Protein AF-0000000081400547 (afdb_homodimer)

pLDDT: mean 91.14, std 10.67, range [42.97, 98.94]

Secondary structure (DSSP, 8-state):
-HHHHT-EEEEEEEE--SS--SSPPPGGGSPEEEEEEEEETTEEEEEEEE---HHHHHHHHHTS--S--GGG-BHHHHHHHHHHHHHHHHTTSS--TT------SEEEEETTEEEEE-TTS--EEEEE-TTS-EEEEEE--TTTT--S---TT-EE-TTT--EEEEEE-SSTTEEEEEEE-TTS-B---EEEE-SS-B-----EE-SSEEEEEE-SEEE-GGGGGGT-BSEEE-TTSPEEEEEEETT-SSGGG-EEEEESS-EEEEEEEEEEETTEEEEEEEEES--HHHHHHHHH-------EEEEEEEEETTT--EEEEE-S-S-EEEEE--GGGTTS--SEEEEEEESSSEEEEEEEETTS---TT-SS--SBTTEEEEEE--TTEEE---EEEESSSSSSS-TT-EEEEEEEEETTTTEEEEEEEETTT--SS-SEEEE-SSPPPP---EEEEEHHHHHHHHHH-/-HHHHT-EEEEEEEE--SS--SSPPPGGGSPEEEEEEEEETTEEEEEEEE---HHHHHHHHHTS--S--GGG-BHHHHHHHHHHHHHHHHTTSS--TT------SEEEEETTEEEEE-TTS--EEEEE-TTS-EEEEEE--TTTT--S---TT-EE-TTT--EEEEEE-SSTTEEEEEEE-TTS-B---EEEE-SS-B-----EE-SSEEEEEE-SEEE-GGGGGGT-BSEEE-TTSPEEEEEEETT-SSGGG-EEEEESS-EEEEEEEEEEETTEEEEEEEEES--HHHHHHHHH-------EEEEEEEEETTT--EEEEE-S-S-EEEEE--GGGTTS--SEEEEEEESSSEEEEEEEETTSPPPTT-SS--SBTTEEEEEE--TTEEE---EEEESSSSSSS-TT-EEEEEEEEETTTTEEEEEEEETTT--SS-SEEEE-SS-------EEEEEHHHHHHHHHH-

Nearest PDB structures (foldseek):
  7vud-assembly1_A  TM=9.873E-01  e=3.699E-73  Osmanthus fragrans
  3npe-assembly1_A  TM=9.140E-01  e=3.357E-45  Zea mays
  5v2d-assembly4_D  TM=8.573E-01  e=1.368E-33  Pseudomonas brassicacearum
  5u97-assembly2_C  TM=8.282E-01  e=5.175E-34  Neurospora crassa OR74A
  8fu2-assembly2_C  TM=8.453E-01  e=1.698E-33  Neurospora crassa

InterPro domains:
  IPR004294 Carotenoid oxygenase [PF03055] (5-457)
  IPR004294 Carotenoid oxygenase [PTHR10543] (5-457)

Sequence (938 aa):
MWKKCLNGMFMRVGPNPKFVPVAKYMWIDGDGMIHGLRIKDGEATYVSRYVKTSRLKQEEYFGGAKFMKIGDVKGAFGLLMILMLFLRMILRVLDVSYGIGTGNTALVYHHGKLLALSEEDKPYVIKVLENGDLQTIGMLDYENKLSHTFTAHAKVDPLTDEMFTFGYSLFPPYVTYRVISKDGMIQDPVAITIPAPVIMHDFAITENYAIFMDLPMYVQPQEMLKGKYAASFDPTKRARFGILPRYAKYEHSIRWFELPNCFVSHNANAWEEDDEVVLVTCRLENADDVLDGVIEGKINNFKCELYEMRFNMKNGTASQEQLSVSTVDFPQINKNYTGRKQRYVYGSVGNTKIKGIIKFDLHKVSDAGKEKLEVGGNIQGIFELGPGRYGSEAIFVPCQPGITCEEDDGYLVLFVHDENTRKSEVNVIDAKTMSSEPVAVVELPSRVPYGFHALFLNEEQLQRQQADVMWKKCLNGMFMRVGPNPKFVPVAKYMWIDGDGMIHGLRIKDGEATYVSRYVKTSRLKQEEYFGGAKFMKIGDVKGAFGLLMILMLFLRMILRVLDVSYGIGTGNTALVYHHGKLLALSEEDKPYVIKVLENGDLQTIGMLDYENKLSHTFTAHAKVDPLTDEMFTFGYSLFPPYVTYRVISKDGMIQDPVAITIPAPVIMHDFAITENYAIFMDLPMYVQPQEMLKGKYAASFDPTKRARFGILPRYAKYEHSIRWFELPNCFVSHNANAWEEDDEVVLVTCRLENADDVLDGVIEGKINNFKCELYEMRFNMKNGTASQEQLSVSTVDFPQINKNYTGRKQRYVYGSVGNTKIKGIIKFDLHKVSDAGKEKLEVGGNIQGIFELGPGRYGSEAIFVPCQPGITCEEDDGYLVLFVHDENTRKSEVNVIDAKTMSSEPVAVVELPSRVPYGFHALFLNEEQLQRQQADV

Organism: Iris pallida (NCBI:txid29817)

Radius of gyration: 31.99 Å; Cα contacts (8 Å, |Δi|>4): 2500; chains: 2; bounding box: 55×98×68 Å

Solvent-accessible surface area (backbone atoms only — not comparable to full-atom values): 47924 Å² total; per-residue (Å²): 115,68,48,69,41,53,31,22,34,42,35,34,21,10,35,46,58,88,51,72,62,89,58,61,70,27,68,82,57,16,35,6,29,37,42,33,39,35,28,52,87,74,41,76,46,77,42,72,40,65,44,72,32,55,38,54,53,50,22,60,72,70,72,38,72,76,73,86,44,73,51,40,38,38,15,62,64,11,50,51,48,52,52,48,46,49,50,34,44,61,46,58,74,44,77,62,78,68,36,72,33,38,36,18,42,15,53,49,75,58,66,40,37,36,31,29,16,18,54,76,12,53,35,29,36,42,41,59,44,94,88,58,44,74,43,61,76,41,75,52,36,70,91,62,68,52,87,59,32,26,42,41,47,56,45,58,34,62,85,73,46,28,37,41,40,35,19,59,40,88,50,77,46,27,31,38,36,36,45,26,42,47,86,56,50,73,49,74,70,21,43,38,78,62,97,64,30,45,66,62,63,42,53,46,37,30,83,58,30,30,41,42,51,57,32,34,35,32,57,38,47,48,43,10,77,76,57,30,44,33,54,46,52,46,84,85,40,56,17,31,39,33,43,25,52,61,81,54,76,53,49,84,64,48,47,76,36,61,46,76,50,36,38,64,64,37,52,51,43,20,18,73,57,93,61,24,41,39,37,34,30,21,38,23,70,62,52,55,45,59,67,43,28,64,53,68,67,47,83,55,89,58,50,22,18,37,30,42,33,40,36,31,74,79,82,61,50,55,52,73,44,78,56,45,57,51,36,33,35,58,42,26,40,55,58,66,33,46,21,38,82,74,51,58,38,34,28,25,27,42,72,98,53,26,39,27,40,36,34,35,36,70,85,39,61,52,61,89,78,56,86,55,83,57,72,51,63,17,30,73,27,63,31,69,59,50,91,62,24,34,40,51,53,52,44,59,42,51,55,57,84,65,79,82,59,64,80,50,50,33,31,29,40,27,46,34,33,29,66,84,79,59,41,18,31,37,41,31,30,41,52,65,69,33,49,83,61,56,78,43,75,47,80,48,97,52,69,62,76,76,58,49,32,58,44,73,39,43,53,68,54,48,54,40,22,50,69,69,96,116,70,49,70,41,51,33,24,34,43,35,33,22,10,35,46,58,86,51,72,62,90,59,62,70,26,69,82,58,16,35,6,29,37,42,33,40,36,28,52,88,76,41,76,45,79,41,75,40,64,44,70,30,52,38,53,52,51,23,58,73,71,71,37,69,75,74,84,44,74,49,40,38,38,16,62,64,11,49,52,48,52,52,48,46,48,49,33,44,59,46,58,74,43,77,62,77,67,34,73,33,37,36,18,40,16,54,49,77,55,67,37,37,36,30,28,15,17,54,75,12,54,34,31,35,43,40,58,43,94,88,58,46,72,42,63,75,42,74,52,34,70,93,61,68,52,87,58,32,26,43,41,47,56,44,56,34,61,86,73,46,27,37,40,43,35,20,58,39,92,51,77,46,28,30,39,36,36,45,26,43,47,86,58,49,71,50,74,70,21,43,39,77,62,97,63,30,45,66,60,62,43,52,45,36,30,82,59,30,31,39,43,52,59,31,36,35,33,57,38,48,49,40,10,76,74,56,31,45,32,56,46,53,45,86,88,38,57,17,31,38,33,43,24,52,61,81,55,75,53,49,85,63,47,47,73,39,63,46,76,49,36,37,64,65,38,53,52,44,18,19,72,55,93,61,26,42,37,37,35,30,22,38,24,70,60,52,55,46,59,66,42,27,64,53,68,66,46,80,56,89,57,50,22,18,37,30,42,33,39,36,32,76,79,81,61,50,54,52,73,44,79,56,45,54,50,36,32,36,58,44,25,41,55,57,66,33,47,20,39,84,74,52,57,38,33,28,26,29,42,72,98,52,26,40,29,41,36,35,35,35,69,86,41,61,52,56,88,76,60,87,56,83,58,70,50,60,16,29,74,26,63,33,69,60,51,89,63,24,35,40,52,53,52,45,60,43,51,55,57,84,67,77,84,58,62,80,49,50,33,32,28,40,28,46,34,32,30,66,82,79,59,41,19,31,38,40,30,30,42,51,66,71,34,48,82,62,57,77,42,76,48,80,46,95,52,70,61,74,76,59,49,32,59,42,74,40,43,53,68,54,49,53,42,22,50,69,69,98

Foldseek 3Di:
DQLQLAQFKWKFKFFDAPADDPDFDQRRFHAIKMWMWHRDNRDIDIEMDTQDALQNVLQVVVVHHDADGLLQCAAPRNVVNVVSNVVCVVVVVDDCVQHNGRLGFAWDFAQLFIWRFDQRHATWTWAQDPVRYIDTPGGDCQVVLNDAGWAREWAAQLVQRKIKIWHADQDPLRIWIWIAGNNGHIDHIEGDRDDGHADFRYWAAAPFKTKGKPAQFGQQSVCSNVGGGSTAGDQVDWIKMWIAGRPDPYNPRIAIATDHHWDFNFWQAWYDDDQKIKTWTWIWNGCRCVSVCSRPVPLPPTWTFIKIKIAGNVPGHIDMDTQDTDDWDDKEFLSLQHNHDDFKIKTFHDGPFGFWIWIFGNVWGHDVPDPDDDDDTRTPEIAGPDPQKTKAIWYWRASDPHPPDPRQRTWTKIKMARRVVRWIWIFIQRRVRRDNDTPDIGTDPHHDDDGHYMDIDHPVSSVSSNVPD/DQLQLAQFKWKFKFFDAPADDPDFDQRRFHAIKMWMWHRDPRDIDIEMDTQDALQNVLQVVVVHHDADGLLQLWAPRNVVNVVVNVVCVVVVVDDCVQHNGRLGFAWDFAQLFIWRFDQRHATWTWAQDPVRYIDTPGGDCQVVLNDAGWAREWAAQLPQRKIKIWHADQDPLRIWIWIAGRNGHIDHIEGARDDGHADFRYWAAAPFKTKGKPAQFGQQSVCSNVGGGRTAGDQVDWIKMWIAGRPDPYNPRIAIATDHHWDFNFWQAWYDDDQKIKTWTWIWNGCRCVSVCSRPVPLPPTWTFIKIKIAGNPPGHIDMDTQDTDDWDDKEFLSLQHNHDDFKIKTFHGGPFGFWIWIFGNVWGHDDPDPDDDDDTRTPEIAGPDPQKTKAIWYWRASDDHPPDPRQRTWTKIKMARRVVRWIWIFIQRRVRRDNDTPDIGTDPHHDDDGHYMDIDHPVSSVSSNVPD

Structure (mmCIF, N/CA/C/O backbone):
data_AF-0000000081400547-model_v1
#
loop_
_entity.id
_entity.type
_entity.pdbx_description
1 polymer 'carotenoid 9,10-dioxygenase'
#
loop_
_atom_site.group_PDB
_atom_site.id
_atom_site.type_symbol
_atom_site.label_atom_id
_atom_site.label_alt_id
_atom_site.label_comp_id
_atom_site.label_asym_id
_atom_site.label_entity_id
_atom_site.label_seq_id
_atom_site.pdbx_PDB_ins_code
_atom_site.Cartn_x
_atom_site.Cartn_y
_atom_site.Cartn_z
_atom_site.occupancy
_atom_site.B_iso_or_equiv
_atom_site.auth_seq_id
_atom_site.auth_comp_id
_atom_site.auth_asym_id
_atom_site.auth_atom_id
_atom_site.pdbx_PDB_model_num
ATOM 1 N N . MET A 1 1 ? 18.219 37.281 29.672 1 51.34 1 MET A N 1
ATOM 2 C CA . MET A 1 1 ? 17.578 36.062 30.094 1 51.34 1 MET A CA 1
ATOM 3 C C . MET A 1 1 ? 16.875 35.375 28.938 1 51.34 1 MET A C 1
ATOM 5 O O . MET A 1 1 ? 17.031 34.156 28.719 1 51.34 1 MET A O 1
ATOM 9 N N . TRP A 1 2 ? 16.25 36.188 28.109 1 70.75 2 TRP A N 1
ATOM 10 C CA . TRP A 1 2 ? 15.492 35.594 27.016 1 70.75 2 TRP A CA 1
ATOM 11 C C . TRP A 1 2 ? 16.422 34.969 25.984 1 70.75 2 TRP A C 1
ATOM 13 O O . TRP A 1 2 ? 16.062 33.969 25.328 1 70.75 2 TRP A O 1
ATOM 23 N N . LYS A 1 3 ? 17.625 35.438 26 1 72.94 3 LYS A N 1
ATOM 24 C CA . LYS A 1 3 ? 18.594 35.031 24.984 1 72.94 3 LYS A CA 1
ATOM 25 C C . LYS A 1 3 ? 18.953 33.562 25.156 1 72.94 3 LYS A C 1
ATOM 27 O O . LYS A 1 3 ? 19.078 32.812 24.172 1 72.94 3 LYS A O 1
ATOM 32 N N . LYS A 1 4 ? 19.016 33.156 26.359 1 83.44 4 LYS A N 1
ATOM 33 C CA . LYS A 1 4 ? 19.406 31.75 26.594 1 83.44 4 LYS A CA 1
ATOM 34 C C . LYS A 1 4 ? 18.281 30.797 26.203 1 83.44 4 LYS A C 1
ATOM 36 O O . LYS A 1 4 ? 18.531 29.703 25.703 1 83.44 4 LYS A O 1
ATOM 41 N N . CYS A 1 5 ? 17.078 31.266 26.359 1 87.19 5 CYS A N 1
ATOM 42 C CA . CYS A 1 5 ? 15.898 30.453 26.062 1 87.19 5 CYS A CA 1
ATOM 43 C C . CYS A 1 5 ? 15.773 30.188 24.578 1 87.19 5 CYS A C 1
ATOM 45 O O . CYS A 1 5 ? 15.172 29.188 24.172 1 87.19 5 CYS A O 1
ATOM 47 N N . LEU A 1 6 ? 16.453 31 23.797 1 93.5 6 LEU A N 1
ATOM 48 C CA . LEU A 1 6 ? 16.219 30.953 22.359 1 93.5 6 LEU A CA 1
ATOM 49 C C . LEU A 1 6 ? 17.406 30.359 21.625 1 93.5 6 LEU A C 1
ATOM 51 O O . LEU A 1 6 ? 17.453 30.375 20.391 1 93.5 6 LEU A O 1
ATOM 55 N N . ASN A 1 7 ? 18.422 29.875 22.453 1 94.06 7 ASN A N 1
ATOM 56 C CA . ASN A 1 7 ? 19.469 29.125 21.766 1 94.06 7 ASN A CA 1
ATOM 57 C C . ASN A 1 7 ? 18.891 27.938 21 1 94.06 7 ASN A C 1
ATOM 59 O O . ASN A 1 7 ? 18.219 27.078 21.594 1 94.06 7 ASN A O 1
ATOM 63 N N . GLY A 1 8 ? 19.031 27.875 19.719 1 95.44 8 GLY A N 1
ATOM 64 C CA . GLY A 1 8 ? 18.469 26.859 18.859 1 95.44 8 GLY A CA 1
ATOM 65 C C . GLY A 1 8 ? 18.266 27.344 17.422 1 95.44 8 GLY A C 1
ATOM 66 O O . GLY A 1 8 ? 19.078 28.109 16.906 1 95.44 8 GLY A O 1
ATOM 67 N N . MET A 1 9 ? 17.344 26.766 16.797 1 96.94 9 MET A N 1
ATOM 68 C CA . MET A 1 9 ? 17.094 27.172 15.422 1 96.94 9 MET A CA 1
ATOM 69 C C . MET A 1 9 ? 15.594 27.25 15.148 1 96.94 9 MET A C 1
ATOM 71 O O . MET A 1 9 ? 14.859 26.297 15.422 1 96.94 9 MET A O 1
ATOM 75 N N . PHE A 1 10 ? 15.18 28.406 14.68 1 97.25 10 PHE A N 1
ATOM 76 C CA . PHE A 1 10 ? 13.812 28.625 14.211 1 97.25 10 PHE A CA 1
ATOM 77 C C . PHE A 1 10 ? 13.719 28.422 12.703 1 97.25 10 PHE A C 1
ATOM 79 O O . PHE A 1 10 ? 14.469 29.031 11.938 1 97.25 10 PHE A O 1
ATOM 86 N N . MET A 1 11 ? 12.797 27.5 12.281 1 97.94 11 MET A N 1
ATOM 87 C CA . MET A 1 11 ? 12.695 27.172 10.859 1 97.94 11 MET A CA 1
ATOM 88 C C . MET A 1 11 ? 11.242 27.172 10.406 1 97.94 11 MET A C 1
ATOM 90 O O . MET A 1 11 ? 10.359 26.719 11.133 1 97.94 11 MET A O 1
ATOM 94 N N . ARG A 1 12 ? 11.023 27.641 9.242 1 97.25 12 ARG A N 1
ATOM 95 C CA . ARG A 1 12 ? 9.734 27.578 8.578 1 97.25 12 ARG A CA 1
ATOM 96 C C . ARG A 1 12 ? 9.875 27.031 7.16 1 97.25 12 ARG A C 1
ATOM 98 O O . ARG A 1 12 ? 10.836 27.359 6.457 1 97.25 12 ARG A O 1
ATOM 105 N N . VAL A 1 13 ? 8.922 26.203 6.801 1 96.38 13 VAL A N 1
ATOM 106 C CA . VAL A 1 13 ? 8.914 25.688 5.434 1 96.38 13 VAL A CA 1
ATOM 107 C C . VAL A 1 13 ? 7.672 26.203 4.703 1 96.38 13 VAL A C 1
ATOM 109 O O . VAL A 1 13 ? 6.641 26.469 5.324 1 96.38 13 VAL A O 1
ATOM 112 N N . GLY A 1 14 ? 7.859 26.453 3.426 1 92.94 14 GLY A N 1
ATOM 113 C CA . GLY A 1 14 ? 6.758 26.906 2.59 1 92.94 14 GLY A CA 1
ATOM 114 C C . GLY A 1 14 ? 7.004 26.688 1.109 1 92.94 14 GLY A C 1
ATOM 115 O O . GLY A 1 14 ? 8.086 26.25 0.711 1 92.94 14 GLY A O 1
ATOM 116 N N . PRO A 1 15 ? 5.992 26.922 0.342 1 88.69 15 PRO A N 1
ATOM 117 C CA . PRO A 1 15 ? 6.086 26.734 -1.108 1 88.69 15 PRO A CA 1
ATOM 118 C C . PRO A 1 15 ? 6.859 27.844 -1.8 1 88.69 15 PRO A C 1
ATOM 120 O O . PRO A 1 15 ? 6.582 29.031 -1.571 1 88.69 15 PRO A O 1
ATOM 123 N N . ASN A 1 16 ? 7.805 27.547 -2.537 1 85.88 16 ASN A N 1
ATOM 124 C CA . ASN A 1 16 ? 8.586 28.422 -3.393 1 85.88 16 ASN A CA 1
ATOM 125 C C . ASN A 1 16 ? 8.883 27.781 -4.742 1 85.88 16 ASN A C 1
ATOM 127 O O . ASN A 1 16 ? 9.875 27.062 -4.891 1 85.88 16 ASN A O 1
ATOM 131 N N . PRO A 1 17 ? 8.086 28.156 -5.688 1 77.75 17 PRO A N 1
ATOM 132 C CA . PRO A 1 17 ? 8.305 27.5 -6.977 1 77.75 17 PRO A CA 1
ATOM 133 C C . PRO A 1 17 ? 9.648 27.859 -7.605 1 77.75 17 PRO A C 1
ATOM 135 O O . PRO A 1 17 ? 9.93 29.031 -7.848 1 77.75 17 PRO A O 1
ATOM 138 N N . LYS A 1 18 ? 10.391 26.891 -7.805 1 80.31 18 LYS A N 1
ATOM 139 C CA . LYS A 1 18 ? 11.672 27.094 -8.477 1 80.31 18 LYS A CA 1
ATOM 140 C C . LYS A 1 18 ? 11.477 27.375 -9.961 1 80.31 18 LYS A C 1
ATOM 142 O O . LYS A 1 18 ? 12.203 28.172 -10.555 1 80.31 18 LYS A O 1
ATOM 147 N N . PHE A 1 19 ? 10.453 26.625 -10.484 1 76.75 19 PHE A N 1
ATOM 148 C CA . PHE A 1 19 ? 10.117 26.812 -11.891 1 76.75 19 PHE A CA 1
ATOM 149 C C . PHE A 1 19 ? 8.703 27.344 -12.047 1 76.75 19 PHE A C 1
ATOM 151 O O . PHE A 1 19 ? 7.832 27.062 -11.219 1 76.75 19 PHE A O 1
ATOM 158 N N . VAL A 1 20 ? 8.5 28.109 -13.07 1 68.88 20 VAL A N 1
ATOM 159 C CA . VAL A 1 20 ? 7.18 28.656 -13.352 1 68.88 20 VAL A CA 1
ATOM 160 C C . VAL A 1 20 ? 6.195 27.531 -13.656 1 68.88 20 VAL A C 1
ATOM 162 O O . VAL A 1 20 ? 6.508 26.641 -14.445 1 68.88 20 VAL A O 1
ATOM 165 N N . PRO A 1 21 ? 5.121 27.609 -13.016 1 61.72 21 PRO A N 1
ATOM 166 C CA . PRO A 1 21 ? 4.117 26.578 -13.281 1 61.72 21 PRO A CA 1
ATOM 167 C C . PRO A 1 21 ? 3.613 26.594 -14.719 1 61.72 21 PRO A C 1
ATOM 169 O O . PRO A 1 21 ? 3.578 27.656 -15.352 1 61.72 21 PRO A O 1
ATOM 172 N N . VAL A 1 22 ? 3.289 25.469 -15.336 1 56.09 22 VAL A N 1
ATOM 173 C CA . VAL A 1 22 ? 2.807 25.344 -16.703 1 56.09 22 VAL A CA 1
ATOM 174 C C . VAL A 1 22 ? 1.354 25.812 -16.781 1 56.09 22 VAL A C 1
ATOM 176 O O . VAL A 1 22 ? 0.932 26.375 -17.797 1 56.09 22 VAL A O 1
ATOM 179 N N . ALA A 1 23 ? 0.645 25.516 -15.703 1 55 23 ALA A N 1
ATOM 180 C CA . ALA A 1 23 ? -0.736 25.984 -15.68 1 55 23 ALA A CA 1
ATOM 181 C C . ALA A 1 23 ? -0.975 26.938 -14.508 1 55 23 ALA A C 1
ATOM 183 O O . ALA A 1 23 ? -0.07 27.656 -14.094 1 55 23 ALA A O 1
ATOM 184 N N . LYS A 1 24 ? -2.311 27 -14.031 1 52.88 24 LYS A N 1
ATOM 185 C CA . LYS A 1 24 ? -2.666 27.922 -12.961 1 52.88 24 LYS A CA 1
ATOM 186 C C . LYS A 1 24 ? -1.908 27.594 -11.68 1 52.88 24 LYS A C 1
ATOM 188 O O . LYS A 1 24 ? -1.708 26.422 -11.352 1 52.88 24 LYS A O 1
ATOM 193 N N . TYR A 1 25 ? -1.122 28.547 -11.312 1 48.47 25 TYR A N 1
ATOM 194 C CA . TYR A 1 25 ? -0.314 28.375 -10.109 1 48.47 25 TYR A CA 1
ATOM 195 C C . TYR A 1 25 ? -1.146 28.625 -8.852 1 48.47 25 TYR A C 1
ATOM 197 O O . TYR A 1 25 ? -1.907 29.594 -8.781 1 48.47 25 TYR A O 1
ATOM 205 N N . MET A 1 26 ? -1.233 27.469 -8.07 1 57.66 26 MET A N 1
ATOM 206 C CA . MET A 1 26 ? -1.694 27.656 -6.699 1 57.66 26 MET A CA 1
ATOM 207 C C . MET A 1 26 ? -0.516 27.719 -5.734 1 57.66 26 MET A C 1
ATOM 209 O O . MET A 1 26 ? 0.425 26.922 -5.844 1 57.66 26 MET A O 1
ATOM 213 N N . TRP A 1 27 ? -0.527 28.719 -4.926 1 52.53 27 TRP A N 1
ATOM 214 C CA . TRP A 1 27 ? 0.564 29 -4 1 52.53 27 TRP A CA 1
ATOM 215 C C . TRP A 1 27 ? 0.945 27.766 -3.201 1 52.53 27 TRP A C 1
ATOM 217 O O . TRP A 1 27 ? 2.109 27.578 -2.832 1 52.53 27 TRP A O 1
ATOM 227 N N . ILE A 1 28 ? 0.119 26.781 -3.162 1 64.12 28 ILE A N 1
ATOM 228 C CA . ILE A 1 28 ? 0.394 25.641 -2.293 1 64.12 28 ILE A CA 1
ATOM 229 C C . ILE A 1 28 ? 1.252 24.609 -3.035 1 64.12 28 ILE A C 1
ATOM 231 O O . ILE A 1 28 ? 1.86 23.734 -2.418 1 64.12 28 ILE A O 1
ATOM 235 N N . ASP A 1 29 ? 1.506 24.859 -4.293 1 74.25 29 ASP A N 1
ATOM 236 C CA . ASP A 1 29 ? 2.146 23.828 -5.109 1 74.25 29 ASP A CA 1
ATOM 237 C C . ASP A 1 29 ? 3.65 24.078 -5.215 1 74.25 29 ASP A C 1
ATOM 239 O O . ASP A 1 29 ? 4.367 23.281 -5.828 1 74.25 29 ASP A O 1
ATOM 243 N N . GLY A 1 30 ? 4.145 25.047 -4.598 1 85.12 30 GLY A N 1
ATOM 244 C CA . GLY A 1 30 ? 5.559 25.359 -4.746 1 85.12 30 GLY A CA 1
ATOM 245 C C . GLY A 1 30 ? 6.457 24.359 -4.047 1 85.12 30 GLY A C 1
ATOM 246 O O . GLY A 1 30 ? 6.023 23.656 -3.129 1 85.12 30 GLY A O 1
ATOM 247 N N . ASP A 1 31 ? 7.664 24.281 -4.535 1 92.81 31 ASP A N 1
ATOM 248 C CA . ASP A 1 31 ? 8.672 23.422 -3.908 1 92.81 31 ASP A CA 1
ATOM 249 C C . ASP A 1 31 ? 8.953 23.875 -2.475 1 92.81 31 ASP A C 1
ATOM 251 O O . ASP A 1 31 ? 8.891 25.062 -2.166 1 92.81 31 ASP A O 1
ATOM 255 N N . GLY A 1 32 ? 9.227 22.922 -1.687 1 95.25 32 GLY A N 1
ATOM 256 C CA . GLY A 1 32 ? 9.539 23.266 -0.307 1 95.25 32 GLY A CA 1
ATOM 257 C C . GLY A 1 32 ? 10.852 24 -0.153 1 95.25 32 GLY A C 1
ATOM 258 O O . GLY A 1 32 ? 11.883 23.547 -0.648 1 95.25 32 GLY A O 1
ATOM 259 N N . MET A 1 33 ? 10.758 25.094 0.494 1 96.12 33 MET A N 1
ATOM 260 C CA . MET A 1 33 ? 11.945 25.844 0.891 1 96.12 33 MET A CA 1
ATOM 261 C C . MET A 1 33 ? 11.93 26.141 2.387 1 96.12 33 MET A C 1
ATOM 263 O O . MET A 1 33 ? 10.93 26.609 2.92 1 96.12 33 MET A O 1
ATOM 267 N N . ILE A 1 34 ? 13.016 25.891 3 1 97.38 34 ILE A N 1
ATOM 268 C CA . ILE A 1 34 ? 13.133 26.141 4.434 1 97.38 34 ILE A CA 1
ATOM 269 C C . ILE A 1 34 ? 13.867 27.453 4.668 1 97.38 34 ILE A C 1
ATOM 271 O O . ILE A 1 34 ? 14.922 27.688 4.07 1 97.38 34 ILE A O 1
ATOM 275 N N . HIS A 1 35 ? 13.297 28.266 5.445 1 96.44 35 HIS A N 1
ATOM 276 C CA . HIS A 1 35 ? 13.938 29.453 5.992 1 96.44 35 HIS A CA 1
ATOM 277 C C . HIS A 1 35 ? 14.281 29.266 7.465 1 96.44 35 HIS A C 1
ATOM 279 O O . HIS A 1 35 ? 13.391 29.047 8.289 1 96.44 35 HIS A O 1
ATOM 285 N N . GLY A 1 36 ? 15.562 29.391 7.719 1 96.31 36 GLY A N 1
ATOM 286 C CA . GLY A 1 36 ? 16.016 29.125 9.07 1 96.31 36 GLY A CA 1
ATOM 287 C C . GLY A 1 36 ? 16.766 30.281 9.695 1 96.31 36 GLY A C 1
ATOM 288 O O . GLY A 1 36 ? 17.484 31 9 1 96.31 36 GLY A O 1
ATOM 289 N N . LEU A 1 37 ? 16.547 30.469 10.961 1 95.88 37 LEU A N 1
ATOM 290 C CA . LEU A 1 37 ? 17.297 31.406 11.789 1 95.88 37 LEU A CA 1
ATOM 291 C C . LEU A 1 37 ? 18 30.688 12.938 1 95.88 37 LEU A C 1
ATOM 293 O O . LEU A 1 37 ? 17.344 30.266 13.898 1 95.88 37 LEU A O 1
ATOM 297 N N . ARG A 1 38 ? 19.281 30.547 12.844 1 95.56 38 ARG A N 1
ATOM 298 C CA . ARG A 1 38 ? 20.094 29.984 13.914 1 95.56 38 ARG A CA 1
ATOM 299 C C . ARG A 1 38 ? 20.438 31.047 14.953 1 95.56 38 ARG A C 1
ATOM 301 O O . ARG A 1 38 ? 21.016 32.094 14.625 1 95.56 38 ARG A O 1
ATOM 308 N N . ILE A 1 39 ? 20.016 30.781 16.203 1 94 39 ILE A N 1
ATOM 309 C CA . ILE A 1 39 ? 20.281 31.703 17.297 1 94 39 ILE A CA 1
ATOM 310 C C . ILE A 1 39 ? 21.25 31.062 18.281 1 94 39 ILE A C 1
ATOM 312 O O . ILE A 1 39 ? 20.969 30 18.828 1 94 39 ILE A O 1
ATOM 316 N N . LYS A 1 40 ? 22.328 31.672 18.469 1 91.56 40 LYS A N 1
ATOM 317 C CA . LYS A 1 40 ? 23.328 31.203 19.422 1 91.56 40 LYS A CA 1
ATOM 318 C C . LYS A 1 40 ? 23.938 32.375 20.203 1 91.56 40 LYS A C 1
ATOM 320 O O . LYS A 1 40 ? 24.578 33.25 19.609 1 91.56 40 LYS A O 1
ATOM 325 N N . ASP A 1 41 ? 23.766 32.375 21.453 1 89.19 41 ASP A N 1
ATOM 326 C CA . ASP A 1 41 ? 24.344 33.344 22.359 1 89.19 41 ASP A CA 1
ATOM 327 C C . ASP A 1 41 ? 24.047 34.781 21.891 1 89.19 41 ASP A C 1
ATOM 329 O O . ASP A 1 41 ? 24.938 35.625 21.844 1 89.19 41 ASP A O 1
ATOM 333 N N . GLY A 1 42 ? 22.891 34.938 21.422 1 86.69 42 GLY A N 1
ATOM 334 C CA . GLY A 1 42 ? 22.406 36.25 21.094 1 86.69 42 GLY A CA 1
ATOM 335 C C . GLY A 1 42 ? 22.703 36.656 19.656 1 86.69 42 GLY A C 1
ATOM 336 O O . GLY A 1 42 ? 22.281 37.719 19.203 1 86.69 42 GLY A O 1
ATOM 337 N N . GLU A 1 43 ? 23.438 35.844 18.984 1 90.31 43 GLU A N 1
ATOM 338 C CA . GLU A 1 43 ? 23.703 36.094 17.562 1 90.31 43 GLU A CA 1
ATOM 339 C C . GLU A 1 43 ? 22.812 35.219 16.688 1 90.31 43 GLU A C 1
ATOM 341 O O . GLU A 1 43 ? 22.531 34.062 17 1 90.31 43 GLU A O 1
ATOM 346 N N . ALA A 1 44 ? 22.344 35.875 15.602 1 93.06 44 ALA A N 1
ATOM 347 C CA . ALA A 1 44 ? 21.422 35.188 14.711 1 93.06 44 ALA A CA 1
ATOM 348 C C . ALA A 1 44 ? 22 35.094 13.305 1 93.06 44 ALA A C 1
ATOM 350 O O . ALA A 1 44 ? 22.609 36.031 12.797 1 93.06 44 ALA A O 1
ATOM 351 N N . THR A 1 45 ? 21.906 33.906 12.711 1 94.19 45 THR A N 1
ATOM 352 C CA . THR A 1 45 ? 22.312 33.656 11.328 1 94.19 45 THR A CA 1
ATOM 353 C C . THR A 1 45 ? 21.141 33.125 10.516 1 94.19 45 THR A C 1
ATOM 355 O O . THR A 1 45 ? 20.469 32.188 10.953 1 94.19 45 THR A O 1
ATOM 358 N N . TYR A 1 46 ? 20.984 33.719 9.352 1 95.62 46 TYR A N 1
ATOM 359 C CA . TYR A 1 46 ? 19.875 33.344 8.484 1 95.62 46 TYR A CA 1
ATOM 360 C C . TYR A 1 46 ? 20.328 32.406 7.379 1 95.62 46 TYR A C 1
ATOM 362 O O . TYR A 1 46 ? 21.438 32.531 6.859 1 95.62 46 TYR A O 1
ATOM 370 N N . VAL A 1 47 ? 19.516 31.406 7.051 1 96.19 47 VAL A N 1
ATOM 371 C CA . VAL A 1 47 ? 19.797 30.484 5.953 1 96.19 47 VAL A CA 1
ATOM 372 C C . VAL A 1 47 ? 18.5 30.109 5.246 1 96.19 47 VAL A C 1
ATOM 374 O O . VAL A 1 47 ? 17.422 30.109 5.855 1 96.19 47 VAL A O 1
ATOM 377 N N . SER A 1 48 ? 18.516 29.844 3.984 1 95.75 48 SER A N 1
ATOM 378 C CA . SER A 1 48 ? 17.391 29.328 3.23 1 95.75 48 SER A CA 1
ATOM 379 C C . SER A 1 48 ? 17.844 28.266 2.221 1 95.75 48 SER A C 1
ATOM 381 O O . SER A 1 48 ? 18.844 28.469 1.521 1 95.75 48 SER A O 1
ATOM 383 N N . ARG A 1 49 ? 17.203 27.156 2.217 1 97.06 49 ARG A N 1
ATOM 384 C CA . ARG A 1 49 ? 17.5 26.078 1.276 1 97.06 49 ARG A CA 1
ATOM 385 C C . ARG A 1 49 ? 16.219 25.422 0.79 1 97.06 49 ARG A C 1
ATOM 387 O O . ARG A 1 49 ? 15.273 25.234 1.566 1 97.06 49 ARG A O 1
ATOM 394 N N . TYR A 1 50 ? 16.219 25.031 -0.501 1 96.75 50 TYR A N 1
ATOM 395 C CA . TYR A 1 50 ? 15.148 24.172 -0.997 1 96.75 50 TYR A CA 1
ATOM 396 C C . TYR A 1 50 ? 15.227 22.781 -0.363 1 96.75 50 TYR A C 1
ATOM 398 O O . TYR A 1 50 ? 16.312 22.281 -0.087 1 96.75 50 TYR A O 1
ATOM 406 N N . VAL A 1 51 ? 14.055 22.234 -0.087 1 97.56 51 VAL A N 1
ATOM 407 C CA . VAL A 1 51 ? 14.008 20.797 0.153 1 97.56 51 VAL A CA 1
ATOM 408 C C . VAL A 1 51 ? 14.234 20.047 -1.157 1 97.56 51 VAL A C 1
ATOM 410 O O . VAL A 1 51 ? 13.398 20.109 -2.066 1 97.56 51 VAL A O 1
ATOM 413 N N . LYS A 1 52 ? 15.305 19.375 -1.227 1 97.31 52 LYS A N 1
ATOM 414 C CA . LYS A 1 52 ? 15.664 18.719 -2.477 1 97.31 52 LYS A CA 1
ATOM 415 C C . LYS A 1 52 ? 14.938 17.375 -2.623 1 97.31 52 LYS A C 1
ATOM 417 O O . LYS A 1 52 ? 15.57 16.328 -2.588 1 97.31 52 LYS A O 1
ATOM 422 N N . THR A 1 53 ? 13.695 17.484 -2.98 1 96.56 53 THR A N 1
ATOM 423 C CA . THR A 1 53 ? 12.875 16.297 -3.203 1 96.56 53 THR A CA 1
ATOM 424 C C . THR A 1 53 ? 13.211 15.648 -4.539 1 96.56 53 THR A C 1
ATOM 426 O O . THR A 1 53 ? 13.891 16.25 -5.375 1 96.56 53 THR A O 1
ATOM 429 N N . SER A 1 54 ? 12.758 14.391 -4.715 1 95.31 54 SER A N 1
ATOM 430 C CA . SER A 1 54 ? 12.914 13.719 -6 1 95.31 54 SER A CA 1
ATOM 431 C C . SER A 1 54 ? 12.219 14.492 -7.117 1 95.31 54 SER A C 1
ATOM 433 O O . SER A 1 54 ? 12.742 14.578 -8.234 1 95.31 54 SER A O 1
ATOM 435 N N . ARG A 1 55 ? 11.094 15.047 -6.84 1 93.62 55 ARG A N 1
ATOM 436 C CA . ARG A 1 55 ? 10.375 15.883 -7.797 1 93.62 55 ARG A CA 1
ATOM 437 C C . ARG A 1 55 ? 11.234 17.062 -8.258 1 93.62 55 ARG A C 1
ATOM 439 O O . ARG A 1 55 ? 11.398 17.281 -9.453 1 93.62 55 ARG A O 1
ATOM 446 N N . LEU A 1 56 ? 11.75 17.766 -7.332 1 94.81 56 LEU A N 1
ATOM 447 C CA . LEU A 1 56 ? 12.555 18.938 -7.656 1 94.81 56 LEU A CA 1
ATOM 448 C C . LEU A 1 56 ? 13.781 18.547 -8.477 1 94.81 56 LEU A C 1
ATOM 450 O O . LEU A 1 56 ? 14.109 19.203 -9.469 1 94.81 56 LEU A O 1
ATOM 454 N N . LYS A 1 57 ? 14.406 17.5 -8.062 1 95.56 57 LYS A N 1
ATOM 455 C CA . LYS A 1 57 ? 15.594 17.031 -8.773 1 95.56 57 LYS A CA 1
ATOM 456 C C . LYS A 1 57 ? 15.258 16.688 -10.219 1 95.56 57 LYS A C 1
ATOM 458 O O . LYS A 1 57 ? 16 17.031 -11.141 1 95.56 57 LYS A O 1
ATOM 463 N N . GLN A 1 58 ? 14.18 16 -10.398 1 94.38 58 GLN A N 1
ATOM 464 C CA . GLN A 1 58 ? 13.773 15.609 -11.742 1 94.38 58 GLN A CA 1
ATOM 465 C C . GLN A 1 58 ? 13.391 16.828 -12.578 1 94.38 58 GLN A C 1
ATOM 467 O O . GLN A 1 58 ? 13.75 16.922 -13.75 1 94.38 58 GLN A O 1
ATOM 472 N N . GLU A 1 59 ? 12.695 17.719 -12 1 92.44 59 GLU A N 1
ATOM 473 C CA . GLU A 1 59 ? 12.297 18.906 -12.734 1 92.44 59 GLU A CA 1
ATOM 474 C C . GLU A 1 59 ? 13.5 19.781 -13.078 1 92.44 59 GLU A C 1
ATOM 476 O O . GLU A 1 59 ? 13.531 20.422 -14.133 1 92.44 59 GLU A O 1
ATOM 481 N N . GLU A 1 60 ? 14.477 19.812 -12.211 1 93.88 60 GLU A N 1
ATOM 482 C CA . GLU A 1 60 ? 15.734 20.484 -12.523 1 93.88 60 GLU A CA 1
ATOM 483 C C . GLU A 1 60 ? 16.422 19.828 -13.719 1 93.88 60 GLU A C 1
ATOM 485 O O . GLU A 1 60 ? 16.953 20.516 -14.594 1 93.88 60 GLU A O 1
ATOM 490 N N . TYR A 1 61 ? 16.391 18.562 -13.703 1 92.94 61 TYR A N 1
ATOM 491 C CA . TYR A 1 61 ? 16.984 17.797 -14.797 1 92.94 61 TYR A CA 1
ATOM 492 C C . TYR A 1 61 ? 16.297 18.109 -16.109 1 92.94 61 TYR A C 1
ATOM 494 O O . TYR A 1 61 ? 16.953 18.297 -17.141 1 92.94 61 TYR A O 1
ATOM 502 N N . PHE A 1 62 ? 14.992 18.219 -16.094 1 91.94 62 PHE A N 1
ATOM 503 C CA . PHE A 1 62 ? 14.219 18.453 -17.297 1 91.94 62 PHE A CA 1
ATOM 504 C C . PHE A 1 62 ? 14.211 19.938 -17.656 1 91.94 62 PHE A C 1
ATOM 506 O O . PHE A 1 62 ? 13.844 20.328 -18.766 1 91.94 62 PHE A O 1
ATOM 513 N N . GLY A 1 63 ? 14.555 20.766 -16.719 1 90.5 63 GLY A N 1
ATOM 514 C CA . GLY A 1 63 ? 14.578 22.203 -16.938 1 90.5 63 GLY A CA 1
ATOM 515 C C . GLY A 1 63 ? 13.203 22.828 -16.906 1 90.5 63 GLY A C 1
ATOM 516 O O . GLY A 1 63 ? 12.969 23.875 -17.516 1 90.5 63 GLY A O 1
ATOM 517 N N . GLY A 1 64 ? 12.281 22.125 -16.188 1 88.75 64 GLY A N 1
ATOM 518 C CA . GLY A 1 64 ? 10.922 22.641 -16.094 1 88.75 64 GLY A CA 1
ATOM 519 C C . GLY A 1 64 ? 10 21.766 -15.266 1 88.75 64 GLY A C 1
ATOM 520 O O . GLY A 1 64 ? 10.367 20.641 -14.898 1 88.75 64 GLY A O 1
ATOM 521 N N . ALA A 1 65 ? 8.82 22.359 -14.984 1 84.75 65 ALA A N 1
ATOM 522 C CA . ALA A 1 65 ? 7.82 21.641 -14.203 1 84.75 65 ALA A CA 1
ATOM 523 C C . ALA A 1 65 ? 7.277 20.438 -14.984 1 84.75 65 ALA A C 1
ATOM 525 O O . ALA A 1 65 ? 6.91 20.562 -16.156 1 84.75 65 ALA A O 1
ATOM 526 N N . LYS A 1 66 ? 7.254 19.25 -14.336 1 85.31 66 LYS A N 1
ATOM 527 C CA . LYS A 1 66 ? 6.789 18.031 -15.008 1 85.31 66 LYS A CA 1
ATOM 528 C C . LYS A 1 66 ? 5.684 17.359 -14.203 1 85.31 66 LYS A C 1
ATOM 530 O O . LYS A 1 66 ? 4.883 16.594 -14.758 1 85.31 66 LYS A O 1
ATOM 535 N N . PHE A 1 67 ? 5.676 17.562 -12.914 1 85.56 67 PHE A N 1
ATOM 536 C CA . PHE A 1 67 ? 4.66 16.969 -12.062 1 85.56 67 PHE A CA 1
ATOM 537 C C . PHE A 1 67 ? 3.438 17.875 -11.961 1 85.56 67 PHE A C 1
ATOM 539 O O . PHE A 1 67 ? 3.543 19.078 -12.125 1 85.56 67 PHE A O 1
ATOM 546 N N . MET A 1 68 ? 2.318 17.234 -11.68 1 77.94 68 MET A N 1
ATOM 547 C CA . MET A 1 68 ? 1.06 17.969 -11.57 1 77.94 68 MET A CA 1
ATOM 548 C C . MET A 1 68 ? 1.03 18.812 -10.297 1 77.94 68 MET A C 1
ATOM 550 O O . MET A 1 68 ? 1.601 18.422 -9.273 1 77.94 68 MET A O 1
ATOM 554 N N . LYS A 1 69 ? 0.359 19.906 -10.5 1 72.31 69 LYS A N 1
ATOM 555 C CA . LYS A 1 69 ? 0.117 20.797 -9.367 1 72.31 69 LYS A CA 1
ATOM 556 C C . LYS A 1 69 ? -1.364 20.828 -9 1 72.31 69 LYS A C 1
ATOM 558 O O . LYS A 1 69 ? -2.225 20.641 -9.867 1 72.31 69 LYS A O 1
ATOM 563 N N . ILE A 1 70 ? -1.698 20.938 -7.758 1 67.25 70 ILE A N 1
ATOM 564 C CA . ILE A 1 70 ? -3.07 20.922 -7.262 1 67.25 70 ILE A CA 1
ATOM 565 C C . ILE A 1 70 ? -3.891 21.984 -7.992 1 67.25 70 ILE A C 1
ATOM 567 O O . ILE A 1 70 ? -5.062 21.766 -8.305 1 67.25 70 ILE A O 1
ATOM 571 N N . GLY A 1 71 ? -3.309 23.109 -8.289 1 65.19 71 GLY A N 1
ATOM 572 C CA . GLY A 1 71 ? -4 24.172 -9 1 65.19 71 GLY A CA 1
ATOM 573 C C . GLY A 1 71 ? -4.453 23.766 -10.383 1 65.19 71 GLY A C 1
ATOM 574 O O . GLY A 1 71 ? -5.359 24.391 -10.953 1 65.19 71 GLY A O 1
ATOM 575 N N . ASP A 1 72 ? -3.879 22.688 -10.906 1 65.69 72 ASP A N 1
ATOM 576 C CA . ASP A 1 72 ? -4.195 22.234 -12.258 1 65.69 72 ASP A CA 1
ATOM 577 C C . ASP A 1 72 ? -5.402 21.297 -12.25 1 65.69 72 ASP A C 1
ATOM 579 O O . ASP A 1 72 ? -5.965 20.984 -13.305 1 65.69 72 ASP A O 1
ATOM 583 N N . VAL A 1 73 ? -5.844 21.062 -11.117 1 75.12 73 VAL A N 1
ATOM 584 C CA . VAL A 1 73 ? -6.793 19.953 -11.055 1 75.12 73 VAL A CA 1
ATOM 585 C C . VAL A 1 73 ? -8.219 20.5 -11 1 75.12 73 VAL A C 1
ATOM 587 O O . VAL A 1 73 ? -8.953 20.234 -10.039 1 75.12 73 VAL A O 1
ATOM 590 N N . LYS A 1 74 ? -8.547 21.328 -12 1 79.19 74 LYS A N 1
ATOM 591 C CA . LYS A 1 74 ? -9.898 21.844 -12.141 1 79.19 74 LYS A CA 1
ATOM 592 C C . LYS A 1 74 ? -10.453 21.547 -13.539 1 79.19 74 LYS A C 1
ATOM 594 O O . LYS A 1 74 ? -9.75 21.688 -14.531 1 79.19 74 LYS A O 1
ATOM 599 N N . GLY A 1 75 ? -11.68 21.156 -13.539 1 82.75 75 GLY A N 1
ATOM 600 C CA . GLY A 1 75 ? -12.383 20.984 -14.797 1 82.75 75 GLY A CA 1
ATOM 601 C C . GLY A 1 75 ? -11.797 19.906 -15.672 1 82.75 75 GLY A C 1
ATOM 602 O O . GLY A 1 75 ? -11.055 19.047 -15.195 1 82.75 75 GLY A O 1
ATOM 603 N N . ALA A 1 76 ? -12.219 19.938 -16.906 1 83.94 76 ALA A N 1
ATOM 604 C CA . ALA A 1 76 ? -11.781 18.938 -17.891 1 83.94 76 ALA A CA 1
ATOM 605 C C . ALA A 1 76 ? -10.273 19 -18.109 1 83.94 76 ALA A C 1
ATOM 607 O O . ALA A 1 76 ? -9.625 17.984 -18.328 1 83.94 76 ALA A O 1
ATOM 608 N N . PHE A 1 77 ? -9.82 20.172 -18.062 1 83.75 77 PHE A N 1
ATOM 609 C CA . PHE A 1 77 ? -8.375 20.344 -18.234 1 83.75 77 PHE A CA 1
ATOM 610 C C . PHE A 1 77 ? -7.621 19.688 -17.078 1 83.75 77 PHE A C 1
ATOM 612 O O . PHE A 1 77 ? -6.57 19.078 -17.297 1 83.75 77 PHE A O 1
ATOM 619 N N . GLY A 1 78 ? -8.156 19.875 -15.953 1 84.06 78 GLY A N 1
ATOM 620 C CA . GLY A 1 78 ? -7.547 19.203 -14.812 1 84.06 78 GLY A CA 1
ATOM 621 C C . GLY A 1 78 ? -7.531 17.688 -14.945 1 84.06 78 GLY A C 1
ATOM 622 O O . GLY A 1 78 ? -6.539 17.047 -14.602 1 84.06 78 GLY A O 1
ATOM 623 N N . LEU A 1 79 ? -8.562 17.219 -15.477 1 85.5 79 LEU A N 1
ATOM 624 C CA . LEU A 1 79 ? -8.648 15.781 -15.688 1 85.5 79 LEU A CA 1
ATOM 625 C C . LEU A 1 79 ? -7.617 15.312 -16.703 1 85.5 79 LEU A C 1
ATOM 627 O O . LEU A 1 79 ? -6.992 14.266 -16.531 1 85.5 79 LEU A O 1
ATOM 631 N N . LEU A 1 80 ? -7.5 16.031 -17.734 1 86.31 80 LEU A N 1
ATOM 632 C CA . LEU A 1 80 ? -6.504 15.727 -18.766 1 86.31 80 LEU A CA 1
ATOM 633 C C . LEU A 1 80 ? -5.098 15.727 -18.156 1 86.31 80 LEU A C 1
ATOM 635 O O . LEU A 1 80 ? -4.262 14.898 -18.531 1 86.31 80 LEU A O 1
ATOM 639 N N . MET A 1 81 ? -4.855 16.641 -17.281 1 85.56 81 MET A N 1
ATOM 640 C CA . MET A 1 81 ? -3.543 16.719 -16.641 1 85.56 81 MET A CA 1
ATOM 641 C C . MET A 1 81 ? -3.285 15.516 -15.758 1 85.56 81 MET A C 1
ATOM 643 O O . MET A 1 81 ? -2.16 15.016 -15.68 1 85.56 81 MET A O 1
ATOM 647 N N . ILE A 1 82 ? -4.32 15.133 -15.117 1 86.5 82 ILE A N 1
ATOM 648 C CA . ILE A 1 82 ? -4.211 13.93 -14.289 1 86.5 82 ILE A CA 1
ATOM 649 C C . ILE A 1 82 ? -3.869 12.727 -15.172 1 86.5 82 ILE A C 1
ATOM 651 O O . ILE A 1 82 ? -2.982 11.938 -14.836 1 86.5 82 ILE A O 1
ATOM 655 N N . LEU A 1 83 ? -4.531 12.633 -16.312 1 87.38 83 LEU A N 1
ATOM 656 C CA . LEU A 1 83 ? -4.281 11.539 -17.25 1 87.38 83 LEU A CA 1
ATOM 657 C C . LEU A 1 83 ? -2.861 11.602 -17.797 1 87.38 83 LEU A C 1
ATOM 659 O O . LEU A 1 83 ? -2.197 10.57 -17.938 1 87.38 83 LEU A O 1
ATOM 663 N N . MET A 1 84 ? -2.416 12.758 -18.062 1 87.19 84 MET A N 1
ATOM 664 C CA . MET A 1 84 ? -1.067 12.945 -18.594 1 87.19 84 MET A CA 1
ATOM 665 C C . MET A 1 84 ? -0.019 12.562 -17.562 1 87.19 84 MET A C 1
ATOM 667 O O . MET A 1 84 ? 1.004 11.961 -17.891 1 87.19 84 MET A O 1
ATOM 671 N N . LEU A 1 85 ? -0.229 12.992 -16.344 1 87.31 85 LEU A N 1
ATOM 672 C CA . LEU A 1 85 ? 0.689 12.594 -15.281 1 87.31 85 LEU A CA 1
ATOM 673 C C . LEU A 1 85 ? 0.754 11.078 -15.156 1 87.31 85 LEU A C 1
ATOM 675 O O . LEU A 1 85 ? 1.841 10.508 -15.039 1 87.31 85 LEU A O 1
ATOM 679 N N . PHE A 1 86 ? -0.384 10.5 -15.211 1 87.25 86 PHE A N 1
ATOM 680 C CA . PHE A 1 86 ? -0.441 9.047 -15.133 1 87.25 86 PHE A CA 1
ATOM 681 C C . PHE A 1 86 ? 0.342 8.406 -16.281 1 87.25 86 PHE A C 1
ATOM 683 O O . PHE A 1 86 ? 1.1 7.457 -16.062 1 87.25 86 PHE A O 1
ATOM 690 N N . LEU A 1 87 ? 0.141 8.891 -17.406 1 88.31 87 LEU A N 1
ATOM 691 C CA . LEU A 1 87 ? 0.841 8.383 -18.594 1 88.31 87 LEU A CA 1
ATOM 692 C C . LEU A 1 87 ? 2.352 8.523 -18.422 1 88.31 87 LEU A C 1
ATOM 694 O O . LEU A 1 87 ? 3.104 7.598 -18.734 1 88.31 87 LEU A O 1
ATOM 698 N N . ARG A 1 88 ? 2.799 9.648 -17.891 1 89.12 88 ARG A N 1
ATOM 699 C CA . ARG A 1 88 ? 4.223 9.875 -17.656 1 89.12 88 ARG A CA 1
ATOM 700 C C . ARG A 1 88 ? 4.785 8.883 -16.641 1 89.12 88 ARG A C 1
ATOM 702 O O . ARG A 1 88 ? 5.938 8.469 -16.75 1 89.12 88 ARG A O 1
ATOM 709 N N . MET A 1 89 ? 3.961 8.539 -15.758 1 87.75 89 MET A N 1
ATOM 710 C CA . MET A 1 89 ? 4.387 7.609 -14.719 1 87.75 89 MET A CA 1
ATOM 711 C C . MET A 1 89 ? 4.5 6.191 -15.266 1 87.75 89 MET A C 1
ATOM 713 O O . MET A 1 89 ? 5.52 5.527 -15.078 1 87.75 89 MET A O 1
ATOM 717 N N . ILE A 1 90 ? 3.451 5.73 -15.984 1 85.12 90 ILE A N 1
ATOM 718 C CA . ILE A 1 90 ? 3.428 4.34 -16.438 1 85.12 90 ILE A CA 1
ATOM 719 C C . ILE A 1 90 ? 4.461 4.133 -17.531 1 85.12 90 ILE A C 1
ATOM 721 O O . ILE A 1 90 ? 5.004 3.039 -17.688 1 85.12 90 ILE A O 1
ATOM 725 N N . LEU A 1 91 ? 4.805 5.246 -18.297 1 87.81 91 LEU A N 1
ATOM 726 C CA . LEU A 1 91 ? 5.805 5.156 -19.359 1 87.81 91 LEU A CA 1
ATOM 727 C C . LEU A 1 91 ? 7.207 5.383 -18.797 1 87.81 91 LEU A C 1
ATOM 729 O O . LEU A 1 91 ? 8.18 5.387 -19.547 1 87.81 91 LEU A O 1
ATOM 733 N N . ARG A 1 92 ? 7.371 5.719 -17.484 1 86.88 92 ARG A N 1
ATOM 734 C CA . ARG A 1 92 ? 8.617 5.871 -16.734 1 86.88 92 ARG A CA 1
ATOM 735 C C . ARG A 1 92 ? 9.391 7.094 -17.203 1 86.88 92 ARG A C 1
ATOM 737 O O . ARG A 1 92 ? 10.625 7.082 -17.234 1 86.88 92 ARG A O 1
ATOM 744 N N . VAL A 1 93 ? 8.594 7.941 -17.734 1 88.38 93 VAL A N 1
ATOM 745 C CA . VAL A 1 93 ? 9.195 9.25 -17.984 1 88.38 93 VAL A CA 1
ATOM 746 C C . VAL A 1 93 ? 9.539 9.922 -16.656 1 88.38 93 VAL A C 1
ATOM 748 O O . VAL A 1 93 ? 10.586 10.555 -16.531 1 88.38 93 VAL A O 1
ATOM 751 N N . LEU A 1 94 ? 8.633 9.75 -15.711 1 91.19 94 LEU A N 1
ATOM 752 C CA . LEU A 1 94 ? 8.844 10.219 -14.344 1 91.19 94 LEU A CA 1
ATOM 753 C C . LEU A 1 94 ? 9.109 9.047 -13.406 1 91.19 94 LEU A C 1
ATOM 755 O O . LEU A 1 94 ? 8.469 8 -13.516 1 91.19 94 LEU A O 1
ATOM 759 N N . ASP A 1 95 ? 10.148 9.227 -12.625 1 89.31 95 ASP A N 1
ATOM 760 C CA . ASP A 1 95 ? 10.453 8.25 -11.586 1 89.31 95 ASP A CA 1
ATOM 761 C C . ASP A 1 95 ? 9.711 8.57 -10.289 1 89.31 95 ASP A C 1
ATOM 763 O O . ASP A 1 95 ? 9.977 9.594 -9.656 1 89.31 95 ASP A O 1
ATOM 767 N N . VAL A 1 96 ? 8.844 7.703 -9.898 1 87.19 96 VAL A N 1
ATOM 768 C CA . VAL A 1 96 ? 8.031 7.988 -8.719 1 87.19 96 VAL A CA 1
ATOM 769 C C . VAL A 1 96 ? 8.5 7.129 -7.547 1 87.19 96 VAL A C 1
ATOM 771 O O . VAL A 1 96 ? 7.863 7.113 -6.488 1 87.19 96 VAL A O 1
ATOM 774 N N . SER A 1 97 ? 9.625 6.477 -7.68 1 84.75 97 SER A N 1
ATOM 775 C CA . SER A 1 97 ? 10.133 5.547 -6.676 1 84.75 97 SER A CA 1
ATOM 776 C C . SER A 1 97 ? 10.477 6.266 -5.379 1 84.75 97 SER A C 1
ATOM 778 O O . SER A 1 97 ? 10.438 5.672 -4.301 1 84.75 97 SER A O 1
ATOM 780 N N . TYR A 1 98 ? 10.773 7.523 -5.508 1 89 98 TYR A N 1
ATOM 781 C CA . TYR A 1 98 ? 11.172 8.273 -4.32 1 89 98 TYR A CA 1
ATOM 782 C C . TYR A 1 98 ? 10.18 9.398 -4.031 1 89 98 TYR A C 1
ATOM 784 O O . TYR A 1 98 ? 10.562 10.453 -3.525 1 89 98 TYR A O 1
ATOM 792 N N . GLY A 1 99 ? 8.953 9.203 -4.48 1 88.75 99 GLY A N 1
ATOM 793 C CA . GLY A 1 99 ? 7.887 10.125 -4.148 1 88.75 99 GLY A CA 1
ATOM 794 C C . GLY A 1 99 ? 7.707 11.234 -5.172 1 88.75 99 GLY A C 1
ATOM 795 O O . GLY A 1 99 ? 8.539 11.398 -6.066 1 88.75 99 GLY A O 1
ATOM 796 N N . ILE A 1 100 ? 6.617 12.023 -5.012 1 89.81 100 ILE A N 1
ATOM 797 C CA . ILE A 1 100 ? 6.289 13.07 -5.969 1 89.81 100 ILE A CA 1
ATOM 798 C C . ILE A 1 100 ? 5.93 14.359 -5.227 1 89.81 100 ILE A C 1
ATOM 800 O O . ILE A 1 100 ? 5.367 15.281 -5.812 1 89.81 100 ILE A O 1
ATOM 804 N N . GLY A 1 101 ? 6.203 14.352 -3.965 1 91.81 101 GLY A N 1
ATOM 805 C CA . GLY A 1 101 ? 5.785 15.477 -3.135 1 91.81 101 GLY A CA 1
ATOM 806 C C . GLY A 1 101 ? 6.789 16.609 -3.119 1 91.81 101 GLY A C 1
ATOM 807 O O . GLY A 1 101 ? 7.84 16.531 -3.762 1 91.81 101 GLY A O 1
ATOM 808 N N . THR A 1 102 ? 6.402 17.672 -2.412 1 93.19 102 THR A N 1
ATOM 809 C CA . THR A 1 102 ? 7.195 18.906 -2.434 1 93.19 102 THR A CA 1
ATOM 810 C C . THR A 1 102 ? 7.898 19.109 -1.095 1 93.19 102 THR A C 1
ATOM 812 O O . THR A 1 102 ? 8.812 19.938 -0.991 1 93.19 102 THR A O 1
ATOM 815 N N . GLY A 1 103 ? 7.426 18.422 -0.035 1 95.75 103 GLY A N 1
ATOM 816 C CA . GLY A 1 103 ? 7.984 18.656 1.286 1 95.75 103 GLY A CA 1
ATOM 817 C C . GLY A 1 103 ? 7.832 20.094 1.75 1 95.75 103 GLY A C 1
ATOM 818 O O . GLY A 1 103 ? 8.727 20.641 2.395 1 95.75 103 GLY A O 1
ATOM 819 N N . ASN A 1 104 ? 6.742 20.75 1.447 1 95 104 ASN A N 1
ATOM 820 C CA . ASN A 1 104 ? 6.648 22.188 1.615 1 95 104 ASN A CA 1
ATOM 821 C C . ASN A 1 104 ? 5.691 22.562 2.746 1 95 104 ASN A C 1
ATOM 823 O O . ASN A 1 104 ? 5.438 23.75 2.988 1 95 104 ASN A O 1
ATOM 827 N N . THR A 1 105 ? 5.176 21.625 3.484 1 95.44 105 THR A N 1
ATOM 828 C CA . THR A 1 105 ? 4.016 21.953 4.305 1 95.44 105 THR A CA 1
ATOM 829 C C . THR A 1 105 ? 4.426 22.188 5.754 1 95.44 105 THR A C 1
ATOM 831 O O . THR A 1 105 ? 4.066 23.203 6.352 1 95.44 105 THR A O 1
ATOM 834 N N . ALA A 1 106 ? 5.152 21.25 6.309 1 97.62 106 ALA A N 1
ATOM 835 C CA . ALA A 1 106 ? 5.5 21.359 7.723 1 97.62 106 ALA A CA 1
ATOM 836 C C . ALA A 1 106 ? 6.82 20.656 8.023 1 97.62 106 ALA A C 1
ATOM 838 O O . ALA A 1 106 ? 7.402 20.016 7.148 1 97.62 106 ALA A O 1
ATOM 839 N N . LEU A 1 107 ? 7.305 20.906 9.211 1 98.38 107 LEU A N 1
ATOM 840 C CA . LEU A 1 107 ? 8.477 20.234 9.766 1 98.38 107 LEU A CA 1
ATOM 841 C C . LEU A 1 107 ? 8.133 19.531 11.062 1 98.38 107 LEU A C 1
ATOM 843 O O . LEU A 1 107 ? 7.262 19.984 11.812 1 98.38 107 LEU A O 1
ATOM 847 N N . VAL A 1 108 ? 8.82 18.438 11.289 1 98.5 108 VAL A N 1
ATOM 848 C CA . VAL A 1 108 ? 8.68 17.734 12.562 1 98.5 108 VAL A CA 1
ATOM 849 C C . VAL A 1 108 ? 10.023 17.125 12.961 1 98.5 108 VAL A C 1
ATOM 851 O O . VAL A 1 108 ? 10.859 16.828 12.109 1 98.5 108 VAL A O 1
ATOM 854 N N . TYR A 1 109 ? 10.273 17.141 14.219 1 98.31 109 TYR A N 1
ATOM 855 C CA . TYR A 1 109 ? 11.469 16.516 14.773 1 98.31 109 TYR A CA 1
ATOM 856 C C . TYR A 1 109 ? 11.117 15.242 15.531 1 98.31 109 TYR A C 1
ATOM 858 O O . TYR A 1 109 ? 10.258 15.25 16.422 1 98.31 109 TYR A O 1
ATOM 866 N N . HIS A 1 110 ? 11.766 14.125 15.164 1 98.25 110 HIS A N 1
ATOM 867 C CA . HIS A 1 110 ? 11.562 12.859 15.867 1 98.25 110 HIS A CA 1
ATOM 868 C C . HIS A 1 110 ? 12.773 11.945 15.727 1 98.25 110 HIS A C 1
ATOM 870 O O . HIS A 1 110 ? 13.344 11.828 14.641 1 98.25 110 HIS A O 1
ATOM 876 N N . HIS A 1 111 ? 13.195 11.344 16.844 1 96.69 111 HIS A N 1
ATOM 877 C CA . HIS A 1 111 ? 14.266 10.352 16.891 1 96.69 111 HIS A CA 1
ATOM 878 C C . HIS A 1 111 ? 15.539 10.898 16.25 1 96.69 111 HIS A C 1
ATOM 880 O O . HIS A 1 111 ? 16.125 10.25 15.391 1 96.69 111 HIS A O 1
ATOM 886 N N . GLY A 1 112 ? 15.805 12.117 16.578 1 96.62 112 GLY A N 1
ATOM 887 C CA . GLY A 1 112 ? 17.062 12.695 16.125 1 96.62 112 GLY A CA 1
ATOM 888 C C . GLY A 1 112 ? 17.031 13.094 14.664 1 96.62 112 GLY A C 1
ATOM 889 O O . GLY A 1 112 ? 18.094 13.336 14.062 1 96.62 112 GLY A O 1
ATOM 890 N N . LYS A 1 113 ? 15.898 13.18 14.094 1 97.62 113 LYS A N 1
ATOM 891 C CA . LYS A 1 113 ? 15.781 13.562 12.688 1 97.62 113 LYS A CA 1
ATOM 892 C C . LYS A 1 113 ? 14.82 14.734 12.508 1 97.62 113 LYS A C 1
ATOM 894 O O . LYS A 1 113 ? 13.766 14.773 13.141 1 97.62 113 LYS A O 1
ATOM 899 N N . LEU A 1 114 ? 15.219 15.727 11.781 1 98.25 114 LEU A N 1
ATOM 900 C CA . LEU A 1 114 ? 14.336 16.766 11.281 1 98.25 114 LEU A CA 1
ATOM 901 C C . LEU A 1 114 ? 13.711 16.359 9.953 1 98.25 114 LEU A C 1
ATOM 903 O O . LEU A 1 114 ? 14.414 15.984 9.016 1 98.25 114 LEU A O 1
ATOM 907 N N . LEU A 1 115 ? 12.398 16.406 9.883 1 98.62 115 LEU A N 1
ATOM 908 C CA . LEU A 1 115 ? 11.695 15.922 8.711 1 98.62 115 LEU A CA 1
ATOM 909 C C . LEU A 1 115 ? 10.883 17.047 8.055 1 98.62 115 LEU A C 1
ATOM 911 O O . LEU A 1 115 ? 10.195 17.797 8.742 1 98.62 115 LEU A O 1
ATOM 915 N N . ALA A 1 116 ? 11 17.172 6.766 1 98.44 116 ALA A N 1
ATOM 916 C CA . ALA A 1 116 ? 10.094 18 5.977 1 98.44 116 ALA A CA 1
ATOM 917 C C . ALA A 1 116 ? 8.914 17.188 5.457 1 98.44 116 ALA A C 1
ATOM 919 O O . ALA A 1 116 ? 9.109 16.094 4.918 1 98.44 116 ALA A O 1
ATOM 920 N N . LEU A 1 117 ? 7.719 17.766 5.582 1 98 117 LEU A N 1
ATOM 921 C CA . LEU A 1 117 ? 6.527 16.953 5.344 1 98 117 LEU A CA 1
ATOM 922 C C . LEU A 1 117 ? 5.621 17.625 4.312 1 98 117 LEU A C 1
ATOM 924 O O . LEU A 1 117 ? 5.582 18.844 4.211 1 98 117 LEU A O 1
ATOM 928 N N . SER A 1 118 ? 4.965 16.859 3.555 1 95.12 118 SER A N 1
ATOM 929 C CA . SER A 1 118 ? 3.818 17.172 2.711 1 95.12 118 SER A CA 1
ATOM 930 C C . SER A 1 118 ? 2.844 16.016 2.643 1 95.12 118 SER A C 1
ATOM 932 O O . SER A 1 118 ? 3.262 14.852 2.594 1 95.12 118 SER A O 1
ATOM 934 N N . GLU A 1 119 ? 1.595 16.234 2.619 1 92.94 119 GLU A N 1
ATOM 935 C CA . GLU A 1 119 ? 0.576 15.211 2.781 1 92.94 119 GLU A CA 1
ATOM 936 C C . GLU A 1 119 ? 0.585 14.234 1.607 1 92.94 119 GLU A C 1
ATOM 938 O O . GLU A 1 119 ? 0.015 13.148 1.693 1 92.94 119 GLU A O 1
ATOM 943 N N . GLU A 1 120 ? 1.166 14.586 0.547 1 90.38 120 GLU A N 1
ATOM 944 C CA . GLU A 1 120 ? 1.099 13.766 -0.659 1 90.38 120 GLU A CA 1
ATOM 945 C C . GLU A 1 120 ? 2.293 12.82 -0.75 1 90.38 120 GLU A C 1
ATOM 947 O O . GLU A 1 120 ? 2.404 12.039 -1.699 1 90.38 120 GLU A O 1
ATOM 952 N N . ASP A 1 121 ? 3.188 12.852 0.238 1 94.06 121 ASP A N 1
ATOM 953 C CA . ASP A 1 121 ? 4.422 12.086 0.096 1 94.06 121 ASP A CA 1
ATOM 954 C C . ASP A 1 121 ? 4.922 11.586 1.451 1 94.06 121 ASP A C 1
ATOM 956 O O . ASP A 1 121 ? 4.289 11.836 2.48 1 94.06 121 ASP A O 1
ATOM 960 N N . LYS A 1 122 ? 6.016 10.844 1.429 1 97.12 122 LYS A N 1
ATOM 961 C CA . LYS A 1 122 ? 6.781 10.453 2.609 1 97.12 122 LYS A CA 1
ATOM 962 C C . LYS A 1 122 ? 7.668 11.594 3.092 1 97.12 122 LYS A C 1
ATOM 964 O O . LYS A 1 122 ? 7.891 12.562 2.363 1 97.12 122 LYS A O 1
ATOM 969 N N . PRO A 1 123 ? 8.195 11.508 4.293 1 98.25 123 PRO A N 1
ATOM 970 C CA . PRO A 1 123 ? 9.047 12.578 4.836 1 98.25 123 PRO A CA 1
ATOM 971 C C . PRO A 1 123 ? 10.414 12.633 4.172 1 98.25 123 PRO A C 1
ATOM 973 O O . PRO A 1 123 ? 10.914 11.617 3.682 1 98.25 123 PRO A O 1
ATOM 976 N N . TYR A 1 124 ? 11 13.82 4.152 1 98.25 124 TYR A N 1
ATOM 977 C CA . TYR A 1 124 ? 12.398 14.008 3.775 1 98.25 124 TYR A CA 1
ATOM 978 C C . TYR A 1 124 ? 13.234 14.422 4.98 1 98.25 124 TYR A C 1
ATOM 980 O O . TYR A 1 124 ? 12.867 15.344 5.715 1 98.25 124 TYR A O 1
ATOM 988 N N . VAL A 1 125 ? 14.336 13.82 5.18 1 98.25 125 VAL A N 1
ATOM 989 C CA . VAL A 1 125 ? 15.242 14.125 6.285 1 98.25 125 VAL A CA 1
ATOM 990 C C . VAL A 1 125 ? 16.078 15.359 5.945 1 98.25 125 VAL A C 1
ATOM 992 O O . VAL A 1 125 ? 16.672 15.43 4.871 1 98.25 125 VAL A O 1
ATOM 995 N N . ILE A 1 126 ? 16.047 16.266 6.855 1 98.31 126 ILE A N 1
ATOM 996 C CA . ILE A 1 126 ? 16.859 17.484 6.75 1 98.31 126 ILE A CA 1
ATOM 997 C C . ILE A 1 126 ? 17.938 17.484 7.832 1 98.31 126 ILE A C 1
ATOM 999 O O . ILE A 1 126 ? 17.656 17.203 9 1 98.31 126 ILE A O 1
ATOM 1003 N N . LYS A 1 127 ? 19.109 17.828 7.465 1 97.5 127 LYS A N 1
ATOM 1004 C CA . LYS A 1 127 ? 20.203 17.953 8.414 1 97.5 127 LYS A CA 1
ATOM 1005 C C . LYS A 1 127 ? 20.609 19.422 8.586 1 97.5 127 LYS A C 1
ATOM 1007 O O . LYS A 1 127 ? 20.797 20.125 7.594 1 97.5 127 LYS A O 1
ATOM 1012 N N . VAL A 1 128 ? 20.625 19.844 9.805 1 96.19 128 VAL A N 1
ATOM 1013 C CA . VAL A 1 128 ? 21.234 21.125 10.141 1 96.19 128 VAL A CA 1
ATOM 1014 C C . VAL A 1 128 ? 22.734 20.922 10.391 1 96.19 128 VAL A C 1
ATOM 1016 O O . VAL A 1 128 ? 23.125 20.25 11.344 1 96.19 128 VAL A O 1
ATOM 1019 N N . LEU A 1 129 ? 23.469 21.531 9.57 1 94.88 129 LEU A N 1
ATOM 1020 C CA . LEU A 1 129 ? 24.906 21.391 9.688 1 94.88 129 LEU A CA 1
ATOM 1021 C C . LEU A 1 129 ? 25.453 22.219 10.852 1 94.88 129 LEU A C 1
ATOM 1023 O O . LEU A 1 129 ? 24.75 23.094 11.375 1 94.88 129 LEU A O 1
ATOM 1027 N N . GLU A 1 130 ? 26.672 22 11.227 1 89.5 130 GLU A N 1
ATOM 1028 C CA . GLU A 1 130 ? 27.297 22.688 12.352 1 89.5 130 GLU A CA 1
ATOM 1029 C C . GLU A 1 130 ? 27.344 24.188 12.109 1 89.5 130 GLU A C 1
ATOM 1031 O O . GLU A 1 130 ? 27.219 24.984 13.055 1 89.5 130 GLU A O 1
ATOM 1036 N N . ASN A 1 131 ? 27.547 24.547 10.891 1 90.12 131 ASN A N 1
ATOM 1037 C CA . ASN A 1 131 ? 27.641 25.969 10.562 1 90.12 131 ASN A CA 1
ATOM 1038 C C . ASN A 1 131 ? 26.25 26.594 10.391 1 90.12 131 ASN A C 1
ATOM 1040 O O . ASN A 1 131 ? 26.141 27.766 10.008 1 90.12 131 ASN A O 1
ATOM 1044 N N . GLY A 1 132 ? 25.188 25.797 10.562 1 90.62 132 GLY A N 1
ATOM 1045 C CA . GLY A 1 132 ? 23.828 26.312 10.5 1 90.62 132 GLY A CA 1
ATOM 1046 C C . GLY A 1 132 ? 23.188 26.125 9.133 1 90.62 132 GLY A C 1
ATOM 1047 O O . GLY A 1 132 ? 22 26.422 8.961 1 90.62 132 GLY A O 1
ATOM 1048 N N . ASP A 1 133 ? 23.906 25.625 8.188 1 95.62 133 ASP A N 1
ATOM 1049 C CA . ASP A 1 133 ? 23.344 25.375 6.863 1 95.62 133 ASP A CA 1
ATOM 1050 C C . ASP A 1 133 ? 22.422 24.156 6.879 1 95.62 133 ASP A C 1
ATOM 1052 O O . ASP A 1 133 ? 22.375 23.406 7.855 1 95.62 133 ASP A O 1
ATOM 1056 N N . LEU A 1 134 ? 21.625 24.094 5.836 1 97.44 134 LEU A N 1
ATOM 1057 C CA . LEU A 1 134 ? 20.641 23.016 5.742 1 97.44 134 LEU A CA 1
ATOM 1058 C C . LEU A 1 134 ? 20.953 22.109 4.555 1 97.44 134 LEU A C 1
ATOM 1060 O O . LEU A 1 134 ? 21.359 22.578 3.492 1 97.44 134 LEU A O 1
ATOM 1064 N N . GLN A 1 135 ? 20.812 20.828 4.793 1 97.69 135 GLN A N 1
ATOM 1065 C CA . GLN A 1 135 ? 21.016 19.828 3.738 1 97.69 135 GLN A CA 1
ATOM 1066 C C . GLN A 1 135 ? 19.906 18.781 3.738 1 97.69 135 GLN A C 1
ATOM 1068 O O . GLN A 1 135 ? 19.578 18.234 4.785 1 97.69 135 GLN A O 1
ATOM 1073 N N . THR A 1 136 ? 19.312 18.625 2.539 1 98 136 THR A N 1
ATOM 1074 C CA . THR A 1 136 ? 18.391 17.516 2.404 1 98 136 THR A CA 1
ATOM 1075 C C . THR A 1 136 ? 19.141 16.188 2.26 1 98 136 THR A C 1
ATOM 1077 O O . THR A 1 136 ? 19.938 16.031 1.342 1 98 136 THR A O 1
ATOM 1080 N N . ILE A 1 137 ? 18.891 15.258 3.137 1 97.38 137 ILE A N 1
ATOM 1081 C CA . ILE A 1 137 ? 19.578 13.969 3.119 1 97.38 137 ILE A CA 1
ATOM 1082 C C . ILE A 1 137 ? 18.859 13.008 2.182 1 97.38 137 ILE A C 1
ATOM 1084 O O . ILE A 1 137 ? 19.484 12.281 1.409 1 97.38 137 ILE A O 1
ATOM 1088 N N . GLY A 1 138 ? 17.547 12.977 2.273 1 95.94 138 GLY A N 1
ATOM 1089 C CA . GLY A 1 138 ? 16.766 12.102 1.418 1 95.94 138 GLY A CA 1
ATOM 1090 C C . GLY A 1 138 ? 15.43 11.719 2.021 1 95.94 138 GLY A C 1
ATOM 1091 O O . GLY A 1 138 ? 15.102 12.141 3.131 1 95.94 138 GLY A O 1
ATOM 1092 N N . MET A 1 139 ? 14.727 10.922 1.242 1 96.56 139 MET A N 1
ATOM 1093 C CA . MET A 1 139 ? 13.414 10.445 1.674 1 96.56 139 MET A CA 1
ATOM 1094 C C . MET A 1 139 ? 13.547 9.383 2.758 1 96.56 139 MET A C 1
ATOM 1096 O O . MET A 1 139 ? 14.453 8.547 2.705 1 96.56 139 MET A O 1
ATOM 1100 N N . LEU A 1 140 ? 12.688 9.453 3.746 1 96.5 140 LEU A N 1
ATOM 1101 C CA . LEU A 1 140 ? 12.641 8.461 4.816 1 96.5 140 LEU A CA 1
ATOM 1102 C C . LEU A 1 140 ? 11.438 7.543 4.656 1 96.5 140 LEU A C 1
ATOM 1104 O O . LEU A 1 140 ? 10.289 8 4.695 1 96.5 140 LEU A O 1
ATOM 1108 N N . ASP A 1 141 ? 11.68 6.246 4.477 1 93.75 141 ASP A N 1
ATOM 1109 C CA . ASP A 1 141 ? 10.578 5.301 4.328 1 93.75 141 ASP A CA 1
ATOM 1110 C C . ASP A 1 141 ? 10.625 4.23 5.418 1 93.75 141 ASP A C 1
ATOM 1112 O O . ASP A 1 141 ? 9.961 3.199 5.309 1 93.75 141 ASP A O 1
ATOM 1116 N N . TYR A 1 142 ? 11.523 4.426 6.465 1 93.75 142 TYR A N 1
ATOM 1117 C CA . TYR A 1 142 ? 11.641 3.543 7.621 1 93.75 142 TYR A CA 1
ATOM 1118 C C . TYR A 1 142 ? 11.93 2.111 7.184 1 93.75 142 TYR A C 1
ATOM 1120 O O . TYR A 1 142 ? 11.227 1.18 7.574 1 93.75 142 TYR A O 1
ATOM 1128 N N . GLU A 1 143 ? 13.031 1.972 6.41 1 88.56 143 GLU A N 1
ATOM 1129 C CA . GLU A 1 143 ? 13.5 0.688 5.898 1 88.56 143 GLU A CA 1
ATOM 1130 C C . GLU A 1 143 ? 12.438 0.002 5.055 1 88.56 143 GLU A C 1
ATOM 1132 O O . GLU A 1 143 ? 12.148 -1.18 5.25 1 88.56 143 GLU A O 1
ATOM 1137 N N . ASN A 1 144 ? 11.688 0.773 4.246 1 88.06 144 ASN A N 1
ATOM 1138 C CA . ASN A 1 144 ? 10.695 0.338 3.268 1 88.06 144 ASN A CA 1
ATOM 1139 C C . ASN A 1 144 ? 9.406 -0.124 3.941 1 88.06 144 ASN A C 1
ATOM 1141 O O . ASN A 1 144 ? 8.617 -0.854 3.342 1 88.06 144 ASN A O 1
ATOM 1145 N N . LYS A 1 145 ? 9.203 0.266 5.18 1 90.62 145 LYS A N 1
ATOM 1146 C CA . LYS A 1 145 ? 7.992 -0.134 5.883 1 90.62 145 LYS A CA 1
ATOM 1147 C C . LYS A 1 145 ? 6.895 0.917 5.73 1 90.62 145 LYS A C 1
ATOM 1149 O O . LYS A 1 145 ? 5.73 0.656 6.035 1 90.62 145 LYS A O 1
ATOM 1154 N N . LEU A 1 146 ? 7.285 2.062 5.254 1 93.56 146 LEU A N 1
ATOM 1155 C CA . LEU A 1 146 ? 6.297 3.1 4.973 1 93.56 146 LEU A CA 1
ATOM 1156 C C . LEU A 1 146 ? 5.922 3.105 3.498 1 93.56 146 LEU A C 1
ATOM 1158 O O . LEU A 1 146 ? 6.715 3.52 2.65 1 93.56 146 LEU A O 1
ATOM 1162 N N . SER A 1 147 ? 4.652 2.721 3.275 1 88.75 147 SER A N 1
ATOM 1163 C CA . SER A 1 147 ? 4.258 2.553 1.882 1 88.75 147 SER A CA 1
ATOM 1164 C C . SER A 1 147 ? 3.102 3.479 1.52 1 88.75 147 SER A C 1
ATOM 1166 O O . SER A 1 147 ? 2.457 3.301 0.484 1 88.75 147 SER A O 1
ATOM 1168 N N . HIS A 1 148 ? 2.764 4.328 2.404 1 92.25 148 HIS A N 1
ATOM 1169 C CA . HIS A 1 148 ? 1.666 5.262 2.172 1 92.25 148 HIS A CA 1
ATOM 1170 C C . HIS A 1 148 ? 2.09 6.695 2.475 1 92.25 148 HIS A C 1
ATOM 1172 O O . HIS A 1 148 ? 3.217 6.938 2.914 1 92.25 148 HIS A O 1
ATOM 1178 N N . THR A 1 149 ? 1.19 7.605 2.166 1 95.12 149 THR A N 1
ATOM 1179 C CA . THR A 1 149 ? 1.462 9.023 2.406 1 95.12 149 THR A CA 1
ATOM 1180 C C . THR A 1 149 ? 1.576 9.305 3.902 1 95.12 149 THR A C 1
ATOM 1182 O O . THR A 1 149 ? 1.283 8.43 4.727 1 95.12 149 THR A O 1
ATOM 1185 N N . PHE A 1 150 ? 2.043 10.492 4.191 1 97.69 150 PHE A N 1
ATOM 1186 C CA . PHE A 1 150 ? 2.377 10.922 5.543 1 97.69 150 PHE A CA 1
ATOM 1187 C C . PHE A 1 150 ? 1.791 12.297 5.836 1 97.69 150 PHE A C 1
ATOM 1189 O O . PHE A 1 150 ? 1.985 13.234 5.062 1 97.69 150 PHE A O 1
ATOM 1196 N N . THR A 1 151 ? 1.039 12.367 6.906 1 97.81 151 THR A N 1
ATOM 1197 C CA . THR A 1 151 ? 0.422 13.641 7.258 1 97.81 151 THR A CA 1
ATOM 1198 C C . THR A 1 151 ? 1.484 14.719 7.477 1 97.81 151 THR A C 1
ATOM 1200 O O . THR A 1 151 ? 2.592 14.422 7.926 1 97.81 151 THR A O 1
ATOM 1203 N N . ALA A 1 152 ? 1.076 15.945 7.211 1 96.94 152 ALA A N 1
ATOM 1204 C CA . ALA A 1 152 ? 1.96 17.078 7.512 1 96.94 152 ALA A CA 1
ATOM 1205 C C . ALA A 1 152 ? 1.893 17.438 8.992 1 96.94 152 ALA A C 1
ATOM 1207 O O . ALA A 1 152 ? 2.664 18.281 9.461 1 96.94 152 ALA A O 1
ATOM 1208 N N . HIS A 1 153 ? 0.979 16.812 9.719 1 98.06 153 HIS A N 1
ATOM 1209 C CA . HIS A 1 153 ? 0.761 17.188 11.109 1 98.06 153 HIS A CA 1
ATOM 1210 C C . HIS A 1 153 ? 0.896 15.984 12.031 1 98.06 153 HIS A C 1
ATOM 1212 O O . HIS A 1 153 ? 0.027 15.734 12.867 1 98.06 153 HIS A O 1
ATOM 1218 N N . ALA A 1 154 ? 1.973 15.312 11.875 1 98.56 154 ALA A N 1
ATOM 1219 C CA . ALA A 1 154 ? 2.277 14.25 12.828 1 98.56 154 ALA A CA 1
ATOM 1220 C C . ALA A 1 154 ? 2.4 14.812 14.242 1 98.56 154 ALA A C 1
ATOM 1222 O O . ALA A 1 154 ? 2.74 15.977 14.43 1 98.56 154 ALA A O 1
ATOM 1223 N N . LYS A 1 155 ? 2.016 13.977 15.227 1 98.81 155 LYS A N 1
ATOM 1224 C CA . LYS A 1 155 ? 2.074 14.398 16.625 1 98.81 155 LYS A CA 1
ATOM 1225 C C . LYS A 1 155 ? 3.139 13.609 17.391 1 98.81 155 LYS A C 1
ATOM 1227 O O . LYS A 1 155 ? 3.184 12.383 17.312 1 98.81 155 LYS A O 1
ATOM 1232 N N . VAL A 1 156 ? 3.969 14.328 18.031 1 98.62 156 VAL A N 1
ATOM 1233 C CA . VAL A 1 156 ? 4.953 13.703 18.906 1 98.62 156 VAL A CA 1
ATOM 1234 C C . VAL A 1 156 ? 4.539 13.883 20.359 1 98.62 156 VAL A C 1
ATOM 1236 O O . VAL A 1 156 ? 4.289 15 20.812 1 98.62 156 VAL A O 1
ATOM 1239 N N . ASP A 1 157 ? 4.398 12.758 21.031 1 98.69 157 ASP A N 1
ATOM 1240 C CA . ASP A 1 157 ? 4.117 12.812 22.469 1 98.69 157 ASP A CA 1
ATOM 1241 C C . ASP A 1 157 ? 5.367 13.203 23.25 1 98.69 157 ASP A C 1
ATOM 1243 O O . ASP A 1 157 ? 6.367 12.477 23.234 1 98.69 157 ASP A O 1
ATOM 1247 N N . PRO A 1 158 ? 5.316 14.289 24 1 96.94 158 PRO A N 1
ATOM 1248 C CA . PRO A 1 158 ? 6.531 14.773 24.656 1 96.94 158 PRO A CA 1
ATOM 1249 C C . PRO A 1 158 ? 6.984 13.875 25.797 1 96.94 158 PRO A C 1
ATOM 1251 O O . PRO A 1 158 ? 8.133 13.953 26.234 1 96.94 158 PRO A O 1
ATOM 1254 N N . LEU A 1 159 ? 6.125 13.055 26.297 1 96.5 159 LEU A N 1
ATOM 1255 C CA . LEU A 1 159 ? 6.48 12.203 27.422 1 96.5 159 LEU A CA 1
ATOM 1256 C C . LEU A 1 159 ? 7.051 10.867 26.938 1 96.5 159 LEU A C 1
ATOM 1258 O O . LEU A 1 159 ? 8.07 10.398 27.438 1 96.5 159 LEU A O 1
ATOM 1262 N N . THR A 1 160 ? 6.387 10.242 25.938 1 97.56 160 THR A N 1
ATOM 1263 C CA . THR A 1 160 ? 6.828 8.938 25.469 1 97.56 160 THR A CA 1
ATOM 1264 C C . THR A 1 160 ? 7.84 9.078 24.328 1 97.56 160 THR A C 1
ATOM 1266 O O . THR A 1 160 ? 8.547 8.125 24 1 97.56 160 THR A O 1
ATOM 1269 N N . ASP A 1 161 ? 7.82 10.242 23.656 1 97.69 161 ASP A N 1
ATOM 1270 C CA . ASP A 1 161 ? 8.664 10.57 22.516 1 97.69 161 ASP A CA 1
ATOM 1271 C C . ASP A 1 161 ? 8.328 9.695 21.312 1 97.69 161 ASP A C 1
ATOM 1273 O O . ASP A 1 161 ? 9.188 9.422 20.469 1 97.69 161 ASP A O 1
ATOM 1277 N N . GLU A 1 162 ? 7.156 9.109 21.312 1 98.75 162 GLU A N 1
ATOM 1278 C CA . GLU A 1 162 ? 6.617 8.438 20.141 1 98.75 162 GLU A CA 1
ATOM 1279 C C . GLU A 1 162 ? 5.973 9.43 19.188 1 98.75 162 GLU A C 1
ATOM 1281 O O . GLU A 1 162 ? 5.508 10.492 19.609 1 98.75 162 GLU A O 1
ATOM 1286 N N . MET A 1 163 ? 6.035 9.086 17.953 1 98.81 163 MET A N 1
ATOM 1287 C CA . MET A 1 163 ? 5.348 9.906 16.953 1 98.81 163 MET A CA 1
ATOM 1288 C C . MET A 1 163 ? 4.141 9.172 16.391 1 98.81 163 MET A C 1
ATOM 1290 O O . MET A 1 163 ? 4.219 7.98 16.078 1 98.81 163 MET A O 1
ATOM 1294 N N . PHE A 1 164 ? 3.051 9.859 16.359 1 98.88 164 PHE A N 1
ATOM 1295 C CA . PHE A 1 164 ? 1.799 9.367 15.797 1 98.88 164 PHE A CA 1
ATOM 1296 C C . PHE A 1 164 ? 1.492 10.047 14.469 1 98.88 164 PHE A C 1
ATOM 1298 O O . PHE A 1 164 ? 1.587 11.273 14.359 1 98.88 164 PHE A O 1
ATOM 1305 N N . THR A 1 165 ? 1.229 9.227 13.453 1 98.75 165 THR A N 1
ATOM 1306 C CA . THR A 1 165 ? 1.017 9.781 12.117 1 98.75 165 THR A CA 1
ATOM 1307 C C . THR A 1 165 ? -0.028 8.969 11.359 1 98.75 165 THR A C 1
ATOM 1309 O O . THR A 1 165 ? -0.54 7.973 11.867 1 98.75 165 THR A O 1
ATOM 1312 N N . PHE A 1 166 ? -0.428 9.461 10.219 1 98.44 166 PHE A N 1
ATOM 1313 C CA . PHE A 1 166 ? -1.337 8.758 9.32 1 98.44 166 PHE A CA 1
ATOM 1314 C C . PHE A 1 166 ? -1.141 9.227 7.883 1 98.44 166 PHE A C 1
ATOM 1316 O O . PHE A 1 166 ? -0.439 10.211 7.633 1 98.44 166 PHE A O 1
ATOM 1323 N N . GLY A 1 167 ? -1.583 8.5 7.016 1 97.75 167 GLY A N 1
ATOM 1324 C CA . GLY A 1 167 ? -1.748 8.875 5.621 1 97.75 167 GLY A CA 1
ATOM 1325 C C . GLY A 1 167 ? -3.154 8.641 5.102 1 97.75 167 GLY A C 1
ATOM 1326 O O . GLY A 1 167 ? -3.891 7.812 5.641 1 97.75 167 GLY A O 1
ATOM 1327 N N . TYR A 1 168 ? -3.611 9.414 4.18 1 95.94 168 TYR A N 1
ATOM 1328 C CA . TYR A 1 168 ? -4.902 9.172 3.541 1 95.94 168 TYR A CA 1
ATOM 1329 C C . TYR A 1 168 ? -4.746 9.031 2.031 1 95.94 168 TYR A C 1
ATOM 1331 O O . TYR A 1 168 ? -3.734 9.453 1.463 1 95.94 168 TYR A O 1
ATOM 1339 N N . SER A 1 169 ? -5.707 8.391 1.449 1 91.56 169 SER A N 1
ATOM 1340 C CA . SER A 1 169 ? -5.605 8.023 0.041 1 91.56 169 SER A CA 1
ATOM 1341 C C . SER A 1 169 ? -6.965 8.102 -0.65 1 91.56 169 SER A C 1
ATOM 1343 O O . SER A 1 169 ? -7.992 8.273 0.009 1 91.56 169 SER A O 1
ATOM 1345 N N . LEU A 1 170 ? -6.891 8.039 -2 1 88.19 170 LEU A N 1
ATOM 1346 C CA . LEU A 1 170 ? -8.094 8.062 -2.824 1 88.19 170 LEU A CA 1
ATOM 1347 C C . LEU A 1 170 ? -8.789 6.703 -2.816 1 88.19 170 LEU A C 1
ATOM 1349 O O . LEU A 1 170 ? -9.945 6.59 -3.221 1 88.19 170 LEU A O 1
ATOM 1353 N N . PHE A 1 171 ? -8.086 5.691 -2.373 1 85.88 171 PHE A N 1
ATOM 1354 C CA . PHE A 1 171 ? -8.625 4.332 -2.402 1 85.88 171 PHE A CA 1
ATOM 1355 C C . PHE A 1 171 ? -8.711 3.756 -0.995 1 85.88 171 PHE A C 1
ATOM 1357 O O . PHE A 1 171 ? -7.945 4.145 -0.11 1 85.88 171 PHE A O 1
ATOM 1364 N N . PRO A 1 172 ? -9.617 2.773 -0.815 1 87.38 172 PRO A N 1
ATOM 1365 C CA . PRO A 1 172 ? -9.758 2.189 0.521 1 87.38 172 PRO A CA 1
ATOM 1366 C C . PRO A 1 172 ? -8.461 1.572 1.035 1 87.38 172 PRO A C 1
ATOM 1368 O O . PRO A 1 172 ? -7.652 1.074 0.245 1 87.38 172 PRO A O 1
ATOM 1371 N N . PRO A 1 173 ? -8.398 1.547 2.498 1 89.19 173 PRO A N 1
ATOM 1372 C CA . PRO A 1 173 ? -9.336 1.976 3.537 1 89.19 173 PRO A CA 1
ATOM 1373 C C . PRO A 1 173 ? -9.359 3.49 3.725 1 89.19 173 PRO A C 1
ATOM 1375 O O . PRO A 1 173 ? -9.961 3.99 4.676 1 89.19 173 PRO A O 1
ATOM 1378 N N . TYR A 1 174 ? -8.734 4.258 2.912 1 93.5 174 TYR A N 1
ATOM 1379 C CA . TYR A 1 174 ? -8.742 5.711 2.781 1 93.5 174 TYR A CA 1
ATOM 1380 C C . TYR A 1 174 ? -7.824 6.355 3.814 1 93.5 174 TYR A C 1
ATOM 1382 O O . TYR A 1 174 ? -7.23 7.406 3.557 1 93.5 174 TYR A O 1
ATOM 1390 N N . VAL A 1 175 ? -7.727 5.754 4.996 1 97.25 175 VAL A N 1
ATOM 1391 C CA . VAL A 1 175 ? -6.832 6.293 6.016 1 97.25 175 VAL A CA 1
ATOM 1392 C C . VAL A 1 175 ? -6 5.168 6.621 1 97.25 175 VAL A C 1
ATOM 1394 O O . VAL A 1 175 ? -6.52 4.086 6.902 1 97.25 175 VAL A O 1
ATOM 1397 N N . THR A 1 176 ? -4.684 5.383 6.789 1 97.06 176 THR A N 1
ATOM 1398 C CA . THR A 1 176 ? -3.777 4.438 7.434 1 97.06 176 THR A CA 1
ATOM 1399 C C . THR A 1 176 ? -3.053 5.094 8.602 1 97.06 176 THR A C 1
ATOM 1401 O O . THR A 1 176 ? -2.359 6.102 8.422 1 97.06 176 THR A O 1
ATOM 1404 N N . TYR A 1 177 ? -3.205 4.512 9.781 1 98 177 TYR A N 1
ATOM 1405 C CA . TYR A 1 177 ? -2.631 5.023 11.023 1 98 177 TYR A CA 1
ATOM 1406 C C . TYR A 1 177 ? -1.337 4.293 11.367 1 98 177 TYR A C 1
ATOM 1408 O O . TYR A 1 177 ? -1.226 3.082 11.156 1 98 177 TYR A O 1
ATOM 1416 N N . ARG A 1 178 ? -0.332 5.098 11.891 1 98 178 ARG A N 1
ATOM 1417 C CA . ARG A 1 178 ? 0.951 4.523 12.281 1 98 178 ARG A CA 1
ATOM 1418 C C . ARG A 1 178 ? 1.431 5.105 13.609 1 98 178 ARG A C 1
ATOM 1420 O O . ARG A 1 178 ? 1.181 6.277 13.906 1 98 178 ARG A O 1
ATOM 1427 N N . VAL A 1 179 ? 2.107 4.273 14.359 1 98.62 179 VAL A N 1
ATOM 1428 C CA . VAL A 1 179 ? 2.871 4.707 15.523 1 98.62 179 VAL A CA 1
ATOM 1429 C C . VAL A 1 179 ? 4.355 4.434 15.297 1 98.62 179 VAL A C 1
ATOM 1431 O O . VAL A 1 179 ? 4.734 3.34 14.875 1 98.62 179 VAL A O 1
ATOM 1434 N N . ILE A 1 180 ? 5.164 5.41 15.492 1 98.56 180 ILE A N 1
ATOM 1435 C CA . ILE A 1 180 ? 6.613 5.281 15.422 1 98.56 180 ILE A CA 1
ATOM 1436 C C . ILE A 1 180 ? 7.211 5.426 16.828 1 98.56 180 ILE A C 1
ATOM 1438 O O . ILE A 1 180 ? 6.98 6.422 17.5 1 98.56 180 ILE A O 1
ATOM 1442 N N . SER A 1 181 ? 7.98 4.477 17.234 1 98.31 181 SER A N 1
ATOM 1443 C CA . SER A 1 181 ? 8.539 4.449 18.578 1 98.31 181 SER A CA 1
ATOM 1444 C C . SER A 1 181 ? 9.578 5.547 18.781 1 98.31 181 SER A C 1
ATOM 1446 O O . SER A 1 181 ? 10.023 6.168 17.812 1 98.31 181 SER A O 1
ATOM 1448 N N . LYS A 1 182 ? 9.969 5.73 20.031 1 97.75 182 LYS A N 1
ATOM 1449 C CA . LYS A 1 182 ? 10.977 6.723 20.375 1 97.75 182 LYS A CA 1
ATOM 1450 C C . LYS A 1 182 ? 12.312 6.41 19.688 1 97.75 182 LYS A C 1
ATOM 1452 O O . LYS A 1 182 ? 13.117 7.312 19.453 1 97.75 182 LYS A O 1
ATOM 1457 N N . ASP A 1 183 ? 12.508 5.145 19.297 1 96.25 183 ASP A N 1
ATOM 1458 C CA . ASP A 1 183 ? 13.758 4.719 18.688 1 96.25 183 ASP A CA 1
ATOM 1459 C C . ASP A 1 183 ? 13.648 4.715 17.156 1 96.25 183 ASP A C 1
ATOM 1461 O O . ASP A 1 183 ? 14.516 4.184 16.469 1 96.25 183 ASP A O 1
ATOM 1465 N N . GLY A 1 184 ? 12.555 5.191 16.656 1 96.19 184 GLY A N 1
ATOM 1466 C CA . GLY A 1 184 ? 12.414 5.367 15.227 1 96.19 184 GLY A CA 1
ATOM 1467 C C . GLY A 1 184 ? 11.883 4.133 14.523 1 96.19 184 GLY A C 1
ATOM 1468 O O . GLY A 1 184 ? 11.961 4.031 13.297 1 96.19 184 GLY A O 1
ATOM 1469 N N . MET A 1 185 ? 11.344 3.215 15.273 1 94.94 185 MET A N 1
ATOM 1470 C CA . MET A 1 185 ? 10.758 2.021 14.672 1 94.94 185 MET A CA 1
ATOM 1471 C C . MET A 1 185 ? 9.281 2.24 14.352 1 94.94 185 MET A C 1
ATOM 1473 O O . MET A 1 185 ? 8.492 2.572 15.234 1 94.94 185 MET A O 1
ATOM 1477 N N . ILE A 1 186 ? 8.914 2.078 13.094 1 95.5 186 ILE A N 1
ATOM 1478 C CA . ILE A 1 186 ? 7.527 2.256 12.672 1 95.5 186 ILE A CA 1
ATOM 1479 C C . ILE A 1 186 ? 6.75 0.964 12.906 1 95.5 186 ILE A C 1
ATOM 1481 O O . ILE A 1 186 ? 7.191 -0.115 12.508 1 95.5 186 ILE A O 1
ATOM 1485 N N . GLN A 1 187 ? 5.641 1.073 13.586 1 94.62 187 GLN A N 1
ATOM 1486 C CA . GLN A 1 187 ? 4.805 -0.081 13.891 1 94.62 187 GLN A CA 1
ATOM 1487 C C . GLN A 1 187 ? 3.893 -0.427 12.719 1 94.62 187 GLN A C 1
ATOM 1489 O O . GLN A 1 187 ? 3.848 0.301 11.719 1 94.62 187 GLN A O 1
ATOM 1494 N N . ASP A 1 188 ? 3.148 -1.551 12.844 1 91.06 188 ASP A N 1
ATOM 1495 C CA . ASP A 1 188 ? 2.279 -2.023 11.773 1 91.06 188 ASP A CA 1
ATOM 1496 C C . ASP A 1 188 ? 1.16 -1.023 11.484 1 91.06 188 ASP A C 1
ATOM 1498 O O . ASP A 1 188 ? 0.667 -0.361 12.406 1 91.06 188 ASP A O 1
ATOM 1502 N N . PRO A 1 189 ? 0.81 -0.971 10.234 1 93.75 189 PRO A N 1
ATOM 1503 C CA . PRO A 1 189 ? -0.268 -0.042 9.891 1 93.75 189 PRO A CA 1
ATOM 1504 C C . PRO A 1 189 ? -1.621 -0.472 10.445 1 93.75 189 PRO A C 1
ATOM 1506 O O . PRO A 1 189 ? -1.892 -1.67 10.57 1 93.75 189 PRO A O 1
ATOM 1509 N N . VAL A 1 190 ? -2.412 0.462 10.781 1 95.12 190 VAL A N 1
ATOM 1510 C CA . VAL A 1 190 ? -3.805 0.252 11.164 1 95.12 190 VAL A CA 1
ATOM 1511 C C . VAL A 1 190 ? -4.727 0.935 10.156 1 95.12 190 VAL A C 1
ATOM 1513 O O . VAL A 1 190 ? -4.691 2.158 10 1 95.12 190 VAL A O 1
ATOM 1516 N N . ALA A 1 191 ? -5.539 0.155 9.516 1 94.12 191 ALA A N 1
ATOM 1517 C CA . ALA A 1 191 ? -6.5 0.702 8.562 1 94.12 191 ALA A CA 1
ATOM 1518 C C . ALA A 1 191 ? -7.664 1.379 9.281 1 94.12 191 ALA A C 1
ATOM 1520 O O . ALA A 1 191 ? -8.148 0.877 10.297 1 94.12 191 ALA A O 1
ATOM 1521 N N . ILE A 1 192 ? -8.016 2.494 8.773 1 96.62 192 ILE A N 1
ATOM 1522 C CA . ILE A 1 192 ? -9.227 3.178 9.211 1 96.62 192 ILE A CA 1
ATOM 1523 C C . ILE A 1 192 ? -10.188 3.328 8.031 1 96.62 192 ILE A C 1
ATOM 1525 O O . ILE A 1 192 ? -9.945 4.129 7.129 1 96.62 192 ILE A O 1
ATOM 1529 N N . THR A 1 193 ? -11.281 2.594 8.117 1 93.94 193 THR A N 1
ATOM 1530 C CA . THR A 1 193 ? -12.258 2.605 7.031 1 93.94 193 THR A CA 1
ATOM 1531 C C . THR A 1 193 ? -13.258 3.742 7.215 1 93.94 193 THR A C 1
ATOM 1533 O O . THR A 1 193 ? -13.875 3.871 8.273 1 93.94 193 THR A O 1
ATOM 1536 N N . ILE A 1 194 ? -13.336 4.562 6.23 1 95.69 194 ILE A N 1
ATOM 1537 C CA . ILE A 1 194 ? -14.367 5.594 6.172 1 95.69 194 ILE A CA 1
ATOM 1538 C C . ILE A 1 194 ? -15.133 5.484 4.855 1 95.69 194 ILE A C 1
ATOM 1540 O O . ILE A 1 194 ? -14.711 4.77 3.943 1 95.69 194 ILE A O 1
ATOM 1544 N N . PRO A 1 195 ? -16.266 6.125 4.746 1 93.12 195 PRO A N 1
ATOM 1545 C CA . PRO A 1 195 ? -17.188 5.852 3.635 1 93.12 195 PRO A CA 1
ATOM 1546 C C . PRO A 1 195 ? -16.656 6.379 2.301 1 93.12 195 PRO A C 1
ATOM 1548 O O . PRO A 1 195 ? -17.031 5.867 1.241 1 93.12 195 PRO A O 1
ATOM 1551 N N . ALA A 1 196 ? -15.867 7.449 2.295 1 93.25 196 ALA A N 1
ATOM 1552 C CA . ALA A 1 196 ? -15.367 8.094 1.087 1 93.25 196 ALA A CA 1
ATOM 1553 C C . ALA A 1 196 ? -14.023 8.766 1.345 1 93.25 196 ALA A C 1
ATOM 1555 O O . ALA A 1 196 ? -13.672 9.047 2.492 1 93.25 196 ALA A O 1
ATOM 1556 N N . PRO A 1 197 ? -13.289 8.914 0.268 1 94 197 PRO A N 1
ATOM 1557 C CA . PRO A 1 197 ? -12.031 9.633 0.467 1 94 197 PRO A CA 1
ATOM 1558 C C . PRO A 1 197 ? -12.234 11.102 0.822 1 94 197 PRO A C 1
ATOM 1560 O O . PRO A 1 197 ? -13.023 11.789 0.17 1 94 197 PRO A O 1
ATOM 1563 N N . VAL A 1 198 ? -11.547 11.594 1.778 1 95.44 198 VAL A N 1
ATOM 1564 C CA . VAL A 1 198 ? -11.641 12.977 2.23 1 95.44 198 VAL A CA 1
ATOM 1565 C C . VAL A 1 198 ? -10.234 13.562 2.363 1 95.44 198 VAL A C 1
ATOM 1567 O O . VAL A 1 198 ? -9.25 12.828 2.455 1 95.44 198 VAL A O 1
ATOM 1570 N N . ILE A 1 199 ? -10.188 14.867 2.295 1 92.62 199 ILE A N 1
ATOM 1571 C CA . ILE A 1 199 ? -8.969 15.547 2.717 1 92.62 199 ILE A CA 1
ATOM 1572 C C . ILE A 1 199 ? -8.93 15.633 4.242 1 92.62 199 ILE A C 1
ATOM 1574 O O . ILE A 1 199 ? -9.789 16.266 4.855 1 92.62 199 ILE A O 1
ATOM 1578 N N . MET A 1 200 ? -8.055 14.945 4.824 1 95.62 200 MET A N 1
ATOM 1579 C CA . MET A 1 200 ? -7.844 14.992 6.27 1 95.62 200 MET A CA 1
ATOM 1580 C C . MET A 1 200 ? -6.516 15.664 6.602 1 95.62 200 MET A C 1
ATOM 1582 O O . MET A 1 200 ? -5.469 15.008 6.621 1 95.62 200 MET A O 1
ATOM 1586 N N . HIS A 1 201 ? -6.566 16.875 6.883 1 93.12 201 HIS A N 1
ATOM 1587 C CA . HIS A 1 201 ? -5.371 17.703 6.961 1 93.12 201 HIS A CA 1
ATOM 1588 C C . HIS A 1 201 ? -4.637 17.484 8.281 1 93.12 201 HIS A C 1
ATOM 1590 O O . HIS A 1 201 ? -3.406 17.547 8.328 1 93.12 201 HIS A O 1
ATOM 1596 N N . ASP A 1 202 ? -5.375 17.328 9.32 1 97 202 ASP A N 1
ATOM 1597 C CA . ASP A 1 202 ? -4.816 17.25 10.664 1 97 202 ASP A CA 1
ATOM 1598 C C . ASP A 1 202 ? -5.52 16.172 11.484 1 97 202 ASP A C 1
ATOM 1600 O O . ASP A 1 202 ? -6.48 15.555 11.023 1 97 202 ASP A O 1
ATOM 1604 N N . PHE A 1 203 ? -4.949 15.812 12.586 1 98.44 203 PHE A N 1
ATOM 1605 C CA . PHE A 1 203 ? -5.535 14.945 13.602 1 98.44 203 PHE A CA 1
ATOM 1606 C C . PHE A 1 203 ? -4.984 15.281 14.984 1 98.44 203 PHE A C 1
ATOM 1608 O O . PHE A 1 203 ? -4.305 16.297 15.156 1 98.44 203 PHE A O 1
ATOM 1615 N N . ALA A 1 204 ? -5.383 14.539 16 1 98.81 204 ALA A N 1
ATOM 1616 C CA . ALA A 1 204 ? -4.922 14.844 17.344 1 98.81 204 ALA A CA 1
ATOM 1617 C C . ALA A 1 204 ? -4.695 13.57 18.156 1 98.81 204 ALA A C 1
ATOM 1619 O O . ALA A 1 204 ? -5.133 12.492 17.766 1 98.81 204 ALA A O 1
ATOM 1620 N N . ILE A 1 205 ? -3.936 13.711 19.203 1 98.94 205 ILE A N 1
ATOM 1621 C CA . ILE A 1 205 ? -3.746 12.602 20.125 1 98.94 205 ILE A CA 1
ATOM 1622 C C . ILE A 1 205 ? -4.02 13.062 21.562 1 98.94 205 ILE A C 1
ATOM 1624 O O . ILE A 1 205 ? -3.936 14.258 21.859 1 98.94 205 ILE A O 1
ATOM 1628 N N . THR A 1 206 ? -4.426 12.195 22.391 1 98.88 206 THR A N 1
ATOM 1629 C CA . THR A 1 206 ? -4.402 12.312 23.844 1 98.88 206 THR A CA 1
ATOM 1630 C C . THR A 1 206 ? -3.428 11.312 24.453 1 98.88 206 THR A C 1
ATOM 1632 O O . THR A 1 206 ? -2.627 10.703 23.734 1 98.88 206 THR A O 1
ATOM 1635 N N . GLU A 1 207 ? -3.475 11.289 25.75 1 98.5 207 GLU A N 1
ATOM 1636 C CA . GLU A 1 207 ? -2.627 10.312 26.422 1 98.5 207 GLU A CA 1
ATOM 1637 C C . GLU A 1 207 ? -2.934 8.891 25.938 1 98.5 207 GLU A C 1
ATOM 1639 O O . GLU A 1 207 ? -2.033 8.062 25.828 1 98.5 207 GLU A O 1
ATOM 1644 N N . ASN A 1 208 ? -4.238 8.672 25.562 1 98.5 208 ASN A N 1
ATOM 1645 C CA . ASN A 1 208 ? -4.598 7.277 25.312 1 98.5 208 ASN A CA 1
ATOM 1646 C C . ASN A 1 208 ? -5.285 7.109 23.969 1 98.5 208 ASN A C 1
ATOM 1648 O O . ASN A 1 208 ? -5.57 5.988 23.547 1 98.5 208 ASN A O 1
ATOM 1652 N N . TYR A 1 209 ? -5.52 8.219 23.25 1 98.81 209 TYR A N 1
ATOM 1653 C CA . TYR A 1 209 ? -6.324 8.086 22.047 1 98.81 209 TYR A CA 1
ATOM 1654 C C . TYR A 1 209 ? -5.703 8.867 20.891 1 98.81 209 TYR A C 1
ATOM 1656 O O . TYR A 1 209 ? -4.91 9.781 21.109 1 98.81 209 TYR A O 1
ATOM 1664 N N . ALA A 1 210 ? -5.98 8.453 19.719 1 98.81 210 ALA A N 1
ATOM 1665 C CA . ALA A 1 210 ? -5.828 9.219 18.484 1 98.81 210 ALA A CA 1
ATOM 1666 C C . ALA A 1 210 ? -7.188 9.633 17.938 1 98.81 210 ALA A C 1
ATOM 1668 O O . ALA A 1 210 ? -8.141 8.852 17.953 1 98.81 210 ALA A O 1
ATOM 1669 N N . ILE A 1 211 ? -7.344 10.844 17.469 1 98.88 211 ILE A N 1
ATOM 1670 C CA . ILE A 1 211 ? -8.617 11.375 16.984 1 98.88 211 ILE A CA 1
ATOM 1671 C C . ILE A 1 211 ? -8.531 11.617 15.477 1 98.88 211 ILE A C 1
ATOM 1673 O O . ILE A 1 211 ? -7.738 12.438 15.016 1 98.88 211 ILE A O 1
ATOM 1677 N N . PHE A 1 212 ? -9.344 10.938 14.75 1 98.69 212 PHE A N 1
ATOM 1678 C CA . PHE A 1 212 ? -9.43 11.102 13.305 1 98.69 212 PHE A CA 1
ATOM 1679 C C . PHE A 1 212 ? -10.648 11.93 12.922 1 98.69 212 PHE A C 1
ATOM 1681 O O . PHE A 1 212 ? -11.711 11.797 13.523 1 98.69 212 PHE A O 1
ATOM 1688 N N . MET A 1 213 ? -10.484 12.734 11.852 1 98.5 213 MET A N 1
ATOM 1689 C CA . MET A 1 213 ? -11.547 13.656 11.477 1 98.5 213 MET A CA 1
ATOM 1690 C C . MET A 1 213 ? -12.055 13.367 10.07 1 98.5 213 MET A C 1
ATOM 1692 O O . MET A 1 213 ? -11.469 13.82 9.086 1 98.5 213 MET A O 1
ATOM 1696 N N . ASP A 1 214 ? -13.07 12.633 10.023 1 98.19 214 ASP A N 1
ATOM 1697 C CA . ASP A 1 214 ? -13.789 12.383 8.781 1 98.19 214 ASP A CA 1
ATOM 1698 C C . ASP A 1 214 ? -14.766 13.516 8.477 1 98.19 214 ASP A C 1
ATOM 1700 O O . ASP A 1 214 ? -15.961 13.406 8.758 1 98.19 214 ASP A O 1
ATOM 1704 N N . LEU A 1 215 ? -14.242 14.531 7.848 1 97.62 215 LEU A N 1
ATOM 1705 C CA . LEU A 1 215 ? -15 15.758 7.59 1 97.62 215 LEU A CA 1
ATOM 1706 C C . LEU A 1 215 ? -15.414 15.836 6.129 1 97.62 215 LEU A C 1
ATOM 1708 O O . LEU A 1 215 ? -14.797 15.219 5.262 1 97.62 215 LEU A O 1
ATOM 1712 N N . PRO A 1 216 ? -16.453 16.609 5.859 1 95.69 216 PRO A N 1
ATOM 1713 C CA . PRO A 1 216 ? -17.094 16.5 4.539 1 95.69 216 PRO A CA 1
ATOM 1714 C C . PRO A 1 216 ? -16.359 17.312 3.469 1 95.69 216 PRO A C 1
ATOM 1716 O O . PRO A 1 216 ? -16.984 18.031 2.688 1 95.69 216 PRO A O 1
ATOM 1719 N N . MET A 1 217 ? -15.117 17.281 3.447 1 93.44 217 MET A N 1
ATOM 1720 C CA . MET A 1 217 ? -14.289 17.719 2.322 1 93.44 217 MET A CA 1
ATOM 1721 C C . MET A 1 217 ? -13.898 16.531 1.448 1 93.44 217 MET A C 1
ATOM 1723 O O . MET A 1 217 ? -12.781 16.016 1.549 1 93.44 217 MET A O 1
ATOM 1727 N N . TYR A 1 218 ? -14.742 16.188 0.523 1 93.31 218 TYR A N 1
ATOM 1728 C CA . TYR A 1 218 ? -14.648 14.953 -0.239 1 93.31 218 TYR A CA 1
ATOM 1729 C C . TYR A 1 218 ? -13.766 15.141 -1.47 1 93.31 218 TYR A C 1
ATOM 1731 O O . TYR A 1 218 ? -13.805 16.188 -2.117 1 93.31 218 TYR A O 1
ATOM 1739 N N . VAL A 1 219 ? -12.953 14.148 -1.743 1 90.69 219 VAL A N 1
ATOM 1740 C CA . VAL A 1 219 ? -12.234 14.102 -3.008 1 90.69 219 VAL A CA 1
ATOM 1741 C C . VAL A 1 219 ? -13.07 13.375 -4.059 1 90.69 219 VAL A C 1
ATOM 1743 O O . VAL A 1 219 ? -13.219 12.156 -4.008 1 90.69 219 VAL A O 1
ATOM 1746 N N . GLN A 1 220 ? -13.602 14.141 -4.949 1 88.31 220 GLN A N 1
ATOM 1747 C CA . GLN A 1 220 ? -14.539 13.648 -5.953 1 88.31 220 GLN A CA 1
ATOM 1748 C C . GLN A 1 220 ? -14.125 14.094 -7.355 1 88.31 220 GLN A C 1
ATOM 1750 O O . GLN A 1 220 ? -14.711 15.016 -7.922 1 88.31 220 GLN A O 1
ATOM 1755 N N . PRO A 1 221 ? -13.234 13.367 -7.926 1 87.31 221 PRO A N 1
ATOM 1756 C CA . PRO A 1 221 ? -12.75 13.766 -9.25 1 87.31 221 PRO A CA 1
ATOM 1757 C C . PRO A 1 221 ? -13.859 13.812 -10.297 1 87.31 221 PRO A C 1
ATOM 1759 O O . PRO A 1 221 ? -13.75 14.547 -11.289 1 87.31 221 PRO A O 1
ATOM 1762 N N . GLN A 1 222 ? -14.93 13.086 -10.086 1 86.31 222 GLN A N 1
ATOM 1763 C CA . GLN A 1 222 ? -16.031 13.109 -11.039 1 86.31 222 GLN A CA 1
ATOM 1764 C C . GLN A 1 222 ? -16.656 14.5 -11.125 1 86.31 222 GLN A C 1
ATOM 1766 O O . GLN A 1 222 ? -17.234 14.867 -12.148 1 86.31 222 GLN A O 1
ATOM 1771 N N . GLU A 1 223 ? -16.5 15.281 -10.102 1 86.31 223 GLU A N 1
ATOM 1772 C CA . GLU A 1 223 ? -17.047 16.641 -10.086 1 86.31 223 GLU A CA 1
ATOM 1773 C C . GLU A 1 223 ? -16.281 17.547 -11.031 1 86.31 223 GLU A C 1
ATOM 1775 O O . GLU A 1 223 ? -16.781 18.594 -11.438 1 86.31 223 GLU A O 1
ATOM 1780 N N . MET A 1 224 ? -15.094 17.141 -11.383 1 85.88 224 MET A N 1
ATOM 1781 C CA . MET A 1 224 ? -14.305 17.922 -12.328 1 85.88 224 MET A CA 1
ATOM 1782 C C . MET A 1 224 ? -15 18 -13.688 1 85.88 224 MET A C 1
ATOM 1784 O O . MET A 1 224 ? -14.852 18.969 -14.414 1 85.88 224 MET A O 1
ATOM 1788 N N . LEU A 1 225 ? -15.742 16.969 -13.992 1 86.5 225 LEU A N 1
ATOM 1789 C CA . LEU A 1 225 ? -16.484 16.953 -15.242 1 86.5 225 LEU A CA 1
ATOM 1790 C C . LEU A 1 225 ? -17.531 18.078 -15.273 1 86.5 225 LEU A C 1
ATOM 1792 O O . LEU A 1 225 ? -17.969 18.484 -16.344 1 86.5 225 LEU A O 1
ATOM 1796 N N . LYS A 1 226 ? -17.875 18.609 -14.102 1 86.31 226 LYS A N 1
ATOM 1797 C CA . LYS A 1 226 ? -18.828 19.703 -13.992 1 86.31 226 LYS A CA 1
ATOM 1798 C C . LYS A 1 226 ? -18.109 21.047 -13.844 1 86.31 226 LYS A C 1
ATOM 1800 O O . LYS A 1 226 ? -18.719 22.047 -13.477 1 86.31 226 LYS A O 1
ATOM 1805 N N . GLY A 1 227 ? -16.844 20.984 -13.969 1 82.56 227 GLY A N 1
ATOM 1806 C CA . GLY A 1 227 ? -16.078 22.219 -13.922 1 82.56 227 GLY A CA 1
ATOM 1807 C C . GLY A 1 227 ? -15.57 22.547 -12.531 1 82.56 227 GLY A C 1
ATOM 1808 O O . GLY A 1 227 ? -15.023 23.625 -12.305 1 82.56 227 GLY A O 1
ATOM 1809 N N . LYS A 1 228 ? -15.711 21.641 -11.648 1 83 228 LYS A N 1
ATOM 1810 C CA . LYS A 1 228 ? -15.328 21.891 -10.266 1 83 228 LYS A CA 1
ATOM 1811 C C . LYS A 1 228 ? -13.938 21.344 -9.969 1 83 228 LYS A C 1
ATOM 1813 O O . LYS A 1 228 ? -13.289 20.781 -10.852 1 83 228 LYS A O 1
ATOM 1818 N N . TYR A 1 229 ? -13.453 21.719 -8.75 1 82.88 229 TYR A N 1
ATOM 1819 C CA . TYR A 1 229 ? -12.203 21.125 -8.281 1 82.88 229 TYR A CA 1
ATOM 1820 C C . TYR A 1 229 ? -12.406 19.656 -7.91 1 82.88 229 TYR A C 1
ATOM 1822 O O . TYR A 1 229 ? -13.539 19.203 -7.727 1 82.88 229 TYR A O 1
ATOM 1830 N N . ALA A 1 230 ? -11.281 18.953 -7.871 1 84.56 230 ALA A N 1
ATOM 1831 C CA . ALA A 1 230 ? -11.32 17.531 -7.539 1 84.56 230 ALA A CA 1
ATOM 1832 C C . ALA A 1 230 ? -11.844 17.312 -6.121 1 84.56 230 ALA A C 1
ATOM 1834 O O . ALA A 1 230 ? -12.398 16.266 -5.812 1 84.56 230 ALA A O 1
ATOM 1835 N N . ALA A 1 231 ? -11.672 18.312 -5.254 1 86.31 231 ALA A N 1
ATOM 1836 C CA . ALA A 1 231 ? -12.164 18.25 -3.881 1 86.31 231 ALA A CA 1
ATOM 1837 C C . ALA A 1 231 ? -13.227 19.312 -3.635 1 86.31 231 ALA A C 1
ATOM 1839 O O . ALA A 1 231 ? -13.117 20.438 -4.133 1 86.31 231 ALA A O 1
ATOM 1840 N N . SER A 1 232 ? -14.266 18.906 -2.896 1 86.81 232 SER A N 1
ATOM 1841 C CA . SER A 1 232 ? -15.328 19.859 -2.594 1 86.81 232 SER A CA 1
ATOM 1842 C C . SER A 1 232 ? -15.922 19.594 -1.211 1 86.81 232 SER A C 1
ATOM 1844 O O . SER A 1 232 ? -15.953 18.453 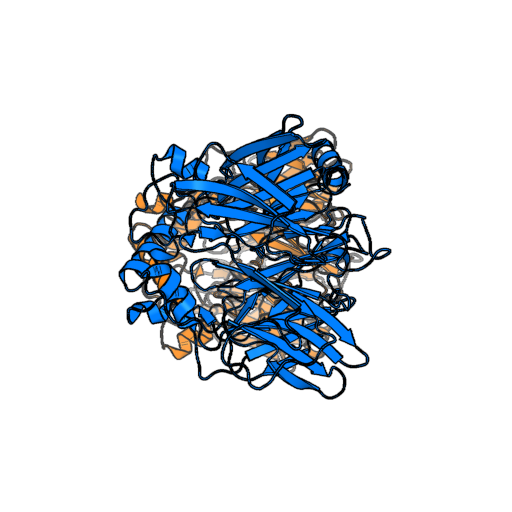-0.744 1 86.81 232 SER A O 1
ATOM 1846 N N . PHE A 1 233 ? -16.344 20.688 -0.642 1 90.75 233 PHE A N 1
ATOM 1847 C CA . PHE A 1 233 ? -17.016 20.625 0.656 1 90.75 233 PHE A CA 1
ATOM 1848 C C . PHE A 1 233 ? -18.5 20.359 0.493 1 90.75 233 PHE A C 1
ATOM 1850 O O . PHE A 1 233 ? -19.172 20.984 -0.324 1 90.75 233 PHE A O 1
ATOM 1857 N N . ASP A 1 234 ? -19.047 19.312 1.224 1 92.56 234 ASP A N 1
ATOM 1858 C CA . ASP A 1 234 ? -20.469 19 1.209 1 92.56 234 ASP A CA 1
ATOM 1859 C C . ASP A 1 234 ? -21.156 19.531 2.463 1 92.56 234 ASP A C 1
ATOM 1861 O O . ASP A 1 234 ? -21.078 18.922 3.531 1 92.56 234 ASP A O 1
ATOM 1865 N N . PRO A 1 235 ? -21.891 20.625 2.369 1 92.31 235 PRO A N 1
ATOM 1866 C CA . PRO A 1 235 ? -22.484 21.266 3.541 1 92.31 235 PRO A CA 1
ATOM 1867 C C . PRO A 1 235 ? -23.656 20.469 4.117 1 92.31 235 PRO A C 1
ATOM 1869 O O . PRO A 1 235 ? -24.156 20.797 5.199 1 92.31 235 PRO A O 1
ATOM 1872 N N . THR A 1 236 ? -24.062 19.391 3.482 1 94.94 236 THR A N 1
ATOM 1873 C CA . THR A 1 236 ? -25.234 18.641 3.926 1 94.94 236 THR A CA 1
ATOM 1874 C C . THR A 1 236 ? -24.812 17.484 4.828 1 94.94 236 THR A C 1
ATOM 1876 O O . THR A 1 236 ? -25.672 16.844 5.449 1 94.94 236 THR A O 1
ATOM 1879 N N . LYS A 1 237 ? -23.562 17.25 4.914 1 96.38 237 LYS A N 1
ATOM 1880 C CA . LYS A 1 237 ? -23.078 16.078 5.664 1 96.38 237 LYS A CA 1
ATOM 1881 C C . LYS A 1 237 ? -22.547 16.5 7.031 1 96.38 237 LYS A C 1
ATOM 1883 O O . LYS A 1 237 ? -21.906 17.547 7.164 1 96.38 237 LYS A O 1
ATOM 1888 N N . ARG A 1 238 ? -22.781 15.688 8.016 1 97.19 238 ARG A N 1
ATOM 1889 C CA . ARG A 1 238 ? -22.281 15.922 9.367 1 97.19 238 ARG A CA 1
ATOM 1890 C C . ARG A 1 238 ? -20.781 15.648 9.445 1 97.19 238 ARG A C 1
ATOM 1892 O O . ARG A 1 238 ? -20.234 14.906 8.625 1 97.19 238 ARG A O 1
ATOM 1899 N N . ALA A 1 239 ? -20.172 16.344 10.359 1 97.88 239 ALA A N 1
ATOM 1900 C CA . ALA A 1 239 ? -18.766 16.062 10.664 1 97.88 239 ALA A CA 1
ATOM 1901 C C . ALA A 1 239 ? -18.641 14.836 11.57 1 97.88 239 ALA A C 1
ATOM 1903 O O . ALA A 1 239 ? -19.391 14.695 12.539 1 97.88 239 ALA A O 1
ATOM 1904 N N . ARG A 1 240 ? -17.734 13.977 11.234 1 98.5 240 ARG A N 1
ATOM 1905 C CA . ARG A 1 240 ? -17.531 12.789 12.047 1 98.5 240 ARG A CA 1
ATOM 1906 C C . ARG A 1 240 ? -16.125 12.766 12.633 1 98.5 240 ARG A C 1
ATOM 1908 O O . ARG A 1 240 ? -15.156 13.148 11.969 1 98.5 240 ARG A O 1
ATOM 1915 N N . PHE A 1 241 ? -16.078 12.344 13.898 1 98.81 241 PHE A N 1
ATOM 1916 C CA . PHE A 1 241 ? -14.82 12.227 14.633 1 98.81 241 PHE A CA 1
ATOM 1917 C C . PHE A 1 241 ? -14.633 10.812 15.172 1 98.81 241 PHE A C 1
ATOM 1919 O O . PHE A 1 241 ? -15.5 10.305 15.891 1 98.81 241 PHE A O 1
ATOM 1926 N N . GLY A 1 242 ? -13.555 10.211 14.758 1 98.75 242 GLY A N 1
ATOM 1927 C CA . GLY A 1 242 ? -13.25 8.875 15.234 1 98.75 242 GLY A CA 1
ATOM 1928 C C . GLY A 1 242 ? -12.195 8.867 16.328 1 98.75 242 GLY A C 1
ATOM 1929 O O . GLY A 1 242 ? -11.094 9.398 16.141 1 98.75 242 GLY A O 1
ATOM 1930 N N . ILE A 1 243 ? -12.484 8.289 17.438 1 98.81 243 ILE A N 1
ATOM 1931 C CA . ILE A 1 243 ? -11.562 8.18 18.562 1 98.81 243 ILE A CA 1
ATOM 1932 C C . ILE A 1 243 ? -11.094 6.73 18.703 1 98.81 243 ILE A C 1
ATOM 1934 O O . ILE A 1 243 ? -11.898 5.828 18.953 1 98.81 243 ILE A O 1
ATOM 1938 N N . LEU A 1 244 ? -9.797 6.551 18.516 1 98.69 244 LEU A N 1
ATOM 1939 C CA . LEU A 1 244 ? -9.172 5.238 18.516 1 98.69 244 LEU A CA 1
ATOM 1940 C C . LEU A 1 244 ? -8.148 5.125 19.656 1 98.69 244 LEU A C 1
ATOM 1942 O O . LEU A 1 244 ? -7.324 6.027 19.844 1 98.69 244 LEU A O 1
ATOM 1946 N N . PRO A 1 245 ? -8.227 4.016 20.516 1 98.62 245 PRO A N 1
ATOM 1947 C CA . PRO A 1 245 ? -7.062 3.824 21.375 1 98.62 245 PRO A CA 1
ATOM 1948 C C . PRO A 1 245 ? -5.742 3.93 20.625 1 98.62 245 PRO A C 1
ATOM 1950 O O . PRO A 1 245 ? -5.582 3.311 19.562 1 98.62 245 PRO A O 1
ATOM 1953 N N . ARG A 1 246 ? -4.82 4.695 21.062 1 98.06 246 ARG A N 1
ATOM 1954 C CA . ARG A 1 246 ? -3.73 5.156 20.219 1 98.06 246 ARG A CA 1
ATOM 1955 C C . ARG A 1 246 ? -2.764 4.023 19.891 1 98.06 246 ARG A C 1
ATOM 1957 O O . ARG A 1 246 ? -1.926 4.148 19 1 98.06 246 ARG A O 1
ATOM 1964 N N . TYR A 1 247 ? -2.871 2.799 20.609 1 97.69 247 TYR A N 1
ATOM 1965 C CA . TYR A 1 247 ? -2.035 1.648 20.281 1 97.69 247 TYR A CA 1
ATOM 1966 C C . TYR A 1 247 ? -2.875 0.509 19.719 1 97.69 247 TYR A C 1
ATOM 1968 O O . TYR A 1 247 ? -2.467 -0.654 19.766 1 97.69 247 TYR A O 1
ATOM 1976 N N . ALA A 1 248 ? -4.066 0.857 19.266 1 96.12 248 ALA A N 1
ATOM 1977 C CA . ALA A 1 248 ? -4.918 -0.161 18.656 1 96.12 248 ALA A CA 1
ATOM 1978 C C . ALA A 1 248 ? -4.219 -0.832 17.484 1 96.12 248 ALA A C 1
ATOM 1980 O O . ALA A 1 248 ? -3.492 -0.178 16.734 1 96.12 248 ALA A O 1
ATOM 1981 N N . LYS A 1 249 ? -4.492 -2.109 17.328 1 90.69 249 LYS A N 1
ATOM 1982 C CA . LYS A 1 249 ? -3.92 -2.865 16.219 1 90.69 249 LYS A CA 1
ATOM 1983 C C . LYS A 1 249 ? -4.914 -2.99 15.078 1 90.69 249 LYS A C 1
ATOM 1985 O O . LYS A 1 249 ? -4.531 -3.32 13.953 1 90.69 249 LYS A O 1
ATOM 1990 N N . TYR A 1 250 ? -6.207 -2.777 15.445 1 89.88 250 TYR A N 1
ATOM 1991 C CA . TYR A 1 250 ? -7.293 -2.904 14.477 1 89.88 250 TYR A CA 1
ATOM 1992 C C . TYR A 1 250 ? -8.273 -1.745 14.602 1 89.88 250 TYR A C 1
ATOM 1994 O O . TYR A 1 250 ? -8.367 -1.115 15.664 1 89.88 250 TYR A O 1
ATOM 2002 N N . GLU A 1 251 ? -9.047 -1.526 13.539 1 90.38 251 GLU A N 1
ATOM 2003 C CA . GLU A 1 251 ? -9.93 -0.367 13.492 1 90.38 251 GLU A CA 1
ATOM 2004 C C . GLU A 1 251 ? -11.188 -0.605 14.32 1 90.38 251 GLU A C 1
ATOM 2006 O O . GLU A 1 251 ? -11.914 0.34 14.648 1 90.38 251 GLU A O 1
ATOM 2011 N N . HIS A 1 252 ? -11.484 -1.821 14.688 1 90.69 252 HIS A N 1
ATOM 2012 C CA . HIS A 1 252 ? -12.781 -2.119 15.289 1 90.69 252 HIS A CA 1
ATOM 2013 C C . HIS A 1 252 ? -12.938 -1.413 16.625 1 90.69 252 HIS A C 1
ATOM 2015 O O . HIS A 1 252 ? -14.047 -1.287 17.141 1 90.69 252 HIS A O 1
ATOM 2021 N N . SER A 1 253 ? -11.898 -0.927 17.156 1 92.75 253 SER A N 1
ATOM 2022 C CA . SER A 1 253 ? -11.953 -0.265 18.453 1 92.75 253 SER A CA 1
ATOM 2023 C C . SER A 1 253 ? -12.234 1.228 18.297 1 92.75 253 SER A C 1
ATOM 2025 O O . SER A 1 253 ? -12.273 1.96 19.297 1 92.75 253 SER A O 1
ATOM 2027 N N . ILE A 1 254 ? -12.453 1.71 17.125 1 97.19 254 ILE A N 1
ATOM 2028 C CA . ILE A 1 254 ? -12.688 3.133 16.906 1 97.19 254 ILE A CA 1
ATOM 2029 C C . ILE A 1 254 ? -14.133 3.477 17.281 1 97.19 254 ILE A C 1
ATOM 2031 O O . ILE A 1 254 ? -15.055 2.711 16.984 1 97.19 254 ILE A O 1
ATOM 2035 N N . ARG A 1 255 ? -14.406 4.492 18.016 1 98.06 255 ARG A N 1
ATOM 2036 C CA . ARG A 1 255 ? -15.727 5.039 18.312 1 98.06 255 ARG A CA 1
ATOM 2037 C C . ARG A 1 255 ? -15.969 6.328 17.531 1 98.06 255 ARG A C 1
ATOM 2039 O O . ARG A 1 255 ? -15.188 7.277 17.625 1 98.06 255 ARG A O 1
ATOM 2046 N N . TRP A 1 256 ? -17 6.379 16.781 1 98.44 256 TRP A N 1
ATOM 2047 C CA . TRP A 1 256 ? -17.297 7.535 15.945 1 98.44 256 TRP A CA 1
ATOM 2048 C C . TRP A 1 256 ? -18.344 8.438 16.609 1 98.44 256 TRP A C 1
ATOM 2050 O O . TRP A 1 256 ? -19.297 7.945 17.203 1 98.44 256 TRP A O 1
ATOM 2060 N N . PHE A 1 257 ? -18.188 9.664 16.484 1 98.81 257 PHE A N 1
ATOM 2061 C CA . PHE A 1 257 ? -19.078 10.711 16.969 1 98.81 257 PHE A CA 1
ATOM 2062 C C . PHE A 1 257 ? -19.469 11.664 15.852 1 98.81 257 PHE A C 1
ATOM 2064 O O . PHE A 1 257 ? -18.719 11.82 14.883 1 98.81 257 PHE A O 1
ATOM 2071 N N . GLU A 1 258 ? -20.578 12.305 16 1 98.31 258 GLU A N 1
ATOM 2072 C CA . GLU A 1 258 ? -21.016 13.25 14.984 1 98.31 258 GLU A CA 1
ATOM 2073 C C . GLU A 1 258 ? -21.234 14.641 15.578 1 98.31 258 GLU A C 1
ATOM 2075 O O . GLU A 1 258 ? -21.703 14.766 16.703 1 98.31 258 GLU A O 1
ATOM 2080 N N . LEU A 1 259 ? -20.875 15.594 14.875 1 98.44 259 LEU A N 1
ATOM 2081 C CA . LEU A 1 259 ? -21.125 17 15.164 1 98.44 259 LEU A CA 1
ATOM 2082 C C . LEU A 1 259 ? -21.688 17.719 13.938 1 98.44 259 LEU A C 1
ATOM 2084 O O . LEU A 1 259 ? -21.688 17.156 12.836 1 98.44 259 LEU A O 1
ATOM 2088 N N . PRO A 1 260 ? -22.281 18.953 14.148 1 97.06 260 PRO A N 1
ATOM 2089 C CA . PRO A 1 260 ? -22.75 19.719 12.984 1 97.06 260 PRO A CA 1
ATOM 2090 C C . PRO A 1 260 ? -21.672 19.875 11.914 1 97.06 260 PRO A C 1
ATOM 2092 O O . PRO A 1 260 ? -20.484 19.844 12.227 1 97.06 260 PRO A O 1
ATOM 2095 N N . ASN A 1 261 ? -22.094 20.062 10.75 1 96.06 261 ASN A N 1
ATOM 2096 C CA . ASN A 1 261 ? -21.234 20.219 9.578 1 96.06 261 ASN A CA 1
ATOM 2097 C C . ASN A 1 261 ? -20.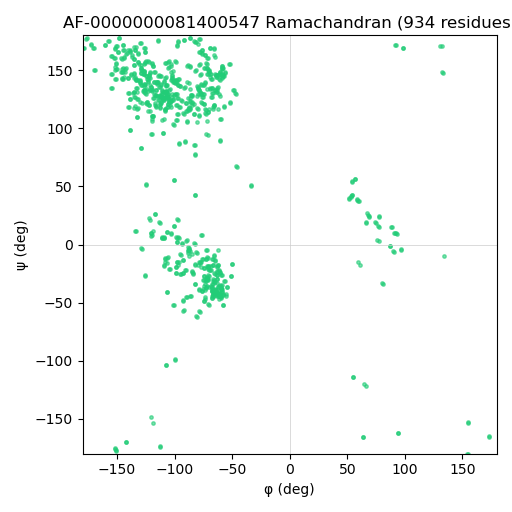125 21.234 9.836 1 96.06 261 ASN A C 1
ATOM 2099 O O . ASN A 1 261 ? -20.375 22.328 10.352 1 96.06 261 ASN A O 1
ATOM 2103 N N . CYS A 1 262 ? -18.938 20.859 9.469 1 94.81 262 CYS A N 1
ATOM 2104 C CA . CYS A 1 262 ? -17.797 21.766 9.562 1 94.81 262 CYS A CA 1
ATOM 2105 C C . CYS A 1 262 ? -16.562 21.156 8.906 1 94.81 262 CYS A C 1
ATOM 2107 O O . CYS A 1 262 ? -16.578 20.016 8.469 1 94.81 262 CYS A O 1
ATOM 2109 N N . PHE A 1 263 ? -15.562 21.969 8.812 1 94.25 263 PHE A N 1
ATOM 2110 C CA . PHE A 1 263 ? -14.195 21.547 8.508 1 94.25 263 PHE A CA 1
ATOM 2111 C C . PHE A 1 263 ? -13.234 22.031 9.586 1 94.25 263 PHE A C 1
ATOM 2113 O O . PHE A 1 263 ? -13.477 23.062 10.227 1 94.25 263 PHE A O 1
ATOM 2120 N N . VAL A 1 264 ? -12.25 21.219 9.844 1 94 264 VAL A N 1
ATOM 2121 C CA . VAL A 1 264 ? -11.203 21.594 10.789 1 94 264 VAL A CA 1
ATOM 2122 C C . VAL A 1 264 ? -9.883 21.797 10.055 1 94 264 VAL A C 1
ATOM 2124 O O . VAL A 1 264 ? -9.391 20.875 9.391 1 94 264 VAL A O 1
ATOM 2127 N N . SER A 1 265 ? -9.352 22.938 10.18 1 88.69 265 SER A N 1
ATOM 2128 C CA . SER A 1 265 ? -8.062 23.203 9.562 1 88.69 265 SER A CA 1
ATOM 2129 C C . SER A 1 265 ? -6.914 22.672 10.41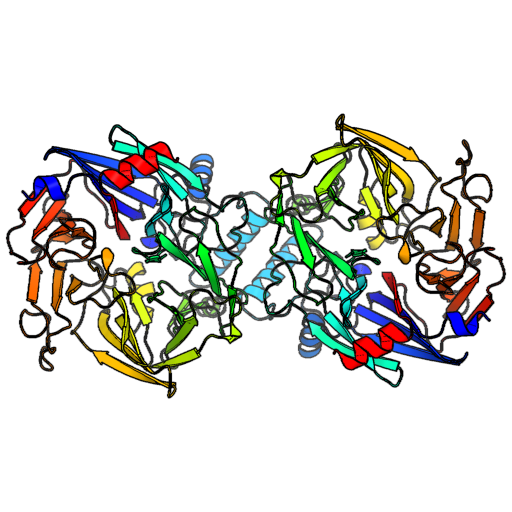4 1 88.69 265 SER A C 1
ATOM 2131 O O . SER A 1 265 ? -6.141 21.828 9.953 1 88.69 265 SER A O 1
ATOM 2133 N N . HIS A 1 266 ? -6.816 23.219 11.641 1 95.94 266 HIS A N 1
ATOM 2134 C CA . HIS A 1 266 ? -5.754 22.812 12.555 1 95.94 266 HIS A CA 1
ATOM 2135 C C . HIS A 1 266 ? -6.297 22.578 13.961 1 95.94 266 HIS A C 1
ATOM 2137 O O . HIS A 1 266 ? -7.234 23.25 14.391 1 95.94 266 HIS A O 1
ATOM 2143 N N . ASN A 1 267 ? -5.672 21.641 14.578 1 98.38 267 ASN A N 1
ATOM 2144 C CA . ASN A 1 267 ? -5.988 21.359 15.977 1 98.38 267 ASN A CA 1
ATOM 2145 C C . ASN A 1 267 ? -4.984 22.016 16.922 1 98.38 267 ASN A C 1
ATOM 2147 O O . ASN A 1 267 ? -3.783 22.031 16.641 1 98.38 267 ASN A O 1
ATOM 2151 N N . ALA A 1 268 ? -5.512 22.562 18 1 98.62 268 ALA A N 1
ATOM 2152 C CA . ALA A 1 268 ? -4.621 23.062 19.047 1 98.62 268 ALA A CA 1
ATOM 2153 C C . ALA A 1 268 ? -4.09 21.906 19.906 1 98.62 268 ALA A C 1
ATOM 2155 O O . ALA A 1 268 ? -2.877 21.734 20.031 1 98.62 268 ALA A O 1
ATOM 2156 N N . ASN A 1 269 ? -4.996 21.172 20.469 1 98.81 269 ASN A N 1
ATOM 2157 C CA . ASN A 1 269 ? -4.633 20.062 21.344 1 98.81 269 ASN A CA 1
ATOM 2158 C C . ASN A 1 269 ? -5.852 19.219 21.703 1 98.81 269 ASN A C 1
ATOM 2160 O O . ASN A 1 269 ? -6.984 19.578 21.391 1 98.81 269 ASN A O 1
ATOM 2164 N N . ALA A 1 270 ? -5.59 18.094 22.297 1 98.94 270 ALA A N 1
ATOM 2165 C CA . ALA A 1 270 ? -6.637 17.219 22.828 1 98.94 270 ALA A CA 1
ATOM 2166 C C . ALA A 1 270 ? -6.18 16.531 24.109 1 98.94 270 ALA A C 1
ATOM 2168 O O . ALA A 1 270 ? -4.988 16.281 24.297 1 98.94 270 ALA A O 1
ATOM 2169 N N . TRP A 1 271 ? -7.129 16.188 25 1 98.88 271 TRP A N 1
ATOM 2170 C CA . TRP A 1 271 ? -6.84 15.484 26.25 1 98.88 271 TRP A CA 1
ATOM 2171 C C . TRP A 1 271 ? -8.086 14.766 26.766 1 98.88 271 TRP A C 1
ATOM 2173 O O . TRP A 1 271 ? -9.141 14.805 26.125 1 98.88 271 TRP A O 1
ATOM 2183 N N . GLU A 1 272 ? -7.84 14.055 27.812 1 98.75 272 GLU A N 1
ATOM 2184 C CA . GLU A 1 272 ? -8.938 13.336 28.438 1 98.75 272 GLU A CA 1
ATOM 2185 C C . GLU A 1 272 ? -9.344 13.992 29.766 1 98.75 272 GLU A C 1
ATOM 2187 O O . GLU A 1 272 ? -8.484 14.453 30.516 1 98.75 272 GLU A O 1
ATOM 2192 N N . GLU A 1 273 ? -10.57 14.125 30.016 1 97.62 273 GLU A N 1
ATOM 2193 C CA . GLU A 1 273 ? -11.164 14.555 31.281 1 97.62 273 GLU A CA 1
ATOM 2194 C C . GLU A 1 273 ? -12.312 13.633 31.688 1 97.62 273 GLU A C 1
ATOM 2196 O O . GLU A 1 273 ? -13.391 13.664 31.078 1 97.62 273 GLU A O 1
ATOM 2201 N N . ASP A 1 274 ? -12.078 12.852 32.75 1 96.12 274 ASP A N 1
ATOM 2202 C CA . ASP A 1 274 ? -13.062 11.867 33.188 1 96.12 274 ASP A CA 1
ATOM 2203 C C . ASP A 1 274 ? -13.438 10.922 32.062 1 96.12 274 ASP A C 1
ATOM 2205 O O . ASP A 1 274 ? -12.57 10.258 31.484 1 96.12 274 ASP A O 1
ATOM 2209 N N . ASP A 1 275 ? -14.734 11.023 31.625 1 96.94 275 ASP A N 1
ATOM 2210 C CA . ASP A 1 275 ? -15.18 10.094 30.578 1 96.94 275 ASP A CA 1
ATOM 2211 C C . ASP A 1 275 ? -15.188 10.766 29.203 1 96.94 275 ASP A C 1
ATOM 2213 O O . ASP A 1 275 ? -15.727 10.219 28.25 1 96.94 275 ASP A O 1
ATOM 2217 N N . GLU A 1 276 ? -14.508 11.891 29.141 1 98.56 276 GLU A N 1
ATOM 2218 C CA . GLU A 1 276 ? -14.609 12.633 27.891 1 98.56 276 GLU A CA 1
ATOM 2219 C C . GLU A 1 276 ? -13.234 12.859 27.266 1 98.56 276 GLU A C 1
ATOM 2221 O O . GLU A 1 276 ? -12.234 12.953 27.984 1 98.56 276 GLU A O 1
ATOM 2226 N N . VAL A 1 277 ? -13.258 12.844 26 1 98.88 277 VAL A N 1
ATOM 2227 C CA . VAL A 1 277 ? -12.148 13.359 25.219 1 98.88 277 VAL A CA 1
ATOM 2228 C C . VAL A 1 277 ? -12.453 14.789 24.766 1 98.88 277 VAL A C 1
ATOM 2230 O O . VAL A 1 277 ? -13.539 15.062 24.25 1 98.88 277 VAL A O 1
ATOM 2233 N N . VAL A 1 278 ? -11.562 15.68 25.062 1 98.88 278 VAL A N 1
ATOM 2234 C CA . VAL A 1 278 ? -11.719 17.094 24.719 1 98.88 278 VAL A CA 1
ATOM 2235 C C . VAL A 1 278 ? -10.781 17.453 23.578 1 98.88 278 VAL A C 1
ATOM 2237 O O . VAL A 1 278 ? -9.594 17.109 23.594 1 98.88 278 VAL A O 1
ATOM 2240 N N . LEU A 1 279 ? -11.273 18.094 22.562 1 98.88 279 LEU A N 1
ATOM 2241 C CA . LEU A 1 279 ? -10.508 18.594 21.438 1 98.88 279 LEU A CA 1
ATOM 2242 C C . LEU A 1 279 ? -10.68 20.094 21.281 1 98.88 279 LEU A C 1
ATOM 2244 O O . LEU A 1 279 ? -11.805 20.594 21.172 1 98.88 279 LEU A O 1
ATOM 2248 N N . VAL A 1 280 ? -9.617 20.859 21.359 1 98.81 280 VAL A N 1
ATOM 2249 C CA . VAL A 1 280 ? -9.609 22.281 21.047 1 98.81 280 VAL A CA 1
ATOM 2250 C C . VAL A 1 280 ? -9.078 22.484 19.625 1 98.81 280 VAL A C 1
ATOM 2252 O O . VAL A 1 280 ? -7.961 22.078 19.312 1 98.81 280 VAL A O 1
ATOM 2255 N N . THR A 1 281 ? -9.922 23.078 18.781 1 98.31 281 THR A N 1
ATOM 2256 C CA . THR A 1 281 ? -9.602 23.078 17.359 1 98.31 281 THR A CA 1
ATOM 2257 C C . THR A 1 281 ? -10.07 24.375 16.703 1 98.31 281 THR A C 1
ATOM 2259 O O . THR A 1 281 ? -10.836 25.141 17.297 1 98.31 281 THR A O 1
ATOM 2262 N N . CYS A 1 282 ? -9.5 24.719 15.531 1 96.19 282 CYS A N 1
ATOM 2263 C CA . CYS A 1 282 ? -9.977 25.797 14.672 1 96.19 282 CYS A CA 1
ATOM 2264 C C . CYS A 1 282 ? -10.961 25.266 13.633 1 96.19 282 CYS A C 1
ATOM 2266 O O . CYS A 1 282 ? -10.578 24.531 12.727 1 96.19 282 CYS A O 1
ATOM 2268 N N . ARG A 1 283 ? -12.156 25.656 13.742 1 95.31 283 ARG A N 1
ATOM 2269 C CA . ARG A 1 283 ? -13.281 25.141 12.969 1 95.31 283 ARG A CA 1
ATOM 2270 C C . ARG A 1 283 ? -13.703 26.125 11.883 1 95.31 283 ARG A C 1
ATOM 2272 O O . ARG A 1 283 ? -13.828 27.328 12.141 1 95.31 283 ARG A O 1
ATOM 2279 N N . LEU A 1 284 ? -13.891 25.578 10.688 1 91.25 284 LEU A N 1
ATOM 2280 C CA . LEU A 1 284 ? -14.375 26.344 9.539 1 91.25 284 LEU A CA 1
ATOM 2281 C C . LEU A 1 284 ? -15.812 25.969 9.211 1 91.25 284 LEU A C 1
ATOM 2283 O O . LEU A 1 284 ? -16.141 24.781 9.125 1 91.25 284 LEU A O 1
ATOM 2287 N N . GLU A 1 285 ? -16.625 26.906 9.047 1 84.5 285 GLU A N 1
ATOM 2288 C CA . GLU A 1 285 ? -18.031 26.656 8.703 1 84.5 285 GLU A CA 1
ATOM 2289 C C . GLU A 1 285 ? -18.172 26.266 7.23 1 84.5 285 GLU A C 1
ATOM 2291 O O . GLU A 1 285 ? -18.984 25.406 6.891 1 84.5 285 GLU A O 1
ATOM 2296 N N . ASN A 1 286 ? -17.453 26.875 6.344 1 80.38 286 ASN A N 1
ATOM 2297 C CA . ASN A 1 286 ? -17.5 26.578 4.914 1 80.38 286 ASN A CA 1
ATOM 2298 C C . ASN A 1 286 ? -16.094 26.5 4.32 1 80.38 286 ASN A C 1
ATOM 2300 O O . ASN A 1 286 ? -15.375 27.5 4.273 1 80.38 286 ASN A O 1
ATOM 2304 N N . ALA A 1 287 ? -15.789 25.266 3.807 1 75 287 ALA A N 1
ATOM 2305 C CA . ALA A 1 287 ? -14.414 25.031 3.383 1 75 287 ALA A CA 1
ATOM 2306 C C . ALA A 1 287 ? -14.258 25.266 1.883 1 75 287 ALA A C 1
ATOM 2308 O O . ALA A 1 287 ? -13.133 25.281 1.366 1 75 287 ALA A O 1
ATOM 2309 N N . ASP A 1 288 ? -15.305 25.328 1.15 1 68.12 288 ASP A N 1
ATOM 2310 C CA . ASP A 1 288 ? -15.156 25.547 -0.286 1 68.12 288 ASP A CA 1
ATOM 2311 C C . ASP A 1 288 ? -14.266 26.75 -0.573 1 68.12 288 ASP A C 1
ATOM 2313 O O . ASP A 1 288 ? -13.516 26.75 -1.55 1 68.12 288 ASP A O 1
ATOM 2317 N N . ASP A 1 289 ? -14.289 27.625 0.376 1 58.78 289 ASP A N 1
ATOM 2318 C CA . ASP A 1 289 ? -13.539 28.859 0.205 1 58.78 289 ASP A CA 1
ATOM 2319 C C . ASP A 1 289 ? -12.039 28.625 0.374 1 58.78 289 ASP A C 1
ATOM 2321 O O . ASP A 1 289 ? -11.227 29.375 -0.162 1 58.78 289 ASP A O 1
ATOM 2325 N N . VAL A 1 290 ? -11.711 27.656 1.115 1 59.34 290 VAL A N 1
ATOM 2326 C CA . VAL A 1 290 ? -10.312 27.359 1.41 1 59.34 290 VAL A CA 1
ATOM 2327 C C . VAL A 1 290 ? -9.586 26.969 0.127 1 59.34 290 VAL A C 1
ATOM 2329 O O . VAL A 1 290 ? -8.469 27.422 -0.132 1 59.34 290 VAL A O 1
ATOM 2332 N N . LEU A 1 291 ? -10.273 26.188 -0.614 1 57.53 291 LEU A N 1
ATOM 2333 C CA . LEU A 1 291 ? -9.664 25.719 -1.857 1 57.53 291 LEU A CA 1
ATOM 2334 C C . LEU A 1 291 ? -9.633 26.844 -2.896 1 57.53 291 LEU A C 1
ATOM 2336 O O . LEU A 1 291 ? -8.648 27 -3.623 1 57.53 291 LEU A O 1
ATOM 2340 N N . ASP A 1 292 ? -10.812 27.641 -2.867 1 53.06 292 ASP A N 1
ATOM 2341 C CA . ASP A 1 292 ? -10.945 28.719 -3.832 1 53.06 292 ASP A CA 1
ATOM 2342 C C . ASP A 1 292 ? -9.984 29.875 -3.504 1 53.06 292 ASP A C 1
ATOM 2344 O O . ASP A 1 292 ? -9.438 30.5 -4.406 1 53.06 292 ASP A O 1
ATOM 2348 N N . GLY A 1 293 ? -10.094 30.25 -2.23 1 49 293 GLY A N 1
ATOM 2349 C CA . GLY A 1 293 ? -9.375 31.422 -1.76 1 49 293 GLY A CA 1
ATOM 2350 C C . GLY A 1 293 ? -7.883 31.344 -2.016 1 49 293 GLY A C 1
ATOM 2351 O O . GLY A 1 293 ? -7.254 32.344 -2.359 1 49 293 GLY A O 1
ATOM 2352 N N . VAL A 1 294 ? -7.465 30.172 -1.729 1 47.31 294 VAL A N 1
ATOM 2353 C CA . VAL A 1 294 ? -6.039 29.984 -1.985 1 47.31 294 VAL A CA 1
ATOM 2354 C C . VAL A 1 294 ? -5.746 30.234 -3.463 1 47.31 294 VAL A C 1
ATOM 2356 O O . VAL A 1 294 ? -4.684 30.75 -3.814 1 47.31 294 VAL A O 1
ATOM 2359 N N . ILE A 1 295 ? -6.801 30.016 -4.297 1 43.69 295 ILE A N 1
ATOM 2360 C CA . ILE A 1 295 ? -6.621 30.031 -5.742 1 43.69 295 ILE A CA 1
ATOM 2361 C C . ILE A 1 295 ? -6.895 31.438 -6.273 1 43.69 295 ILE A C 1
ATOM 2363 O O . ILE A 1 295 ? -6.152 31.953 -7.117 1 43.69 295 ILE A O 1
ATOM 2367 N N . GLU A 1 296 ? -8.094 32.062 -6.047 1 45.75 296 GLU A N 1
ATOM 2368 C CA . GLU A 1 296 ? -8.477 33.219 -6.832 1 45.75 296 GLU A CA 1
ATOM 2369 C C . GLU A 1 296 ? -8.172 34.531 -6.074 1 45.75 296 GLU A C 1
ATOM 2371 O O . GLU A 1 296 ? -8.453 35.625 -6.566 1 45.75 296 GLU A O 1
ATOM 2376 N N . GLY A 1 297 ? -7.34 34.562 -5.18 1 43.16 297 GLY A N 1
ATOM 2377 C CA . GLY A 1 297 ? -7.137 35.781 -4.438 1 43.16 297 GLY A CA 1
ATOM 2378 C C . GLY A 1 297 ? -8.391 36.281 -3.73 1 43.16 297 GLY A C 1
ATOM 2379 O O . GLY A 1 297 ? -8.453 37.438 -3.285 1 43.16 297 GLY A O 1
ATOM 2380 N N . LYS A 1 298 ? -9.508 35.688 -4.188 1 50.09 298 LYS A N 1
ATOM 2381 C CA . LYS A 1 298 ? -10.68 36.25 -3.516 1 50.09 298 LYS A CA 1
ATOM 2382 C C . LYS A 1 298 ? -10.609 36.031 -2.008 1 50.09 298 LYS A C 1
ATOM 2384 O O . LYS A 1 298 ? -10.43 34.906 -1.555 1 50.09 298 LYS A O 1
ATOM 2389 N N . ILE A 1 299 ? -9.977 37 -1.311 1 43.53 299 ILE A N 1
ATOM 2390 C CA . ILE A 1 299 ? -9.992 37.094 0.145 1 43.53 299 ILE A CA 1
ATOM 2391 C C . ILE A 1 299 ? -11.328 36.594 0.679 1 43.53 299 ILE A C 1
ATOM 2393 O O . ILE A 1 299 ? -12.328 37.312 0.673 1 43.53 299 ILE A O 1
ATOM 2397 N N . ASN A 1 300 ? -11.789 35.469 0.305 1 51.16 300 ASN A N 1
ATOM 2398 C CA . ASN A 1 300 ? -13.109 35.031 0.764 1 51.16 300 ASN A CA 1
ATOM 2399 C C . ASN A 1 300 ? -13.141 34.875 2.279 1 51.16 300 ASN A C 1
ATOM 2401 O O . ASN A 1 300 ? -12.102 34.688 2.914 1 51.16 300 ASN A O 1
ATOM 2405 N N . ASN A 1 301 ? -14.281 35.406 2.926 1 57.38 301 ASN A N 1
ATOM 2406 C CA . ASN A 1 301 ? -14.742 35.406 4.309 1 57.38 301 ASN A CA 1
ATOM 2407 C C . ASN A 1 301 ? -14.625 34 4.938 1 57.38 301 ASN A C 1
ATOM 2409 O O . ASN A 1 301 ? -15.609 33.281 5.02 1 57.38 301 ASN A O 1
ATOM 2413 N N . PHE A 1 302 ? -13.398 33.594 5.102 1 70.12 302 PHE A N 1
ATOM 2414 C CA . PHE A 1 302 ? -13.227 32.344 5.855 1 70.12 302 PHE A CA 1
ATOM 2415 C C . PHE A 1 302 ? -13.484 32.594 7.34 1 70.12 302 PHE A C 1
ATOM 2417 O O . PHE A 1 302 ? -12.945 33.5 7.934 1 70.12 302 PHE A O 1
ATOM 2424 N N . LYS A 1 303 ? -14.5 32.031 7.824 1 82 303 LYS A N 1
ATOM 2425 C CA . LYS A 1 303 ? -14.812 32.062 9.25 1 82 303 LYS A CA 1
ATOM 2426 C C . LYS A 1 303 ? -14.203 30.891 9.984 1 82 303 LYS A C 1
ATOM 2428 O O . LYS A 1 303 ? -14.789 29.797 10.023 1 82 303 LYS A O 1
ATOM 2433 N N . CYS A 1 304 ? -12.977 31.109 10.414 1 90.81 304 CYS A N 1
ATOM 2434 C CA . CYS A 1 304 ? -12.328 30.109 11.25 1 90.81 304 CYS A CA 1
ATOM 2435 C C . CYS A 1 304 ? -12.328 30.531 12.719 1 90.81 304 CYS A C 1
ATOM 2437 O O . CYS A 1 304 ? -11.898 31.641 13.039 1 90.81 304 CYS A O 1
ATOM 2439 N N . GLU A 1 305 ? -12.859 29.719 13.508 1 94.5 305 GLU A N 1
ATOM 2440 C CA . GLU A 1 305 ? -13.062 30.047 14.914 1 94.5 305 GLU A CA 1
ATOM 2441 C C . GLU A 1 305 ? -12.516 28.969 15.828 1 94.5 305 GLU A C 1
ATOM 2443 O O . GLU A 1 305 ? -12.43 27.797 15.438 1 94.5 305 GLU A O 1
ATOM 2448 N N . LEU A 1 306 ? -12.086 29.391 17.016 1 96.56 306 LEU A N 1
ATOM 2449 C CA . LEU A 1 306 ? -11.633 28.422 18 1 96.56 306 LEU A CA 1
ATOM 2450 C C . LEU A 1 306 ? -12.82 27.75 18.672 1 96.56 306 LEU A C 1
ATOM 2452 O O . LEU A 1 306 ? -13.766 28.422 19.094 1 96.56 306 LEU A O 1
ATOM 2456 N N . TYR A 1 307 ? -12.789 26.422 18.734 1 97.44 307 TYR A N 1
ATOM 2457 C CA . TYR A 1 307 ? -13.852 25.625 19.344 1 97.44 307 TYR A CA 1
ATOM 2458 C C . TYR A 1 307 ? -13.273 24.641 20.344 1 97.44 307 TYR A C 1
ATOM 2460 O O . TYR A 1 307 ? -12.133 24.188 20.203 1 97.44 307 TYR A O 1
ATOM 2468 N N . GLU A 1 308 ? -14.055 24.391 21.344 1 98.25 308 GLU A N 1
ATOM 2469 C CA . GLU A 1 308 ? -13.875 23.203 22.172 1 98.25 308 GLU A CA 1
ATOM 2470 C C . GLU A 1 308 ? -14.914 22.141 21.859 1 98.25 308 GLU A C 1
ATOM 2472 O O . GLU A 1 308 ? -16.125 22.422 21.859 1 98.25 308 GLU A O 1
ATOM 2477 N N . MET A 1 309 ? -14.484 20.953 21.5 1 98.75 309 MET A N 1
ATOM 2478 C CA . MET A 1 309 ? -15.359 19.812 21.234 1 98.75 309 MET A CA 1
ATOM 2479 C C . MET A 1 309 ? -15.188 18.734 22.297 1 98.75 309 MET A C 1
ATOM 2481 O O . MET A 1 309 ? -14.062 18.453 22.719 1 98.75 309 MET A O 1
ATOM 2485 N N . ARG A 1 310 ? -16.266 18.141 22.75 1 98.81 310 ARG A N 1
ATOM 2486 C CA . ARG A 1 310 ? -16.234 17.109 23.781 1 98.81 310 ARG A CA 1
ATOM 2487 C C . ARG A 1 310 ? -16.938 15.844 23.312 1 98.81 310 ARG A C 1
ATOM 2489 O O . ARG A 1 310 ? -18.016 15.914 22.734 1 98.81 310 ARG A O 1
ATOM 2496 N N . PHE A 1 311 ? -16.297 14.75 23.516 1 98.88 311 PHE A N 1
ATOM 2497 C CA . PHE A 1 311 ? -16.812 13.438 23.156 1 98.88 311 PHE A CA 1
ATOM 2498 C C . PHE A 1 311 ? -16.906 12.523 24.375 1 98.88 311 PHE A C 1
ATOM 2500 O O . PHE A 1 311 ? -15.883 12.141 24.938 1 98.88 311 PHE A O 1
ATOM 2507 N N . ASN A 1 312 ? -18.062 12.141 24.75 1 98.81 312 ASN A N 1
ATOM 2508 C CA . ASN A 1 312 ? -18.25 11.258 25.906 1 98.81 312 ASN A CA 1
ATOM 2509 C C . ASN A 1 312 ? -18.062 9.797 25.531 1 98.81 312 ASN A C 1
ATOM 2511 O O . ASN A 1 312 ? -18.906 9.219 24.828 1 98.81 312 ASN A O 1
ATOM 2515 N N . MET A 1 313 ? -17.078 9.203 26 1 98.06 313 MET A N 1
ATOM 2516 C CA . MET A 1 313 ? -16.688 7.848 25.625 1 98.06 313 MET A CA 1
ATOM 2517 C C . MET A 1 313 ? -17.609 6.82 26.297 1 98.06 313 MET A C 1
ATOM 2519 O O . MET A 1 313 ? -17.609 5.648 25.906 1 98.06 313 MET A O 1
ATOM 2523 N N . LYS A 1 314 ? -18.375 7.207 27.234 1 97.25 314 LYS A N 1
ATOM 2524 C CA . LYS A 1 314 ? -19.266 6.297 27.953 1 97.25 314 LYS A CA 1
ATOM 2525 C C . LYS A 1 314 ? -20.656 6.273 27.312 1 97.25 314 LYS A C 1
ATOM 2527 O O . LYS A 1 314 ? -21.188 5.203 27.016 1 97.25 314 LYS A O 1
ATOM 2532 N N . ASN A 1 315 ? -21.234 7.418 27.031 1 97 315 ASN A N 1
ATOM 2533 C CA . ASN A 1 315 ? -22.609 7.434 26.578 1 97 315 ASN A CA 1
ATOM 2534 C C . ASN A 1 315 ? -22.703 7.785 25.094 1 97 315 ASN A C 1
ATOM 2536 O O . ASN A 1 315 ? -23.797 7.77 24.516 1 97 315 ASN A O 1
ATOM 2540 N N . GLY A 1 316 ? -21.656 8.234 24.484 1 97.12 316 GLY A N 1
ATOM 2541 C CA . GLY A 1 316 ? -21.609 8.391 23.047 1 97.12 316 GLY A CA 1
ATOM 2542 C C . GLY A 1 316 ? -22.062 9.766 22.578 1 97.12 316 GLY A C 1
ATOM 2543 O O . GLY A 1 316 ? -22.141 10.023 21.375 1 97.12 316 GLY A O 1
ATOM 2544 N N . THR A 1 317 ? -22.25 10.711 23.453 1 98 317 THR A N 1
ATOM 2545 C CA . THR A 1 317 ? -22.688 12.047 23.062 1 98 317 THR A CA 1
ATOM 2546 C C . THR A 1 317 ? -21.484 12.914 22.688 1 98 317 THR A C 1
ATOM 2548 O O . THR A 1 317 ? -20.375 12.68 23.141 1 98 317 THR A O 1
ATOM 2551 N N . ALA A 1 318 ? -21.734 13.867 21.844 1 98.69 318 ALA A N 1
ATOM 2552 C CA . ALA A 1 318 ? -20.75 14.859 21.438 1 98.69 318 ALA A CA 1
ATOM 2553 C C . ALA A 1 318 ? -21.328 16.266 21.484 1 98.69 318 ALA A C 1
ATOM 2555 O O . ALA A 1 318 ? -22.5 16.484 21.188 1 98.69 318 ALA A O 1
ATOM 2556 N N . SER A 1 319 ? -20.516 17.203 21.906 1 98.44 319 SER A N 1
ATOM 2557 C CA . SER A 1 319 ? -20.922 18.594 21.953 1 98.44 319 SER A CA 1
ATOM 2558 C C . SER A 1 319 ? -19.766 19.516 21.547 1 98.44 319 SER A C 1
ATOM 2560 O O . SER A 1 319 ? -18.625 19.094 21.469 1 98.44 319 SER A O 1
ATOM 2562 N N . GLN A 1 320 ? -20.062 20.734 21.25 1 97.69 320 GLN A N 1
ATOM 2563 C CA . GLN A 1 320 ? -19.047 21.734 20.906 1 97.69 320 GLN A CA 1
ATOM 2564 C C . GLN A 1 320 ? -19.422 23.109 21.469 1 97.69 320 GLN A C 1
ATOM 2566 O O . GLN A 1 320 ? -20.609 23.406 21.656 1 97.69 320 GLN A O 1
ATOM 2571 N N . GLU A 1 321 ? -18.469 23.859 21.734 1 96.31 321 GLU A N 1
ATOM 2572 C CA . GLU A 1 321 ? -18.625 25.234 22.219 1 96.31 321 GLU A CA 1
ATOM 2573 C C . GLU A 1 321 ? -17.656 26.188 21.484 1 96.31 321 GLU A C 1
ATOM 2575 O O . GLU A 1 321 ? -16.469 25.891 21.359 1 96.31 321 GLU A O 1
ATOM 2580 N N . GLN A 1 322 ? -18.219 27.281 21.016 1 95.62 322 GLN A N 1
ATOM 2581 C CA . GLN A 1 322 ? -17.391 28.297 20.37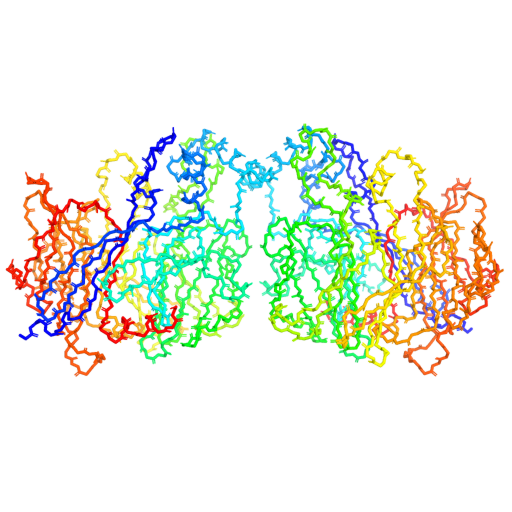5 1 95.62 322 GLN A CA 1
ATOM 2582 C C . GLN A 1 322 ? -16.594 29.094 21.406 1 95.62 322 GLN A C 1
ATOM 2584 O O . GLN A 1 322 ? -17.172 29.609 22.375 1 95.62 322 GLN A O 1
ATOM 2589 N N . LEU A 1 323 ? -15.273 29.219 21.203 1 96.12 323 LEU A N 1
ATOM 2590 C CA . LEU A 1 323 ? -14.422 29.906 22.172 1 96.12 323 LEU A CA 1
ATOM 2591 C C . LEU A 1 323 ? -14.039 31.297 21.672 1 96.12 323 LEU A C 1
ATOM 2593 O O . LEU A 1 323 ? -13.602 32.156 22.453 1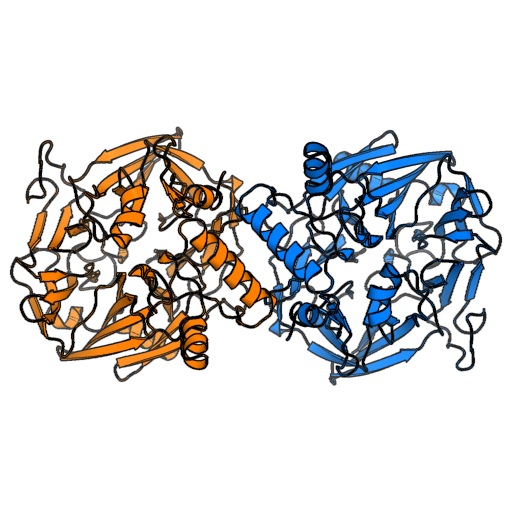 96.12 323 LEU A O 1
ATOM 2597 N N . SER A 1 324 ? -14.125 31.5 20.422 1 94 324 SER A N 1
ATOM 2598 C CA . SER A 1 324 ? -13.82 32.812 19.875 1 94 324 SER A CA 1
ATOM 2599 C C . SER A 1 324 ? -14.578 33.062 18.578 1 94 324 SER A C 1
ATOM 2601 O O . SER A 1 324 ? -15.031 32.125 17.922 1 94 324 SER A O 1
ATOM 2603 N N . VAL A 1 325 ? -14.672 34.375 18.234 1 91.81 325 VAL A N 1
ATOM 2604 C CA . VAL A 1 325 ? -15.188 34.75 16.922 1 91.81 325 VAL A CA 1
ATOM 2605 C C . VAL A 1 325 ? -14.078 34.625 15.883 1 91.81 325 VAL A C 1
ATOM 2607 O O . VAL A 1 325 ? -12.938 34.281 16.219 1 91.81 325 VAL A O 1
ATOM 2610 N N . SER A 1 326 ? -14.414 34.812 14.641 1 89.44 326 SER A N 1
ATOM 2611 C CA . SER A 1 326 ? -13.5 34.656 13.516 1 89.44 326 SER A CA 1
ATOM 2612 C C . SER A 1 326 ? -12.594 35.875 13.375 1 89.44 326 SER A C 1
ATOM 2614 O O . SER A 1 326 ? -12.961 36.969 13.812 1 89.44 326 SER A O 1
ATOM 2616 N N . THR A 1 327 ? -11.398 35.75 12.789 1 91.62 327 THR A N 1
ATOM 2617 C CA . THR A 1 327 ? -10.828 34.5 12.266 1 91.62 327 THR A CA 1
ATOM 2618 C C . THR A 1 327 ? -9.531 34.156 13 1 91.62 327 THR A C 1
ATOM 2620 O O . THR A 1 327 ? -8.68 35.031 13.211 1 91.62 327 THR A O 1
ATOM 2623 N N . VAL A 1 328 ? -9.438 33 13.523 1 93.38 328 VAL A N 1
ATOM 2624 C CA . VAL A 1 328 ? -8.242 32.531 14.195 1 93.38 328 VAL A CA 1
ATOM 2625 C C . VAL A 1 328 ? -7.855 31.156 13.625 1 93.38 328 VAL A C 1
ATOM 2627 O O . VAL A 1 328 ? -8.719 30.312 13.367 1 93.38 328 VAL A O 1
ATOM 2630 N N . ASP A 1 329 ? -6.555 30.969 13.391 1 93.56 329 ASP A N 1
ATOM 2631 C CA . ASP A 1 329 ? -6.059 29.688 12.93 1 93.56 329 ASP A CA 1
ATOM 2632 C C . ASP A 1 329 ? -4.617 29.453 13.375 1 93.56 329 ASP A C 1
ATOM 2634 O O . ASP A 1 329 ? -4.113 30.172 14.25 1 93.56 329 ASP A O 1
ATOM 2638 N N . PHE A 1 330 ? -4.059 28.344 12.906 1 94.75 330 PHE A N 1
ATOM 2639 C CA . PHE A 1 330 ? -2.689 27.969 13.234 1 94.75 330 PHE A CA 1
ATOM 2640 C C . PHE A 1 330 ? -2.477 27.938 14.742 1 94.75 330 PHE A C 1
ATOM 2642 O O . PHE A 1 330 ? -1.545 28.562 15.25 1 94.75 330 PHE A O 1
ATOM 2649 N N . PRO A 1 331 ? -3.266 27.234 15.367 1 97.25 331 PRO A N 1
ATOM 2650 C CA . PRO A 1 331 ? -3.127 27.188 16.828 1 97.25 331 PRO A CA 1
ATOM 2651 C C . PRO A 1 331 ? -1.796 26.594 17.266 1 97.25 331 PRO A C 1
ATOM 2653 O O . PRO A 1 331 ? -1.283 25.672 16.641 1 97.25 331 PRO A O 1
ATOM 2656 N N . GLN A 1 332 ? -1.302 27.141 18.328 1 97.19 332 GLN A N 1
ATOM 2657 C CA . GLN A 1 332 ? -0.033 26.75 18.922 1 97.19 332 GLN A CA 1
ATOM 2658 C C . GLN A 1 332 ? -0.154 26.625 20.438 1 97.19 332 GLN A C 1
ATOM 2660 O O . GLN A 1 332 ? -0.873 27.406 21.078 1 97.19 332 GLN A O 1
ATOM 2665 N N . ILE A 1 333 ? 0.534 25.672 20.984 1 98.44 333 ILE A N 1
ATOM 2666 C CA . ILE A 1 333 ? 0.594 25.484 22.422 1 98.44 333 ILE A CA 1
ATOM 2667 C C . ILE A 1 333 ? 2.039 25.25 22.859 1 98.44 333 ILE A C 1
ATOM 2669 O O . ILE A 1 333 ? 2.939 25.172 22.016 1 98.44 333 ILE A O 1
ATOM 2673 N N . ASN A 1 334 ? 2.244 25.328 24.172 1 98 334 ASN A N 1
ATOM 2674 C CA . ASN A 1 334 ? 3.436 24.688 24.703 1 98 334 ASN A CA 1
ATOM 2675 C C . ASN A 1 334 ? 3.441 23.188 24.422 1 98 334 ASN A C 1
ATOM 2677 O O . ASN A 1 334 ? 2.707 22.422 25.047 1 98 334 ASN A O 1
ATOM 2681 N N . LYS A 1 335 ? 4.285 22.797 23.531 1 97 335 LYS A N 1
ATOM 2682 C CA . LYS A 1 335 ? 4.223 21.453 22.969 1 97 335 LYS A CA 1
ATOM 2683 C C . LYS A 1 335 ? 4.555 20.406 24.016 1 97 335 LYS A C 1
ATOM 2685 O O . LYS A 1 335 ? 4.32 19.203 23.812 1 97 335 LYS A O 1
ATOM 2690 N N . ASN A 1 336 ? 5.082 20.812 25.172 1 97 336 ASN A N 1
ATOM 2691 C CA . ASN A 1 336 ? 5.289 19.875 26.266 1 97 336 ASN A CA 1
ATOM 2692 C C . ASN A 1 336 ? 3.963 19.344 26.812 1 97 336 ASN A C 1
ATOM 2694 O O . ASN A 1 336 ? 3.943 18.375 27.562 1 97 336 ASN A O 1
ATOM 2698 N N . TYR A 1 337 ? 2.898 19.953 26.344 1 97.88 337 TYR A N 1
ATOM 2699 C CA . TYR A 1 337 ? 1.585 19.562 26.828 1 97.88 337 TYR A CA 1
ATOM 2700 C C . TYR A 1 337 ? 0.802 18.828 25.75 1 97.88 337 TYR A C 1
ATOM 2702 O O . TYR A 1 337 ? -0.39 18.547 25.922 1 97.88 337 TYR A O 1
ATOM 2710 N N . THR A 1 338 ? 1.385 18.531 24.625 1 98.31 338 THR A N 1
ATOM 2711 C CA . THR A 1 338 ? 0.69 17.812 23.562 1 98.31 338 THR A CA 1
ATOM 2712 C C . THR A 1 338 ? 0.048 16.531 24.094 1 98.31 338 THR A C 1
ATOM 2714 O O . THR A 1 338 ? 0.722 15.703 24.703 1 98.31 338 THR A O 1
ATOM 2717 N N . GLY A 1 339 ? -1.222 16.422 23.938 1 98.56 339 GLY A N 1
ATOM 2718 C CA . GLY A 1 339 ? -1.956 15.234 24.344 1 98.56 339 GLY A CA 1
ATOM 2719 C C . GLY A 1 339 ? -2.404 15.289 25.797 1 98.56 339 GLY A C 1
ATOM 2720 O O . GLY A 1 339 ? -3.025 14.344 26.297 1 98.56 339 GLY A O 1
ATOM 2721 N N . ARG A 1 340 ? -2.033 16.391 26.484 1 98.12 340 ARG A N 1
ATOM 2722 C CA . ARG A 1 340 ? -2.404 16.609 27.875 1 98.12 340 ARG A CA 1
ATOM 2723 C C . ARG A 1 340 ? -3.117 17.938 28.062 1 98.12 340 ARG A C 1
ATOM 2725 O O . ARG A 1 340 ? -2.936 18.859 27.25 1 98.12 340 ARG A O 1
ATOM 2732 N N . LYS A 1 341 ? -3.85 17.953 29.141 1 97.56 341 LYS A N 1
ATOM 2733 C CA . LYS A 1 341 ? -4.621 19.156 29.406 1 97.56 341 LYS A CA 1
ATOM 2734 C C . LYS A 1 341 ? -3.703 20.375 29.578 1 97.56 341 LYS A C 1
ATOM 2736 O O . LYS A 1 341 ? -2.699 20.297 30.297 1 97.56 341 LYS A O 1
ATOM 2741 N N . GLN A 1 342 ? -3.994 21.438 28.875 1 97.19 342 GLN A N 1
ATOM 2742 C CA . GLN A 1 342 ? -3.248 22.688 28.969 1 97.19 342 GLN A CA 1
ATOM 2743 C C . GLN A 1 342 ? -4.191 23.875 29.047 1 97.19 342 GLN A C 1
ATOM 2745 O O . GLN A 1 342 ? -5.395 23.75 28.812 1 97.19 342 GLN A O 1
ATOM 2750 N N . ARG A 1 343 ? -3.639 25 29.328 1 98.25 343 ARG A N 1
ATOM 2751 C CA . ARG A 1 343 ? -4.453 26.188 29.609 1 98.25 343 ARG A CA 1
ATOM 2752 C C . ARG A 1 343 ? -4.414 27.172 28.453 1 98.25 343 ARG A C 1
ATOM 2754 O O . ARG A 1 343 ? -5.438 27.75 28.078 1 98.25 343 ARG A O 1
ATOM 2761 N N . TYR A 1 344 ? -3.326 27.391 27.844 1 98.75 344 TYR A N 1
ATOM 2762 C CA . TYR A 1 344 ? -3.174 28.516 26.922 1 98.75 344 TYR A CA 1
ATOM 2763 C C . TYR A 1 344 ? -3.078 28.016 25.484 1 98.75 344 TYR A C 1
ATOM 2765 O O . TYR A 1 344 ? -2.457 26.984 25.203 1 98.75 344 TYR A O 1
ATOM 2773 N N . VAL A 1 345 ? -3.695 28.703 24.609 1 98.81 345 VAL A N 1
ATOM 2774 C CA . VAL A 1 345 ? -3.58 28.516 23.156 1 98.81 345 VAL A CA 1
ATOM 2775 C C . VAL A 1 345 ? -3.188 29.828 22.5 1 98.81 345 VAL A C 1
ATOM 2777 O O . VAL A 1 345 ? -3.734 30.875 22.828 1 98.81 345 VAL A O 1
ATOM 2780 N N . TYR A 1 346 ? -2.197 29.781 21.703 1 98.62 346 TYR A N 1
ATOM 2781 C CA . TYR A 1 346 ? -1.863 30.906 20.828 1 98.62 346 TYR A CA 1
ATOM 2782 C C . TYR A 1 346 ? -2.346 30.641 19.406 1 98.62 346 TYR A C 1
ATOM 2784 O O . TYR A 1 346 ? -2.457 29.5 18.969 1 98.62 346 TYR A O 1
ATOM 2792 N N . GLY A 1 347 ? -2.701 31.656 18.672 1 97.06 347 GLY A N 1
ATOM 2793 C CA . GLY A 1 347 ? -3.15 31.5 17.297 1 97.06 347 GLY A CA 1
ATOM 2794 C C . GLY A 1 347 ? -2.838 32.719 16.438 1 97.06 347 GLY A C 1
ATOM 2795 O O . GLY A 1 347 ? -2.324 33.719 16.922 1 97.06 347 GLY A O 1
ATOM 2796 N N . SER A 1 348 ? -3.055 32.531 15.188 1 95.88 348 SER A N 1
ATOM 2797 C CA . SER A 1 348 ? -2.893 33.625 14.234 1 95.88 348 SER A CA 1
ATOM 2798 C C . SER A 1 348 ? -4.227 34.312 13.938 1 95.88 348 SER A C 1
ATOM 2800 O O . SER A 1 348 ? -5.258 33.656 13.836 1 95.88 348 SER A O 1
ATOM 2802 N N . VAL A 1 349 ? -4.145 35.625 13.797 1 94.56 349 VAL A N 1
ATOM 2803 C CA . VAL A 1 349 ? -5.309 36.406 13.414 1 94.56 349 VAL A CA 1
ATOM 2804 C C . VAL A 1 349 ? -5.219 36.781 11.938 1 94.56 349 VAL A C 1
ATOM 2806 O O . VAL A 1 349 ? -4.188 37.281 11.477 1 94.56 349 VAL A O 1
ATOM 2809 N N . GLY A 1 350 ? -6.273 36.5 11.273 1 85.38 350 GLY A N 1
ATOM 2810 C CA . GLY A 1 350 ? -6.309 36.844 9.867 1 85.38 350 GLY A CA 1
ATOM 2811 C C . GLY A 1 350 ? -6.746 35.719 8.969 1 85.38 350 GLY A C 1
ATOM 2812 O O . GLY A 1 350 ? -6.883 34.562 9.422 1 85.38 350 GLY A O 1
ATOM 2813 N N . ASN A 1 351 ? -6.98 35.969 7.766 1 71.06 351 ASN A N 1
ATOM 2814 C CA . ASN A 1 351 ? -7.438 35 6.773 1 71.06 351 ASN A CA 1
ATOM 2815 C C . ASN A 1 351 ? -6.285 34.5 5.895 1 71.06 351 ASN A C 1
ATOM 2817 O O . ASN A 1 351 ? -5.328 33.906 6.391 1 71.06 351 ASN A O 1
ATOM 2821 N N . THR A 1 352 ? -6.148 35.062 4.73 1 69.19 352 THR A N 1
ATOM 2822 C CA . THR A 1 352 ? -5.105 34.719 3.779 1 69.19 352 THR A CA 1
ATOM 2823 C C . THR A 1 352 ? -3.744 35.219 4.246 1 69.19 352 THR A C 1
ATOM 2825 O O . THR A 1 352 ? -2.723 34.562 4.023 1 69.19 352 THR A O 1
ATOM 2828 N N . LYS A 1 353 ? -3.818 36.312 5.008 1 85.56 353 LYS A N 1
ATOM 2829 C CA . LYS A 1 353 ? -2.604 36.906 5.559 1 85.56 353 LYS A CA 1
ATOM 2830 C C . LYS A 1 353 ? -2.713 37.062 7.074 1 85.56 353 LYS A C 1
ATOM 2832 O O . LYS A 1 353 ? -3.734 37.531 7.578 1 85.56 353 LYS A O 1
ATOM 2837 N N . ILE A 1 354 ? -1.679 36.75 7.738 1 92.12 354 ILE A N 1
ATOM 2838 C CA . ILE A 1 354 ? -1.674 36.781 9.195 1 92.12 354 ILE A CA 1
ATOM 2839 C C . ILE A 1 354 ? -1.353 38.219 9.664 1 92.12 354 ILE A C 1
ATOM 2841 O O . ILE A 1 354 ? -0.266 38.719 9.391 1 92.12 354 ILE A O 1
ATOM 2845 N N . LYS A 1 355 ? -2.246 38.812 10.453 1 94.94 355 LYS A N 1
ATOM 2846 C CA . LYS A 1 355 ? -2.129 40.219 10.844 1 94.94 355 LYS A CA 1
ATOM 2847 C C . LYS A 1 355 ? -1.709 40.344 12.305 1 94.94 355 LYS A C 1
ATOM 2849 O O . LYS A 1 355 ? -1.372 41.438 12.766 1 94.94 355 LYS A O 1
ATOM 2854 N N . GLY A 1 356 ? -1.753 39.281 12.961 1 96.62 356 GLY A N 1
ATOM 2855 C CA . GLY A 1 356 ? -1.401 39.312 14.367 1 96.62 356 GLY A CA 1
ATOM 2856 C C . GLY A 1 356 ? -1.414 37.938 15.031 1 96.62 356 GLY A C 1
ATOM 2857 O O . GLY A 1 356 ? -1.694 36.938 14.383 1 96.62 356 GLY A O 1
ATOM 2858 N N . ILE A 1 357 ? -1.033 37.969 16.328 1 98.06 357 ILE A N 1
ATOM 2859 C CA . ILE A 1 357 ? -1.012 36.75 17.172 1 98.06 357 ILE A CA 1
ATOM 2860 C C . ILE A 1 357 ? -1.921 36.969 18.375 1 98.06 357 ILE A C 1
ATOM 2862 O O . ILE A 1 357 ? -1.928 38.031 18.984 1 98.06 357 ILE A O 1
ATOM 2866 N N . ILE A 1 358 ? -2.697 35.969 18.703 1 98.25 358 ILE A N 1
ATOM 2867 C CA . ILE A 1 358 ? -3.684 36.062 19.766 1 98.25 358 ILE A CA 1
ATOM 2868 C C . ILE A 1 358 ? -3.408 35 20.828 1 98.25 358 ILE A C 1
ATOM 2870 O O . ILE A 1 358 ? -2.941 33.906 20.5 1 98.25 358 ILE A O 1
ATOM 2874 N N . LYS A 1 359 ? -3.625 35.312 22.094 1 98.69 359 LYS A N 1
ATOM 2875 C CA . LYS A 1 359 ? -3.488 34.406 23.219 1 98.69 359 LYS A CA 1
ATOM 2876 C C . LYS A 1 359 ? -4.836 34.125 23.875 1 98.69 359 LYS A C 1
ATOM 2878 O O . LYS A 1 359 ? -5.508 35.062 24.312 1 98.69 359 LYS A O 1
ATOM 2883 N N . PHE A 1 360 ? -5.18 32.875 23.969 1 98.5 360 PHE A N 1
ATOM 2884 C CA . PHE A 1 360 ? -6.402 32.469 24.641 1 98.5 360 PHE A CA 1
ATOM 2885 C C . PHE A 1 360 ? -6.086 31.797 25.969 1 98.5 360 PHE A C 1
ATOM 2887 O O . PHE A 1 360 ? -5.09 31.078 26.094 1 98.5 360 PHE A O 1
ATOM 2894 N N . ASP A 1 361 ? -6.918 32.031 26.953 1 98.38 361 ASP A N 1
ATOM 2895 C CA . ASP A 1 361 ? -6.961 31.312 28.234 1 98.38 361 ASP A CA 1
ATOM 2896 C C . ASP A 1 361 ? -8.195 30.422 28.328 1 98.38 361 ASP A C 1
ATOM 2898 O O . ASP A 1 361 ? -9.305 30.906 28.547 1 98.38 361 ASP A O 1
ATOM 2902 N N . LEU A 1 362 ? -7.98 29.172 28.234 1 97.75 362 LEU A N 1
ATOM 2903 C CA . LEU A 1 362 ? -9.094 28.219 28.156 1 97.75 362 LEU A CA 1
ATOM 2904 C C . LEU A 1 362 ? -9.781 28.078 29.5 1 97.75 362 LEU A C 1
ATOM 2906 O O . LEU A 1 362 ? -10.875 27.516 29.578 1 97.75 362 LEU A O 1
ATOM 2910 N N . HIS A 1 363 ? -9.211 28.562 30.562 1 96.44 363 HIS A N 1
ATOM 2911 C CA . HIS A 1 363 ? -9.812 28.484 31.891 1 96.44 363 HIS A CA 1
ATOM 2912 C C . HIS A 1 363 ? -10.75 29.656 32.125 1 96.44 363 HIS A C 1
ATOM 2914 O O . HIS A 1 363 ? -11.453 29.703 33.156 1 96.44 363 HIS A O 1
ATOM 2920 N N . LYS A 1 364 ? -10.773 30.547 31.219 1 95.44 364 LYS A N 1
ATOM 2921 C CA . LYS A 1 364 ? -11.672 31.703 31.312 1 95.44 364 LYS A CA 1
ATOM 2922 C C . LYS A 1 364 ? -12.844 31.562 30.344 1 95.44 364 LYS A C 1
ATOM 2924 O O . LYS A 1 364 ? -12.719 30.922 29.297 1 95.44 364 LYS A O 1
ATOM 2929 N N . VAL A 1 365 ? -13.922 32.156 30.688 1 91.44 365 VAL A N 1
ATOM 2930 C CA . VAL A 1 365 ? -15.133 32.062 29.891 1 91.44 365 VAL A CA 1
ATOM 2931 C C . VAL A 1 365 ? -15.055 33.031 28.719 1 91.44 365 VAL A C 1
ATOM 2933 O O . VAL A 1 365 ? -14.617 34.188 28.906 1 91.44 365 VAL A O 1
ATOM 2936 N N . SER A 1 366 ? -15.461 32.531 27.594 1 87.75 366 SER A N 1
ATOM 2937 C CA . SER A 1 366 ? -15.508 33.406 26.422 1 87.75 366 SER A CA 1
ATOM 2938 C C . SER A 1 366 ? -16.609 34.469 26.562 1 87.75 366 SER A C 1
ATOM 2940 O O . SER A 1 366 ? -17.672 34.188 27.109 1 87.75 366 SER A O 1
ATOM 2942 N N . ASP A 1 367 ? -16.312 35.594 26.062 1 82.5 367 ASP A N 1
ATOM 2943 C CA . ASP A 1 367 ? -17.328 36.656 26.109 1 82.5 367 ASP A CA 1
ATOM 2944 C C . ASP A 1 367 ? -18.344 36.469 24.984 1 82.5 367 ASP A C 1
ATOM 2946 O O . ASP A 1 367 ? -18.016 36.719 23.812 1 82.5 367 ASP A O 1
ATOM 2950 N N . ALA A 1 368 ? -19.625 36 25.125 1 74.19 368 ALA A N 1
ATOM 2951 C CA . ALA A 1 368 ? -20.672 35.625 24.172 1 74.19 368 ALA A CA 1
ATOM 2952 C C . ALA A 1 368 ? -21.094 36.844 23.328 1 74.19 368 ALA A C 1
ATOM 2954 O O . ALA A 1 368 ? -21.5 36.656 22.172 1 74.19 368 ALA A O 1
ATOM 2955 N N . GLY A 1 369 ? -20.641 37.875 23.562 1 77.62 369 GLY A N 1
ATOM 2956 C CA . GLY A 1 369 ? -21.203 39.031 22.906 1 77.62 369 GLY A CA 1
ATOM 2957 C C . GLY A 1 369 ? -20.203 39.781 22.031 1 77.62 369 GLY A C 1
ATOM 2958 O O . GLY A 1 369 ? -20.547 40.75 21.359 1 77.62 369 GLY A O 1
ATOM 2959 N N . LYS A 1 370 ? -19.141 39.156 21.844 1 85.75 370 LYS A N 1
ATOM 2960 C CA . LYS A 1 370 ? -18.125 39.844 21.047 1 85.75 370 LYS A CA 1
ATOM 2961 C C . LYS A 1 370 ? -18.344 39.594 19.562 1 85.75 370 LYS A C 1
ATOM 2963 O O . LYS A 1 370 ? -18.672 38.5 19.141 1 85.75 370 LYS A O 1
ATOM 2968 N N . GLU A 1 371 ? -18.266 40.688 18.781 1 89.06 371 GLU A N 1
ATOM 2969 C CA . GLU A 1 371 ? -18.422 40.594 17.344 1 89.06 371 GLU A CA 1
ATOM 2970 C C . GLU A 1 371 ? -17.062 40.531 16.641 1 89.06 371 GLU A C 1
ATOM 2972 O O . GLU A 1 371 ? -16.984 40.188 15.453 1 89.06 371 GLU A O 1
ATOM 2977 N N . LYS A 1 372 ? -16.047 40.938 17.422 1 92.19 372 LYS A N 1
ATOM 2978 C CA . LYS A 1 372 ? -14.695 40.906 16.875 1 92.19 372 LYS A CA 1
ATOM 2979 C C . LYS A 1 372 ? -13.695 40.406 17.891 1 92.19 372 LYS A C 1
ATOM 2981 O O . LYS A 1 372 ? -14.008 40.312 19.094 1 92.19 372 LYS A O 1
ATOM 2986 N N . LEU A 1 373 ? -12.562 40.125 17.422 1 94.69 373 LEU A N 1
ATOM 2987 C CA . LEU A 1 373 ? -11.484 39.719 18.328 1 94.69 373 LEU A CA 1
ATOM 2988 C C . LEU A 1 373 ? -10.953 40.875 19.125 1 94.69 373 LEU A C 1
ATOM 2990 O O . LEU A 1 373 ? -10.406 41.844 18.562 1 94.69 373 LEU A O 1
ATOM 2994 N N . GLU A 1 374 ? -11.125 40.812 20.422 1 95.31 374 GLU A N 1
ATOM 2995 C CA . GLU A 1 374 ? -10.633 41.844 21.328 1 95.31 374 GLU A CA 1
ATOM 2996 C C . GLU A 1 374 ? -10.297 41.25 22.688 1 95.31 374 GLU A C 1
ATOM 2998 O O . GLU A 1 374 ? -10.906 40.281 23.125 1 95.31 374 GLU A O 1
ATOM 3003 N N . VAL A 1 375 ? -9.391 41.875 23.281 1 95.31 375 VAL A N 1
ATOM 3004 C CA . VAL A 1 375 ? -8.961 41.406 24.594 1 95.31 375 VAL A CA 1
ATOM 3005 C C . VAL A 1 375 ? -10.133 41.469 25.578 1 95.31 375 VAL A C 1
ATOM 3007 O O . VAL A 1 375 ? -10.883 42.469 25.578 1 95.31 375 VAL A O 1
ATOM 3010 N N . GLY A 1 376 ? -10.273 40.562 26.438 1 94.44 376 GLY A N 1
ATOM 3011 C CA . GLY A 1 376 ? -11.367 40.375 27.375 1 94.44 376 GLY A CA 1
ATOM 3012 C C . GLY A 1 376 ? -11.883 38.938 27.406 1 94.44 376 GLY A C 1
ATOM 3013 O O . GLY A 1 376 ? -11.945 38.281 26.375 1 94.44 376 GLY A O 1
ATOM 3014 N N . GLY A 1 377 ? -12.352 38.531 28.594 1 94.81 377 GLY A N 1
ATOM 3015 C CA . GLY A 1 377 ? -12.758 37.125 28.719 1 94.81 377 GLY A CA 1
ATOM 3016 C C . GLY A 1 377 ? -11.609 36.156 28.594 1 94.81 377 GLY A C 1
ATOM 3017 O O . GLY A 1 377 ? -10.586 36.281 29.266 1 94.81 377 GLY A O 1
ATOM 3018 N N . ASN A 1 378 ? -11.781 35.281 27.594 1 97.06 378 ASN A N 1
ATOM 3019 C CA . ASN A 1 378 ? -10.75 34.25 27.438 1 97.06 378 ASN A CA 1
ATOM 3020 C C . ASN A 1 378 ? -9.617 34.719 26.531 1 97.06 378 ASN A C 1
ATOM 3022 O O . ASN A 1 378 ? -8.625 34 26.344 1 97.06 378 ASN A O 1
ATOM 3026 N N . ILE A 1 379 ? -9.805 35.875 25.922 1 97.5 379 ILE A N 1
ATOM 3027 C CA . ILE A 1 379 ? -8.719 36.469 25.141 1 97.5 379 ILE A CA 1
ATOM 3028 C C . ILE A 1 379 ? -7.844 37.312 26.047 1 97.5 379 ILE A C 1
ATOM 3030 O O . ILE A 1 379 ? -8.273 38.375 26.516 1 97.5 379 ILE A O 1
ATOM 3034 N N . GLN A 1 380 ? -6.574 36.938 26.172 1 97.19 380 GLN A N 1
ATOM 3035 C CA . GLN A 1 380 ? -5.695 37.594 27.141 1 97.19 380 GLN A CA 1
ATOM 3036 C C . GLN A 1 380 ? -4.82 38.656 26.453 1 97.19 380 GLN A C 1
ATOM 3038 O O . GLN A 1 380 ? -4.309 39.562 27.109 1 97.19 380 GLN A O 1
ATOM 3043 N N . GLY A 1 381 ? -4.609 38.469 25.172 1 97.38 381 GLY A N 1
ATOM 3044 C CA . GLY A 1 381 ? -3.766 39.406 24.453 1 97.38 381 GLY A CA 1
ATOM 3045 C C . GLY A 1 381 ? -3.814 39.219 22.953 1 97.38 381 GLY A C 1
ATOM 3046 O O . GLY A 1 381 ? -4.059 38.125 22.469 1 97.38 381 GLY A O 1
ATOM 3047 N N . ILE A 1 382 ? -3.627 40.281 22.281 1 97.62 382 ILE A N 1
ATOM 3048 C CA . ILE A 1 382 ? -3.482 40.281 20.828 1 97.62 382 ILE A CA 1
ATOM 3049 C C . ILE A 1 382 ? -2.273 41.125 20.422 1 97.62 382 ILE A C 1
ATOM 3051 O O . ILE A 1 382 ? -2.199 42.312 20.766 1 97.62 382 ILE A O 1
ATOM 3055 N N . PHE A 1 383 ? -1.336 40.531 19.844 1 98.12 383 PHE A N 1
ATOM 3056 C CA . PHE A 1 383 ? -0.192 41.219 19.266 1 98.12 383 PHE A CA 1
ATOM 3057 C C . PHE A 1 383 ? -0.463 41.594 17.812 1 98.12 383 PHE A C 1
ATOM 3059 O O . PHE A 1 383 ? -0.492 40.719 16.953 1 98.12 383 PHE A O 1
ATOM 3066 N N . GLU A 1 384 ? -0.538 42.812 17.484 1 97 384 GLU A N 1
ATOM 3067 C CA . GLU A 1 384 ? -0.821 43.281 16.125 1 97 384 GLU A CA 1
ATOM 3068 C C . GLU A 1 384 ? 0.466 43.625 15.383 1 97 384 GLU A C 1
ATOM 3070 O O . GLU A 1 384 ? 1.334 44.312 15.922 1 97 384 GLU A O 1
ATOM 3075 N N . LEU A 1 385 ? 0.546 43.25 14.211 1 96.19 385 LEU A N 1
ATOM 3076 C CA . LEU A 1 385 ? 1.761 43.438 13.438 1 96.19 385 LEU A CA 1
ATOM 3077 C C . LEU A 1 385 ? 1.771 44.844 12.812 1 96.19 385 LEU A C 1
ATOM 3079 O O . LEU A 1 385 ? 2.834 45.375 12.484 1 96.19 385 LEU A O 1
ATOM 3083 N N . GLY A 1 386 ? 0.567 45.406 12.648 1 94.56 386 GLY A N 1
ATOM 3084 C CA . GLY A 1 386 ? 0.464 46.719 12.062 1 94.56 386 GLY A CA 1
ATOM 3085 C C . GLY A 1 386 ? 0.135 46.688 10.578 1 94.56 386 GLY A C 1
ATOM 3086 O O . GLY A 1 386 ? 0.167 45.656 9.953 1 94.56 386 GLY A O 1
ATOM 3087 N N . PRO A 1 387 ? -0.181 47.844 10.055 1 94.94 387 PRO A N 1
ATOM 3088 C CA . PRO A 1 387 ? -0.622 47.906 8.656 1 94.94 387 PRO A CA 1
ATOM 3089 C C . PRO A 1 387 ? 0.468 47.5 7.672 1 94.94 387 PRO A C 1
ATOM 3091 O O . PRO A 1 387 ? 1.604 47.969 7.77 1 94.94 387 PRO A O 1
ATOM 3094 N N . GLY A 1 388 ? 0.07 46.656 6.742 1 94.44 388 GLY A N 1
ATOM 3095 C CA . GLY A 1 388 ? 0.967 46.25 5.68 1 94.44 388 GLY A CA 1
ATOM 3096 C C . GLY A 1 388 ? 1.984 45.219 6.125 1 94.44 388 GLY A C 1
ATOM 3097 O O . GLY A 1 388 ? 2.896 44.875 5.375 1 94.44 388 GLY A O 1
ATOM 3098 N N . ARG A 1 389 ? 1.869 44.812 7.336 1 95.06 389 ARG A N 1
ATOM 3099 C CA . ARG A 1 389 ? 2.779 43.812 7.867 1 95.06 389 ARG A CA 1
ATOM 3100 C C . ARG A 1 389 ? 2.049 42.5 8.133 1 95.06 389 ARG A C 1
ATOM 3102 O O . ARG A 1 389 ? 0.962 42.469 8.711 1 95.06 389 ARG A O 1
ATOM 3109 N N . TYR A 1 390 ? 2.611 41.406 7.617 1 94.62 390 TYR A N 1
ATOM 3110 C CA . TYR A 1 390 ? 1.97 40.094 7.719 1 94.62 390 TYR A CA 1
ATOM 3111 C C . TYR A 1 390 ? 2.949 39.062 8.234 1 94.62 390 TYR A C 1
ATOM 3113 O O . TYR A 1 390 ? 4.129 39.062 7.867 1 94.62 390 TYR A O 1
ATOM 3121 N N . GLY A 1 391 ? 2.482 38.188 9.07 1 94.12 391 GLY A N 1
ATOM 3122 C CA . GLY A 1 391 ? 3.371 37.25 9.75 1 94.12 391 GLY A CA 1
ATOM 3123 C C . GLY A 1 391 ? 3.141 35.812 9.352 1 94.12 391 GLY A C 1
ATOM 3124 O O . GLY A 1 391 ? 2.303 35.5 8.492 1 94.12 391 GLY A O 1
ATOM 3125 N N . SER A 1 392 ? 3.949 34.969 9.844 1 93.94 392 SER A N 1
ATOM 3126 C CA . SER A 1 392 ? 3.746 33.5 9.859 1 93.94 392 SER A CA 1
ATOM 3127 C C . SER A 1 392 ? 3.049 33.062 11.133 1 93.94 392 SER A C 1
ATOM 3129 O O . SER A 1 392 ? 2.746 33.875 12.008 1 93.94 392 SER A O 1
ATOM 3131 N N . GLU A 1 393 ? 2.748 31.75 11.18 1 94.38 393 GLU A N 1
ATOM 3132 C CA . GLU A 1 393 ? 2.365 31.203 12.484 1 94.38 393 GLU A CA 1
ATOM 3133 C C . GLU A 1 393 ? 3.447 31.453 13.523 1 94.38 393 GLU A C 1
ATOM 3135 O O . GLU A 1 393 ? 4.629 31.562 13.188 1 94.38 393 GLU A O 1
ATOM 3140 N N . ALA A 1 394 ? 3.08 31.625 14.734 1 97 394 ALA A N 1
ATOM 3141 C CA . ALA A 1 394 ? 4.027 31.797 15.828 1 97 394 ALA A CA 1
ATOM 3142 C C . ALA A 1 394 ? 4.312 30.469 16.531 1 97 394 ALA A C 1
ATOM 3144 O O . ALA A 1 394 ? 3.4 29.672 16.75 1 97 394 ALA A O 1
ATOM 3145 N N . ILE A 1 395 ? 5.543 30.266 16.797 1 98 395 ILE A N 1
ATOM 3146 C CA . ILE A 1 395 ? 5.945 29.047 17.484 1 98 395 ILE A CA 1
ATOM 3147 C C . ILE A 1 395 ? 6.293 29.375 18.938 1 98 395 ILE A C 1
ATOM 3149 O O . ILE A 1 395 ? 7.07 30.297 19.203 1 98 395 ILE A O 1
ATOM 3153 N N . PHE A 1 396 ? 5.688 28.656 19.859 1 98.06 396 PHE A N 1
ATOM 3154 C CA . PHE A 1 396 ? 6 28.828 21.266 1 98.06 396 PHE A CA 1
ATOM 3155 C C . PHE A 1 396 ? 7.312 28.141 21.625 1 98.06 396 PHE A C 1
ATOM 3157 O O . PHE A 1 396 ? 7.492 26.953 21.312 1 98.06 396 PHE A O 1
ATOM 3164 N N . VAL A 1 397 ? 8.203 28.828 22.281 1 96.81 397 VAL A N 1
ATOM 3165 C CA . VAL A 1 397 ? 9.477 28.312 22.766 1 96.81 397 VAL A CA 1
ATOM 3166 C C . VAL A 1 397 ? 9.531 28.453 24.281 1 96.81 397 VAL A C 1
ATOM 3168 O O . VAL A 1 397 ? 9.664 29.562 24.812 1 96.81 397 VAL A O 1
ATOM 3171 N N . PRO A 1 398 ? 9.477 27.375 24.953 1 95.69 398 PRO A N 1
ATOM 3172 C CA . PRO A 1 398 ? 9.523 27.469 26.406 1 95.69 398 PRO A CA 1
ATOM 3173 C C . PRO A 1 398 ? 10.891 27.891 26.938 1 95.69 398 PRO A C 1
ATOM 3175 O O . PRO A 1 398 ? 11.914 27.516 26.359 1 95.69 398 PRO A O 1
ATOM 3178 N N . CYS A 1 399 ? 10.961 28.547 28 1 91.31 399 CYS A N 1
ATOM 3179 C CA . CYS A 1 399 ? 12.227 28.953 28.594 1 91.31 399 CYS A CA 1
ATOM 3180 C C . CYS A 1 399 ? 12.945 27.734 29.188 1 91.31 399 CYS A C 1
ATOM 3182 O O . CYS A 1 399 ? 14.18 27.719 29.25 1 91.31 399 CYS A O 1
ATOM 3184 N N . GLN A 1 400 ? 12.18 26.828 29.719 1 87.38 400 GLN A N 1
ATOM 3185 C CA . GLN A 1 400 ? 12.711 25.578 30.25 1 87.38 400 GLN A CA 1
ATOM 3186 C C . GLN A 1 400 ? 11.969 24.375 29.656 1 87.38 400 GLN A C 1
ATOM 3188 O O . GLN A 1 400 ? 10.773 24.453 29.375 1 87.38 400 GLN A O 1
ATOM 3193 N N . PRO A 1 401 ? 12.773 23.359 29.531 1 83.44 401 PRO A N 1
ATOM 3194 C CA . PRO A 1 401 ? 12.102 22.156 29.031 1 83.44 401 PRO A CA 1
ATOM 3195 C C . PRO A 1 401 ? 11.148 21.531 30.062 1 83.44 401 PRO A C 1
ATOM 3197 O O . PRO A 1 401 ? 11.328 21.719 31.266 1 83.44 401 PRO A O 1
ATOM 3200 N N . GLY A 1 402 ? 10.109 20.891 29.547 1 85.25 402 GLY A N 1
ATOM 3201 C CA . GLY A 1 402 ? 9.227 20.156 30.438 1 85.25 402 GLY A CA 1
ATOM 3202 C C . GLY A 1 402 ? 8.031 20.969 30.891 1 85.25 402 GLY A C 1
ATOM 3203 O O . GLY A 1 402 ? 7.621 21.906 30.219 1 85.25 402 GLY A O 1
ATOM 3204 N N . ILE A 1 403 ? 7.387 20.469 32.031 1 86.94 403 ILE A N 1
ATOM 3205 C CA . ILE A 1 403 ? 6.145 21.078 32.469 1 86.94 403 ILE A CA 1
ATOM 3206 C C . ILE A 1 403 ? 6.316 21.578 33.906 1 86.94 403 ILE A C 1
ATOM 3208 O O . ILE A 1 403 ? 5.336 21.719 34.656 1 86.94 403 ILE A O 1
ATOM 3212 N N . THR A 1 404 ? 7.551 21.781 34.219 1 87.75 404 THR A N 1
ATOM 3213 C CA . THR A 1 404 ? 7.816 22.172 35.594 1 87.75 404 THR A CA 1
ATOM 3214 C C . THR A 1 404 ? 7.629 23.672 35.781 1 87.75 404 THR A C 1
ATOM 3216 O O . THR A 1 404 ? 7.387 24.141 36.906 1 87.75 404 THR A O 1
ATOM 3219 N N . CYS A 1 405 ? 7.773 24.406 34.781 1 89.25 405 CYS A N 1
ATOM 3220 C CA . CYS A 1 405 ? 7.566 25.844 34.875 1 89.25 405 CYS A CA 1
ATOM 3221 C C . CYS A 1 405 ? 6.16 26.219 34.406 1 89.25 405 CYS A C 1
ATOM 3223 O O . CYS A 1 405 ? 5.391 25.359 33.969 1 89.25 405 CYS A O 1
ATOM 3225 N N . GLU A 1 406 ? 5.883 27.5 34.562 1 95 406 GLU A N 1
ATOM 3226 C CA . GLU A 1 406 ? 4.57 27.953 34.094 1 95 406 GLU A CA 1
ATOM 3227 C C . GLU A 1 406 ? 4.379 27.672 32.625 1 95 406 GLU A C 1
ATOM 3229 O O . GLU A 1 406 ? 5.309 27.828 31.812 1 95 406 GLU A O 1
ATOM 3234 N N . GLU A 1 407 ? 3.197 27.328 32.312 1 97.12 407 GLU A N 1
ATOM 3235 C CA . GLU A 1 407 ? 2.877 26.859 30.953 1 97.12 407 GLU A CA 1
ATOM 3236 C C . GLU A 1 407 ? 3.215 27.906 29.906 1 97.12 407 GLU A C 1
ATOM 3238 O O . GLU A 1 407 ? 3.617 27.578 28.797 1 97.12 407 GLU A O 1
ATOM 3243 N N . ASP A 1 408 ? 3.025 29.172 30.281 1 97.5 408 ASP A N 1
ATOM 3244 C CA . ASP A 1 408 ? 3.199 30.234 29.297 1 97.5 408 ASP A CA 1
ATOM 3245 C C . ASP A 1 408 ? 4.531 30.953 29.5 1 97.5 408 ASP A C 1
ATOM 3247 O O . ASP A 1 408 ? 4.734 32.062 28.969 1 97.5 408 ASP A O 1
ATOM 3251 N N . ASP A 1 409 ? 5.395 30.406 30.391 1 96.06 409 ASP A N 1
ATOM 3252 C CA . ASP A 1 409 ? 6.738 30.938 30.516 1 96.06 409 ASP A CA 1
ATOM 3253 C C . ASP A 1 409 ? 7.59 30.609 29.297 1 96.06 409 ASP A C 1
ATOM 3255 O O . ASP A 1 409 ? 8.227 29.562 29.234 1 96.06 409 ASP A O 1
ATOM 3259 N N . GLY A 1 410 ? 7.621 31.531 28.359 1 96.56 410 GLY A N 1
ATOM 3260 C CA . GLY A 1 410 ? 8.344 31.359 27.109 1 96.56 410 GLY A CA 1
ATOM 3261 C C . GLY A 1 410 ? 8.102 32.469 26.125 1 96.56 410 GLY A C 1
ATOM 3262 O O . GLY A 1 410 ? 7.68 33.562 26.5 1 96.56 410 GLY A O 1
ATOM 3263 N N . TYR A 1 411 ? 8.477 32.219 24.922 1 97.19 411 TYR A N 1
ATOM 3264 C CA . TYR A 1 411 ? 8.414 33.219 23.875 1 97.19 411 TYR A CA 1
ATOM 3265 C C . TYR A 1 411 ? 7.715 32.688 22.641 1 97.19 411 TYR A C 1
ATOM 3267 O O . TYR A 1 411 ? 7.633 31.484 22.438 1 97.19 411 TYR A O 1
ATOM 3275 N N . LEU A 1 412 ? 7.141 33.562 21.844 1 98 412 LEU A N 1
ATOM 3276 C CA . LEU A 1 412 ? 6.609 33.281 20.516 1 98 412 LEU A CA 1
ATOM 3277 C C . LEU A 1 412 ? 7.516 33.844 19.422 1 98 412 LEU A C 1
ATOM 3279 O O . LEU A 1 412 ? 7.895 35.031 19.484 1 98 412 LEU A O 1
ATOM 3283 N N . VAL A 1 413 ? 7.895 33.031 18.531 1 97.5 413 VAL A N 1
ATOM 3284 C CA . VAL A 1 413 ? 8.781 33.438 17.453 1 97.5 413 VAL A CA 1
ATOM 3285 C C . VAL A 1 413 ? 8.055 33.312 16.109 1 97.5 413 VAL A C 1
ATOM 3287 O O . VAL A 1 413 ? 7.41 32.281 15.844 1 97.5 413 VAL A O 1
ATOM 3290 N N . LEU A 1 414 ? 8.125 34.344 15.234 1 97.25 414 LEU A N 1
ATOM 3291 C CA . LEU A 1 414 ? 7.438 34.312 13.953 1 97.25 414 LEU A CA 1
ATOM 3292 C C . LEU A 1 414 ? 8.172 35.156 12.914 1 97.25 414 LEU A C 1
ATOM 3294 O O . LEU A 1 414 ? 8.844 36.125 13.266 1 97.25 414 LEU A O 1
ATOM 3298 N N . PHE A 1 415 ? 8.039 34.781 11.719 1 96.44 415 PHE A N 1
ATOM 3299 C CA . PHE A 1 415 ? 8.484 35.625 10.602 1 96.44 415 PHE A CA 1
ATOM 3300 C C . PHE A 1 415 ? 7.48 36.75 10.32 1 96.44 415 PHE A C 1
ATOM 3302 O O . PHE A 1 415 ? 6.27 36.531 10.453 1 96.44 415 PHE A O 1
ATOM 3309 N N . VAL A 1 416 ? 8.008 37.906 9.906 1 96.25 416 VAL A N 1
ATOM 3310 C CA . VAL A 1 416 ? 7.168 39.031 9.516 1 96.25 416 VAL A CA 1
ATOM 3311 C C . VAL A 1 416 ? 7.672 39.594 8.195 1 96.25 416 VAL A C 1
ATOM 3313 O O . VAL A 1 416 ? 8.875 39.812 8.016 1 96.25 416 VAL A O 1
ATOM 3316 N N . HIS A 1 417 ? 6.75 39.75 7.348 1 94.69 417 HIS A N 1
ATOM 3317 C CA . HIS A 1 417 ? 7.031 40.438 6.086 1 94.69 417 HIS A CA 1
ATOM 3318 C C . HIS A 1 417 ? 6.379 41.812 6.039 1 94.69 417 HIS A C 1
ATOM 3320 O O . HIS A 1 417 ? 5.16 41.938 6.18 1 94.69 417 HIS A O 1
ATOM 3326 N N . ASP A 1 418 ? 7.191 42.781 5.801 1 94.88 418 ASP A N 1
ATOM 3327 C CA . ASP A 1 418 ? 6.707 44.156 5.637 1 94.88 418 ASP A CA 1
ATOM 3328 C C . ASP A 1 418 ? 6.566 44.531 4.16 1 94.88 418 ASP A C 1
ATOM 3330 O O . ASP A 1 418 ? 7.559 44.812 3.484 1 94.88 418 ASP A O 1
ATOM 3334 N N . GLU A 1 419 ? 5.379 44.594 3.777 1 93.25 419 GLU A N 1
ATOM 3335 C CA . GLU A 1 419 ? 5.133 44.844 2.363 1 93.25 419 GLU A CA 1
ATOM 3336 C C . GLU A 1 419 ? 5.418 46.312 2.014 1 93.25 419 GLU A C 1
ATOM 3338 O O . GLU A 1 419 ? 5.578 46.656 0.842 1 93.25 419 GLU A O 1
ATOM 3343 N N . ASN A 1 420 ? 5.422 47.188 3.004 1 93.44 420 ASN A N 1
ATOM 3344 C CA . ASN A 1 420 ? 5.762 48.594 2.773 1 93.44 420 ASN A CA 1
ATOM 3345 C C . ASN A 1 420 ? 7.23 48.75 2.396 1 93.44 420 ASN A C 1
ATOM 3347 O O . ASN A 1 420 ? 7.57 49.562 1.532 1 93.44 420 ASN A O 1
ATOM 3351 N N . THR A 1 421 ? 8.078 48.062 2.986 1 92.12 421 THR A N 1
ATOM 3352 C CA . THR A 1 421 ? 9.516 48.188 2.783 1 92.12 421 THR A CA 1
ATOM 3353 C C . THR A 1 421 ? 10.055 47 1.985 1 92.12 421 THR A C 1
ATOM 3355 O O . THR A 1 421 ? 11.188 47.031 1.512 1 92.12 421 THR A O 1
ATOM 3358 N N . ARG A 1 422 ? 9.258 45.906 1.886 1 91.25 422 ARG A N 1
ATOM 3359 C CA . ARG A 1 422 ? 9.625 44.656 1.206 1 91.25 422 ARG A CA 1
ATOM 3360 C C . ARG A 1 422 ? 10.727 43.938 1.954 1 91.25 422 ARG A C 1
ATOM 3362 O O . ARG A 1 422 ? 11.555 43.25 1.342 1 91.25 422 ARG A O 1
ATOM 3369 N N . LYS A 1 423 ? 10.797 44.188 3.186 1 93 423 LYS A N 1
ATOM 3370 C CA . LYS A 1 423 ? 11.773 43.5 4.035 1 93 423 LYS A CA 1
ATOM 3371 C C . LYS A 1 423 ? 11.094 42.5 4.945 1 93 423 LYS A C 1
ATOM 3373 O O . LYS A 1 423 ? 9.883 42.562 5.188 1 93 423 LYS A O 1
ATOM 3378 N N . SER A 1 424 ? 11.898 41.531 5.359 1 95.88 424 SER A N 1
ATOM 3379 C CA . SER A 1 424 ? 11.414 40.531 6.293 1 95.88 424 SER A CA 1
ATOM 3380 C C . SER A 1 424 ? 12.219 40.562 7.59 1 95.88 424 SER A C 1
ATOM 3382 O O . SER A 1 424 ? 13.359 41.031 7.613 1 95.88 424 SER A O 1
ATOM 3384 N N . GLU A 1 425 ? 11.617 40.156 8.602 1 96.69 425 GLU A N 1
ATOM 3385 C CA . GLU A 1 425 ? 12.242 40.094 9.922 1 96.69 425 GLU A CA 1
ATOM 3386 C C . GLU A 1 425 ? 11.656 38.938 10.742 1 96.69 425 GLU A C 1
ATOM 3388 O O . GLU A 1 425 ? 10.641 38.344 10.367 1 96.69 425 GLU A O 1
ATOM 3393 N N . VAL A 1 426 ? 12.32 38.594 11.82 1 96.62 426 VAL A N 1
ATOM 3394 C CA . VAL A 1 426 ? 11.805 37.656 12.828 1 96.62 426 VAL A CA 1
ATOM 3395 C C . VAL A 1 426 ? 11.516 38.406 14.117 1 96.62 426 VAL A C 1
ATOM 3397 O O . VAL A 1 426 ? 12.367 39.156 14.617 1 96.62 426 VAL A O 1
ATOM 3400 N N . ASN A 1 427 ? 10.297 38.25 14.602 1 97.06 427 ASN A N 1
ATOM 3401 C CA . ASN A 1 427 ? 9.898 38.844 15.867 1 97.06 427 ASN A CA 1
ATOM 3402 C C . ASN A 1 427 ? 9.867 37.812 17 1 97.06 427 ASN A C 1
ATOM 3404 O O . ASN A 1 427 ? 9.477 36.656 16.781 1 97.06 427 ASN A O 1
ATOM 3408 N N . VAL A 1 428 ? 10.297 38.25 18.141 1 96.69 428 VAL A N 1
ATOM 3409 C CA . VAL A 1 428 ? 10.18 37.469 19.375 1 96.69 428 VAL A CA 1
ATOM 3410 C C . VAL A 1 428 ? 9.289 38.219 20.359 1 96.69 428 VAL A C 1
ATOM 3412 O O . VAL A 1 428 ? 9.594 39.344 20.75 1 96.69 428 VAL A O 1
ATOM 3415 N N . ILE A 1 429 ? 8.203 37.531 20.75 1 97.12 429 ILE A N 1
ATOM 3416 C CA . ILE A 1 429 ? 7.207 38.125 21.625 1 97.12 429 ILE A CA 1
ATOM 3417 C C . ILE A 1 429 ? 7.172 37.375 22.953 1 97.12 429 ILE A C 1
ATOM 3419 O O . ILE A 1 429 ? 7.34 36.156 22.984 1 97.12 429 ILE A O 1
ATOM 3423 N N . ASP A 1 430 ? 7.035 38.125 24.016 1 97.12 430 ASP A N 1
ATOM 3424 C CA . ASP A 1 430 ? 6.82 37.5 25.297 1 97.12 430 ASP A CA 1
ATOM 3425 C C . ASP A 1 430 ? 5.461 36.781 25.344 1 97.12 430 ASP A C 1
ATOM 3427 O O . ASP A 1 430 ? 4.422 37.469 25.281 1 97.12 430 ASP A O 1
ATOM 3431 N N . ALA A 1 431 ? 5.438 35.5 25.5 1 97.88 431 ALA A N 1
ATOM 3432 C CA . ALA A 1 431 ? 4.211 34.719 25.391 1 97.88 431 ALA A CA 1
ATOM 3433 C C . ALA A 1 431 ? 3.289 34.969 26.578 1 97.88 431 ALA A C 1
ATOM 3435 O O . ALA A 1 431 ? 2.068 34.844 26.469 1 97.88 431 ALA A O 1
ATOM 3436 N N . LYS A 1 432 ? 3.875 35.25 27.688 1 96.75 432 LYS A N 1
ATOM 3437 C CA . LYS A 1 432 ? 3.1 35.438 28.922 1 96.75 432 LYS A CA 1
ATOM 3438 C C . LYS A 1 432 ? 2.369 36.781 28.891 1 96.75 432 LYS A C 1
ATOM 3440 O O . LYS A 1 432 ? 1.158 36.844 29.109 1 96.75 432 LYS A O 1
ATOM 3445 N N . THR A 1 433 ? 3.053 37.812 28.531 1 96.81 433 THR A N 1
ATOM 3446 C CA . THR A 1 433 ? 2.494 39.156 28.656 1 96.81 433 THR A CA 1
ATOM 3447 C C . THR A 1 433 ? 1.831 39.594 27.344 1 96.81 433 THR A C 1
ATOM 3449 O O . THR A 1 433 ? 0.953 40.469 27.344 1 96.81 433 THR A O 1
ATOM 3452 N N . MET A 1 434 ? 2.246 39.062 26.297 1 97.88 434 MET A N 1
ATOM 3453 C CA . MET A 1 434 ? 1.787 39.5 24.969 1 97.88 434 MET A CA 1
ATOM 3454 C C . MET A 1 434 ? 1.966 41 24.797 1 97.88 434 MET A C 1
ATOM 3456 O O . MET A 1 434 ? 1.108 41.656 24.203 1 97.88 434 MET A O 1
ATOM 3460 N N . SER A 1 435 ? 3.051 41.469 25.234 1 96.19 435 SER A N 1
ATOM 3461 C CA . SER A 1 435 ? 3.355 42.875 25.109 1 96.19 435 SER A CA 1
ATOM 3462 C C . SER A 1 435 ? 3.344 43.312 23.641 1 96.19 435 SER A C 1
ATOM 3464 O O . SER A 1 435 ? 3.787 42.562 22.766 1 96.19 435 SER A O 1
ATOM 3466 N N . SER A 1 436 ? 2.906 44.562 23.406 1 94.38 436 SER A N 1
ATOM 3467 C CA . SER A 1 436 ? 2.863 45.094 22.047 1 94.38 436 SER A CA 1
ATOM 3468 C C . SER A 1 436 ? 4.266 45.312 21.5 1 94.38 436 SER A C 1
ATOM 3470 O O . SER A 1 436 ? 4.449 45.469 20.297 1 94.38 436 SER A O 1
ATOM 3472 N N . GLU A 1 437 ? 5.184 45.438 22.391 1 94.56 437 GLU A N 1
ATOM 3473 C CA . GLU A 1 437 ? 6.574 45.562 21.969 1 94.56 437 GLU A CA 1
ATOM 3474 C C . GLU A 1 437 ? 7.293 44.219 21.984 1 94.56 437 GLU A C 1
ATOM 3476 O O . GLU A 1 437 ? 7.406 43.562 23.031 1 94.56 437 GLU A O 1
ATOM 3481 N N . PRO A 1 438 ? 7.734 43.812 20.844 1 95.38 438 PRO A N 1
ATOM 3482 C CA . PRO A 1 438 ? 8.492 42.562 20.812 1 95.38 438 PRO A CA 1
ATOM 3483 C C . PRO A 1 438 ? 9.734 42.594 21.703 1 95.38 438 PRO A C 1
ATOM 3485 O O . PRO A 1 438 ? 10.328 43.656 21.875 1 95.38 438 PRO A O 1
ATOM 3488 N N . VAL A 1 439 ? 10.141 41.5 22.188 1 94 439 VAL A N 1
ATOM 3489 C CA . VAL A 1 439 ? 11.336 41.406 23.031 1 94 439 VAL A CA 1
ATOM 3490 C C . VAL A 1 439 ? 12.586 41.531 22.156 1 94 439 VAL A C 1
ATOM 3492 O O . VAL A 1 439 ? 13.641 41.938 22.625 1 94 439 VAL A O 1
ATOM 3495 N N . ALA A 1 440 ? 12.492 41.094 20.922 1 94.38 440 ALA A N 1
ATOM 3496 C CA . ALA A 1 440 ? 13.586 41.156 19.953 1 94.38 440 ALA A CA 1
ATOM 3497 C C . ALA A 1 440 ? 13.055 41.188 18.531 1 94.38 440 ALA A C 1
ATOM 3499 O O . ALA A 1 440 ? 12 40.625 18.25 1 94.38 440 ALA A O 1
ATOM 3500 N N . VAL A 1 441 ? 13.742 41.875 17.688 1 95.5 441 VAL A N 1
ATOM 3501 C CA . VAL A 1 441 ? 13.5 41.875 16.25 1 95.5 441 VAL A CA 1
ATOM 3502 C C . VAL A 1 441 ? 14.805 41.625 15.5 1 95.5 441 VAL A C 1
ATOM 3504 O O . VAL A 1 441 ? 15.805 42.312 15.719 1 95.5 441 VAL A O 1
ATOM 3507 N N . VAL A 1 442 ? 14.828 40.625 14.711 1 95.19 442 VAL A N 1
ATOM 3508 C CA . VAL A 1 442 ? 15.992 40.312 13.883 1 95.19 442 VAL A CA 1
ATOM 3509 C C . VAL A 1 442 ? 15.688 40.625 12.422 1 95.19 442 VAL A C 1
ATOM 3511 O O . VAL A 1 442 ? 14.867 39.969 11.789 1 95.19 442 VAL A O 1
ATOM 3514 N N . GLU A 1 443 ? 16.391 41.562 11.844 1 94.5 443 GLU A N 1
ATOM 3515 C CA . GLU A 1 443 ? 16.219 41.906 10.43 1 94.5 443 GLU A CA 1
ATOM 3516 C C . GLU A 1 443 ? 16.891 40.875 9.539 1 94.5 443 GLU A C 1
ATOM 3518 O O . GLU A 1 443 ? 18.016 40.438 9.82 1 94.5 443 GLU A O 1
ATOM 3523 N N . LEU A 1 444 ? 16.203 40.531 8.523 1 94.25 444 LEU A N 1
ATOM 3524 C CA . LEU A 1 444 ? 16.75 39.531 7.602 1 94.25 444 LEU A CA 1
ATOM 3525 C C . LEU A 1 444 ? 17.281 40.219 6.34 1 94.25 444 LEU A C 1
ATOM 3527 O O . LEU A 1 444 ? 16.797 41.281 5.953 1 94.25 444 LEU A O 1
ATOM 3531 N N . PRO A 1 445 ? 18.234 39.594 5.645 1 89.38 445 PRO A N 1
ATOM 3532 C CA . PRO A 1 445 ? 18.859 40.219 4.465 1 89.38 445 PRO A CA 1
ATOM 3533 C C . PRO A 1 445 ? 17.984 40.094 3.213 1 89.38 445 PRO A C 1
ATOM 3535 O O . PRO A 1 445 ? 18.219 40.812 2.229 1 89.38 445 PRO A O 1
ATOM 3538 N N . SER A 1 446 ? 17.047 39.219 3.221 1 83.69 446 SER A N 1
ATOM 3539 C CA . SER A 1 446 ? 16.203 39 2.043 1 83.69 446 SER A CA 1
ATOM 3540 C C . SER A 1 446 ? 14.742 38.844 2.426 1 83.69 446 SER A C 1
ATOM 3542 O O . SER A 1 446 ? 14.422 38.594 3.586 1 83.69 446 SER A O 1
ATOM 3544 N N . ARG A 1 447 ? 13.961 39 1.375 1 84.88 447 ARG A N 1
ATOM 3545 C CA . ARG A 1 447 ? 12.531 38.781 1.557 1 84.88 447 ARG A CA 1
ATOM 3546 C C . ARG A 1 447 ? 12.234 37.281 1.736 1 84.88 447 ARG A C 1
ATOM 3548 O O . ARG A 1 447 ? 12.812 36.438 1.043 1 84.88 447 ARG A O 1
ATOM 3555 N N . VAL A 1 448 ? 11.422 37.031 2.729 1 84.75 448 VAL A N 1
ATOM 3556 C CA . VAL A 1 448 ? 10.93 35.688 2.943 1 84.75 448 VAL A CA 1
ATOM 3557 C C . VAL A 1 448 ? 9.484 35.562 2.461 1 84.75 448 VAL A C 1
ATOM 3559 O O . VAL A 1 448 ? 8.602 36.25 2.963 1 84.75 448 VAL A O 1
ATOM 3562 N N . PRO A 1 449 ? 9.242 34.688 1.48 1 81.56 449 PRO A N 1
ATOM 3563 C CA . PRO A 1 449 ? 7.867 34.531 1.015 1 81.56 449 PRO A CA 1
ATOM 3564 C C . PRO A 1 449 ? 6.949 33.938 2.084 1 81.56 449 PRO A C 1
ATOM 3566 O O . PRO A 1 449 ? 7.43 33.375 3.084 1 81.56 449 PRO A O 1
ATOM 3569 N N . TYR A 1 450 ? 5.672 34.094 1.859 1 79.31 450 TYR A N 1
ATOM 3570 C CA . TYR A 1 450 ? 4.715 33.469 2.758 1 79.31 450 TYR A CA 1
ATOM 3571 C C . TYR A 1 450 ? 4.898 31.953 2.766 1 79.31 450 TYR A C 1
ATOM 3573 O O . TYR A 1 450 ? 5.336 31.375 1.772 1 79.31 450 TYR A O 1
ATOM 3581 N N . GLY A 1 451 ? 4.645 31.391 3.914 1 78.81 451 GLY A N 1
ATOM 3582 C CA . GLY A 1 451 ? 4.848 29.969 4.105 1 78.81 451 GLY A CA 1
ATOM 3583 C C . GLY A 1 451 ? 3.783 29.328 4.973 1 78.81 451 GLY A C 1
ATOM 3584 O O . GLY A 1 451 ? 2.738 29.922 5.23 1 78.81 451 GLY A O 1
ATOM 3585 N N . PHE A 1 452 ? 4.152 28.094 5.266 1 88.88 452 PHE A N 1
ATOM 3586 C CA . PHE A 1 452 ? 3.162 27.344 6.02 1 88.88 452 PHE A CA 1
ATOM 3587 C C . PHE A 1 452 ? 3.602 27.156 7.465 1 88.88 452 PHE A C 1
ATOM 3589 O O . PHE A 1 452 ? 3.594 28.125 8.242 1 88.88 452 PHE A O 1
ATOM 3596 N N . HIS A 1 453 ? 4.043 26.047 7.824 1 94.81 453 HIS A N 1
ATOM 3597 C CA . HIS A 1 453 ? 4.277 25.766 9.234 1 94.81 453 HIS A CA 1
ATOM 3598 C C . HIS A 1 453 ? 5.75 25.938 9.594 1 94.81 453 HIS A C 1
ATOM 3600 O O . HIS A 1 453 ? 6.613 25.922 8.719 1 94.81 453 HIS A O 1
ATOM 3606 N N . ALA A 1 454 ? 5.957 26.172 10.867 1 97.44 454 ALA A N 1
ATOM 3607 C CA . ALA A 1 454 ? 7.301 26.391 11.391 1 97.44 454 ALA A CA 1
ATOM 3608 C C . ALA A 1 454 ? 7.605 25.438 12.539 1 97.44 454 ALA A C 1
ATOM 3610 O O . ALA A 1 454 ? 6.734 24.672 12.977 1 97.44 454 ALA A O 1
ATOM 3611 N N . LEU A 1 455 ? 8.859 25.422 12.898 1 97.94 455 LEU A N 1
ATOM 3612 C CA . LEU A 1 455 ? 9.375 24.578 13.969 1 97.94 455 LEU A CA 1
ATOM 3613 C C . LEU A 1 455 ? 10.586 25.219 14.641 1 97.94 455 LEU A C 1
ATOM 3615 O O . LEU A 1 455 ? 11.352 25.922 13.992 1 97.94 455 LEU A O 1
ATOM 3619 N N . PHE A 1 456 ? 10.688 25.062 15.914 1 97.56 456 PHE A N 1
ATOM 3620 C CA . PHE A 1 456 ? 11.883 25.469 16.641 1 97.56 456 PHE A CA 1
ATOM 3621 C C . PHE A 1 456 ? 12.594 24.234 17.219 1 97.56 456 PHE A C 1
ATOM 3623 O O . PHE A 1 456 ? 11.969 23.406 17.891 1 97.56 456 PHE A O 1
ATOM 3630 N N . LEU A 1 457 ? 13.859 24.094 16.969 1 96.56 457 LEU A N 1
ATOM 3631 C CA . LEU A 1 457 ? 14.695 23.078 17.594 1 96.56 457 LEU A CA 1
ATOM 3632 C C . LEU A 1 457 ? 15.609 23.703 18.641 1 96.56 457 LEU A C 1
ATOM 3634 O O . LEU A 1 457 ? 16.312 24.672 18.359 1 96.56 457 LEU A O 1
ATOM 3638 N N . ASN A 1 458 ? 15.609 23.141 19.812 1 94.69 458 ASN A N 1
ATOM 3639 C CA . ASN A 1 458 ? 16.547 23.609 20.828 1 94.69 458 ASN A CA 1
ATOM 3640 C C . ASN A 1 458 ? 17.953 23.062 20.594 1 94.69 458 ASN A C 1
ATOM 3642 O O . ASN A 1 458 ? 18.156 22.266 19.688 1 94.69 458 ASN A O 1
ATOM 3646 N N . GLU A 1 459 ? 18.828 23.484 21.422 1 92.94 459 GLU A N 1
ATOM 3647 C CA . GLU A 1 459 ? 20.234 23.141 21.219 1 92.94 459 GLU A CA 1
ATOM 3648 C C . GLU A 1 459 ? 20.438 21.625 21.328 1 92.94 459 GLU A C 1
ATOM 3650 O O . GLU A 1 459 ? 21.25 21.062 20.594 1 92.94 459 GLU A O 1
ATOM 3655 N N . GLU A 1 460 ? 19.828 21.016 22.234 1 92.81 460 GLU A N 1
ATOM 3656 C CA . GLU A 1 460 ? 19.969 19.578 22.422 1 92.81 460 GLU A CA 1
ATOM 3657 C C . GLU A 1 460 ? 19.484 18.812 21.203 1 92.81 460 GLU A C 1
ATOM 3659 O O . GLU A 1 460 ? 20.141 17.859 20.75 1 92.81 460 GLU A O 1
ATOM 3664 N N . GLN A 1 461 ? 18.406 19.188 20.703 1 94.5 461 GLN A N 1
ATOM 3665 C CA . GLN A 1 461 ? 17.844 18.547 19.516 1 94.5 461 GLN A CA 1
ATOM 3666 C C . GLN A 1 461 ? 18.734 18.766 18.297 1 94.5 461 GLN A C 1
ATOM 3668 O O . GLN A 1 461 ? 18.906 17.859 17.469 1 94.5 461 GLN A O 1
ATOM 3673 N N . LEU A 1 462 ? 19.266 19.953 18.234 1 95.06 462 LEU A N 1
ATOM 3674 C CA . LEU A 1 462 ? 20.172 20.25 17.125 1 95.06 462 LEU A CA 1
ATOM 3675 C C . LEU A 1 462 ? 21.406 19.359 17.172 1 95.06 462 LEU A C 1
ATOM 3677 O O . LEU A 1 462 ? 21.828 18.812 16.156 1 95.06 462 LEU A O 1
ATOM 3681 N N . GLN A 1 463 ? 21.906 19.172 18.328 1 92.88 463 GLN A N 1
ATOM 3682 C CA . GLN A 1 463 ? 23.094 18.328 18.5 1 92.88 463 GLN A CA 1
ATOM 3683 C C . GLN A 1 463 ? 22.797 16.875 18.203 1 92.88 463 GLN A C 1
ATOM 3685 O O . GLN A 1 463 ? 23.578 16.172 17.562 1 92.88 463 GLN A O 1
ATOM 3690 N N . ARG A 1 464 ? 21.688 16.453 18.625 1 92.5 464 ARG A N 1
ATOM 3691 C CA . ARG A 1 464 ? 21.312 15.062 18.438 1 92.5 464 ARG A CA 1
ATOM 3692 C C . ARG A 1 464 ? 21.094 14.734 16.969 1 92.5 464 ARG A C 1
ATOM 3694 O O . ARG A 1 464 ? 21.531 13.688 16.484 1 92.5 464 ARG A O 1
ATOM 3701 N N . GLN A 1 465 ? 20.406 15.555 16.297 1 89.88 465 GLN A N 1
ATOM 3702 C CA . GLN A 1 465 ? 20.156 15.273 14.883 1 89.88 465 GLN A CA 1
ATOM 3703 C C . GLN A 1 465 ? 21.438 15.32 14.07 1 89.88 465 GLN A C 1
ATOM 3705 O O . GLN A 1 465 ? 21.594 14.594 13.086 1 89.88 465 GLN A O 1
ATOM 3710 N N . GLN A 1 466 ? 22.375 16.172 14.477 1 85.38 466 GLN A N 1
ATOM 3711 C CA . GLN A 1 466 ? 23.672 16.234 13.805 1 85.38 466 GLN A CA 1
ATOM 3712 C C . GLN A 1 466 ? 24.453 14.938 13.992 1 85.38 466 GLN A C 1
ATOM 3714 O O . GLN A 1 466 ? 25.172 14.492 13.086 1 85.38 466 GLN A O 1
ATOM 3719 N N . ALA A 1 467 ? 24.219 14.305 15.094 1 82.69 467 ALA A N 1
ATOM 3720 C CA . ALA A 1 467 ? 24.906 13.062 15.414 1 82.69 467 ALA A CA 1
ATOM 3721 C C . ALA A 1 467 ? 24.25 11.867 14.734 1 82.69 467 ALA A C 1
ATOM 3723 O O . ALA A 1 467 ? 24.922 10.938 14.305 1 82.69 467 ALA A O 1
ATOM 3724 N N . ASP A 1 468 ? 23 11.898 14.594 1 82.94 468 ASP A N 1
ATOM 3725 C CA . ASP A 1 468 ? 22.234 10.719 14.203 1 82.94 468 ASP A CA 1
ATOM 3726 C C . ASP A 1 468 ? 22.047 10.664 12.688 1 82.94 468 ASP A C 1
ATOM 3728 O O . ASP A 1 468 ? 21.719 9.617 12.133 1 82.94 468 ASP A O 1
ATOM 3732 N N . VAL A 1 469 ? 22.109 11.758 12.023 1 82.88 469 VAL A N 1
ATOM 3733 C CA . VAL A 1 469 ? 21.875 11.805 10.586 1 82.88 469 VAL A CA 1
ATOM 3734 C C . VAL A 1 469 ? 23.203 11.914 9.836 1 82.88 469 VAL A C 1
ATOM 3736 O O . VAL A 1 469 ? 24.062 12.703 10.227 1 82.88 469 VAL A O 1
ATOM 3739 N N . MET B 1 1 ? -10.18 -49.938 -2.238 1 51.34 1 MET B N 1
ATOM 3740 C CA . MET B 1 1 ? -9.18 -49.281 -1.398 1 51.34 1 MET B CA 1
ATOM 3741 C C . MET B 1 1 ? -8.93 -47.844 -1.857 1 51.34 1 MET B C 1
ATOM 3743 O O . MET B 1 1 ? -8.93 -46.938 -1.042 1 51.34 1 MET B O 1
ATOM 3747 N N . TRP B 1 2 ? -8.922 -47.688 -3.15 1 70.75 2 TRP B N 1
ATOM 3748 C CA . TRP B 1 2 ? -8.609 -46.344 -3.654 1 70.75 2 TRP B CA 1
ATOM 3749 C C . TRP B 1 2 ? -9.758 -45.375 -3.375 1 70.75 2 TRP B C 1
ATOM 3751 O O . TRP B 1 2 ? -9.531 -44.188 -3.191 1 70.75 2 TRP B O 1
ATOM 3761 N N . LYS B 1 3 ? -10.906 -45.969 -3.17 1 73 3 LYS B N 1
ATOM 3762 C CA . LYS B 1 3 ? -12.109 -45.125 -2.998 1 73 3 LYS B CA 1
ATOM 3763 C C . LYS B 1 3 ? -12.047 -44.344 -1.696 1 73 3 LYS B C 1
ATOM 3765 O O . LYS B 1 3 ? -12.445 -43.188 -1.654 1 73 3 LYS B O 1
ATOM 3770 N N . LYS B 1 4 ? -11.5 -44.938 -0.699 1 83.5 4 LYS B N 1
ATOM 3771 C CA . LYS B 1 4 ? -11.445 -44.25 0.585 1 83.5 4 LYS B CA 1
ATOM 3772 C C . LYS B 1 4 ? -10.438 -43.125 0.554 1 83.5 4 LYS B C 1
ATOM 3774 O O . LYS B 1 4 ? -10.656 -42.062 1.164 1 83.5 4 LYS B O 1
ATOM 3779 N N . CYS B 1 5 ? -9.422 -43.281 -0.245 1 87.06 5 CYS B N 1
ATOM 3780 C CA . CYS B 1 5 ? -8.359 -42.312 -0.348 1 87.06 5 CYS B CA 1
ATOM 3781 C C . CYS B 1 5 ? -8.852 -41.031 -1.031 1 87.06 5 CYS B C 1
ATOM 3783 O O . CYS B 1 5 ? -8.297 -39.938 -0.817 1 87.06 5 CYS B O 1
ATOM 3785 N N . LEU B 1 6 ? -9.961 -41.156 -1.725 1 93.44 6 LEU B N 1
ATOM 3786 C CA . LEU B 1 6 ? -10.367 -40.062 -2.59 1 93.44 6 LEU B CA 1
ATOM 3787 C C . LEU B 1 6 ? -11.617 -39.375 -2.043 1 93.44 6 LEU B C 1
ATOM 3789 O O . LEU B 1 6 ? -12.203 -38.531 -2.715 1 93.44 6 LEU B O 1
ATOM 3793 N N . ASN B 1 7 ? -12.031 -39.844 -0.786 1 94.06 7 ASN B N 1
ATOM 3794 C CA . ASN B 1 7 ? -13.094 -39.062 -0.17 1 94.06 7 ASN B CA 1
ATOM 3795 C C . ASN B 1 7 ? -12.695 -37.594 -0.005 1 94.06 7 ASN B C 1
ATOM 3797 O O . ASN B 1 7 ? -11.68 -37.281 0.632 1 94.06 7 ASN B O 1
ATOM 3801 N N . GLY B 1 8 ? -13.352 -36.656 -0.601 1 95.44 8 GLY B N 1
ATOM 3802 C CA . GLY B 1 8 ? -13.039 -35.25 -0.613 1 95.44 8 GLY B CA 1
ATOM 3803 C C . GLY B 1 8 ? -13.594 -34.531 -1.824 1 95.44 8 GLY B C 1
ATOM 3804 O O . GLY B 1 8 ? -14.688 -34.844 -2.297 1 95.44 8 GLY B O 1
ATOM 3805 N N . MET B 1 9 ? -12.953 -33.5 -2.172 1 96.94 9 MET B N 1
ATOM 3806 C CA . MET B 1 9 ? -13.422 -32.75 -3.33 1 96.94 9 MET B CA 1
ATOM 3807 C C . MET B 1 9 ? -12.25 -32.312 -4.195 1 96.94 9 MET B C 1
ATOM 3809 O O . MET B 1 9 ? -11.297 -31.703 -3.693 1 96.94 9 MET B O 1
ATOM 3813 N N . PHE B 1 10 ? -12.328 -32.688 -5.477 1 97.19 10 PHE B N 1
ATOM 3814 C CA . PHE B 1 10 ? -11.383 -32.219 -6.488 1 97.19 10 PHE B CA 1
ATOM 3815 C C . PHE B 1 10 ? -11.922 -30.984 -7.207 1 97.19 10 PHE B C 1
ATOM 3817 O O . PHE B 1 10 ? -13.039 -31 -7.727 1 97.19 10 PHE B O 1
ATOM 3824 N N . MET B 1 11 ? -11.133 -29.875 -7.176 1 97.88 11 MET B N 1
ATOM 3825 C CA . MET B 1 11 ? -11.602 -28.625 -7.766 1 97.88 11 MET B CA 1
ATOM 3826 C C . MET B 1 11 ? -10.531 -28.016 -8.664 1 97.88 11 MET B C 1
ATOM 3828 O O . MET B 1 11 ? -9.344 -28.047 -8.336 1 97.88 11 MET B O 1
ATOM 3832 N N . ARG B 1 12 ? -10.945 -27.469 -9.734 1 97.25 12 ARG B N 1
ATOM 3833 C CA . ARG B 1 12 ? -10.094 -26.688 -10.633 1 97.25 12 ARG B CA 1
ATOM 3834 C C . ARG B 1 12 ? -10.734 -25.344 -10.953 1 97.25 12 ARG B C 1
ATOM 3836 O O . ARG B 1 12 ? -11.953 -25.25 -11.141 1 97.25 12 ARG B O 1
ATOM 3843 N N . VAL B 1 13 ? -9.898 -24.328 -10.977 1 96.38 13 VAL B N 1
ATOM 3844 C CA . VAL B 1 13 ? -10.383 -23.016 -11.367 1 96.38 13 VAL B CA 1
ATOM 3845 C C . VAL B 1 13 ? -9.734 -22.594 -12.68 1 96.38 13 VAL B C 1
ATOM 3847 O O . VAL B 1 13 ? -8.609 -23 -12.984 1 96.38 13 VAL B O 1
ATOM 3850 N N . GLY B 1 14 ? -10.508 -21.875 -13.477 1 92.94 14 GLY B N 1
ATOM 3851 C CA . GLY B 1 14 ? -10.008 -21.375 -14.742 1 92.94 14 GLY B CA 1
ATOM 3852 C C . GLY B 1 14 ? -10.828 -20.219 -15.297 1 92.94 14 GLY B C 1
ATOM 3853 O O . GLY B 1 14 ? -11.859 -19.859 -14.719 1 92.94 14 GLY B O 1
ATOM 3854 N N . PRO B 1 15 ? -10.336 -19.641 -16.328 1 88.75 15 PRO B N 1
ATOM 3855 C CA . PRO B 1 15 ? -11.016 -18.5 -16.953 1 88.75 15 PRO B CA 1
ATOM 3856 C C . PRO B 1 15 ? -12.227 -18.922 -17.781 1 88.75 15 PRO B C 1
ATOM 3858 O O . PRO B 1 15 ? -12.117 -19.812 -18.625 1 88.75 15 PRO B O 1
ATOM 3861 N N . ASN B 1 16 ? -13.312 -18.375 -17.547 1 85.88 16 ASN B N 1
ATOM 3862 C CA . ASN B 1 16 ? -14.555 -18.516 -18.297 1 85.88 16 ASN B CA 1
ATOM 3863 C C . ASN B 1 16 ? -15.281 -17.188 -18.453 1 85.88 16 ASN B C 1
ATOM 3865 O O . ASN B 1 16 ? -16.062 -16.797 -17.578 1 85.88 16 ASN B O 1
ATOM 3869 N N . PRO B 1 17 ? -15.078 -16.609 -19.609 1 77.94 17 PRO B N 1
ATOM 3870 C CA . PRO B 1 17 ? -15.703 -15.297 -19.75 1 77.94 17 PRO B CA 1
ATOM 3871 C C . PRO B 1 17 ? -17.234 -15.359 -19.734 1 77.94 17 PRO B C 1
ATOM 3873 O O . PRO B 1 17 ? -17.828 -16.031 -20.578 1 77.94 17 PRO B O 1
ATOM 3876 N N . LYS B 1 18 ? -17.766 -14.711 -18.828 1 80.19 18 LYS B N 1
ATOM 3877 C CA . LYS B 1 18 ? -19.219 -14.633 -18.781 1 80.19 18 LYS B CA 1
ATOM 3878 C C . LYS B 1 18 ? -19.766 -13.727 -19.875 1 80.19 18 LYS B C 1
ATOM 3880 O O . LYS B 1 18 ? -20.812 -14 -20.453 1 80.19 18 LYS B O 1
ATOM 3885 N N . PHE B 1 19 ? -18.938 -12.625 -20.094 1 76.88 19 PHE B N 1
ATOM 3886 C CA . PHE B 1 19 ? -19.312 -11.68 -21.141 1 76.88 19 PHE B CA 1
ATOM 3887 C C . PHE B 1 19 ? -18.234 -11.641 -22.234 1 76.88 19 PHE B C 1
ATOM 3889 O O . PHE B 1 19 ? -17.062 -11.867 -21.953 1 76.88 19 PHE B O 1
ATOM 3896 N N . VAL B 1 20 ? -18.656 -11.391 -23.438 1 69.06 20 VAL B N 1
ATOM 3897 C CA . VAL B 1 20 ? -17.734 -11.297 -24.562 1 69.06 20 VAL B CA 1
ATOM 3898 C C . VAL B 1 20 ? -16.797 -10.109 -24.359 1 69.06 20 VAL B C 1
ATOM 3900 O O . VAL B 1 20 ? -17.234 -9.016 -24.016 1 69.06 20 VAL B O 1
ATOM 3903 N N . PRO B 1 21 ? -15.578 -10.406 -24.547 1 62.22 21 PRO B N 1
ATOM 3904 C CA . PRO B 1 21 ? -14.617 -9.32 -24.391 1 62.22 21 PRO B CA 1
ATOM 3905 C C . PRO B 1 21 ? -14.805 -8.211 -25.422 1 62.22 21 PRO B C 1
ATOM 3907 O O . PRO B 1 21 ? -15.273 -8.469 -26.531 1 62.22 21 PRO B O 1
ATOM 3910 N N . VAL B 1 22 ? -14.57 -6.961 -25.094 1 56.19 22 VAL B N 1
ATOM 3911 C CA . VAL B 1 22 ? -14.727 -5.809 -25.984 1 56.19 22 VAL B CA 1
ATOM 3912 C C . VAL B 1 22 ? -13.594 -5.785 -27 1 56.19 22 VAL B C 1
ATOM 3914 O O . VAL B 1 22 ? -13.789 -5.355 -28.141 1 56.19 22 VAL B O 1
ATOM 3917 N N . ALA B 1 23 ? -12.438 -6.242 -26.516 1 55.44 23 ALA B N 1
ATOM 3918 C CA . ALA B 1 23 ? -11.336 -6.305 -27.484 1 55.44 23 ALA B CA 1
ATOM 3919 C C . ALA B 1 23 ? -10.82 -7.73 -27.625 1 55.44 23 ALA B C 1
ATOM 3921 O O . ALA B 1 23 ? -11.602 -8.688 -27.609 1 55.44 23 ALA B O 1
ATOM 3922 N N . LYS B 1 24 ? -9.453 -7.805 -27.922 1 53.25 24 LYS B N 1
ATOM 3923 C CA . LYS B 1 24 ? -8.867 -9.125 -28.156 1 53.25 24 LYS B CA 1
ATOM 3924 C C . LYS B 1 24 ? -8.906 -9.969 -26.875 1 53.25 24 LYS B C 1
ATOM 3926 O O . LYS B 1 24 ? -8.711 -9.453 -25.781 1 53.25 24 LYS B O 1
ATOM 3931 N N . TYR B 1 25 ? -9.609 -11.039 -27.047 1 48.66 25 TYR B N 1
ATOM 3932 C CA . TYR B 1 25 ? -9.75 -11.945 -25.906 1 48.66 25 TYR B CA 1
ATOM 3933 C C . TYR B 1 25 ? -8.516 -12.828 -25.75 1 48.66 25 TYR B C 1
ATOM 3935 O O . TYR B 1 25 ? -8.008 -13.367 -26.734 1 48.66 25 TYR B O 1
ATOM 3943 N N . MET B 1 26 ? -7.875 -12.594 -24.547 1 57.94 26 MET B N 1
ATOM 3944 C CA . MET B 1 26 ? -6.898 -13.594 -24.125 1 57.94 26 MET B CA 1
ATOM 3945 C C . MET B 1 26 ? -7.508 -14.562 -23.109 1 57.94 26 MET B C 1
ATOM 3947 O O . MET B 1 26 ? -8.219 -14.141 -22.203 1 57.94 26 MET B O 1
ATOM 3951 N N . TRP B 1 27 ? -7.336 -15.812 -23.375 1 53.09 27 TRP B N 1
ATOM 3952 C CA . TRP B 1 27 ? -7.926 -16.891 -22.594 1 53.09 27 TRP B CA 1
ATOM 3953 C C . TRP B 1 27 ? -7.652 -16.703 -21.109 1 53.09 27 TRP B C 1
ATOM 3955 O O . TRP B 1 27 ? -8.469 -17.078 -20.266 1 53.09 27 TRP B O 1
ATOM 3965 N N . ILE B 1 28 ? -6.715 -15.891 -20.75 1 64 28 ILE B N 1
ATOM 3966 C CA . ILE B 1 28 ? -6.332 -15.789 -19.344 1 64 28 ILE B CA 1
ATOM 3967 C C . ILE B 1 28 ? -7.203 -14.75 -18.656 1 64 28 ILE B C 1
ATOM 3969 O O . ILE B 1 28 ? -7.285 -14.719 -17.422 1 64 28 ILE B O 1
ATOM 3973 N N . ASP B 1 29 ? -8.031 -14.07 -19.391 1 73.94 29 ASP B N 1
ATOM 3974 C CA . ASP B 1 29 ? -8.742 -12.922 -18.828 1 73.94 29 ASP B CA 1
ATOM 3975 C C . ASP B 1 29 ? -10.156 -13.312 -18.391 1 73.94 29 ASP B C 1
ATOM 3977 O O . ASP B 1 29 ? -10.891 -12.484 -17.859 1 73.94 29 ASP B O 1
ATOM 3981 N N . GLY B 1 30 ? -10.516 -14.516 -18.516 1 85.19 30 GLY B N 1
ATOM 3982 C CA . GLY B 1 30 ? -11.883 -14.891 -18.188 1 85.19 30 GLY B CA 1
ATOM 3983 C C . GLY B 1 30 ? -12.156 -14.898 -16.703 1 85.19 30 GLY B C 1
ATOM 3984 O O . GLY B 1 30 ? -11.227 -14.984 -15.898 1 85.19 30 GLY B O 1
ATOM 3985 N N . ASP B 1 31 ? -13.414 -14.742 -16.391 1 92.75 31 ASP B N 1
ATOM 3986 C CA . ASP B 1 31 ? -13.844 -14.812 -15 1 92.75 31 ASP B CA 1
ATOM 3987 C C . ASP B 1 31 ? -13.547 -16.188 -14.406 1 92.75 31 ASP B C 1
ATOM 3989 O O . ASP B 1 31 ? -13.602 -17.203 -15.109 1 92.75 31 ASP B O 1
ATOM 3993 N N . GLY B 1 32 ? -13.242 -16.156 -13.18 1 95.25 32 GLY B N 1
ATOM 3994 C CA . GLY B 1 32 ? -12.977 -17.422 -12.523 1 95.25 32 GLY B CA 1
ATOM 3995 C C . GLY B 1 32 ? -14.211 -18.297 -12.391 1 95.25 32 GLY B C 1
ATOM 3996 O O . GLY B 1 32 ? -15.242 -17.844 -11.883 1 95.25 32 GLY B O 1
ATOM 3997 N N . MET B 1 33 ? -14.062 -19.484 -12.852 1 96.12 33 MET B N 1
ATOM 3998 C CA . MET B 1 33 ? -15.078 -20.516 -12.641 1 96.12 33 MET B CA 1
ATOM 3999 C C . MET B 1 33 ? -14.461 -21.766 -12.039 1 96.12 33 MET B C 1
ATOM 4001 O O . MET B 1 33 ? -13.453 -22.266 -12.531 1 96.12 33 MET B O 1
ATOM 4005 N N . ILE B 1 34 ? -15.086 -22.234 -11.031 1 97.31 34 ILE B N 1
ATOM 4006 C CA . ILE B 1 34 ? -14.602 -23.453 -10.375 1 97.31 34 ILE B CA 1
ATOM 4007 C C . ILE B 1 34 ? -15.414 -24.656 -10.852 1 97.31 34 ILE B C 1
ATOM 4009 O O . ILE B 1 34 ? -16.641 -24.609 -10.883 1 97.31 34 ILE B O 1
ATOM 4013 N N . HIS B 1 35 ? -14.734 -25.641 -11.258 1 96.38 35 HIS B N 1
ATOM 4014 C CA . HIS B 1 35 ? -15.297 -26.969 -11.516 1 96.38 35 HIS B CA 1
ATOM 4015 C C . HIS B 1 35 ? -14.906 -27.953 -10.422 1 96.38 35 HIS B C 1
ATOM 4017 O O . HIS B 1 35 ? -13.719 -28.203 -10.195 1 96.38 35 HIS B O 1
ATOM 4023 N N . GLY B 1 36 ? -15.938 -28.469 -9.805 1 96.25 36 GLY B N 1
ATOM 4024 C CA . GLY B 1 36 ? -15.68 -29.344 -8.664 1 96.25 36 GLY B CA 1
ATOM 4025 C C . GLY B 1 36 ? -16.297 -30.719 -8.812 1 96.25 36 GLY B C 1
ATOM 4026 O O . GLY B 1 36 ? -17.391 -30.859 -9.398 1 96.25 36 GLY B O 1
ATOM 4027 N N . LEU B 1 37 ? -15.578 -31.703 -8.352 1 95.81 37 LEU B N 1
ATOM 4028 C CA . LEU B 1 37 ? -16.062 -33.062 -8.234 1 95.81 37 LEU B CA 1
ATOM 4029 C C . LEU B 1 37 ? -16.016 -33.531 -6.781 1 95.81 37 LEU B C 1
ATOM 4031 O O . LEU B 1 37 ? -14.945 -33.812 -6.238 1 95.81 37 LEU B O 1
ATOM 4035 N N . ARG B 1 38 ? -17.172 -33.656 -6.176 1 95.56 38 ARG B N 1
ATOM 4036 C CA . ARG B 1 38 ? -17.297 -34.188 -4.824 1 95.56 38 ARG B CA 1
ATOM 4037 C C . ARG B 1 38 ? -17.344 -35.719 -4.844 1 95.56 38 ARG B C 1
ATOM 4039 O O . ARG B 1 38 ? -18.219 -36.281 -5.504 1 95.56 38 ARG B O 1
ATOM 4046 N N . ILE B 1 39 ? -16.375 -36.344 -4.164 1 93.94 39 ILE B N 1
ATOM 4047 C CA . ILE B 1 39 ? -16.297 -37.781 -4.098 1 93.94 39 ILE B CA 1
ATOM 4048 C C . ILE B 1 39 ? -16.578 -38.25 -2.672 1 93.94 39 ILE B C 1
ATOM 4050 O O . ILE B 1 39 ? -15.883 -37.875 -1.735 1 93.94 39 ILE B O 1
ATOM 4054 N N . LYS B 1 40 ? -17.562 -39.031 -2.527 1 91.44 40 LYS B N 1
ATOM 4055 C CA . LYS B 1 40 ? -17.922 -39.594 -1.229 1 91.44 40 LYS B CA 1
ATOM 4056 C C . LYS B 1 40 ? -18.359 -41.031 -1.359 1 91.44 40 LYS B C 1
ATOM 4058 O O . LYS B 1 40 ? -19.359 -41.344 -2.02 1 91.44 40 LYS B O 1
ATOM 4063 N N . ASP B 1 41 ? -17.641 -41.906 -0.733 1 89.06 41 ASP B N 1
ATOM 4064 C CA . ASP B 1 41 ? -17.953 -43.312 -0.675 1 89.06 41 ASP B CA 1
ATOM 4065 C C . ASP B 1 41 ? -18.188 -43.875 -2.072 1 89.06 41 ASP B C 1
ATOM 4067 O O . ASP B 1 41 ? -19.172 -44.594 -2.305 1 89.06 41 ASP B O 1
ATOM 4071 N N . GLY B 1 42 ? -17.406 -43.438 -2.965 1 86.62 42 GLY B N 1
ATOM 4072 C CA . GLY B 1 42 ? -17.406 -44 -4.305 1 86.62 42 GLY B CA 1
ATOM 4073 C C . GLY B 1 42 ? -18.375 -43.312 -5.242 1 86.62 42 GLY B C 1
ATOM 4074 O O . GLY B 1 42 ? -18.422 -43.594 -6.434 1 86.62 42 GLY B O 1
ATOM 4075 N N . GLU B 1 43 ? -19.141 -42.406 -4.723 1 90.19 43 GLU B N 1
ATOM 4076 C CA . GLU B 1 43 ? -20.062 -41.625 -5.547 1 90.19 43 GLU B CA 1
ATOM 4077 C C . GLU B 1 43 ? -19.484 -40.25 -5.82 1 90.19 43 GLU B C 1
ATOM 4079 O O . GLU B 1 43 ? -18.875 -39.625 -4.941 1 90.19 43 GLU B O 1
ATOM 4084 N N . ALA B 1 44 ? -19.703 -39.844 -7.086 1 93 44 ALA B N 1
ATOM 4085 C CA . ALA B 1 44 ? -19.141 -38.531 -7.488 1 93 44 ALA B CA 1
ATOM 4086 C C . ALA B 1 44 ? -20.25 -37.594 -7.934 1 93 44 ALA B C 1
ATOM 4088 O O . ALA B 1 44 ? -21.188 -38 -8.625 1 93 44 ALA B O 1
ATOM 4089 N N . THR B 1 45 ? -20.188 -36.344 -7.465 1 94.12 45 THR B N 1
ATOM 4090 C CA . THR B 1 45 ? -21.109 -35.281 -7.871 1 94.12 45 THR B CA 1
ATOM 4091 C C . THR B 1 45 ? -20.344 -34.094 -8.438 1 94.12 45 THR B C 1
ATOM 4093 O O . THR B 1 45 ? -19.375 -33.625 -7.832 1 94.12 45 THR B O 1
ATOM 4096 N N . TYR B 1 46 ? -20.828 -33.656 -9.578 1 95.56 46 TYR B N 1
ATOM 4097 C CA . TYR B 1 46 ? -20.172 -32.562 -10.281 1 95.56 46 TYR B CA 1
ATOM 4098 C C . TYR B 1 46 ? -20.859 -31.234 -10.008 1 95.56 46 TYR B C 1
ATOM 4100 O O . TYR B 1 46 ? -22.094 -31.172 -9.914 1 95.56 46 TYR B O 1
ATOM 4108 N N . VAL B 1 47 ? -20.094 -30.172 -9.859 1 96.12 47 VAL B N 1
ATOM 4109 C CA . VAL B 1 47 ? -20.641 -28.828 -9.68 1 96.12 47 VAL B CA 1
ATOM 4110 C C . VAL B 1 47 ? -19.75 -27.797 -10.375 1 96.12 47 VAL B C 1
ATOM 4112 O O . VAL B 1 47 ? -18.547 -28.031 -10.523 1 96.12 47 VAL B O 1
ATOM 4115 N N . SER B 1 48 ? -20.266 -26.734 -10.867 1 95.69 48 SER B N 1
ATOM 4116 C CA . SER B 1 48 ? -19.5 -25.609 -11.414 1 95.69 48 SER B CA 1
ATOM 4117 C C . SER B 1 48 ? -20.125 -24.281 -11.023 1 95.69 48 SER B C 1
ATOM 4119 O O . SER B 1 48 ? -21.359 -24.109 -11.102 1 95.69 48 SER B O 1
ATOM 4121 N N . ARG B 1 49 ? -19.359 -23.406 -10.523 1 97 49 ARG B N 1
ATOM 4122 C CA . ARG B 1 49 ? -19.812 -22.062 -10.141 1 97 49 ARG B CA 1
ATOM 4123 C C . ARG B 1 49 ? -18.766 -21.016 -10.5 1 97 49 ARG B C 1
ATOM 4125 O O . ARG B 1 49 ? -17.562 -21.25 -10.359 1 97 49 ARG B O 1
ATOM 4132 N N . TYR B 1 50 ? -19.25 -19.828 -10.93 1 96.75 50 TYR B N 1
ATOM 4133 C CA . TYR B 1 50 ? -18.359 -18.688 -11.07 1 96.75 50 TYR B CA 1
ATOM 4134 C C . TYR B 1 50 ? -17.875 -18.219 -9.703 1 96.75 50 TYR B C 1
ATOM 4136 O O . TYR B 1 50 ? -18.594 -18.297 -8.711 1 96.75 50 TYR B O 1
ATOM 4144 N N . VAL B 1 51 ? -16.625 -17.812 -9.672 1 97.62 51 VAL B N 1
ATOM 4145 C CA . VAL B 1 51 ? -16.188 -17 -8.539 1 97.62 51 VAL B CA 1
ATOM 4146 C C . VAL B 1 51 ? -16.812 -15.609 -8.625 1 97.62 51 VAL B C 1
ATOM 4148 O O . VAL B 1 51 ? -16.5 -14.836 -9.539 1 97.62 51 VAL B O 1
ATOM 4151 N N . LYS B 1 52 ? -17.641 -15.312 -7.723 1 97.31 52 LYS B N 1
ATOM 4152 C CA . LYS B 1 52 ? -18.375 -14.055 -7.781 1 97.31 52 LYS B CA 1
ATOM 4153 C C . LYS B 1 52 ? -17.531 -12.898 -7.234 1 97.31 52 LYS B C 1
ATOM 4155 O O . LYS B 1 52 ? -17.844 -12.344 -6.18 1 97.31 52 LYS B O 1
ATOM 4160 N N . THR B 1 53 ? -16.625 -12.469 -8.055 1 96.62 53 THR B N 1
ATOM 4161 C CA . THR B 1 53 ? -15.766 -11.344 -7.707 1 96.62 53 THR B CA 1
ATOM 4162 C C . THR B 1 53 ? -16.516 -10.023 -7.828 1 96.62 53 THR B C 1
ATOM 4164 O O . THR B 1 53 ? -17.609 -9.977 -8.414 1 96.62 53 THR B O 1
ATOM 4167 N N . SER B 1 54 ? -15.945 -8.961 -7.227 1 95.44 54 SER B N 1
ATOM 4168 C CA . SER B 1 54 ? -16.516 -7.629 -7.383 1 95.44 54 SER B CA 1
ATOM 4169 C C . SER B 1 54 ? -16.562 -7.215 -8.852 1 95.44 54 SER B C 1
ATOM 4171 O O . SER B 1 54 ? -17.516 -6.586 -9.297 1 95.44 54 SER B O 1
ATOM 4173 N N . ARG B 1 55 ? -15.57 -7.559 -9.586 1 93.69 55 ARG B N 1
ATOM 4174 C CA . ARG B 1 55 ? -15.531 -7.297 -11.023 1 93.69 55 ARG B CA 1
ATOM 4175 C C . ARG B 1 55 ? -16.719 -7.934 -11.727 1 93.69 55 ARG B C 1
ATOM 4177 O O . ARG B 1 55 ? -17.438 -7.266 -12.477 1 93.69 55 ARG B O 1
ATOM 4184 N N . LEU B 1 56 ? -16.906 -9.172 -11.5 1 94.88 56 LEU B N 1
ATOM 4185 C CA . LEU B 1 56 ? -17.984 -9.898 -12.156 1 94.88 56 LEU B CA 1
ATOM 4186 C C . LEU B 1 56 ? -19.344 -9.297 -11.789 1 94.88 56 LEU B C 1
ATOM 4188 O O . LEU B 1 56 ? -20.203 -9.102 -12.656 1 94.88 56 LEU B O 1
ATOM 4192 N N . LYS B 1 57 ? -19.5 -9.023 -10.539 1 95.62 57 LYS B N 1
ATOM 4193 C CA . LYS B 1 57 ? -20.75 -8.438 -10.078 1 95.62 57 LYS B CA 1
ATOM 4194 C C . LYS B 1 57 ? -21.016 -7.105 -10.766 1 95.62 57 LYS B C 1
ATOM 4196 O O . LYS B 1 57 ? -22.141 -6.84 -11.195 1 95.62 57 LYS B O 1
ATOM 4201 N N . GLN B 1 58 ? -20.016 -6.309 -10.852 1 94.5 58 GLN B N 1
ATOM 4202 C CA . GLN B 1 58 ? -20.172 -5.008 -11.492 1 94.5 58 GLN B CA 1
ATOM 4203 C C . GLN B 1 58 ? -20.453 -5.16 -12.984 1 94.5 58 GLN B C 1
ATOM 4205 O O . GLN B 1 58 ? -21.312 -4.461 -13.539 1 94.5 58 GLN B O 1
ATOM 4210 N N . GLU B 1 59 ? -19.781 -6.016 -13.609 1 92.56 59 GLU B N 1
ATOM 4211 C CA . GLU B 1 59 ? -20 -6.219 -15.039 1 92.56 59 GLU B CA 1
ATOM 4212 C C . GLU B 1 59 ? -21.375 -6.805 -15.312 1 92.56 59 GLU B C 1
ATOM 4214 O O . GLU B 1 59 ? -22 -6.496 -16.328 1 92.56 59 GLU B O 1
ATOM 4219 N N . GLU B 1 60 ? -21.859 -7.645 -14.43 1 93.94 60 GLU B N 1
ATOM 4220 C CA . GLU B 1 60 ? -23.234 -8.125 -14.523 1 93.94 60 GLU B CA 1
ATOM 4221 C C . GLU B 1 60 ? -24.219 -6.977 -14.406 1 93.94 60 GLU B C 1
ATOM 4223 O O . GLU B 1 60 ? -25.203 -6.926 -15.148 1 93.94 60 GLU B O 1
ATOM 4228 N N . TYR B 1 61 ? -23.922 -6.129 -13.508 1 93.12 61 TYR B N 1
ATOM 4229 C CA . TYR B 1 61 ? -24.781 -4.965 -13.305 1 93.12 61 TYR B CA 1
ATOM 4230 C C . TYR B 1 61 ? -24.812 -4.094 -14.555 1 93.12 61 TYR B C 1
ATOM 4232 O O . TYR B 1 61 ? -25.891 -3.633 -14.961 1 93.12 61 TYR B O 1
ATOM 4240 N N . PHE B 1 62 ? -23.688 -3.916 -15.195 1 92.12 62 PHE B N 1
ATOM 4241 C CA . PHE B 1 62 ? -23.594 -3.062 -16.375 1 92.12 62 PHE B CA 1
ATOM 4242 C C . PHE B 1 62 ? -24.047 -3.814 -17.625 1 92.12 62 PHE B C 1
ATOM 4244 O O . PHE B 1 62 ? -24.281 -3.205 -18.672 1 92.12 62 PHE B O 1
ATOM 4251 N N . GLY B 1 63 ? -24.109 -5.094 -17.547 1 90.69 63 GLY B N 1
ATOM 4252 C CA . GLY B 1 63 ? -24.516 -5.914 -18.672 1 90.69 63 GLY B CA 1
ATOM 4253 C C . GLY B 1 63 ? -23.422 -6.09 -19.703 1 90.69 63 GLY B C 1
ATOM 4254 O O . GLY B 1 63 ? -23.703 -6.316 -20.891 1 90.69 63 GLY B O 1
ATOM 4255 N N . GLY B 1 64 ? -22.156 -5.926 -19.234 1 89 64 GLY B N 1
ATOM 4256 C CA . GLY B 1 64 ? -21.031 -6.07 -20.141 1 89 64 GLY B CA 1
ATOM 4257 C C . GLY B 1 64 ? -19.688 -5.891 -19.469 1 89 64 GLY B C 1
ATOM 4258 O O . GLY B 1 64 ? -19.609 -5.473 -18.312 1 89 64 GLY B O 1
ATOM 4259 N N . ALA B 1 65 ? -18.656 -6.25 -20.266 1 84.94 65 ALA B N 1
ATOM 4260 C CA . ALA B 1 65 ? -17.297 -6.113 -19.766 1 84.94 65 ALA B CA 1
ATOM 4261 C C . ALA B 1 65 ? -16.922 -4.648 -19.578 1 84.94 65 ALA B C 1
ATOM 4263 O O . ALA B 1 65 ? -17.141 -3.826 -20.469 1 84.94 65 ALA B O 1
ATOM 4264 N N . LYS B 1 66 ? -16.375 -4.293 -18.391 1 85.5 66 LYS B N 1
ATOM 4265 C CA . LYS B 1 66 ? -16.016 -2.904 -18.094 1 85.5 66 LYS B CA 1
ATOM 4266 C C . LYS B 1 66 ? -14.555 -2.791 -17.656 1 85.5 66 LYS B C 1
ATOM 4268 O O . LYS B 1 66 ? -13.945 -1.726 -17.781 1 85.5 66 LYS B O 1
ATOM 4273 N N . PHE B 1 67 ? -14.031 -3.857 -17.109 1 85.75 67 PHE B N 1
ATOM 4274 C CA . PHE B 1 67 ? -12.641 -3.857 -16.656 1 85.75 67 PHE B CA 1
ATOM 4275 C C . PHE B 1 67 ? -11.711 -4.293 -17.781 1 85.75 67 PHE B C 1
ATOM 4277 O O . PHE B 1 67 ? -12.133 -5.016 -18.703 1 85.75 67 PHE B O 1
ATOM 4284 N N . MET B 1 68 ? -10.477 -3.824 -17.688 1 78.12 68 MET B N 1
ATOM 4285 C CA . MET B 1 68 ? -9.477 -4.148 -18.703 1 78.12 68 MET B CA 1
ATOM 4286 C C . MET B 1 68 ? -9.062 -5.609 -18.609 1 78.12 68 MET B C 1
ATOM 4288 O O . MET B 1 68 ? -9.023 -6.18 -17.516 1 78.12 68 MET B O 1
ATOM 4292 N N . LYS B 1 69 ? -8.781 -6.082 -19.797 1 72.44 69 LYS B N 1
ATOM 4293 C CA . LYS B 1 69 ? -8.25 -7.438 -19.906 1 72.44 69 LYS B CA 1
ATOM 4294 C C . LYS B 1 69 ? -6.805 -7.418 -20.391 1 72.44 69 LYS B C 1
ATOM 4296 O O . LYS B 1 69 ? -6.402 -6.512 -21.125 1 72.44 69 LYS B O 1
ATOM 4301 N N . ILE B 1 70 ? -5.973 -8.312 -19.938 1 67.19 70 ILE B N 1
ATOM 4302 C CA . ILE B 1 70 ? -4.555 -8.375 -20.266 1 67.19 70 ILE B CA 1
ATOM 4303 C C . ILE B 1 70 ? -4.383 -8.406 -21.781 1 67.19 70 ILE B C 1
ATOM 4305 O O . ILE B 1 70 ? -3.455 -7.797 -22.312 1 67.19 70 ILE B O 1
ATOM 4309 N N . GLY B 1 71 ? -5.25 -9.07 -22.484 1 65.06 71 GLY B N 1
ATOM 4310 C CA . GLY B 1 71 ? -5.18 -9.148 -23.922 1 65.06 71 GLY B CA 1
ATOM 4311 C C . GLY B 1 71 ? -5.32 -7.797 -24.609 1 65.06 71 GLY B C 1
ATOM 4312 O O . GLY B 1 71 ? -4.906 -7.629 -25.75 1 65.06 71 GLY B O 1
ATOM 4313 N N . ASP B 1 72 ? -5.84 -6.828 -23.859 1 65.88 72 ASP B N 1
ATOM 4314 C CA . ASP B 1 72 ? -6.074 -5.5 -24.422 1 65.88 72 ASP B CA 1
ATOM 4315 C C . ASP B 1 72 ? -4.828 -4.621 -24.281 1 65.88 72 ASP B C 1
ATOM 4317 O O . ASP B 1 72 ? -4.75 -3.553 -24.891 1 65.88 72 ASP B O 1
ATOM 4321 N N . VAL B 1 73 ? -3.891 -5.168 -23.688 1 75 73 VAL B N 1
ATOM 4322 C CA . VAL B 1 73 ? -2.809 -4.273 -23.281 1 75 73 VAL B CA 1
ATOM 4323 C C . VAL B 1 73 ? -1.648 -4.395 -24.266 1 75 73 VAL B C 1
ATOM 4325 O O . VAL B 1 73 ? -0.534 -4.758 -23.891 1 75 73 VAL B O 1
ATOM 4328 N N . LYS B 1 74 ? -1.975 -4.168 -25.562 1 79 74 LYS B N 1
ATOM 4329 C CA . LYS B 1 74 ? -0.954 -4.145 -26.594 1 79 74 LYS B CA 1
ATOM 4330 C C . LYS B 1 74 ? -1.024 -2.852 -27.406 1 79 74 LYS B C 1
ATOM 4332 O O . LYS B 1 74 ? -2.113 -2.381 -27.734 1 79 74 LYS B O 1
ATOM 4337 N N . GLY B 1 75 ? 0.126 -2.344 -27.672 1 82.5 75 GLY B N 1
ATOM 4338 C CA . GLY B 1 75 ? 0.227 -1.196 -28.547 1 82.5 75 GLY B CA 1
ATOM 4339 C C . GLY B 1 75 ? -0.449 0.045 -28 1 82.5 75 GLY B C 1
ATOM 4340 O O . GLY B 1 75 ? -0.706 0.136 -26.797 1 82.5 75 GLY B O 1
ATOM 4341 N N . ALA B 1 76 ? -0.635 0.986 -28.875 1 83.75 76 ALA B N 1
ATOM 4342 C CA . ALA B 1 76 ? -1.243 2.266 -28.516 1 83.75 76 ALA B CA 1
ATOM 4343 C C . ALA B 1 76 ? -2.672 2.072 -28.016 1 83.75 76 ALA B C 1
ATOM 4345 O O . ALA B 1 76 ? -3.125 2.791 -27.125 1 83.75 76 ALA B O 1
ATOM 4346 N N . PHE B 1 77 ? -3.299 1.164 -28.625 1 83.56 77 PHE B N 1
ATOM 4347 C CA . PHE B 1 77 ? -4.664 0.877 -28.203 1 83.56 77 PHE B CA 1
ATOM 4348 C C . PHE B 1 77 ? -4.688 0.352 -26.781 1 83.56 77 PHE B C 1
ATOM 4350 O O . PHE B 1 77 ? -5.574 0.704 -25.984 1 83.56 77 PHE B O 1
ATOM 4357 N N . GLY B 1 78 ? -3.762 -0.473 -26.516 1 84.06 78 GLY B N 1
ATOM 4358 C CA . GLY B 1 78 ? -3.65 -0.955 -25.141 1 84.06 78 GLY B CA 1
ATOM 4359 C C . GLY B 1 78 ? -3.42 0.157 -24.141 1 84.06 78 GLY B C 1
ATOM 4360 O O . GLY B 1 78 ? -4.004 0.15 -23.062 1 84.06 78 GLY B O 1
ATOM 4361 N N . LEU B 1 79 ? -2.65 1.066 -24.562 1 85.31 79 LEU B N 1
ATOM 4362 C CA . LEU B 1 79 ? -2.375 2.205 -23.688 1 85.31 79 LEU B CA 1
ATOM 4363 C C . LEU B 1 79 ? -3.635 3.033 -23.469 1 85.31 79 LEU B C 1
ATOM 4365 O O . LEU B 1 79 ? -3.891 3.49 -22.344 1 85.31 79 LEU B O 1
ATOM 4369 N N . LEU B 1 80 ? -4.34 3.254 -24.484 1 86.25 80 LEU B N 1
ATOM 4370 C CA . LEU B 1 80 ? -5.594 3.988 -24.375 1 86.25 80 LEU B CA 1
ATOM 4371 C C . LEU B 1 80 ? -6.559 3.281 -23.438 1 86.25 80 LEU B C 1
ATOM 4373 O O . LEU B 1 80 ? -7.281 3.934 -22.672 1 86.25 80 LEU B O 1
ATOM 4377 N N . MET B 1 81 ? -6.566 1.995 -23.484 1 85.69 81 MET B N 1
ATOM 4378 C CA . MET B 1 81 ? -7.453 1.222 -22.625 1 85.69 81 MET B CA 1
ATOM 4379 C C . MET B 1 81 ? -7.035 1.354 -21.156 1 85.69 81 MET B C 1
ATOM 4381 O O . MET B 1 81 ? -7.887 1.407 -20.266 1 85.69 81 MET B O 1
ATOM 4385 N N . ILE B 1 82 ? -5.77 1.367 -21 1 86.5 82 ILE B N 1
ATOM 4386 C CA . ILE B 1 82 ? -5.258 1.572 -19.641 1 86.5 82 ILE B CA 1
ATOM 4387 C C . ILE B 1 82 ? -5.703 2.938 -19.125 1 86.5 82 ILE B C 1
ATOM 4389 O O . ILE B 1 82 ? -6.168 3.055 -18 1 86.5 82 ILE B O 1
ATOM 4393 N N . LEU B 1 83 ? -5.605 3.957 -19.984 1 87.44 83 LEU B N 1
ATOM 4394 C CA . LEU B 1 83 ? -6.016 5.305 -19.609 1 87.44 83 LEU B CA 1
ATOM 4395 C C . LEU B 1 83 ? -7.512 5.363 -19.328 1 87.44 83 LEU B C 1
ATOM 4397 O O . LEU B 1 83 ? -7.945 6.023 -18.375 1 87.44 83 LEU B O 1
ATOM 4401 N N . MET B 1 84 ? -8.258 4.676 -20.094 1 87.25 84 MET B N 1
ATOM 4402 C CA . MET B 1 84 ? -9.711 4.656 -19.922 1 87.25 84 MET B CA 1
ATOM 4403 C C . MET B 1 84 ? -10.086 3.965 -18.609 1 87.25 84 MET B C 1
ATOM 4405 O O . MET B 1 84 ? -11.008 4.402 -17.922 1 87.25 84 MET B O 1
ATOM 4409 N N . LEU B 1 85 ? -9.453 2.852 -18.344 1 87.5 85 LEU B N 1
ATOM 4410 C CA . LEU B 1 85 ? -9.703 2.178 -17.062 1 87.5 85 LEU B CA 1
ATOM 4411 C C . LEU B 1 85 ? -9.391 3.1 -15.891 1 87.5 85 LEU B C 1
ATOM 4413 O O . LEU B 1 85 ? -10.18 3.189 -14.945 1 87.5 85 LEU B O 1
ATOM 4417 N N . PHE B 1 86 ? -8.32 3.771 -16.031 1 87.31 86 PHE B N 1
ATOM 4418 C CA . PHE B 1 86 ? -7.941 4.707 -14.977 1 87.31 86 PHE B CA 1
ATOM 4419 C C . PHE B 1 86 ? -9 5.789 -14.805 1 87.31 86 PHE B C 1
ATOM 4421 O O . PHE B 1 86 ? -9.375 6.125 -13.68 1 87.31 86 PHE B O 1
ATOM 4428 N N . LEU B 1 87 ? -9.414 6.316 -15.852 1 88.44 87 LEU B N 1
ATOM 4429 C CA . LEU B 1 87 ? -10.445 7.348 -15.828 1 88.44 87 LEU B CA 1
ATOM 4430 C C . LEU B 1 87 ? -11.719 6.832 -15.18 1 88.44 87 LEU B C 1
ATOM 4432 O O . LEU B 1 87 ? -12.328 7.523 -14.352 1 88.44 87 LEU B O 1
ATOM 4436 N N . ARG B 1 88 ? -12.102 5.602 -15.477 1 89.25 88 ARG B N 1
ATOM 4437 C CA . ARG B 1 88 ? -13.297 5 -14.891 1 89.25 88 ARG B CA 1
ATOM 4438 C C . ARG B 1 88 ? -13.141 4.832 -13.383 1 89.25 88 ARG B C 1
ATOM 4440 O O . ARG B 1 88 ? -14.109 4.953 -12.633 1 89.25 88 ARG B O 1
ATOM 4447 N N . MET B 1 89 ? -11.953 4.598 -13.016 1 87.88 89 MET B N 1
ATOM 4448 C CA . MET B 1 89 ? -11.68 4.398 -11.594 1 87.88 89 MET B CA 1
ATOM 4449 C C . MET B 1 89 ? -11.734 5.723 -10.844 1 87.88 89 MET B C 1
ATOM 4451 O O . MET B 1 89 ? -12.406 5.824 -9.812 1 87.88 89 MET B O 1
ATOM 4455 N N . ILE B 1 90 ? -11.047 6.766 -11.367 1 85.19 90 ILE B N 1
ATOM 4456 C CA . ILE B 1 90 ? -10.945 8.023 -10.641 1 85.19 90 ILE B CA 1
ATOM 4457 C C . ILE B 1 90 ? -12.289 8.734 -10.641 1 85.19 90 ILE B C 1
ATOM 4459 O O . ILE B 1 90 ? -12.617 9.469 -9.711 1 85.19 90 ILE B O 1
ATOM 4463 N N . LEU B 1 91 ? -13.148 8.445 -11.695 1 87.94 91 LEU B N 1
ATOM 4464 C CA . LEU B 1 91 ? -14.477 9.055 -11.773 1 87.94 91 LEU B CA 1
ATOM 4465 C C . LEU B 1 91 ? -15.5 8.227 -11.016 1 87.94 91 LEU B C 1
ATOM 4467 O O . LEU B 1 91 ? -16.688 8.562 -11 1 87.94 91 LEU B O 1
ATOM 4471 N N . ARG B 1 92 ? -15.125 7.035 -10.453 1 86.88 92 ARG B N 1
ATOM 4472 C CA . ARG B 1 92 ? -15.914 6.148 -9.602 1 86.88 92 ARG B CA 1
ATOM 4473 C C . ARG B 1 92 ? -17.047 5.5 -10.391 1 86.88 92 ARG B C 1
ATOM 4475 O O . ARG B 1 92 ? -18.141 5.281 -9.852 1 86.88 92 ARG B O 1
ATOM 4482 N N . VAL B 1 93 ? -16.766 5.477 -11.633 1 88.62 93 VAL B N 1
ATOM 4483 C CA . VAL B 1 93 ? -17.656 4.645 -12.43 1 88.62 93 VAL B CA 1
ATOM 4484 C C . VAL B 1 93 ? -17.5 3.18 -12.023 1 88.62 93 VAL B C 1
ATOM 4486 O O . VAL B 1 93 ? -18.484 2.443 -11.93 1 88.62 93 VAL B O 1
ATOM 4489 N N . LEU B 1 94 ? -16.25 2.799 -11.789 1 91.38 94 LEU B N 1
ATOM 4490 C CA . LEU B 1 94 ? -15.93 1.473 -11.281 1 91.38 94 LEU B CA 1
ATOM 4491 C C . LEU B 1 94 ? -15.5 1.544 -9.82 1 91.38 94 LEU B C 1
ATOM 4493 O O . LEU B 1 94 ? -14.781 2.459 -9.422 1 91.38 94 LEU B O 1
ATOM 4497 N N . ASP B 1 95 ? -16.094 0.656 -9.055 1 89.62 95 ASP B N 1
ATOM 4498 C CA . ASP B 1 95 ? -15.703 0.521 -7.652 1 89.62 95 ASP B CA 1
ATOM 4499 C C . ASP B 1 95 ? -14.547 -0.464 -7.504 1 89.62 95 ASP B C 1
ATOM 4501 O O . ASP B 1 95 ? -14.703 -1.66 -7.754 1 89.62 95 ASP B O 1
ATOM 4505 N N . VAL B 1 96 ? -13.453 0.017 -7.055 1 87.44 96 VAL B N 1
ATOM 4506 C CA . VAL B 1 96 ? -12.273 -0.843 -6.969 1 87.44 96 VAL B CA 1
ATOM 4507 C C . VAL B 1 96 ? -11.992 -1.196 -5.512 1 87.44 96 VAL B C 1
ATOM 4509 O O . VAL B 1 96 ? -10.969 -1.809 -5.199 1 87.44 96 VAL B O 1
ATOM 4512 N N . SER B 1 97 ? -12.914 -0.885 -4.621 1 85.12 97 SER B N 1
ATOM 4513 C CA . SER B 1 97 ? -12.719 -1.069 -3.186 1 85.12 97 SER B CA 1
ATOM 4514 C C . SER B 1 97 ? -12.602 -2.547 -2.83 1 85.12 97 SER B C 1
ATOM 4516 O O . SER B 1 97 ? -11.961 -2.902 -1.835 1 85.12 97 SER B O 1
ATOM 4518 N N . TYR B 1 98 ? -13.172 -3.357 -3.668 1 89.38 98 TYR B N 1
ATOM 4519 C CA . TYR B 1 98 ? -13.148 -4.785 -3.375 1 89.38 98 TYR B CA 1
ATOM 4520 C C . TYR B 1 98 ? -12.383 -5.551 -4.449 1 89.38 98 TYR B C 1
ATOM 4522 O O . TYR B 1 98 ? -12.703 -6.699 -4.75 1 89.38 98 TYR B O 1
ATOM 4530 N N . GLY B 1 99 ? -11.469 -4.855 -5.098 1 88.94 99 GLY B N 1
ATOM 4531 C CA . GLY B 1 99 ? -10.57 -5.496 -6.043 1 88.94 99 GLY B CA 1
ATOM 4532 C C . GLY B 1 99 ? -11.094 -5.488 -7.465 1 88.94 99 GLY B C 1
ATOM 4533 O O . GLY B 1 99 ? -12.258 -5.137 -7.703 1 88.94 99 GLY B O 1
ATOM 4534 N N . ILE B 1 100 ? -10.227 -5.91 -8.422 1 89.94 100 ILE B N 1
ATOM 4535 C CA . ILE B 1 100 ? -10.578 -5.875 -9.836 1 89.94 100 ILE B CA 1
ATOM 4536 C C . ILE B 1 100 ? -10.195 -7.195 -10.492 1 89.94 100 ILE B C 1
ATOM 4538 O O . ILE B 1 100 ? -10.164 -7.297 -11.719 1 89.94 100 ILE B O 1
ATOM 4542 N N . GLY B 1 101 ? -9.875 -8.148 -9.688 1 91.81 101 GLY B N 1
ATOM 4543 C CA . GLY B 1 101 ? -9.367 -9.406 -10.211 1 91.81 101 GLY B CA 1
ATOM 4544 C C . GLY B 1 101 ? -10.469 -10.391 -10.562 1 91.81 101 GLY B C 1
ATOM 4545 O O . GLY B 1 101 ? -11.656 -10.094 -10.391 1 91.81 101 GLY B O 1
ATOM 4546 N N . THR B 1 102 ? -10.039 -11.531 -11.094 1 93.19 102 THR B N 1
ATOM 4547 C CA . THR B 1 102 ? -10.984 -12.5 -11.625 1 93.19 102 THR B CA 1
ATOM 4548 C C . THR B 1 102 ? -11.047 -13.734 -10.727 1 93.19 102 THR B C 1
ATOM 4550 O O . THR B 1 102 ? -11.969 -14.547 -10.844 1 93.19 102 THR B O 1
ATOM 4553 N N . GLY B 1 103 ? -10.031 -13.922 -9.867 1 95.75 103 GLY B N 1
ATOM 4554 C CA . GLY B 1 103 ? -9.984 -15.133 -9.062 1 95.75 103 GLY B CA 1
ATOM 4555 C C . GLY B 1 103 ? -9.938 -16.406 -9.891 1 95.75 103 GLY B C 1
ATOM 4556 O O . GLY B 1 103 ? -10.547 -17.406 -9.523 1 95.75 103 GLY B O 1
ATOM 4557 N N . ASN B 1 104 ? -9.25 -16.406 -11 1 95 104 ASN B N 1
ATOM 4558 C CA . ASN B 1 104 ? -9.383 -17.484 -11.977 1 95 104 ASN B CA 1
ATOM 4559 C C . ASN B 1 104 ? -8.125 -18.344 -12.047 1 95 104 ASN B C 1
ATOM 4561 O O . ASN B 1 104 ? -8.039 -19.25 -12.867 1 95 104 ASN B O 1
ATOM 4565 N N . THR B 1 105 ? -7.164 -18.141 -11.203 1 95.44 105 THR B N 1
ATOM 4566 C CA . THR B 1 105 ? -5.855 -18.703 -11.5 1 95.44 105 THR B CA 1
ATOM 4567 C C . THR B 1 105 ? -5.625 -19.984 -10.688 1 95.44 105 THR B C 1
ATOM 4569 O O . THR B 1 105 ? -5.266 -21.016 -11.25 1 95.44 105 THR B O 1
ATOM 4572 N N . ALA B 1 106 ? -5.82 -19.891 -9.391 1 97.62 106 ALA B N 1
ATOM 4573 C CA . ALA B 1 106 ? -5.523 -21.031 -8.547 1 97.62 106 ALA B CA 1
ATOM 4574 C C . ALA B 1 106 ? -6.398 -21.047 -7.297 1 97.62 106 ALA B C 1
ATOM 4576 O O . ALA B 1 106 ? -7.16 -20.094 -7.062 1 97.62 106 ALA B O 1
ATOM 4577 N N . LEU B 1 107 ? -6.355 -22.156 -6.617 1 98.38 107 LEU B N 1
ATOM 4578 C CA . LEU B 1 107 ? -7 -22.328 -5.32 1 98.38 107 LEU B CA 1
ATOM 4579 C C . LEU B 1 107 ? -5.977 -22.703 -4.25 1 98.38 107 LEU B C 1
ATOM 4581 O O . LEU B 1 107 ? -4.98 -23.359 -4.547 1 98.38 107 LEU B O 1
ATOM 4585 N N . VAL B 1 108 ? -6.258 -22.25 -3.047 1 98.5 108 VAL B N 1
ATOM 4586 C CA . VAL B 1 108 ? -5.434 -22.656 -1.914 1 98.5 108 VAL B CA 1
ATOM 4587 C C . VAL B 1 108 ? -6.305 -22.812 -0.669 1 98.5 108 VAL B C 1
ATOM 4589 O O . VAL B 1 108 ? -7.348 -22.172 -0.554 1 98.5 108 VAL B O 1
ATOM 4592 N N . TYR B 1 109 ? -5.969 -23.75 0.12 1 98.31 109 TYR B N 1
ATOM 4593 C CA . TYR B 1 109 ? -6.645 -23.969 1.396 1 98.31 109 TYR B CA 1
ATOM 4594 C C . TYR B 1 109 ? -5.742 -23.578 2.561 1 98.31 109 TYR B C 1
ATOM 4596 O O . TYR B 1 109 ? -4.605 -24.031 2.66 1 98.31 109 TYR B O 1
ATOM 4604 N N . HIS B 1 110 ? -6.25 -22.703 3.441 1 98.19 110 HIS B N 1
ATOM 4605 C CA . HIS B 1 110 ? -5.504 -22.297 4.629 1 98.19 110 HIS B CA 1
ATOM 4606 C C . HIS B 1 110 ? -6.441 -21.828 5.734 1 98.19 110 HIS B C 1
ATOM 4608 O O . HIS B 1 110 ? -7.395 -21.094 5.477 1 98.19 110 HIS B O 1
ATOM 4614 N N . HIS B 1 111 ? -6.188 -22.297 6.969 1 96.69 111 HIS B N 1
ATOM 4615 C CA . HIS B 1 111 ? -6.91 -21.875 8.164 1 96.69 111 HIS B CA 1
ATOM 4616 C C . HIS B 1 111 ? -8.414 -22.047 7.988 1 96.69 111 HIS B C 1
ATOM 4618 O O . HIS B 1 111 ? -9.188 -21.125 8.234 1 96.69 111 HIS B O 1
ATOM 4624 N N . GLY B 1 112 ? -8.742 -23.156 7.414 1 96.62 112 GLY B N 1
ATOM 4625 C CA . GLY B 1 112 ? -10.156 -23.484 7.309 1 96.62 112 GLY B CA 1
ATOM 4626 C C . GLY B 1 112 ? -10.859 -22.719 6.211 1 96.62 112 GLY B C 1
ATOM 4627 O O . GLY B 1 112 ? -12.094 -22.672 6.172 1 96.62 112 GLY B O 1
ATOM 4628 N N . LYS B 1 113 ? -10.141 -22.141 5.344 1 97.62 113 LYS B N 1
ATOM 4629 C CA . LYS B 1 113 ? -10.742 -21.375 4.25 1 97.62 113 LYS B CA 1
ATOM 4630 C C . LYS B 1 113 ? -10.219 -21.844 2.898 1 97.62 113 LYS B C 1
ATOM 4632 O O . LYS B 1 113 ? -9.023 -22.109 2.748 1 97.62 113 LYS B O 1
ATOM 4637 N N . LEU B 1 114 ? -11.086 -22.062 1.966 1 98.25 114 LEU B N 1
ATOM 4638 C CA . LEU B 1 114 ? -10.75 -22.25 0.557 1 98.25 114 LEU B CA 1
ATOM 4639 C C . LEU B 1 114 ? -10.703 -20.891 -0.159 1 98.25 114 LEU B C 1
ATOM 4641 O O . LEU B 1 114 ? -11.656 -20.125 -0.099 1 98.25 114 LEU B O 1
ATOM 4645 N N . LEU B 1 115 ? -9.602 -20.625 -0.806 1 98.62 115 LEU B N 1
ATOM 4646 C CA . LEU B 1 115 ? -9.406 -19.312 -1.417 1 98.62 115 LEU B CA 1
ATOM 4647 C C . LEU B 1 115 ? -9.211 -19.438 -2.924 1 98.62 115 LEU B C 1
ATOM 4649 O O . LEU B 1 115 ? -8.453 -20.297 -3.389 1 98.62 115 LEU B O 1
ATOM 4653 N N . ALA B 1 116 ? -9.906 -18.641 -3.678 1 98.44 116 ALA B N 1
ATOM 4654 C CA . ALA B 1 116 ? -9.625 -18.453 -5.098 1 98.44 116 ALA B CA 1
ATOM 4655 C C . ALA B 1 116 ? -8.664 -17.297 -5.32 1 98.44 116 ALA B C 1
ATOM 4657 O O . ALA B 1 116 ? -8.844 -16.203 -4.754 1 98.44 116 ALA B O 1
ATOM 4658 N N . LEU B 1 117 ? -7.68 -17.531 -6.188 1 98 117 LEU B N 1
ATOM 4659 C CA . LEU B 1 117 ? -6.578 -16.578 -6.277 1 98 117 LEU B CA 1
ATOM 4660 C C . LEU B 1 117 ? -6.379 -16.109 -7.715 1 98 117 LEU B C 1
ATOM 4662 O O . LEU B 1 117 ? -6.641 -16.859 -8.656 1 98 117 LEU B O 1
ATOM 4666 N N . SER B 1 118 ? -5.984 -14.93 -7.879 1 95.06 118 SER B N 1
ATOM 4667 C CA . SER B 1 118 ? -5.422 -14.312 -9.07 1 95.06 118 SER B CA 1
ATOM 4668 C C . SER B 1 118 ? -4.359 -13.281 -8.711 1 95.06 118 SER B C 1
ATOM 4670 O O . SER B 1 118 ? -4.504 -12.555 -7.723 1 95.06 118 SER B O 1
ATOM 4672 N N . GLU B 1 119 ? -3.328 -13.164 -9.445 1 92.94 119 GLU B N 1
ATOM 4673 C CA . GLU B 1 119 ? -2.154 -12.383 -9.078 1 92.94 119 GLU B CA 1
ATOM 4674 C C . GLU B 1 119 ? -2.482 -10.891 -9.023 1 92.94 119 GLU B C 1
ATOM 4676 O O . GLU B 1 119 ? -1.722 -10.102 -8.461 1 92.94 119 GLU B O 1
ATOM 4681 N N . GLU B 1 120 ? -3.527 -10.492 -9.602 1 90.31 120 GLU B N 1
ATOM 4682 C CA . GLU B 1 120 ? -3.834 -9.07 -9.711 1 90.31 120 GLU B CA 1
ATOM 4683 C C . GLU B 1 120 ? -4.73 -8.602 -8.562 1 90.31 120 GLU B C 1
ATOM 4685 O O . GLU B 1 120 ? -5.09 -7.43 -8.484 1 90.31 120 GLU B O 1
ATOM 4690 N N . ASP B 1 121 ? -5.078 -9.516 -7.645 1 94.12 121 ASP B N 1
ATOM 4691 C CA . ASP B 1 121 ? -6.062 -9.141 -6.633 1 94.12 121 ASP B CA 1
ATOM 4692 C C . ASP B 1 121 ? -5.805 -9.875 -5.32 1 94.12 121 ASP B C 1
ATOM 4694 O O . ASP B 1 121 ? -4.852 -10.648 -5.211 1 94.12 121 ASP B O 1
ATOM 4698 N N . LYS B 1 122 ? -6.629 -9.562 -4.32 1 97.12 122 LYS B N 1
ATOM 4699 C CA . LYS B 1 122 ? -6.699 -10.297 -3.057 1 97.12 122 LYS B CA 1
ATOM 4700 C C . LYS B 1 122 ? -7.492 -11.586 -3.213 1 97.12 122 LYS B C 1
ATOM 4702 O O . LYS B 1 122 ? -8.203 -11.766 -4.203 1 97.12 122 LYS B O 1
ATOM 4707 N N . PRO B 1 123 ? -7.398 -12.492 -2.258 1 98.25 123 PRO B N 1
ATOM 4708 C CA . PRO B 1 123 ? -8.117 -13.766 -2.344 1 98.25 123 PRO B CA 1
ATOM 4709 C C . PRO B 1 123 ? -9.625 -13.609 -2.141 1 98.25 123 PRO B C 1
ATOM 4711 O O . PRO B 1 123 ? -10.062 -12.68 -1.469 1 98.25 123 PRO B O 1
ATOM 4714 N N . TYR B 1 124 ? -10.375 -14.516 -2.736 1 98.31 124 TYR B N 1
ATOM 4715 C CA . TYR B 1 124 ? -11.805 -14.664 -2.463 1 98.31 124 TYR B CA 1
ATOM 4716 C C . TYR B 1 124 ? -12.086 -15.969 -1.724 1 98.31 124 TYR B C 1
ATOM 4718 O O . TYR B 1 124 ? -11.625 -17.031 -2.135 1 98.31 124 TYR B O 1
ATOM 4726 N N . VAL B 1 125 ? -12.836 -15.914 -0.694 1 98.25 125 VAL B N 1
ATOM 4727 C CA . VAL B 1 125 ? -13.203 -17.094 0.091 1 98.25 125 VAL B CA 1
ATOM 4728 C C . VAL B 1 125 ? -14.328 -17.844 -0.603 1 98.25 125 VAL B C 1
ATOM 4730 O O . VAL B 1 125 ? -15.344 -17.266 -0.976 1 98.25 125 VAL B O 1
ATOM 4733 N N . ILE B 1 126 ? -14.094 -19.109 -0.753 1 98.31 126 ILE B N 1
ATOM 4734 C CA . ILE B 1 126 ? -15.086 -20.016 -1.316 1 98.31 126 ILE B CA 1
ATOM 4735 C C . ILE B 1 126 ? -15.547 -21 -0.246 1 98.31 126 ILE B C 1
ATOM 4737 O O . ILE B 1 126 ? -14.727 -21.578 0.473 1 98.31 126 ILE B O 1
ATOM 4741 N N . LYS B 1 127 ? -16.797 -21.219 -0.175 1 97.5 127 LYS B N 1
ATOM 4742 C CA . LYS B 1 127 ? -17.375 -22.203 0.737 1 97.5 127 LYS B CA 1
ATOM 4743 C C . LYS B 1 127 ? -17.938 -23.391 -0.029 1 97.5 127 LYS B C 1
ATOM 4745 O O . LYS B 1 127 ? -18.688 -23.203 -0.992 1 97.5 127 LYS B O 1
ATOM 4750 N N . VAL B 1 128 ? -17.5 -24.547 0.351 1 96.19 128 VAL B N 1
ATOM 4751 C CA . VAL B 1 128 ? -18.156 -25.766 -0.1 1 96.19 128 VAL B CA 1
ATOM 4752 C C . VAL B 1 128 ? -19.312 -26.109 0.837 1 96.19 128 VAL B C 1
ATOM 4754 O O . VAL B 1 128 ? -19.094 -26.422 2.012 1 96.19 128 VAL B O 1
ATOM 4757 N N . LEU B 1 129 ? -20.438 -26.094 0.276 1 94.81 129 LEU B N 1
ATOM 4758 C CA . LEU B 1 129 ? -21.625 -26.359 1.083 1 94.81 129 LEU B CA 1
ATOM 4759 C C . LEU B 1 129 ? -21.75 -27.859 1.375 1 94.81 129 LEU B C 1
ATOM 4761 O O . LEU B 1 129 ? -21.062 -28.672 0.75 1 94.81 129 LEU B O 1
ATOM 4765 N N . GLU B 1 130 ? -22.609 -28.219 2.283 1 89.31 130 GLU B N 1
ATOM 4766 C CA . GLU B 1 130 ? -22.797 -29.609 2.684 1 89.31 130 GLU B CA 1
ATOM 4767 C C . GLU B 1 130 ? -23.25 -30.469 1.506 1 89.31 130 GLU B C 1
ATOM 4769 O O . GLU B 1 130 ? -22.891 -31.641 1.411 1 89.31 130 GLU B O 1
ATOM 4774 N N . ASN B 1 131 ? -24.031 -29.875 0.67 1 89.94 131 ASN B N 1
ATOM 4775 C CA . ASN B 1 131 ? -24.531 -30.625 -0.474 1 89.94 131 ASN B CA 1
ATOM 4776 C C . ASN B 1 131 ? -23.531 -30.641 -1.622 1 89.94 131 ASN B C 1
ATOM 4778 O O . ASN B 1 131 ? -23.828 -31.141 -2.711 1 89.94 131 ASN B O 1
ATOM 4782 N N . GLY B 1 132 ? -22.359 -30.016 -1.438 1 90.56 132 GLY B N 1
ATOM 4783 C CA . GLY B 1 132 ? -21.312 -30.047 -2.439 1 90.56 132 GLY B CA 1
ATOM 4784 C C . GLY B 1 132 ? -21.297 -28.828 -3.34 1 90.56 132 GLY B C 1
ATOM 4785 O O . GLY B 1 132 ? -20.406 -28.656 -4.164 1 90.56 132 GLY B O 1
ATOM 4786 N N . ASP B 1 133 ? -22.266 -27.953 -3.174 1 95.5 133 ASP B N 1
ATOM 4787 C CA . ASP B 1 133 ? -22.312 -26.734 -3.975 1 95.5 133 ASP B CA 1
ATOM 4788 C C . ASP B 1 133 ? -21.234 -25.734 -3.52 1 95.5 133 ASP B C 1
ATOM 4790 O O . ASP B 1 133 ? -20.641 -25.906 -2.461 1 95.5 133 ASP B O 1
ATOM 4794 N N . LEU B 1 134 ? -21 -24.797 -4.402 1 97.38 134 LEU B N 1
ATOM 4795 C CA . LEU B 1 134 ? -19.969 -23.797 -4.121 1 97.38 134 LEU B CA 1
ATOM 4796 C C . LEU B 1 134 ? -20.578 -22.406 -3.992 1 97.38 134 LEU B C 1
ATOM 4798 O O . LEU B 1 134 ? -21.5 -22.062 -4.734 1 97.38 134 LEU B O 1
ATOM 4802 N N . GLN B 1 135 ? -20.078 -21.688 -3.016 1 97.62 135 GLN B N 1
ATOM 4803 C CA . GLN B 1 135 ? -20.531 -20.312 -2.801 1 97.62 135 GLN B CA 1
ATOM 4804 C C . GLN B 1 135 ? -19.344 -19.375 -2.547 1 97.62 135 GLN B C 1
ATOM 4806 O O . GLN B 1 135 ? -18.469 -19.688 -1.732 1 97.62 135 GLN B O 1
ATOM 4811 N N . THR B 1 136 ? -19.328 -18.297 -3.354 1 98 136 THR B N 1
ATOM 4812 C CA . THR B 1 136 ? -18.344 -17.266 -3.049 1 98 136 THR B CA 1
ATOM 4813 C C . THR B 1 136 ? -18.812 -16.422 -1.858 1 98 136 THR B C 1
ATOM 4815 O O . THR B 1 136 ? -19.891 -15.828 -1.888 1 98 136 THR B O 1
ATOM 4818 N N . ILE B 1 137 ? -18.016 -16.359 -0.814 1 97.38 137 ILE B N 1
ATOM 4819 C CA . ILE B 1 137 ? -18.375 -15.617 0.392 1 97.38 137 ILE B CA 1
ATOM 4820 C C . ILE B 1 137 ? -17.953 -14.156 0.238 1 97.38 137 ILE B C 1
ATOM 4822 O O . ILE B 1 137 ? -18.703 -13.25 0.602 1 97.38 137 ILE B O 1
ATOM 4826 N N . GLY B 1 138 ? -16.75 -13.938 -0.264 1 95.94 138 GLY B N 1
ATOM 4827 C CA . GLY B 1 138 ? -16.266 -12.578 -0.457 1 95.94 138 GLY B CA 1
ATOM 4828 C C . GLY B 1 138 ? -14.758 -12.484 -0.451 1 95.94 138 GLY B C 1
ATOM 4829 O O . GLY B 1 138 ? -14.062 -13.492 -0.286 1 95.94 138 GLY B O 1
ATOM 4830 N N . MET B 1 139 ? -14.328 -11.25 -0.625 1 96.56 139 MET B N 1
ATOM 4831 C CA . MET B 1 139 ? -12.898 -10.977 -0.633 1 96.56 139 MET B CA 1
ATOM 4832 C C . MET B 1 139 ? -12.32 -11.055 0.776 1 96.56 139 MET B C 1
ATOM 4834 O O . MET B 1 139 ? -12.961 -10.633 1.74 1 96.56 139 MET B O 1
ATOM 4838 N N . LEU B 1 140 ? -11.148 -11.625 0.887 1 96.5 140 LEU B N 1
ATOM 4839 C CA . LEU B 1 140 ? -10.438 -11.703 2.158 1 96.5 140 LEU B CA 1
ATOM 4840 C C . LEU B 1 140 ? -9.266 -10.727 2.189 1 96.5 140 LEU B C 1
ATOM 4842 O O . LEU B 1 140 ? -8.344 -10.836 1.381 1 96.5 140 LEU B O 1
ATOM 4846 N N . ASP B 1 141 ? -9.297 -9.773 3.121 1 93.62 141 ASP B N 1
ATOM 4847 C CA . ASP B 1 141 ? -8.203 -8.805 3.225 1 93.62 141 ASP B CA 1
ATOM 4848 C C . ASP B 1 141 ? -7.551 -8.867 4.602 1 93.62 141 ASP B C 1
ATOM 4850 O O . ASP B 1 141 ? -6.801 -7.957 4.977 1 93.62 141 ASP B O 1
ATOM 4854 N N . TYR B 1 142 ? -7.91 -9.922 5.438 1 93.69 142 TYR B N 1
ATOM 4855 C CA . TYR B 1 142 ? -7.328 -10.172 6.75 1 93.69 142 TYR B CA 1
ATOM 4856 C C . TYR B 1 142 ? -7.488 -8.953 7.652 1 93.69 142 TYR B C 1
ATOM 4858 O O . TYR B 1 142 ? -6.512 -8.461 8.219 1 93.69 142 TYR B O 1
ATOM 4866 N N . GLU B 1 143 ? -8.758 -8.531 7.812 1 88.56 143 GLU B N 1
ATOM 4867 C CA . GLU B 1 143 ? -9.133 -7.395 8.656 1 88.56 143 GLU B CA 1
ATOM 4868 C C . GLU B 1 143 ? -8.43 -6.117 8.203 1 88.56 143 GLU B C 1
ATOM 4870 O O . GLU B 1 143 ? -7.859 -5.398 9.023 1 88.56 143 GLU B O 1
ATOM 4875 N N . ASN B 1 144 ? -8.297 -5.914 6.879 1 88 144 ASN B N 1
ATOM 4876 C CA . ASN B 1 144 ? -7.773 -4.727 6.211 1 88 144 ASN B CA 1
ATOM 4877 C C . ASN B 1 144 ? -6.258 -4.633 6.34 1 88 144 ASN B C 1
ATOM 4879 O O . ASN B 1 144 ? -5.684 -3.555 6.184 1 88 144 ASN B O 1
ATOM 4883 N N . LYS B 1 145 ? -5.602 -5.734 6.648 1 90.62 145 LYS B N 1
ATOM 4884 C CA . LYS B 1 145 ? -4.148 -5.723 6.785 1 90.62 145 LYS B CA 1
ATOM 4885 C C . LYS B 1 145 ? -3.471 -6.102 5.473 1 90.62 145 LYS B C 1
ATOM 4887 O O . LYS B 1 145 ? -2.264 -5.91 5.312 1 90.62 145 LYS B O 1
ATOM 4892 N N . LEU B 1 146 ? -4.254 -6.621 4.566 1 93.56 146 LEU B N 1
ATOM 4893 C CA . LEU B 1 146 ? -3.723 -6.926 3.242 1 93.56 146 LEU B CA 1
ATOM 4894 C C . LEU B 1 146 ? -4.043 -5.805 2.26 1 93.56 146 LEU B C 1
ATOM 4896 O O . LEU B 1 146 ? -5.195 -5.641 1.851 1 93.56 146 LEU B O 1
ATOM 4900 N N . SER B 1 147 ? -2.953 -5.125 1.858 1 88.69 147 SER B N 1
ATOM 4901 C CA . SER B 1 147 ? -3.186 -3.941 1.037 1 88.69 147 SER B CA 1
ATOM 4902 C C . SER B 1 147 ? -2.518 -4.074 -0.327 1 88.69 147 SER B C 1
ATOM 4904 O O . SER B 1 147 ? -2.361 -3.086 -1.047 1 88.69 147 SER B O 1
ATOM 4906 N N . HIS B 1 148 ? -2.018 -5.215 -0.599 1 92.31 148 HIS B N 1
ATOM 4907 C CA . HIS B 1 148 ? -1.351 -5.461 -1.872 1 92.31 148 HIS B CA 1
ATOM 4908 C C . HIS B 1 148 ? -1.881 -6.727 -2.539 1 92.31 148 HIS B C 1
ATOM 4910 O O . HIS B 1 148 ? -2.719 -7.43 -1.969 1 92.31 148 HIS B O 1
ATOM 4916 N N . THR B 1 149 ? -1.414 -6.938 -3.758 1 95.19 149 THR B N 1
ATOM 4917 C CA . THR B 1 149 ? -1.833 -8.117 -4.508 1 95.19 149 THR B CA 1
ATOM 4918 C C . THR B 1 149 ? -1.329 -9.391 -3.838 1 95.19 149 THR B C 1
ATOM 4920 O O . THR B 1 149 ? -0.532 -9.336 -2.898 1 95.19 149 THR B O 1
ATOM 4923 N N . PHE B 1 150 ? -1.856 -10.492 -4.305 1 97.75 150 PHE B N 1
ATOM 4924 C CA . PHE B 1 150 ? -1.637 -11.805 -3.719 1 97.75 150 PHE B CA 1
ATOM 4925 C C . PHE B 1 150 ? -1.274 -12.828 -4.793 1 97.75 150 PHE B C 1
ATOM 4927 O O . PHE B 1 150 ? -1.977 -12.953 -5.797 1 97.75 150 PHE B O 1
ATOM 4934 N N . THR B 1 151 ? -0.157 -13.484 -4.594 1 97.88 151 THR B N 1
ATOM 4935 C CA . THR B 1 151 ? 0.276 -14.469 -5.578 1 97.88 151 THR B CA 1
ATOM 4936 C C . THR B 1 151 ? -0.775 -15.562 -5.75 1 97.88 151 THR B C 1
ATOM 4938 O O . THR B 1 151 ? -1.478 -15.906 -4.801 1 97.88 151 THR B O 1
ATOM 4941 N N . ALA B 1 152 ? -0.778 -16.125 -6.949 1 96.94 152 ALA B N 1
ATOM 4942 C CA . ALA B 1 152 ? -1.646 -17.266 -7.191 1 96.94 152 ALA B CA 1
ATOM 4943 C C . ALA B 1 152 ? -1.011 -18.562 -6.672 1 96.94 152 ALA B C 1
ATOM 4945 O O . ALA B 1 152 ? -1.647 -19.609 -6.668 1 96.94 152 ALA B O 1
ATOM 4946 N N . HIS B 1 153 ? 0.232 -18.469 -6.234 1 98.06 153 HIS B N 1
ATOM 4947 C CA . HIS B 1 153 ? 0.961 -19.672 -5.832 1 98.06 153 HIS B CA 1
ATOM 4948 C C . HIS B 1 153 ? 1.495 -19.531 -4.41 1 98.06 153 HIS B C 1
ATOM 4950 O O . HIS B 1 153 ? 2.672 -19.797 -4.156 1 98.06 153 HIS B O 1
ATOM 4956 N N . ALA B 1 154 ? 0.62 -19.188 -3.549 1 98.62 154 ALA B N 1
ATOM 4957 C CA . ALA B 1 154 ? 0.991 -19.203 -2.135 1 98.62 154 ALA B CA 1
ATOM 4958 C C . ALA B 1 154 ? 1.396 -20.609 -1.699 1 98.62 154 ALA B C 1
ATOM 4960 O O . ALA B 1 154 ? 0.941 -21.609 -2.275 1 98.62 154 ALA B O 1
ATOM 4961 N N . LYS B 1 155 ? 2.34 -20.672 -0.734 1 98.81 155 LYS B N 1
ATOM 4962 C CA . LYS B 1 155 ? 2.82 -21.953 -0.236 1 98.81 155 LYS B CA 1
ATOM 4963 C C . LYS B 1 155 ? 2.385 -22.188 1.209 1 98.81 155 LYS B C 1
ATOM 4965 O O . LYS B 1 155 ? 2.557 -21.312 2.061 1 98.81 155 LYS B O 1
ATOM 4970 N N . VAL B 1 156 ? 1.796 -23.297 1.417 1 98.62 156 VAL B N 1
ATOM 4971 C CA . VAL B 1 156 ? 1.446 -23.688 2.777 1 98.62 156 VAL B CA 1
ATOM 4972 C C . VAL B 1 156 ? 2.416 -24.766 3.27 1 98.62 156 VAL B C 1
ATOM 4974 O O . VAL B 1 156 ? 2.602 -25.781 2.611 1 98.62 156 VAL B O 1
ATOM 4977 N N . ASP B 1 157 ? 3.061 -24.438 4.371 1 98.69 157 ASP B N 1
ATOM 4978 C CA . ASP B 1 157 ? 3.926 -25.438 4.996 1 98.69 157 ASP B CA 1
ATOM 4979 C C . ASP B 1 157 ? 3.104 -26.516 5.703 1 98.69 157 ASP B C 1
ATOM 4981 O O . ASP B 1 157 ? 2.361 -26.219 6.641 1 98.69 157 ASP B O 1
ATOM 4985 N N . PRO B 1 158 ? 3.258 -27.781 5.32 1 96.81 158 PRO B N 1
ATOM 4986 C CA . PRO B 1 158 ? 2.387 -28.812 5.871 1 96.81 158 PRO B CA 1
ATOM 4987 C C . PRO B 1 158 ? 2.678 -29.109 7.34 1 96.81 158 PRO B C 1
ATOM 4989 O O . PRO B 1 158 ? 1.846 -29.703 8.031 1 96.81 158 PRO B O 1
ATOM 4992 N N . LEU B 1 159 ? 3.824 -28.75 7.816 1 96.44 159 LEU B N 1
ATOM 4993 C CA . LEU B 1 159 ? 4.18 -29.031 9.203 1 96.44 159 LEU B CA 1
ATOM 4994 C C . LEU B 1 159 ? 3.736 -27.906 10.125 1 96.44 159 LEU B C 1
ATOM 4996 O O . LEU B 1 159 ? 3.166 -28.156 11.188 1 96.44 159 LEU B O 1
ATOM 5000 N N . THR B 1 160 ? 3.988 -26.641 9.727 1 97.5 160 THR B N 1
ATOM 5001 C CA . THR B 1 160 ? 3.666 -25.5 10.594 1 97.5 160 THR B CA 1
ATOM 5002 C C . THR B 1 160 ? 2.254 -25 10.312 1 97.5 160 THR B C 1
ATOM 5004 O O . THR B 1 160 ? 1.686 -24.25 11.125 1 97.5 160 THR B O 1
ATOM 5007 N N . ASP B 1 161 ? 1.736 -25.312 9.102 1 97.69 161 ASP B N 1
ATOM 5008 C CA . ASP B 1 161 ? 0.426 -24.891 8.617 1 97.69 161 ASP B CA 1
ATOM 5009 C C . ASP B 1 161 ? 0.371 -23.375 8.422 1 97.69 161 ASP B C 1
ATOM 5011 O O . ASP B 1 161 ? -0.698 -22.766 8.523 1 97.69 161 ASP B O 1
ATOM 5015 N N . GLU B 1 162 ? 1.518 -22.75 8.336 1 98.75 162 GLU B N 1
ATOM 5016 C CA . GLU B 1 162 ? 1.604 -21.344 7.93 1 98.75 162 GLU B CA 1
ATOM 5017 C C . GLU B 1 162 ? 1.54 -21.203 6.41 1 98.75 162 GLU B C 1
ATOM 5019 O O . GLU B 1 162 ? 1.92 -22.125 5.68 1 98.75 162 GLU B O 1
ATOM 5024 N N . MET B 1 163 ? 1.015 -20.109 6.004 1 98.81 163 MET B N 1
ATOM 5025 C CA . MET B 1 163 ? 1.006 -19.812 4.574 1 98.81 163 MET B CA 1
ATOM 5026 C C . MET B 1 163 ? 1.961 -18.672 4.246 1 98.81 163 MET B C 1
ATOM 5028 O O . MET B 1 163 ? 1.994 -17.656 4.953 1 98.81 163 MET B O 1
ATOM 5032 N N . PHE B 1 164 ? 2.764 -18.891 3.264 1 98.88 164 PHE B N 1
ATOM 5033 C CA . PHE B 1 164 ? 3.713 -17.906 2.754 1 98.88 164 PHE B CA 1
ATOM 5034 C C . PHE B 1 164 ? 3.254 -17.375 1.406 1 98.88 164 PHE B C 1
ATOM 5036 O O . PHE B 1 164 ? 2.877 -18.141 0.518 1 98.88 164 PHE B O 1
ATOM 5043 N N . THR B 1 165 ? 3.197 -16.047 1.312 1 98.75 165 THR B N 1
ATOM 5044 C CA . THR B 1 165 ? 2.682 -15.43 0.094 1 98.75 165 THR B CA 1
ATOM 5045 C C . THR B 1 165 ? 3.422 -14.133 -0.209 1 98.75 165 THR B C 1
ATOM 5047 O O . THR B 1 165 ? 4.297 -13.711 0.554 1 98.75 165 THR B O 1
ATOM 5050 N N . PHE B 1 166 ? 3.162 -13.57 -1.357 1 98.44 166 PHE B N 1
ATOM 5051 C CA . PHE B 1 166 ? 3.703 -12.273 -1.758 1 98.44 166 PHE B CA 1
ATOM 5052 C C . PHE B 1 166 ? 2.805 -11.609 -2.797 1 98.44 166 PHE B C 1
ATOM 5054 O O . PHE B 1 166 ? 1.885 -12.242 -3.322 1 98.44 166 PHE B O 1
ATOM 5061 N N . GLY B 1 167 ? 2.963 -10.422 -2.943 1 97.81 167 GLY B N 1
ATOM 5062 C CA . GLY B 1 167 ? 2.416 -9.648 -4.051 1 97.81 167 GLY B CA 1
ATOM 5063 C C . GLY B 1 167 ? 3.465 -8.844 -4.789 1 97.81 167 GLY B C 1
ATOM 5064 O O . GLY B 1 167 ? 4.512 -8.508 -4.23 1 97.81 167 GLY B O 1
ATOM 5065 N N . TYR B 1 168 ? 3.297 -8.617 -6.059 1 96 168 TYR B N 1
ATOM 5066 C CA . TYR B 1 168 ? 4.191 -7.742 -6.812 1 96 168 TYR B CA 1
ATOM 5067 C C . TYR B 1 168 ? 3.418 -6.602 -7.465 1 96 168 TYR B C 1
ATOM 5069 O O . TYR B 1 168 ? 2.197 -6.684 -7.625 1 96 168 TYR B O 1
ATOM 5077 N N . SER B 1 169 ? 4.137 -5.562 -7.738 1 91.62 169 SER B N 1
ATOM 5078 C CA . SER B 1 169 ? 3.504 -4.332 -8.203 1 91.62 169 SER B CA 1
ATOM 5079 C C . SER B 1 169 ? 4.363 -3.625 -9.242 1 91.62 169 SER B C 1
ATOM 5081 O O . SER B 1 169 ? 5.52 -3.998 -9.461 1 91.62 169 SER B O 1
ATOM 5083 N N . LEU B 1 170 ? 3.719 -2.633 -9.906 1 88.06 170 LEU B N 1
ATOM 5084 C CA . LEU B 1 170 ? 4.398 -1.819 -10.906 1 88.06 170 LEU B CA 1
ATOM 5085 C C . LEU B 1 170 ? 5.281 -0.767 -10.242 1 88.06 170 LEU B C 1
ATOM 5087 O O . LEU B 1 170 ? 6.137 -0.166 -10.898 1 88.06 170 LEU B O 1
ATOM 5091 N N . PHE B 1 171 ? 5.078 -0.539 -8.961 1 85.81 171 PHE B N 1
ATOM 5092 C CA . PHE B 1 171 ? 5.805 0.505 -8.25 1 85.81 171 PHE B CA 1
ATOM 5093 C C . PHE B 1 171 ? 6.625 -0.087 -7.113 1 85.81 171 PHE B C 1
ATOM 5095 O O . PHE B 1 171 ? 6.273 -1.134 -6.566 1 85.81 171 PHE B O 1
ATOM 5102 N N . PRO B 1 172 ? 7.699 0.642 -6.727 1 87.38 172 PRO B N 1
ATOM 5103 C CA . PRO B 1 172 ? 8.531 0.115 -5.645 1 87.38 172 PRO B CA 1
ATOM 5104 C C . PRO B 1 172 ? 7.75 -0.095 -4.348 1 87.38 172 PRO B C 1
ATOM 5106 O O . PRO B 1 172 ? 6.801 0.639 -4.07 1 87.38 172 PRO B O 1
ATOM 5109 N N . PRO B 1 173 ? 8.344 -1.133 -3.502 1 89.31 173 PRO B N 1
ATOM 5110 C CA . PRO B 1 173 ? 9.531 -1.972 -3.646 1 89.31 173 PRO B CA 1
ATOM 5111 C C . PRO B 1 173 ? 9.328 -3.125 -4.625 1 89.31 173 PRO B C 1
ATOM 5113 O O . PRO B 1 173 ? 10.172 -4.016 -4.723 1 89.31 173 PRO B O 1
ATOM 5116 N N . TYR B 1 174 ? 8.266 -3.191 -5.344 1 93.56 174 TYR B N 1
ATOM 5117 C CA . TYR B 1 174 ? 7.918 -4.078 -6.449 1 93.56 174 TYR B CA 1
ATOM 5118 C C . TYR B 1 174 ? 7.441 -5.43 -5.934 1 93.56 174 TYR B C 1
ATOM 5120 O O . TYR B 1 174 ? 6.594 -6.07 -6.559 1 93.56 174 TYR B O 1
ATOM 5128 N N . VAL B 1 175 ? 7.992 -5.883 -4.812 1 97.25 175 VAL B N 1
ATOM 5129 C CA . VAL B 1 175 ? 7.551 -7.148 -4.242 1 97.25 175 VAL B CA 1
ATOM 5130 C C . VAL B 1 175 ? 7.32 -6.988 -2.742 1 97.25 175 VAL B C 1
ATOM 5132 O O . VAL B 1 175 ? 8.117 -6.352 -2.051 1 97.25 175 VAL B O 1
ATOM 5135 N N . THR B 1 176 ? 6.191 -7.52 -2.227 1 97.06 176 THR B N 1
ATOM 5136 C CA . THR B 1 176 ? 5.879 -7.523 -0.802 1 97.06 176 THR B CA 1
ATOM 5137 C C . THR B 1 176 ? 5.629 -8.945 -0.307 1 97.06 176 THR B C 1
ATOM 5139 O O . THR B 1 176 ? 4.738 -9.633 -0.812 1 97.06 176 THR B O 1
ATOM 5142 N N . TYR B 1 177 ? 6.406 -9.359 0.69 1 98 177 TYR B N 1
ATOM 5143 C CA . TYR B 1 177 ? 6.348 -10.703 1.264 1 98 177 TYR B CA 1
ATOM 5144 C C . TYR B 1 177 ? 5.512 -10.711 2.539 1 98 177 TYR B C 1
ATOM 5146 O O . TYR B 1 177 ? 5.566 -9.766 3.332 1 98 177 TYR B O 1
ATOM 5154 N N . ARG B 1 178 ? 4.703 -11.836 2.701 1 98.06 178 ARG B N 1
ATOM 5155 C CA . ARG B 1 178 ? 3.869 -11.984 3.893 1 98.06 178 ARG B CA 1
ATOM 5156 C C . ARG B 1 178 ? 3.92 -13.414 4.418 1 98.06 178 ARG B C 1
ATOM 5158 O O . ARG B 1 178 ? 4.035 -14.367 3.639 1 98.06 178 ARG B O 1
ATOM 5165 N N . VAL B 1 179 ? 3.84 -13.516 5.719 1 98.62 179 VAL B N 1
ATOM 5166 C CA . VAL B 1 179 ? 3.602 -14.789 6.391 1 98.62 179 VAL B CA 1
ATOM 5167 C C . VAL B 1 179 ? 2.258 -14.75 7.117 1 98.62 179 VAL B C 1
ATOM 5169 O O . VAL B 1 179 ? 1.959 -13.781 7.828 1 98.62 179 VAL B O 1
ATOM 5172 N N . ILE B 1 180 ? 1.438 -15.711 6.883 1 98.56 180 ILE B N 1
ATOM 5173 C CA . ILE B 1 180 ? 0.164 -15.867 7.574 1 98.56 180 ILE B CA 1
ATOM 5174 C C . ILE B 1 180 ? 0.228 -17.078 8.508 1 98.56 180 ILE B C 1
ATOM 5176 O O . ILE B 1 180 ? 0.532 -18.188 8.07 1 98.56 180 ILE B O 1
ATOM 5180 N N . SER B 1 181 ? -0.066 -16.891 9.75 1 98.31 181 SER B N 1
ATOM 5181 C CA . SER B 1 181 ? 0.045 -17.938 10.758 1 98.31 181 SER B CA 1
ATOM 5182 C C . SER B 1 181 ? -1.005 -19.016 10.539 1 98.31 181 SER B C 1
ATOM 5184 O O . SER B 1 181 ? -1.943 -18.844 9.766 1 98.31 181 SER B O 1
ATOM 5186 N N . LYS B 1 182 ? -0.831 -20.109 11.258 1 97.69 182 LYS B N 1
ATOM 5187 C CA . LYS B 1 182 ? -1.765 -21.234 11.188 1 97.69 182 LYS B CA 1
ATOM 5188 C C . LYS B 1 182 ? -3.164 -20.812 11.625 1 97.69 182 LYS B C 1
ATOM 5190 O O . LYS B 1 182 ? -4.156 -21.422 11.211 1 97.69 182 LYS B O 1
ATOM 5195 N N . ASP B 1 183 ? -3.256 -19.734 12.406 1 96.25 183 ASP B N 1
ATOM 5196 C CA . ASP B 1 183 ? -4.539 -19.25 12.922 1 96.25 183 ASP B CA 1
ATOM 5197 C C . ASP B 1 183 ? -5.109 -18.141 12.039 1 96.25 183 ASP B C 1
ATOM 5199 O O . ASP B 1 183 ? -6.074 -17.484 12.414 1 96.25 183 ASP B O 1
ATOM 5203 N N . GLY B 1 184 ? -4.465 -17.891 10.953 1 96.19 184 GLY B N 1
ATOM 5204 C CA . GLY B 1 184 ? -5.016 -16.953 9.984 1 96.19 184 GLY B CA 1
ATOM 5205 C C . GLY B 1 184 ? -4.609 -15.523 10.242 1 96.19 184 GLY B C 1
ATOM 5206 O O . GLY B 1 184 ? -5.195 -14.594 9.672 1 96.19 184 GLY B O 1
ATOM 5207 N N . MET B 1 185 ? -3.621 -15.32 11.062 1 95 185 MET B N 1
ATOM 5208 C CA . MET B 1 185 ? -3.129 -13.969 11.328 1 95 185 MET B CA 1
ATOM 5209 C C . MET B 1 185 ? -2.027 -13.594 10.344 1 95 185 MET B C 1
ATOM 5211 O O . MET B 1 185 ? -1.017 -14.289 10.234 1 95 185 MET B O 1
ATOM 5215 N N . ILE B 1 186 ? -2.223 -12.516 9.602 1 95.56 186 ILE B N 1
ATOM 5216 C CA . ILE B 1 186 ? -1.233 -12.062 8.633 1 95.56 186 ILE B CA 1
ATOM 5217 C C . ILE B 1 186 ? -0.186 -11.195 9.328 1 95.56 186 ILE B C 1
ATOM 5219 O O . ILE B 1 186 ? -0.528 -10.273 10.07 1 95.56 186 ILE B O 1
ATOM 5223 N N . GLN B 1 187 ? 1.057 -11.523 9.125 1 94.62 187 GLN B N 1
ATOM 5224 C CA . GLN B 1 187 ? 2.16 -10.789 9.742 1 94.62 187 GLN B CA 1
ATOM 5225 C C . GLN B 1 187 ? 2.506 -9.539 8.938 1 94.62 187 GLN B C 1
ATOM 5227 O O . GLN B 1 187 ? 1.956 -9.32 7.859 1 94.62 187 GLN B O 1
ATOM 5232 N N . ASP B 1 188 ? 3.443 -8.727 9.469 1 90.94 188 ASP B N 1
ATOM 5233 C CA . ASP B 1 188 ? 3.822 -7.469 8.836 1 90.94 188 ASP B CA 1
ATOM 5234 C C . ASP B 1 188 ? 4.473 -7.719 7.477 1 90.94 188 ASP B C 1
ATOM 5236 O O . ASP B 1 188 ? 5.172 -8.719 7.289 1 90.94 188 ASP B O 1
ATOM 5240 N N . PRO B 1 189 ? 4.219 -6.793 6.594 1 93.75 189 PRO B N 1
ATOM 5241 C CA . PRO B 1 189 ? 4.816 -6.953 5.27 1 93.75 189 PRO B CA 1
ATOM 5242 C C . PRO B 1 189 ? 6.336 -6.789 5.281 1 93.75 189 PRO B C 1
ATOM 5244 O O . PRO B 1 189 ? 6.867 -6.012 6.078 1 93.75 189 PRO B O 1
ATOM 5247 N N . VAL B 1 190 ? 6.98 -7.488 4.457 1 95.12 190 VAL B N 1
ATOM 5248 C CA . VAL B 1 190 ? 8.406 -7.34 4.199 1 95.12 190 VAL B CA 1
ATOM 5249 C C . VAL B 1 190 ? 8.633 -6.898 2.754 1 95.12 190 VAL B C 1
ATOM 5251 O O . VAL B 1 190 ? 8.281 -7.621 1.817 1 95.12 190 VAL B O 1
ATOM 5254 N N . ALA B 1 191 ? 9.211 -5.754 2.598 1 94.19 191 ALA B N 1
ATOM 5255 C CA . ALA B 1 191 ? 9.523 -5.254 1.26 1 94.19 191 ALA B CA 1
ATOM 5256 C C . ALA B 1 191 ? 10.719 -5.988 0.659 1 94.19 191 ALA B C 1
ATOM 5258 O O . ALA B 1 191 ? 11.688 -6.277 1.357 1 94.19 191 ALA B O 1
ATOM 5259 N N . ILE B 1 192 ? 10.578 -6.305 -0.569 1 96.62 192 ILE B N 1
ATOM 5260 C CA . ILE B 1 192 ? 11.688 -6.836 -1.35 1 96.62 192 ILE B CA 1
ATOM 5261 C C . ILE B 1 192 ? 11.984 -5.906 -2.527 1 96.62 192 ILE B C 1
ATOM 5263 O O . ILE B 1 192 ? 11.211 -5.855 -3.488 1 96.62 192 ILE B O 1
ATOM 5267 N N . THR B 1 193 ? 13.117 -5.25 -2.436 1 94 193 THR B N 1
ATOM 5268 C CA . THR B 1 193 ? 13.492 -4.289 -3.467 1 94 193 THR B CA 1
ATOM 5269 C C . THR B 1 193 ? 14.219 -4.98 -4.617 1 94 193 THR B C 1
ATOM 5271 O O . THR B 1 193 ? 15.203 -5.691 -4.398 1 94 193 THR B O 1
ATOM 5274 N N . ILE B 1 194 ? 13.68 -4.816 -5.773 1 95.75 194 ILE B N 1
ATOM 5275 C CA . ILE B 1 194 ? 14.352 -5.266 -6.992 1 95.75 194 ILE B CA 1
ATOM 5276 C C . ILE B 1 194 ? 14.461 -4.102 -7.977 1 95.75 194 ILE B C 1
ATOM 5278 O O . ILE B 1 194 ? 13.844 -3.053 -7.781 1 95.75 194 ILE B O 1
ATOM 5282 N N . PRO B 1 195 ? 15.273 -4.23 -8.992 1 93.19 195 PRO B N 1
ATOM 5283 C CA . PRO B 1 195 ? 15.641 -3.072 -9.812 1 93.19 195 PRO B CA 1
ATOM 5284 C C . PRO B 1 195 ? 14.484 -2.586 -10.688 1 93.19 195 PRO B C 1
ATOM 5286 O O . PRO B 1 195 ? 14.445 -1.413 -11.07 1 93.19 195 PRO B O 1
ATOM 5289 N N . ALA B 1 196 ? 13.57 -3.461 -11.102 1 93.31 196 ALA B N 1
ATOM 5290 C CA . ALA B 1 196 ? 12.469 -3.139 -12 1 93.31 196 ALA B CA 1
ATOM 5291 C C . ALA B 1 196 ? 11.266 -4.047 -11.734 1 93.31 196 ALA B C 1
ATOM 5293 O O . ALA B 1 196 ? 11.414 -5.125 -11.156 1 93.31 196 ALA B O 1
ATOM 5294 N N . PRO B 1 197 ? 10.125 -3.531 -12.109 1 94 197 PRO B N 1
ATOM 5295 C CA . PRO B 1 197 ? 8.961 -4.414 -11.953 1 94 197 PRO B CA 1
ATOM 5296 C C . PRO B 1 197 ? 9.008 -5.617 -12.898 1 94 197 PRO B C 1
ATOM 5298 O O . PRO B 1 197 ? 9.273 -5.461 -14.094 1 94 197 PRO B O 1
ATOM 5301 N N . VAL B 1 198 ? 8.734 -6.766 -12.414 1 95.44 198 VAL B N 1
ATOM 5302 C CA . VAL B 1 198 ? 8.734 -8 -13.188 1 95.44 198 VAL B CA 1
ATOM 5303 C C . VAL B 1 198 ? 7.449 -8.781 -12.922 1 95.44 198 VAL B C 1
ATOM 5305 O O . VAL B 1 198 ? 6.781 -8.555 -11.906 1 95.44 198 VAL B O 1
ATOM 5308 N N . ILE B 1 199 ? 7.113 -9.617 -13.859 1 92.56 199 ILE B N 1
ATOM 5309 C CA . ILE B 1 199 ? 6.098 -10.625 -13.578 1 92.56 199 ILE B CA 1
ATOM 5310 C C . ILE B 1 199 ? 6.715 -11.773 -12.789 1 92.56 199 ILE B C 1
ATOM 5312 O O . ILE B 1 199 ? 7.605 -12.477 -13.289 1 92.56 199 ILE B O 1
ATOM 5316 N N . MET B 1 200 ? 6.355 -11.898 -11.594 1 95.62 200 MET B N 1
ATOM 5317 C CA . MET B 1 200 ? 6.797 -12.992 -10.734 1 95.62 200 MET B CA 1
ATOM 5318 C C . MET B 1 200 ? 5.645 -13.953 -10.438 1 95.62 200 MET B C 1
ATOM 5320 O O . MET B 1 200 ? 4.871 -13.734 -9.508 1 95.62 200 MET B O 1
ATOM 5324 N N . HIS B 1 201 ? 5.57 -14.953 -11.164 1 93.12 201 HIS B N 1
ATOM 5325 C CA . HIS B 1 201 ? 4.391 -15.812 -11.18 1 93.12 201 HIS B CA 1
ATOM 5326 C C . HIS B 1 201 ? 4.383 -16.75 -9.977 1 93.12 201 HIS B C 1
ATOM 5328 O O . HIS B 1 201 ? 3.316 -17.062 -9.438 1 93.12 201 HIS B O 1
ATOM 5334 N N . ASP B 1 202 ? 5.516 -17.234 -9.633 1 96.94 202 ASP B N 1
ATOM 5335 C CA . ASP B 1 202 ? 5.641 -18.25 -8.594 1 96.94 202 ASP B CA 1
ATOM 5336 C C . ASP B 1 202 ? 6.836 -17.969 -7.688 1 96.94 202 ASP B C 1
ATOM 5338 O O . ASP B 1 202 ? 7.598 -17.031 -7.934 1 96.94 202 ASP B O 1
ATOM 5342 N N . PHE B 1 203 ? 6.895 -18.625 -6.566 1 98.44 203 PHE B N 1
ATOM 5343 C CA . PHE B 1 203 ? 8.031 -18.641 -5.652 1 98.44 203 PHE B CA 1
ATOM 5344 C C . PHE B 1 203 ? 8.086 -19.953 -4.891 1 98.44 203 PHE B C 1
ATOM 5346 O O . PHE B 1 203 ? 7.363 -20.906 -5.211 1 98.44 203 PHE B O 1
ATOM 5353 N N . ALA B 1 204 ? 9.031 -20.094 -3.975 1 98.81 204 ALA B N 1
ATOM 5354 C CA . ALA B 1 204 ? 9.164 -21.359 -3.25 1 98.81 204 ALA B CA 1
ATOM 5355 C C . ALA B 1 204 ? 9.578 -21.125 -1.803 1 98.81 204 ALA B C 1
ATOM 5357 O O . ALA B 1 204 ? 10.008 -20.016 -1.448 1 98.81 204 ALA B O 1
ATOM 5358 N N . ILE B 1 205 ? 9.344 -22.109 -0.989 1 98.94 205 ILE B N 1
ATOM 5359 C CA . ILE B 1 205 ? 9.812 -22.047 0.391 1 98.94 205 ILE B CA 1
ATOM 5360 C C . ILE B 1 205 ? 10.586 -23.328 0.723 1 98.94 205 ILE B C 1
ATOM 5362 O O . ILE B 1 205 ? 10.406 -24.359 0.075 1 98.94 205 ILE B O 1
ATOM 5366 N N . THR B 1 206 ? 11.492 -23.25 1.61 1 98.88 206 THR B N 1
ATOM 5367 C CA . THR B 1 206 ? 12.086 -24.359 2.334 1 98.88 206 THR B CA 1
ATOM 5368 C C . THR B 1 206 ? 11.711 -24.312 3.811 1 98.88 206 THR B C 1
ATOM 5370 O O . THR B 1 206 ? 10.812 -23.562 4.203 1 98.88 206 THR B O 1
ATOM 5373 N N . GLU B 1 207 ? 12.328 -25.219 4.52 1 98.5 207 GLU B N 1
ATOM 5374 C CA . GLU B 1 207 ? 12.086 -25.203 5.957 1 98.5 207 GLU B CA 1
ATOM 5375 C C . GLU B 1 207 ? 12.422 -23.844 6.566 1 98.5 207 GLU B C 1
ATOM 5377 O O . GLU B 1 207 ? 11.758 -23.391 7.492 1 98.5 207 GLU B O 1
ATOM 5382 N N . ASN B 1 208 ? 13.445 -23.156 5.945 1 98.5 208 ASN B N 1
ATOM 5383 C CA . ASN B 1 208 ? 13.93 -21.969 6.637 1 98.5 208 ASN B CA 1
ATOM 5384 C C . ASN B 1 208 ? 13.961 -20.75 5.711 1 98.5 208 ASN B C 1
ATOM 5386 O O . ASN B 1 208 ? 14.258 -19.641 6.152 1 98.5 208 ASN B O 1
ATOM 5390 N N . TYR B 1 209 ? 13.625 -20.953 4.426 1 98.81 209 TYR B N 1
ATOM 5391 C CA . TYR B 1 209 ? 13.82 -19.844 3.496 1 98.81 209 TYR B CA 1
ATOM 5392 C C . TYR B 1 209 ? 12.609 -19.672 2.586 1 98.81 209 TYR B C 1
ATOM 5394 O O . TYR B 1 209 ? 11.828 -20.609 2.404 1 98.81 209 TYR B O 1
ATOM 5402 N N . ALA B 1 210 ? 12.422 -18.516 2.121 1 98.81 210 ALA B N 1
ATOM 5403 C CA . ALA B 1 210 ? 11.594 -18.188 0.964 1 98.81 210 ALA B CA 1
ATOM 5404 C C . ALA B 1 210 ? 12.453 -17.797 -0.235 1 98.81 210 ALA B C 1
ATOM 5406 O O . ALA B 1 210 ? 13.453 -17.094 -0.086 1 98.81 210 ALA B O 1
ATOM 5407 N N . ILE B 1 211 ? 12.133 -18.25 -1.414 1 98.88 211 ILE B N 1
ATOM 5408 C CA . ILE B 1 211 ? 12.922 -18.016 -2.617 1 98.88 211 ILE B CA 1
ATOM 5409 C C . ILE B 1 211 ? 12.141 -17.125 -3.582 1 98.88 211 ILE B C 1
ATOM 5411 O O . ILE B 1 211 ? 11.078 -17.516 -4.066 1 98.88 211 ILE B O 1
ATOM 5415 N N . PHE B 1 212 ? 12.664 -15.984 -3.865 1 98.69 212 PHE B N 1
ATOM 5416 C CA . PHE B 1 212 ? 12.062 -15.047 -4.809 1 98.69 212 PHE B CA 1
ATOM 5417 C C . PHE B 1 212 ? 12.789 -15.094 -6.148 1 98.69 212 PHE B C 1
ATOM 5419 O O . PHE B 1 212 ? 14.016 -15.211 -6.188 1 98.69 212 PHE B O 1
ATOM 5426 N N . MET B 1 213 ? 12.016 -14.891 -7.23 1 98.5 213 MET B N 1
ATOM 5427 C CA . MET B 1 213 ? 12.594 -15.039 -8.562 1 98.5 213 MET B CA 1
ATOM 5428 C C . MET B 1 213 ? 12.477 -13.742 -9.359 1 98.5 213 MET B C 1
ATOM 5430 O O . MET B 1 213 ? 11.438 -13.469 -9.953 1 98.5 213 MET B O 1
ATOM 5434 N N . ASP B 1 214 ? 13.492 -13.016 -9.297 1 98.19 214 ASP B N 1
ATOM 5435 C CA . ASP B 1 214 ? 13.617 -11.82 -10.125 1 98.19 214 ASP B CA 1
ATOM 5436 C C . ASP B 1 214 ? 14.109 -12.172 -11.531 1 98.19 214 ASP B C 1
ATOM 5438 O O . ASP B 1 214 ? 15.305 -12.062 -11.82 1 98.19 214 ASP B O 1
ATOM 5442 N N . LEU B 1 215 ? 13.18 -12.508 -12.359 1 97.62 215 LEU B N 1
ATOM 5443 C CA . LEU B 1 215 ? 13.477 -13 -13.703 1 97.62 215 LEU B CA 1
ATOM 5444 C C . LEU B 1 215 ? 13.172 -11.938 -14.75 1 97.62 215 LEU B C 1
ATOM 5446 O O . LEU B 1 215 ? 12.367 -11.039 -14.516 1 97.62 215 LEU B O 1
ATOM 5450 N N . PRO B 1 216 ? 13.812 -12.062 -15.914 1 95.69 216 PRO B N 1
ATOM 5451 C CA . PRO B 1 216 ? 13.797 -10.922 -16.844 1 95.69 216 PRO B CA 1
ATOM 5452 C C . PRO B 1 216 ? 12.523 -10.859 -17.672 1 95.69 216 PRO B C 1
ATOM 5454 O O . PRO B 1 216 ? 12.586 -10.656 -18.891 1 95.69 216 PRO B O 1
ATOM 5457 N N . MET B 1 217 ? 11.438 -11.07 -17.109 1 93.44 217 MET B N 1
ATOM 5458 C CA . MET B 1 217 ? 10.133 -10.727 -17.672 1 93.44 217 MET B CA 1
ATOM 5459 C C . MET B 1 217 ? 9.641 -9.391 -17.141 1 93.44 217 MET B C 1
ATOM 5461 O O . MET B 1 217 ? 8.82 -9.352 -16.219 1 93.44 217 MET B O 1
ATOM 5465 N N . TYR B 1 218 ? 10.031 -8.336 -17.797 1 93.25 218 TYR B N 1
ATOM 5466 C CA . TYR B 1 218 ? 9.859 -6.977 -17.281 1 93.25 218 TYR B CA 1
ATOM 5467 C C . TYR B 1 218 ? 8.508 -6.41 -17.703 1 93.25 218 TYR B C 1
ATOM 5469 O O . TYR B 1 218 ? 8.039 -6.656 -18.812 1 93.25 218 TYR B O 1
ATOM 5477 N N . VAL B 1 219 ? 7.883 -5.707 -16.797 1 90.75 219 VAL B N 1
ATOM 5478 C CA . VAL B 1 219 ? 6.699 -4.922 -17.125 1 90.75 219 VAL B CA 1
ATOM 5479 C C . VAL B 1 219 ? 7.117 -3.518 -17.562 1 90.75 219 VAL B C 1
ATOM 5481 O O . VAL B 1 219 ? 7.523 -2.699 -16.734 1 90.75 219 VAL B O 1
ATOM 5484 N N . GLN B 1 220 ? 7.031 -3.301 -18.828 1 88.19 220 GLN B N 1
ATOM 5485 C CA . GLN B 1 220 ? 7.504 -2.066 -19.453 1 88.19 220 GLN B CA 1
ATOM 5486 C C . GLN B 1 220 ? 6.434 -1.454 -20.344 1 88.19 220 GLN B C 1
ATOM 5488 O O . GLN B 1 220 ? 6.512 -1.56 -21.578 1 88.19 220 GLN B O 1
ATOM 5493 N N . PRO B 1 221 ? 5.555 -0.737 -19.766 1 87.12 221 PRO B N 1
ATOM 5494 C CA . PRO B 1 221 ? 4.465 -0.168 -20.547 1 87.12 221 PRO B CA 1
ATOM 5495 C C . PRO B 1 221 ? 4.961 0.764 -21.656 1 87.12 221 PRO B C 1
ATOM 5497 O O . PRO B 1 221 ? 4.281 0.947 -22.672 1 87.12 221 PRO B O 1
ATOM 5500 N N . GLN B 1 222 ? 6.141 1.329 -21.5 1 86.06 222 GLN B N 1
ATOM 5501 C CA . GLN B 1 222 ? 6.676 2.211 -22.531 1 86.06 222 GLN B CA 1
ATOM 5502 C C . GLN B 1 222 ? 6.902 1.458 -23.828 1 86.06 222 GLN B C 1
ATOM 5504 O O . GLN B 1 222 ? 6.887 2.055 -24.906 1 86.06 222 GLN B O 1
ATOM 5509 N N . GLU B 1 223 ? 7.051 0.167 -23.75 1 86.06 223 GLU B N 1
ATOM 5510 C CA . GLU B 1 223 ? 7.262 -0.643 -24.953 1 86.06 223 GLU B CA 1
ATOM 5511 C C . GLU B 1 223 ? 5.984 -0.748 -25.781 1 86.06 223 GLU B C 1
ATOM 5513 O O . GLU B 1 223 ? 6.031 -1.068 -26.969 1 86.06 223 GLU B O 1
ATOM 5518 N N . MET B 1 224 ? 4.883 -0.46 -25.156 1 85.69 224 MET B N 1
ATOM 5519 C CA . MET B 1 224 ? 3.615 -0.475 -25.891 1 85.69 224 MET B CA 1
ATOM 5520 C C . MET B 1 224 ? 3.609 0.579 -26.984 1 85.69 224 MET B C 1
ATOM 5522 O O . MET B 1 224 ? 2.949 0.406 -28.016 1 85.69 224 MET B O 1
ATOM 5526 N N . LEU B 1 225 ? 4.328 1.635 -26.75 1 86.25 225 LEU B N 1
ATOM 5527 C CA . LEU B 1 225 ? 4.426 2.684 -27.766 1 86.25 225 LEU B CA 1
ATOM 5528 C C . LEU B 1 225 ? 5.086 2.154 -29.031 1 86.25 225 LEU B C 1
ATOM 5530 O O . LEU B 1 225 ? 4.914 2.727 -30.109 1 86.25 225 LEU B O 1
ATOM 5534 N N . LYS B 1 226 ? 5.805 1.044 -28.906 1 86.06 226 LYS B N 1
ATOM 5535 C CA . LYS B 1 226 ? 6.465 0.413 -30.047 1 86.06 226 LYS B CA 1
ATOM 5536 C C . LYS B 1 226 ? 5.629 -0.738 -30.609 1 86.06 226 LYS B C 1
ATOM 5538 O O . LYS B 1 226 ? 6.121 -1.554 -31.391 1 86.06 226 LYS B O 1
ATOM 5543 N N . GLY B 1 227 ? 4.488 -0.863 -30.078 1 82.38 227 GLY B N 1
ATOM 5544 C CA . GLY B 1 227 ? 3.584 -1.884 -30.578 1 82.38 227 GLY B CA 1
ATOM 5545 C C . GLY B 1 227 ? 3.691 -3.199 -29.828 1 82.38 227 GLY B C 1
ATOM 5546 O O . GLY B 1 227 ? 3.092 -4.199 -30.234 1 82.38 227 GLY B O 1
ATOM 5547 N N . LYS B 1 228 ? 4.383 -3.182 -28.766 1 82.75 228 LYS B N 1
ATOM 5548 C CA . LYS B 1 228 ? 4.605 -4.414 -28.016 1 82.75 228 LYS B CA 1
ATOM 5549 C C . LYS B 1 228 ? 3.635 -4.531 -26.844 1 82.75 228 LYS B C 1
ATOM 5551 O O . LYS B 1 228 ? 2.793 -3.652 -26.641 1 82.75 228 LYS B O 1
ATOM 5556 N N . TYR B 1 229 ? 3.674 -5.738 -26.219 1 82.69 229 TYR B N 1
ATOM 5557 C CA . TYR B 1 229 ? 2.916 -5.922 -24.984 1 82.69 229 TYR B CA 1
ATOM 5558 C C . TYR B 1 229 ? 3.559 -5.164 -23.828 1 82.69 229 TYR B C 1
ATOM 5560 O O . TYR B 1 229 ? 4.723 -4.762 -23.922 1 82.69 229 TYR B O 1
ATOM 5568 N N . ALA B 1 230 ? 2.738 -4.945 -22.828 1 84.56 230 ALA B N 1
ATOM 5569 C CA . ALA B 1 230 ? 3.213 -4.211 -21.656 1 84.56 230 ALA B CA 1
ATOM 5570 C C . ALA B 1 230 ? 4.34 -4.965 -20.953 1 84.56 230 ALA B C 1
ATOM 5572 O O . ALA B 1 230 ? 5.176 -4.359 -20.281 1 84.56 230 ALA B O 1
ATOM 5573 N N . ALA B 1 231 ? 4.363 -6.289 -21.094 1 86.19 231 ALA B N 1
ATOM 5574 C CA . ALA B 1 231 ? 5.418 -7.117 -20.516 1 86.19 231 ALA B CA 1
ATOM 5575 C C . ALA B 1 231 ? 6.246 -7.789 -21.609 1 86.19 231 ALA B C 1
ATOM 5577 O O . ALA B 1 231 ? 5.703 -8.211 -22.641 1 86.19 231 ALA B O 1
ATOM 5578 N N . SER B 1 232 ? 7.566 -7.824 -21.375 1 86.88 232 SER B N 1
ATOM 5579 C CA . SER B 1 232 ? 8.445 -8.453 -22.344 1 86.88 232 SER B CA 1
ATOM 5580 C C . SER B 1 232 ? 9.625 -9.148 -21.672 1 86.88 232 SER B C 1
ATOM 5582 O O . SER B 1 232 ? 10.086 -8.703 -20.609 1 86.88 232 SER B O 1
ATOM 5584 N N . PHE B 1 233 ? 10.031 -10.211 -22.328 1 90.75 233 PHE B N 1
ATOM 5585 C CA . PHE B 1 233 ? 11.195 -10.961 -21.859 1 90.75 233 PHE B CA 1
ATOM 5586 C C . PHE B 1 233 ? 12.477 -10.359 -22.406 1 90.75 233 PHE B C 1
ATOM 5588 O O . PHE B 1 233 ? 12.578 -10.078 -23.609 1 90.75 233 PHE B O 1
ATOM 5595 N N . ASP B 1 234 ? 13.477 -10.062 -21.516 1 92.56 234 ASP B N 1
ATOM 5596 C CA . ASP B 1 234 ? 14.781 -9.555 -21.922 1 92.56 234 ASP B CA 1
ATOM 5597 C C . ASP B 1 234 ? 15.836 -10.656 -21.922 1 92.56 234 ASP B C 1
ATOM 5599 O O . ASP B 1 234 ? 16.344 -11.023 -20.859 1 92.56 234 ASP B O 1
ATOM 5603 N N . PRO B 1 235 ? 16.219 -11.195 -23.062 1 92.31 235 PRO B N 1
ATOM 5604 C CA . PRO B 1 235 ? 17.125 -12.336 -23.141 1 92.31 235 PRO B CA 1
ATOM 5605 C C . PRO B 1 235 ? 18.562 -11.977 -22.781 1 92.31 235 PRO B C 1
ATOM 5607 O O . PRO B 1 235 ? 19.406 -12.867 -22.641 1 92.31 235 PRO B O 1
ATOM 5610 N N . THR B 1 236 ? 18.859 -10.703 -22.547 1 94.94 236 THR B N 1
ATOM 5611 C CA . THR B 1 236 ? 20.234 -10.273 -22.281 1 94.94 236 THR B CA 1
ATOM 5612 C C . THR B 1 236 ? 20.5 -10.219 -20.781 1 94.94 236 THR B C 1
ATOM 5614 O O . THR B 1 236 ? 21.641 -10.047 -20.359 1 94.94 236 THR B O 1
ATOM 5617 N N . LYS B 1 237 ? 19.469 -10.375 -20 1 96.38 237 LYS B N 1
ATOM 5618 C CA . LYS B 1 237 ? 19.625 -10.219 -18.562 1 96.38 237 LYS B CA 1
ATOM 5619 C C . LYS B 1 237 ? 19.688 -11.578 -17.859 1 96.38 237 LYS B C 1
ATOM 5621 O O . LYS B 1 237 ? 18.969 -12.508 -18.25 1 96.38 237 LYS B O 1
ATOM 5626 N N . ARG B 1 238 ? 20.484 -11.672 -16.859 1 97.19 238 ARG B N 1
ATOM 5627 C CA . ARG B 1 238 ? 20.594 -12.898 -16.062 1 97.19 238 ARG B CA 1
ATOM 5628 C C . ARG B 1 238 ? 19.375 -13.07 -15.164 1 97.19 238 ARG B C 1
ATOM 5630 O O . ARG B 1 238 ? 18.688 -12.102 -14.836 1 97.19 238 ARG B O 1
ATOM 5637 N N . ALA B 1 239 ? 19.109 -14.305 -14.883 1 97.88 239 ALA B N 1
ATOM 5638 C CA . ALA B 1 239 ? 18.078 -14.625 -13.898 1 97.88 239 ALA B CA 1
ATOM 5639 C C . ALA B 1 239 ? 18.609 -14.469 -12.477 1 97.88 239 ALA B C 1
ATOM 5641 O O . ALA B 1 239 ? 19.719 -14.898 -12.172 1 97.88 239 ALA B O 1
ATOM 5642 N N . ARG B 1 240 ? 17.828 -13.828 -11.656 1 98.5 240 ARG B N 1
ATOM 5643 C CA . ARG B 1 240 ? 18.25 -13.648 -10.266 1 98.5 240 ARG B CA 1
ATOM 5644 C C . ARG B 1 240 ? 17.281 -14.336 -9.312 1 98.5 240 ARG B C 1
ATOM 5646 O O . ARG B 1 240 ? 16.078 -14.312 -9.523 1 98.5 240 ARG B O 1
ATOM 5653 N N . PHE B 1 241 ? 17.891 -14.961 -8.297 1 98.81 241 PHE B N 1
ATOM 5654 C CA . PHE B 1 241 ? 17.125 -15.656 -7.266 1 98.81 241 PHE B CA 1
ATOM 5655 C C . PHE B 1 241 ? 17.5 -15.125 -5.883 1 98.81 241 PHE B C 1
ATOM 5657 O O . PHE B 1 241 ? 18.672 -15.117 -5.508 1 98.81 241 PHE B O 1
ATOM 5664 N N . GLY B 1 242 ? 16.5 -14.641 -5.203 1 98.75 242 GLY B N 1
ATOM 5665 C CA . GLY B 1 242 ? 16.703 -14.141 -3.852 1 98.75 242 GLY B CA 1
ATOM 5666 C C . GLY B 1 242 ? 16.266 -15.117 -2.779 1 98.75 242 GLY B C 1
ATOM 5667 O O . GLY B 1 242 ? 15.117 -15.562 -2.771 1 98.75 242 GLY B O 1
ATOM 5668 N N . ILE B 1 243 ? 17.141 -15.461 -1.886 1 98.81 243 ILE B N 1
ATOM 5669 C CA . ILE B 1 243 ? 16.859 -16.375 -0.783 1 98.81 243 ILE B CA 1
ATOM 5670 C C . ILE B 1 243 ? 16.797 -15.594 0.529 1 98.81 243 ILE B C 1
ATOM 5672 O O . ILE B 1 243 ? 17.781 -15 0.949 1 98.81 243 ILE B O 1
ATOM 5676 N N . LEU B 1 244 ? 15.609 -15.602 1.119 1 98.69 244 LEU B N 1
ATOM 5677 C CA . LEU B 1 244 ? 15.32 -14.844 2.334 1 98.69 244 LEU B CA 1
ATOM 5678 C C . LEU B 1 244 ? 14.953 -15.781 3.482 1 98.69 244 LEU B C 1
ATOM 5680 O O . LEU B 1 244 ? 14.141 -16.688 3.311 1 98.69 244 LEU B O 1
ATOM 5684 N N . PRO B 1 245 ? 15.641 -15.617 4.715 1 98.56 245 PRO B N 1
ATOM 5685 C CA . PRO B 1 245 ? 15.039 -16.344 5.84 1 98.56 245 PRO B CA 1
ATOM 5686 C C . PRO B 1 245 ? 13.531 -16.141 5.93 1 98.56 245 PRO B C 1
ATOM 5688 O O . PRO B 1 245 ? 13.047 -15.008 5.863 1 98.56 245 PRO B O 1
ATOM 5691 N N . ARG B 1 246 ? 12.766 -17.172 6.047 1 98.06 246 ARG B N 1
ATOM 5692 C CA . ARG B 1 246 ? 11.344 -17.094 5.73 1 98.06 246 ARG B CA 1
ATOM 5693 C C . ARG B 1 246 ? 10.586 -16.297 6.781 1 98.06 246 ARG B C 1
ATOM 5695 O O . ARG B 1 246 ? 9.43 -15.914 6.57 1 98.06 246 ARG B O 1
ATOM 5702 N N . TYR B 1 247 ? 11.242 -15.953 7.992 1 97.62 247 TYR B N 1
ATOM 5703 C CA . TYR B 1 247 ? 10.594 -15.117 8.992 1 97.62 247 TYR B CA 1
ATOM 5704 C C . TYR B 1 247 ? 11.312 -13.773 9.125 1 97.62 247 TYR B C 1
ATOM 5706 O O . TYR B 1 247 ? 11.203 -13.109 10.156 1 97.62 247 TYR B O 1
ATOM 5714 N N . ALA B 1 248 ? 12.078 -13.445 8.102 1 96.12 248 ALA B N 1
ATOM 5715 C CA . ALA B 1 248 ? 12.766 -12.156 8.117 1 96.12 248 ALA B CA 1
ATOM 5716 C C . ALA B 1 248 ? 11.766 -11.008 8.258 1 96.12 248 ALA B C 1
ATOM 5718 O O . ALA B 1 248 ? 10.672 -11.062 7.703 1 96.12 248 ALA B O 1
ATOM 5719 N N . LYS B 1 249 ? 12.203 -9.984 8.961 1 90.69 249 LYS B N 1
ATOM 5720 C CA . LYS B 1 249 ? 11.367 -8.797 9.141 1 90.69 249 LYS B CA 1
ATOM 5721 C C . LYS B 1 249 ? 11.758 -7.695 8.164 1 90.69 249 LYS B C 1
ATOM 5723 O O . LYS B 1 249 ? 11 -6.746 7.953 1 90.69 249 LYS B O 1
ATOM 5728 N N . TYR B 1 250 ? 13.008 -7.844 7.637 1 89.94 250 TYR B N 1
ATOM 5729 C CA . TYR B 1 250 ? 13.562 -6.852 6.723 1 89.94 250 TYR B CA 1
ATOM 5730 C C . TYR B 1 250 ? 14.234 -7.523 5.535 1 89.94 250 TYR B C 1
ATOM 5732 O O . TYR B 1 250 ? 14.664 -8.672 5.625 1 89.94 250 TYR B O 1
ATOM 5740 N N . GLU B 1 251 ? 14.383 -6.746 4.457 1 90.31 251 GLU B N 1
ATOM 5741 C CA . GLU B 1 251 ? 14.898 -7.312 3.215 1 90.31 251 GLU B CA 1
ATOM 5742 C C . GLU B 1 251 ? 16.422 -7.488 3.277 1 90.31 251 GLU B C 1
ATOM 5744 O O . GLU B 1 251 ? 17 -8.211 2.471 1 90.31 251 GLU B O 1
ATOM 5749 N N . HIS B 1 252 ? 17.094 -6.863 4.215 1 90.81 252 HIS B N 1
ATOM 5750 C CA . HIS B 1 252 ? 18.547 -6.832 4.188 1 90.81 252 HIS B CA 1
ATOM 5751 C C . HIS B 1 252 ? 19.125 -8.234 4.359 1 90.81 252 HIS B C 1
ATOM 5753 O O . HIS B 1 252 ? 20.297 -8.461 4.066 1 90.81 252 HIS B O 1
ATOM 5759 N N . SER B 1 253 ? 18.344 -9.148 4.754 1 92.69 253 SER B N 1
ATOM 5760 C CA . SER B 1 253 ? 18.828 -10.508 4.977 1 92.69 253 SER B CA 1
ATOM 5761 C C . SER B 1 253 ? 18.703 -11.352 3.713 1 92.69 253 SER B C 1
ATOM 5763 O O . SER B 1 253 ? 19.031 -12.539 3.719 1 92.69 253 SER B O 1
ATOM 5765 N N . ILE B 1 254 ? 18.281 -10.805 2.633 1 97.19 254 ILE B N 1
ATOM 5766 C CA . ILE B 1 254 ? 18.109 -11.562 1.398 1 97.19 254 ILE B CA 1
ATOM 5767 C C . ILE B 1 254 ? 19.469 -11.758 0.721 1 97.19 254 ILE B C 1
ATOM 5769 O O . ILE B 1 254 ? 20.297 -10.852 0.695 1 97.19 254 ILE B O 1
ATOM 5773 N N . ARG B 1 255 ? 19.828 -12.922 0.282 1 98.12 255 ARG B N 1
ATOM 5774 C CA . ARG B 1 255 ? 21 -13.227 -0.532 1 98.12 255 ARG B CA 1
ATOM 5775 C C . ARG B 1 255 ? 20.594 -13.492 -1.981 1 98.12 255 ARG B C 1
ATOM 5777 O O . ARG B 1 255 ? 19.766 -14.359 -2.256 1 98.12 255 ARG B O 1
ATOM 5784 N N . TRP B 1 256 ? 21.172 -12.797 -2.883 1 98.44 256 TRP B N 1
ATOM 5785 C CA . TRP B 1 256 ? 20.828 -12.914 -4.293 1 98.44 256 TRP B CA 1
ATOM 5786 C C . TRP B 1 256 ? 21.844 -13.781 -5.031 1 98.44 256 TRP B C 1
ATOM 5788 O O . TRP B 1 256 ? 23.047 -13.68 -4.785 1 98.44 256 TRP B O 1
ATOM 5798 N N . PHE B 1 257 ? 21.422 -14.562 -5.902 1 98.81 257 PHE B N 1
ATOM 5799 C CA . PHE B 1 257 ? 22.203 -15.43 -6.77 1 98.81 257 PHE B CA 1
ATOM 5800 C C . PHE B 1 257 ? 21.859 -15.195 -8.234 1 98.81 257 PHE B C 1
ATOM 5802 O O . PHE B 1 257 ? 20.734 -14.773 -8.547 1 98.81 257 PHE B O 1
ATOM 5809 N N . GLU B 1 258 ? 22.75 -15.516 -9.094 1 98.31 258 GLU B N 1
ATOM 5810 C CA . GLU B 1 258 ? 22.516 -15.344 -10.516 1 98.31 258 GLU B CA 1
ATOM 5811 C C . GLU B 1 258 ? 22.688 -16.656 -11.273 1 98.31 258 GLU B C 1
ATOM 5813 O O . GLU B 1 258 ? 23.578 -17.453 -10.945 1 98.31 258 GLU B O 1
ATOM 5818 N N . LEU B 1 259 ? 21.875 -16.875 -12.172 1 98.44 259 LEU B N 1
ATOM 581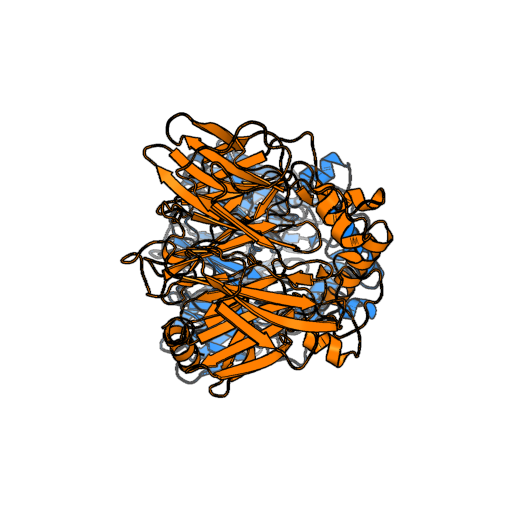9 C CA . LEU B 1 259 ? 21.938 -17.969 -13.125 1 98.44 259 LEU B CA 1
ATOM 5820 C C . LEU B 1 259 ? 21.734 -17.469 -14.555 1 98.44 259 LEU B C 1
ATOM 5822 O O . LEU B 1 259 ? 21.375 -16.312 -14.766 1 98.44 259 LEU B O 1
ATOM 5826 N N . PRO B 1 260 ? 22.094 -18.344 -15.594 1 97.06 260 PRO B N 1
ATOM 5827 C CA . PRO B 1 260 ? 21.844 -17.938 -16.969 1 97.06 260 PRO B CA 1
ATOM 5828 C C . PRO B 1 260 ? 20.391 -17.5 -17.203 1 97.06 260 PRO B C 1
ATOM 5830 O O . PRO B 1 260 ? 19.5 -17.922 -16.469 1 97.06 260 PRO B O 1
ATOM 5833 N N . ASN B 1 261 ? 20.203 -16.719 -18.156 1 96.06 261 ASN B N 1
ATOM 5834 C CA . ASN B 1 261 ? 18.906 -16.172 -18.531 1 96.06 261 ASN B CA 1
ATOM 5835 C C . ASN B 1 261 ? 17.844 -17.266 -18.625 1 96.06 261 ASN B C 1
ATOM 5837 O O . ASN B 1 261 ? 18.078 -18.312 -19.219 1 96.06 261 ASN B O 1
ATOM 5841 N N . CYS B 1 262 ? 16.719 -16.984 -18.031 1 94.88 262 CYS B N 1
ATOM 5842 C CA . CYS B 1 262 ? 15.586 -17.891 -18.125 1 94.88 262 CYS B CA 1
ATOM 5843 C C . CYS B 1 262 ? 14.336 -17.266 -17.5 1 94.88 262 CYS B C 1
ATOM 5845 O O . CYS B 1 262 ? 14.398 -16.172 -16.938 1 94.88 262 CYS B O 1
ATOM 5847 N N . PHE B 1 263 ? 13.258 -17.938 -17.703 1 94.19 263 PHE B N 1
ATOM 5848 C CA . PHE B 1 263 ? 12.016 -17.719 -16.969 1 94.19 263 PHE B CA 1
ATOM 5849 C C . PHE B 1 263 ? 11.555 -19.016 -16.297 1 94.19 263 PHE B C 1
ATOM 5851 O O . PHE B 1 263 ? 11.844 -20.109 -16.766 1 94.19 263 PHE B O 1
ATOM 5858 N N . VAL B 1 264 ? 10.969 -18.844 -15.133 1 94 264 VAL B N 1
ATOM 5859 C CA . VAL B 1 264 ? 10.391 -19.984 -14.422 1 94 264 VAL B CA 1
ATOM 5860 C C . VAL B 1 264 ? 8.875 -19.859 -14.383 1 94 264 VAL B C 1
ATOM 5862 O O . VAL B 1 264 ? 8.336 -18.859 -13.891 1 94 264 VAL B O 1
ATOM 5865 N N . SER B 1 265 ? 8.234 -20.828 -14.891 1 88.69 265 SER B N 1
ATOM 5866 C CA . SER B 1 265 ? 6.773 -20.844 -14.859 1 88.69 265 SER B CA 1
ATOM 5867 C C . SER B 1 265 ? 6.254 -21.312 -13.508 1 88.69 265 SER B C 1
ATOM 5869 O O . SER B 1 265 ? 5.551 -20.578 -12.812 1 88.69 265 SER B O 1
ATOM 5871 N N . HIS B 1 266 ? 6.605 -22.562 -13.18 1 95.94 266 HIS B N 1
ATOM 5872 C CA . HIS B 1 266 ? 6.16 -23.156 -11.922 1 95.94 266 HIS B CA 1
ATOM 5873 C C . HIS B 1 266 ? 7.305 -23.875 -11.219 1 95.94 266 HIS B C 1
ATOM 5875 O O . HIS B 1 266 ? 8.172 -24.453 -11.875 1 95.94 266 HIS B O 1
ATOM 5881 N N . ASN B 1 267 ? 7.219 -23.828 -9.938 1 98.31 267 ASN B N 1
ATOM 5882 C CA . ASN B 1 267 ? 8.164 -24.562 -9.109 1 98.31 267 ASN B CA 1
ATOM 5883 C C . ASN B 1 267 ? 7.574 -25.875 -8.617 1 98.31 267 ASN B C 1
ATOM 5885 O O . ASN B 1 267 ? 6.398 -25.938 -8.258 1 98.31 267 ASN B O 1
ATOM 5889 N N . ALA B 1 268 ? 8.398 -26.891 -8.641 1 98.62 268 ALA B N 1
ATOM 5890 C CA . ALA B 1 268 ? 7.984 -28.156 -8.023 1 98.62 268 ALA B CA 1
ATOM 5891 C C . ALA B 1 268 ? 8.125 -28.094 -6.508 1 98.62 268 ALA B C 1
ATOM 5893 O O . ALA B 1 268 ? 7.152 -28.297 -5.781 1 98.62 268 ALA B O 1
ATOM 5894 N N . ASN B 1 269 ? 9.32 -27.828 -6.07 1 98.81 269 ASN B N 1
ATOM 5895 C CA . ASN B 1 269 ? 9.617 -27.781 -4.641 1 98.81 269 ASN B CA 1
ATOM 5896 C C . ASN B 1 269 ? 11.008 -27.219 -4.379 1 98.81 269 ASN B C 1
ATOM 5898 O O . ASN B 1 269 ? 11.781 -27.016 -5.316 1 98.81 269 ASN B O 1
ATOM 5902 N N . ALA B 1 270 ? 11.273 -26.938 -3.139 1 98.94 270 ALA B N 1
ATOM 5903 C CA . ALA B 1 270 ? 12.594 -26.516 -2.695 1 98.94 270 ALA B CA 1
ATOM 5904 C C . ALA B 1 270 ? 12.906 -27.031 -1.296 1 98.94 270 ALA B C 1
ATOM 5906 O O . ALA B 1 270 ? 11.992 -27.25 -0.491 1 98.94 270 ALA B O 1
ATOM 5907 N N . TRP B 1 271 ? 14.195 -27.25 -0.981 1 98.88 271 TRP B N 1
ATOM 5908 C CA . TRP B 1 271 ? 14.633 -27.719 0.333 1 98.88 271 TRP B CA 1
ATOM 5909 C C . TRP B 1 271 ? 16.094 -27.344 0.577 1 98.88 271 TRP B C 1
ATOM 5911 O O . TRP B 1 271 ? 16.719 -26.703 -0.265 1 98.88 271 TRP B O 1
ATOM 5921 N N . GLU B 1 272 ? 16.484 -27.656 1.765 1 98.75 272 GLU B N 1
ATOM 5922 C CA . GLU B 1 272 ? 17.875 -27.406 2.139 1 98.75 272 GLU B CA 1
ATOM 5923 C C . GLU B 1 272 ? 18.672 -28.703 2.219 1 98.75 272 GLU B C 1
ATOM 5925 O O . GLU B 1 272 ? 18.156 -29.719 2.693 1 98.75 272 GLU B O 1
ATOM 5930 N N . GLU B 1 273 ? 19.844 -28.719 1.718 1 97.62 273 GLU B N 1
ATOM 5931 C CA . GLU B 1 273 ? 20.828 -29.781 1.85 1 97.62 273 GLU B CA 1
ATOM 5932 C C . GLU B 1 273 ? 22.203 -29.219 2.225 1 97.62 273 GLU B C 1
ATOM 5934 O O . GLU B 1 273 ? 22.859 -28.594 1.401 1 97.62 273 GLU B O 1
ATOM 5939 N N . ASP B 1 274 ? 22.609 -29.5 3.467 1 96 274 ASP B N 1
ATOM 5940 C CA . ASP B 1 274 ? 23.859 -28.938 3.971 1 96 274 ASP B CA 1
ATOM 5941 C C . ASP B 1 274 ? 23.875 -27.422 3.855 1 96 274 ASP B C 1
ATOM 5943 O O . ASP B 1 274 ? 23 -26.75 4.391 1 96 274 ASP B O 1
ATOM 5947 N N . ASP B 1 275 ? 24.797 -26.922 2.973 1 96.88 275 ASP B N 1
ATOM 5948 C CA . ASP B 1 275 ? 24.922 -25.469 2.865 1 96.88 275 ASP B CA 1
ATOM 5949 C C . ASP B 1 275 ? 24.188 -24.953 1.629 1 96.88 275 ASP B C 1
ATOM 5951 O O . ASP B 1 275 ? 24.344 -23.781 1.25 1 96.88 275 ASP B O 1
ATOM 5955 N N . GLU B 1 276 ? 23.344 -25.797 1.091 1 98.56 276 GLU B N 1
ATOM 5956 C CA . GLU B 1 276 ? 22.734 -25.391 -0.172 1 98.56 276 GLU B CA 1
ATOM 5957 C C . GLU B 1 276 ? 21.203 -25.375 -0.072 1 98.56 276 GLU B C 1
ATOM 5959 O O . GLU B 1 276 ? 20.625 -26.156 0.69 1 98.56 276 GLU B O 1
ATOM 5964 N N . VAL B 1 277 ? 20.672 -24.469 -0.754 1 98.88 277 VAL B N 1
ATOM 5965 C CA . VAL B 1 277 ? 19.25 -24.469 -1.064 1 98.88 277 VAL B CA 1
ATOM 5966 C C . VAL B 1 277 ? 19.031 -25.062 -2.459 1 98.88 277 VAL B C 1
ATOM 5968 O O . VAL B 1 277 ? 19.688 -24.656 -3.418 1 98.88 277 VAL B O 1
ATOM 5971 N N . VAL B 1 278 ? 18.203 -26.047 -2.541 1 98.88 278 VAL B N 1
ATOM 5972 C CA . VAL B 1 278 ? 17.906 -26.734 -3.795 1 98.88 278 VAL B CA 1
ATOM 5973 C C . VAL B 1 278 ? 16.5 -26.344 -4.27 1 98.88 278 VAL B C 1
ATOM 5975 O O . VAL B 1 278 ? 15.547 -26.375 -3.486 1 98.88 278 VAL B O 1
ATOM 5978 N N . LEU B 1 279 ? 16.359 -25.969 -5.496 1 98.88 279 LEU B N 1
ATOM 5979 C CA . LEU B 1 279 ? 15.086 -25.656 -6.133 1 98.88 279 LEU B CA 1
ATOM 5980 C C . LEU B 1 279 ? 14.867 -26.531 -7.363 1 98.88 279 LEU B C 1
ATOM 5982 O O . LEU B 1 279 ? 15.703 -26.547 -8.266 1 98.88 279 LEU B O 1
ATOM 5986 N N . VAL B 1 280 ? 13.828 -27.312 -7.391 1 98.81 280 VAL B N 1
ATOM 5987 C CA . VAL B 1 280 ? 13.383 -28.047 -8.57 1 98.81 280 VAL B CA 1
ATOM 5988 C C . VAL B 1 280 ? 12.258 -27.281 -9.258 1 98.81 280 VAL B C 1
ATOM 5990 O O . VAL B 1 280 ? 11.219 -27 -8.648 1 98.81 280 VAL B O 1
ATOM 5993 N N . THR B 1 281 ? 12.492 -26.922 -10.516 1 98.31 281 THR B N 1
ATOM 5994 C CA . THR B 1 281 ? 11.586 -25.984 -11.148 1 98.31 281 THR B CA 1
ATOM 5995 C C . THR B 1 281 ? 11.445 -26.281 -12.641 1 98.31 281 THR B C 1
ATOM 5997 O O . THR B 1 281 ? 12.234 -27.047 -13.195 1 98.31 281 THR B O 1
ATOM 6000 N N . CYS B 1 282 ? 10.375 -25.797 -13.281 1 96.19 282 CYS B N 1
ATOM 6001 C CA . CYS B 1 282 ? 10.188 -25.812 -14.727 1 96.19 282 CYS B CA 1
ATOM 6002 C C . CYS B 1 282 ? 10.695 -24.531 -15.359 1 96.19 282 CYS B C 1
ATOM 6004 O O . CYS B 1 282 ? 10.109 -23.453 -15.164 1 96.19 282 CYS B O 1
ATOM 6006 N N . ARG B 1 283 ? 11.719 -24.625 -16.094 1 95.31 283 ARG B N 1
ATOM 6007 C CA . ARG B 1 283 ? 12.461 -23.5 -16.641 1 95.31 283 ARG B CA 1
ATOM 6008 C C . ARG B 1 283 ? 12.148 -23.312 -18.125 1 95.31 283 ARG B C 1
ATOM 6010 O O . ARG B 1 283 ? 12.141 -24.281 -18.891 1 95.31 283 ARG B O 1
ATOM 6017 N N . LEU B 1 284 ? 11.898 -22.047 -18.484 1 91.12 284 LEU B N 1
ATOM 6018 C CA . LEU B 1 284 ? 11.664 -21.656 -19.859 1 91.12 284 LEU B CA 1
ATOM 6019 C C . LEU B 1 284 ? 12.852 -20.875 -20.406 1 91.12 284 LEU B C 1
ATOM 6021 O O . LEU B 1 284 ? 13.336 -19.938 -19.766 1 91.12 284 LEU B O 1
ATOM 6025 N N . GLU B 1 285 ? 13.312 -21.234 -21.547 1 84.44 285 GLU B N 1
ATOM 6026 C CA . GLU B 1 285 ? 14.43 -20.531 -22.156 1 84.44 285 GLU B CA 1
ATOM 6027 C C . GLU B 1 285 ? 13.984 -19.203 -22.75 1 84.44 285 GLU B C 1
ATOM 6029 O O . GLU B 1 285 ? 14.719 -18.203 -22.688 1 84.44 285 GLU B O 1
ATOM 6034 N N . ASN B 1 286 ? 12.852 -19.109 -23.375 1 80.31 286 ASN B N 1
ATOM 6035 C CA . ASN B 1 286 ? 12.312 -17.891 -23.953 1 80.31 286 ASN B CA 1
ATOM 6036 C C . ASN B 1 286 ? 10.836 -17.719 -23.609 1 80.31 286 ASN B C 1
ATOM 6038 O O . ASN B 1 286 ? 9.992 -18.516 -24.031 1 80.31 286 ASN B O 1
ATOM 6042 N N . ALA B 1 287 ? 10.594 -16.578 -22.906 1 74.75 287 ALA B N 1
ATOM 6043 C CA . ALA B 1 287 ? 9.25 -16.406 -22.359 1 74.75 287 ALA B CA 1
ATOM 6044 C C . ALA B 1 287 ? 8.406 -15.516 -23.281 1 74.75 287 ALA B C 1
ATOM 6046 O O . ALA B 1 287 ? 7.195 -15.391 -23.078 1 74.75 287 ALA B O 1
ATOM 6047 N N . ASP B 1 288 ? 8.984 -14.828 -24.172 1 68 288 ASP B N 1
ATOM 6048 C CA . ASP B 1 288 ? 8.18 -13.984 -25.047 1 68 288 ASP B CA 1
ATOM 6049 C C . ASP B 1 288 ? 7.027 -14.773 -25.672 1 68 288 ASP B C 1
ATOM 6051 O O . ASP B 1 288 ? 5.938 -14.234 -25.875 1 68 288 ASP B O 1
ATOM 6055 N N . ASP B 1 289 ? 7.285 -16.031 -25.781 1 58.81 289 ASP B N 1
ATOM 6056 C CA . ASP B 1 289 ? 6.305 -16.906 -26.422 1 58.81 289 ASP B CA 1
ATOM 6057 C C . ASP B 1 289 ? 5.117 -17.172 -25.5 1 58.81 289 ASP B C 1
ATOM 6059 O O . ASP B 1 289 ? 4.016 -17.469 -25.969 1 58.81 289 ASP B O 1
ATOM 6063 N N . VAL B 1 290 ? 5.359 -17.094 -24.25 1 59.28 290 VAL B N 1
ATOM 6064 C CA . VAL B 1 290 ? 4.324 -17.406 -23.266 1 59.28 290 VAL B CA 1
ATOM 6065 C C . VAL B 1 290 ? 3.201 -16.375 -23.359 1 59.28 290 VAL B C 1
ATOM 6067 O O . VAL B 1 290 ? 2.02 -16.719 -23.344 1 59.28 290 VAL B O 1
ATOM 6070 N N . LEU B 1 291 ? 3.631 -15.18 -23.531 1 57.31 291 LEU B N 1
ATOM 6071 C CA . LEU B 1 291 ? 2.641 -14.109 -23.609 1 57.31 291 LEU B CA 1
ATOM 6072 C C . LEU B 1 291 ? 1.942 -14.125 -24.969 1 57.31 291 LEU B C 1
ATOM 6074 O O . LEU B 1 291 ? 0.73 -13.914 -25.047 1 57.31 291 LEU B O 1
ATOM 6078 N N . ASP B 1 292 ? 2.826 -14.43 -26.031 1 52.94 292 ASP B N 1
ATOM 6079 C CA . ASP B 1 292 ? 2.307 -14.453 -27.391 1 52.94 292 ASP B CA 1
ATOM 6080 C C . ASP B 1 292 ? 1.388 -15.648 -27.609 1 52.94 292 ASP B C 1
ATOM 6082 O O . ASP B 1 292 ? 0.38 -15.547 -28.312 1 52.94 292 ASP B O 1
ATOM 6086 N N . GLY B 1 293 ? 1.97 -16.781 -27.234 1 49.12 293 GLY B N 1
ATOM 6087 C CA . GLY B 1 293 ? 1.321 -18.062 -27.5 1 49.12 293 GLY B CA 1
ATOM 6088 C C . GLY B 1 293 ? -0.083 -18.141 -26.938 1 49.12 293 GLY B C 1
ATOM 6089 O O . GLY B 1 293 ? -0.979 -18.719 -27.562 1 49.12 293 GLY B O 1
ATOM 6090 N N . VAL B 1 294 ? -0.09 -17.672 -25.766 1 47.22 294 VAL B N 1
ATOM 6091 C CA . VAL B 1 294 ? -1.415 -17.656 -25.141 1 47.22 294 VAL B CA 1
ATOM 6092 C C . VAL B 1 294 ? -2.373 -16.828 -26 1 47.22 294 VAL B C 1
ATOM 6094 O O . VAL B 1 294 ? -3.562 -17.141 -26.094 1 47.22 294 VAL B O 1
ATOM 6097 N N . ILE B 1 295 ? -1.78 -15.883 -26.75 1 43.72 295 ILE B N 1
ATOM 6098 C CA . ILE B 1 295 ? -2.584 -14.906 -27.484 1 43.72 295 ILE B CA 1
ATOM 6099 C C . ILE B 1 295 ? -2.857 -15.406 -28.891 1 43.72 295 ILE B C 1
ATOM 6101 O O . ILE B 1 295 ? -3.98 -15.297 -29.391 1 43.72 295 ILE B O 1
ATOM 6105 N N . GLU B 1 296 ? -1.832 -15.75 -29.734 1 45.69 296 GLU B N 1
ATOM 6106 C CA . GLU B 1 296 ? -2.072 -15.898 -31.172 1 45.69 296 GLU B CA 1
ATOM 6107 C C . GLU B 1 296 ? -2.289 -17.359 -31.531 1 45.69 296 GLU B C 1
ATOM 6109 O O . GLU B 1 296 ? -2.482 -17.688 -32.719 1 45.69 296 GLU B O 1
ATOM 6114 N N . GLY B 1 297 ? -2.639 -18.203 -30.703 1 42.97 297 GLY B N 1
ATOM 6115 C CA . GLY B 1 297 ? -2.768 -19.594 -31.078 1 42.97 297 GLY B CA 1
ATOM 6116 C C . GLY B 1 297 ? -1.467 -20.203 -31.562 1 42.97 297 GLY B C 1
ATOM 6117 O O . GLY B 1 297 ? -1.466 -21.281 -32.156 1 42.97 297 GLY B O 1
ATOM 6118 N N . LYS B 1 298 ? -0.554 -19.328 -31.906 1 49.47 298 LYS B N 1
ATOM 6119 C CA . LYS B 1 298 ? 0.65 -19.953 -32.438 1 49.47 298 LYS B CA 1
ATOM 6120 C C . LYS B 1 298 ? 1.292 -20.875 -31.406 1 49.47 298 LYS B C 1
ATOM 6122 O O . LYS B 1 298 ? 1.536 -20.469 -30.266 1 49.47 298 LYS B O 1
ATOM 6127 N N . ILE B 1 299 ? 0.875 -22.125 -31.438 1 43.56 299 ILE B N 1
ATOM 6128 C CA . ILE B 1 299 ? 1.529 -23.203 -30.703 1 43.56 299 ILE B CA 1
ATOM 6129 C C . ILE B 1 299 ? 3.033 -22.938 -30.641 1 43.56 299 ILE B C 1
ATOM 6131 O O . ILE B 1 299 ? 3.762 -23.234 -31.578 1 43.56 299 ILE B O 1
ATOM 6135 N N . ASN B 1 300 ? 3.447 -21.828 -30.25 1 51.12 300 ASN B N 1
ATOM 6136 C CA . ASN B 1 300 ? 4.883 -21.578 -30.266 1 51.12 300 ASN B CA 1
ATOM 6137 C C . ASN B 1 300 ? 5.633 -22.516 -29.328 1 51.12 300 ASN B C 1
ATOM 6139 O O . ASN B 1 300 ? 5.043 -23.078 -28.406 1 51.12 300 ASN B O 1
ATOM 6143 N N . ASN B 1 301 ? 6.773 -23.125 -29.875 1 57.5 301 ASN B N 1
ATOM 6144 C CA . ASN B 1 301 ? 7.777 -24.016 -29.328 1 57.5 301 ASN B CA 1
ATOM 6145 C C . ASN B 1 301 ? 8.266 -23.547 -27.953 1 57.5 301 ASN B C 1
ATOM 6147 O O . ASN B 1 301 ? 9.32 -22.922 -27.859 1 57.5 301 ASN B O 1
ATOM 6151 N N . PHE B 1 302 ? 7.359 -23.609 -27.016 1 70.31 302 PHE B N 1
ATOM 6152 C CA . PHE B 1 302 ? 7.801 -23.328 -25.656 1 70.31 302 PHE B CA 1
ATOM 6153 C C . PHE B 1 302 ? 8.641 -24.484 -25.109 1 70.31 302 PHE B C 1
ATOM 6155 O O . PHE B 1 302 ? 8.242 -25.656 -25.203 1 70.31 302 PHE B O 1
ATOM 6162 N N . LYS B 1 303 ? 9.852 -24.25 -24.906 1 82.06 303 LYS B N 1
ATOM 6163 C CA . LYS B 1 303 ? 10.742 -25.234 -24.297 1 82.06 303 LYS B CA 1
ATOM 6164 C C . LYS B 1 303 ? 10.773 -25.062 -22.781 1 82.06 303 LYS B C 1
ATOM 6166 O O . LYS B 1 303 ? 11.531 -24.25 -22.25 1 82.06 303 LYS B O 1
ATOM 6171 N N . CYS B 1 304 ? 9.844 -25.766 -22.156 1 90.81 304 CYS B N 1
ATOM 6172 C CA . CYS B 1 304 ? 9.852 -25.812 -20.703 1 90.81 304 CYS B CA 1
ATOM 6173 C C . CYS B 1 304 ? 10.414 -27.141 -20.203 1 90.81 304 CYS B C 1
ATOM 6175 O O . CYS B 1 304 ? 9.953 -28.203 -20.625 1 90.81 304 CYS B O 1
ATOM 6177 N N . GLU B 1 305 ? 11.398 -27.047 -19.422 1 94.56 305 GLU B N 1
ATOM 6178 C CA . GLU B 1 305 ? 12.133 -28.234 -18.984 1 94.56 305 GLU B CA 1
ATOM 6179 C C . GLU B 1 305 ? 12.273 -28.266 -17.469 1 94.56 305 GLU B C 1
ATOM 6181 O O . GLU B 1 305 ? 12.258 -27.219 -16.812 1 94.56 305 GLU B O 1
ATOM 6186 N N . LEU B 1 306 ? 12.328 -29.484 -16.953 1 96.56 306 LEU B N 1
ATOM 6187 C CA . LEU B 1 306 ? 12.57 -29.625 -15.516 1 96.56 306 LEU B CA 1
ATOM 6188 C C . LEU B 1 306 ? 14.039 -29.406 -15.188 1 96.56 306 LEU B C 1
ATOM 6190 O O . LEU B 1 306 ? 14.914 -29.969 -15.844 1 96.56 306 LEU B O 1
ATOM 6194 N N . TYR B 1 307 ? 14.312 -28.547 -14.195 1 97.44 307 TYR B N 1
ATOM 6195 C CA . TYR B 1 307 ? 15.672 -28.234 -13.758 1 97.44 307 TYR B CA 1
ATOM 6196 C C . TYR B 1 307 ? 15.812 -28.391 -12.25 1 97.44 307 TYR B C 1
ATOM 6198 O O . TYR B 1 307 ? 14.844 -28.219 -11.508 1 97.44 307 TYR B O 1
ATOM 6206 N N . GLU B 1 308 ? 16.984 -28.781 -11.867 1 98.25 308 GLU B N 1
ATOM 6207 C CA . GLU B 1 308 ? 17.422 -28.609 -10.484 1 98.25 308 GLU B CA 1
ATOM 6208 C C . GLU B 1 308 ? 18.422 -27.453 -10.367 1 98.25 308 GLU B C 1
ATOM 6210 O O . GLU B 1 308 ? 19.406 -27.406 -11.094 1 98.25 308 GLU B O 1
ATOM 6215 N N . MET B 1 309 ? 18.125 -26.484 -9.531 1 98.75 309 MET B N 1
ATOM 6216 C CA . MET B 1 309 ? 19 -25.359 -9.258 1 98.75 309 MET B CA 1
ATOM 6217 C C . MET B 1 309 ? 19.531 -25.406 -7.828 1 98.75 309 MET B C 1
ATOM 6219 O O . MET B 1 309 ? 18.797 -25.766 -6.902 1 98.75 309 MET B O 1
ATOM 6223 N N . ARG B 1 310 ? 20.797 -25.125 -7.629 1 98.81 310 ARG B N 1
ATOM 6224 C CA . ARG B 1 310 ? 21.438 -25.156 -6.312 1 98.81 310 ARG B CA 1
ATOM 6225 C C . ARG B 1 310 ? 22.094 -23.828 -5.984 1 98.81 310 ARG B C 1
ATOM 6227 O O . ARG B 1 310 ? 22.781 -23.25 -6.828 1 98.81 310 ARG B O 1
ATOM 6234 N N . PHE B 1 311 ? 21.859 -23.375 -4.82 1 98.88 311 PHE B N 1
ATOM 6235 C CA . PHE B 1 311 ? 22.406 -22.109 -4.316 1 98.88 311 PHE B CA 1
ATOM 6236 C C . PHE B 1 311 ? 23.203 -22.344 -3.041 1 98.88 311 PHE B C 1
ATOM 6238 O O . PHE B 1 311 ? 22.641 -22.703 -2.004 1 98.88 311 PHE B O 1
ATOM 6245 N N . ASN B 1 312 ? 24.469 -22.125 -3.064 1 98.81 312 ASN B N 1
ATOM 6246 C CA . ASN B 1 312 ? 25.312 -22.312 -1.893 1 98.81 312 ASN B CA 1
ATOM 6247 C C . ASN B 1 312 ? 25.281 -21.094 -0.979 1 98.81 312 ASN B C 1
ATOM 6249 O O . ASN B 1 312 ? 25.828 -20.031 -1.326 1 98.81 312 ASN B O 1
ATOM 6253 N N . MET B 1 313 ? 24.734 -21.234 0.135 1 98.06 313 MET B N 1
ATOM 6254 C CA . MET B 1 313 ? 24.516 -20.125 1.064 1 98.06 313 MET B CA 1
ATOM 6255 C C . MET B 1 313 ? 25.812 -19.719 1.759 1 98.06 313 MET B C 1
ATOM 6257 O O . MET B 1 313 ? 25.875 -18.656 2.375 1 98.06 313 MET B O 1
ATOM 6261 N N . LYS B 1 314 ? 26.828 -20.484 1.665 1 97.25 314 LYS B N 1
ATOM 6262 C CA . LYS B 1 314 ? 28.109 -20.203 2.311 1 97.25 314 LYS B CA 1
ATOM 6263 C C . LYS B 1 314 ? 29.047 -19.438 1.368 1 97.25 314 LYS B C 1
ATOM 6265 O O . LYS B 1 314 ? 29.578 -18.391 1.727 1 97.25 314 LYS B O 1
ATOM 6270 N N . ASN B 1 315 ? 29.188 -19.906 0.133 1 97 315 ASN B N 1
ATOM 6271 C CA . ASN B 1 315 ? 30.188 -19.312 -0.738 1 97 315 ASN B CA 1
ATOM 6272 C C . ASN B 1 315 ? 29.547 -18.469 -1.843 1 97 315 ASN B C 1
ATOM 6274 O O . ASN B 1 315 ? 30.25 -17.828 -2.625 1 97 315 ASN B O 1
ATOM 6278 N N . GLY B 1 316 ? 28.266 -18.578 -2.02 1 97.12 316 GLY B N 1
ATOM 6279 C CA . GLY B 1 316 ? 27.562 -17.656 -2.902 1 97.12 316 GLY B CA 1
ATOM 6280 C C . GLY B 1 316 ? 27.469 -18.156 -4.328 1 97.12 316 GLY B C 1
ATOM 6281 O O . GLY B 1 316 ? 26.938 -17.469 -5.207 1 97.12 316 GLY B O 1
ATOM 6282 N N . THR B 1 317 ? 27.828 -19.391 -4.602 1 98 317 THR B N 1
ATOM 6283 C CA . THR B 1 317 ? 27.766 -19.922 -5.957 1 98 317 THR B CA 1
ATOM 6284 C C . THR B 1 317 ? 26.375 -20.484 -6.262 1 98 317 THR B C 1
ATOM 6286 O O . THR B 1 317 ? 25.656 -20.875 -5.348 1 98 317 THR B O 1
ATOM 6289 N N . ALA B 1 318 ? 26.047 -20.484 -7.512 1 98.69 318 ALA B N 1
ATOM 6290 C CA . ALA B 1 318 ? 24.797 -21.062 -8 1 98.69 318 ALA B CA 1
ATOM 6291 C C . ALA B 1 318 ? 25.047 -21.938 -9.227 1 98.69 318 ALA B C 1
ATOM 6293 O O . ALA B 1 318 ? 25.891 -21.625 -10.062 1 98.69 318 ALA B O 1
ATOM 6294 N N . SER B 1 319 ? 24.328 -23.016 -9.297 1 98.44 319 SER B N 1
ATOM 6295 C CA . SER B 1 319 ? 24.422 -23.922 -10.445 1 98.44 319 SER B CA 1
ATOM 6296 C C . SER B 1 319 ? 23.062 -24.484 -10.812 1 98.44 319 SER B C 1
ATOM 6298 O O . SER B 1 319 ? 22.094 -24.359 -10.055 1 98.44 319 SER B O 1
ATOM 6300 N N . GLN B 1 320 ? 22.922 -25.031 -11.977 1 97.69 320 GLN B N 1
ATOM 6301 C CA . GLN B 1 320 ? 21.688 -25.688 -12.422 1 97.69 320 GLN B CA 1
ATOM 6302 C C . GLN B 1 320 ? 21.984 -26.922 -13.258 1 97.69 320 GLN B C 1
ATOM 6304 O O . GLN B 1 320 ? 23.047 -27.016 -13.891 1 97.69 320 GLN B O 1
ATOM 6309 N N . GLU B 1 321 ? 21.109 -27.812 -13.227 1 96.25 321 GLU B N 1
ATOM 6310 C CA . GLU B 1 321 ? 21.172 -29.047 -14.008 1 96.25 321 GLU B CA 1
ATOM 6311 C C . GLU B 1 321 ? 19.828 -29.375 -14.648 1 96.25 321 GLU B C 1
ATOM 6313 O O . GLU B 1 321 ? 18.797 -29.328 -13.984 1 96.25 321 GLU B O 1
ATOM 6318 N N . GLN B 1 322 ? 19.891 -29.656 -15.938 1 95.62 322 GLN B N 1
ATOM 6319 C CA . GLN B 1 322 ? 18.672 -30.047 -16.656 1 95.62 322 GLN B CA 1
ATOM 6320 C C . GLN B 1 322 ? 18.281 -31.484 -16.297 1 95.62 322 GLN B C 1
ATOM 6322 O O . GLN B 1 322 ? 19.094 -32.406 -16.391 1 95.62 322 GLN B O 1
ATOM 6327 N N . LEU B 1 323 ? 17 -31.703 -15.922 1 96.19 323 LEU B N 1
ATOM 6328 C CA . LEU B 1 323 ? 16.547 -33.031 -15.5 1 96.19 323 LEU B CA 1
ATOM 6329 C C . LEU B 1 323 ? 15.711 -33.688 -16.594 1 96.19 323 LEU B C 1
ATOM 6331 O O . LEU B 1 323 ? 15.5 -34.875 -16.578 1 96.19 323 LEU B O 1
ATOM 6335 N N . SER B 1 324 ? 15.188 -32.906 -17.453 1 94.12 324 SER B N 1
ATOM 6336 C CA . SER B 1 324 ? 14.414 -33.469 -18.562 1 94.12 324 SER B CA 1
ATOM 6337 C C . SER B 1 324 ? 14.453 -32.562 -19.781 1 94.12 324 SER B C 1
ATOM 6339 O O . SER B 1 324 ? 14.742 -31.375 -19.672 1 94.12 324 SER B O 1
ATOM 6341 N N . VAL B 1 325 ? 14.133 -33.156 -20.938 1 91.94 325 VAL B N 1
ATOM 6342 C CA . VAL B 1 325 ? 13.922 -32.406 -22.156 1 91.94 325 VAL B CA 1
ATOM 6343 C C . VAL B 1 325 ? 12.516 -31.797 -22.156 1 91.94 325 VAL B C 1
ATOM 6345 O O . VAL B 1 325 ? 11.734 -32.031 -21.219 1 91.94 325 VAL B O 1
ATOM 6348 N N . SER B 1 326 ? 12.227 -30.969 -23.109 1 89.5 326 SER B N 1
ATOM 6349 C CA . SER B 1 326 ? 10.953 -30.266 -23.219 1 89.5 326 SER B CA 1
ATOM 6350 C C . SER B 1 326 ? 9.859 -31.172 -23.766 1 89.5 326 SER B C 1
ATOM 6352 O O . SER B 1 326 ? 10.148 -32.156 -24.453 1 89.5 326 SER B O 1
ATOM 6354 N N . THR B 1 327 ? 8.578 -30.891 -23.469 1 91.56 327 THR B N 1
ATOM 6355 C CA . THR B 1 327 ? 8.102 -29.812 -22.609 1 91.56 327 THR B CA 1
ATOM 6356 C C . THR B 1 327 ? 7.363 -30.359 -21.391 1 91.56 327 THR B C 1
ATOM 6358 O O . THR B 1 327 ? 6.535 -31.266 -21.516 1 91.56 327 THR B O 1
ATOM 6361 N N . VAL B 1 328 ? 7.742 -29.984 -20.25 1 93.31 328 VAL B N 1
ATOM 6362 C CA . VAL B 1 328 ? 7.094 -30.375 -19 1 93.31 328 VAL B CA 1
ATOM 6363 C C . VAL B 1 328 ? 6.781 -29.125 -18.172 1 93.31 328 VAL B C 1
ATOM 6365 O O . VAL B 1 328 ? 7.598 -28.203 -18.094 1 93.31 328 VAL B O 1
ATOM 6368 N N . ASP B 1 329 ? 5.578 -29.109 -17.594 1 93.5 329 ASP B N 1
ATOM 6369 C CA . ASP B 1 329 ? 5.199 -28 -16.719 1 93.5 329 ASP B CA 1
ATOM 6370 C C . ASP B 1 329 ? 4.184 -28.453 -15.664 1 93.5 329 ASP B C 1
ATOM 6372 O O . ASP B 1 329 ? 3.982 -29.656 -15.477 1 93.5 329 ASP B O 1
ATOM 6376 N N . PHE B 1 330 ? 3.721 -27.484 -14.891 1 94.75 330 PHE B N 1
ATOM 6377 C CA . PHE B 1 330 ? 2.742 -27.734 -13.836 1 94.75 330 PHE B CA 1
ATOM 6378 C C . PHE B 1 330 ? 3.225 -28.828 -12.898 1 94.75 330 PHE B C 1
ATOM 6380 O O . PHE B 1 330 ? 2.506 -29.797 -12.648 1 94.75 330 PHE B O 1
ATOM 6387 N N . PRO B 1 331 ? 4.332 -28.641 -12.398 1 97.25 331 PRO B N 1
ATOM 6388 C CA . PRO B 1 331 ? 4.859 -29.688 -11.508 1 97.25 331 PRO B CA 1
ATOM 6389 C C . PRO B 1 331 ? 4.02 -29.859 -10.25 1 97.25 331 PRO B C 1
ATOM 6391 O O . PRO B 1 331 ? 3.479 -28.891 -9.719 1 97.25 331 PRO B O 1
ATOM 6394 N N . GLN B 1 332 ? 3.932 -31.078 -9.852 1 97.25 332 GLN B N 1
ATOM 6395 C CA . GLN B 1 332 ? 3.17 -31.5 -8.672 1 97.25 332 GLN B CA 1
ATOM 6396 C C . GLN B 1 332 ? 3.971 -32.469 -7.809 1 97.25 332 GLN B C 1
ATOM 6398 O O . GLN B 1 332 ? 4.727 -33.281 -8.328 1 97.25 332 GLN B O 1
ATOM 6403 N N . ILE B 1 333 ? 3.797 -32.344 -6.527 1 98.44 333 ILE B N 1
ATOM 6404 C CA . ILE B 1 333 ? 4.422 -33.25 -5.578 1 98.44 333 ILE B CA 1
ATOM 6405 C C . ILE B 1 333 ? 3.398 -33.688 -4.535 1 98.44 333 ILE B C 1
ATOM 6407 O O . ILE B 1 333 ? 2.256 -33.25 -4.543 1 98.44 333 ILE B O 1
ATOM 6411 N N . ASN B 1 334 ? 3.783 -34.719 -3.785 1 98 334 ASN B N 1
ATOM 6412 C CA . ASN B 1 334 ? 3.109 -34.906 -2.506 1 98 334 ASN B CA 1
ATOM 6413 C C . ASN B 1 334 ? 3.279 -33.688 -1.601 1 98 334 ASN B C 1
ATOM 6415 O O . ASN B 1 334 ? 4.359 -33.469 -1.048 1 98 334 ASN B O 1
ATOM 6419 N N . LYS B 1 335 ? 2.227 -32.969 -1.438 1 97 335 LYS B N 1
ATOM 6420 C CA . LYS B 1 335 ? 2.305 -31.656 -0.824 1 97 335 LYS B CA 1
ATOM 6421 C C . LYS B 1 335 ? 2.695 -31.766 0.648 1 97 335 LYS B C 1
ATOM 6423 O O . LYS B 1 335 ? 3.051 -30.766 1.271 1 97 335 LYS B O 1
ATOM 6428 N N . ASN B 1 336 ? 2.664 -32.969 1.22 1 97 336 ASN B N 1
ATOM 6429 C CA . ASN B 1 336 ? 3.158 -33.156 2.578 1 97 336 ASN B CA 1
ATOM 6430 C C . ASN B 1 336 ? 4.664 -32.906 2.666 1 97 336 ASN B C 1
ATOM 6432 O O . ASN B 1 336 ? 5.215 -32.781 3.762 1 97 336 ASN B O 1
ATOM 6436 N N . TYR B 1 337 ? 5.27 -32.781 1.507 1 97.88 337 TYR B N 1
ATOM 6437 C CA . TYR B 1 337 ? 6.715 -32.594 1.479 1 97.88 337 TYR B CA 1
ATOM 6438 C C . TYR B 1 337 ? 7.07 -31.172 1.062 1 97.88 337 TYR B C 1
ATOM 6440 O O . TYR B 1 337 ? 8.242 -30.859 0.821 1 97.88 337 TYR B O 1
ATOM 6448 N N . THR B 1 338 ? 6.121 -30.281 0.917 1 98.31 338 THR B N 1
ATOM 6449 C CA . THR B 1 338 ? 6.398 -28.906 0.532 1 98.31 338 THR B CA 1
ATOM 6450 C C . THR B 1 338 ? 7.457 -28.297 1.445 1 98.31 338 THR B C 1
ATOM 6452 O O . THR B 1 338 ? 7.312 -28.312 2.67 1 98.31 338 THR B O 1
ATOM 6455 N N . GLY B 1 339 ? 8.516 -27.844 0.877 1 98.56 339 GLY B N 1
ATOM 6456 C CA . GLY B 1 339 ? 9.578 -27.188 1.619 1 98.56 339 GLY B CA 1
ATOM 6457 C C . GLY B 1 339 ? 10.602 -28.172 2.182 1 98.56 339 GLY B C 1
ATOM 6458 O O . GLY B 1 339 ? 11.547 -27.766 2.855 1 98.56 339 GLY B O 1
ATOM 6459 N N . ARG B 1 340 ? 10.367 -29.469 1.938 1 98.06 340 ARG B N 1
ATOM 6460 C CA . ARG B 1 340 ? 11.258 -30.531 2.391 1 98.06 340 ARG B CA 1
ATOM 6461 C C . ARG B 1 340 ? 11.695 -31.422 1.225 1 98.06 340 ARG B C 1
ATOM 6463 O O . ARG B 1 340 ? 11 -31.5 0.21 1 98.06 340 ARG B O 1
ATOM 6470 N N . LYS B 1 341 ? 12.805 -32.031 1.497 1 97.56 341 LYS B N 1
ATOM 6471 C CA . LYS B 1 341 ? 13.352 -32.906 0.446 1 97.56 341 LYS B CA 1
ATOM 6472 C C . LYS B 1 341 ? 12.383 -34.031 0.085 1 97.56 341 LYS B C 1
ATOM 6474 O O . LYS B 1 341 ? 11.836 -34.688 0.968 1 97.56 341 LYS B O 1
ATOM 6479 N N . GLN B 1 342 ? 12.109 -34.156 -1.185 1 97.19 342 GLN B N 1
ATOM 6480 C CA . GLN B 1 342 ? 11.25 -35.219 -1.689 1 97.19 342 GLN B CA 1
ATOM 6481 C C . GLN B 1 342 ? 11.859 -35.906 -2.918 1 97.19 342 GLN B C 1
ATOM 6483 O O . GLN B 1 342 ? 12.844 -35.406 -3.477 1 97.19 342 GLN B O 1
ATOM 6488 N N . ARG B 1 343 ? 11.273 -36.969 -3.311 1 98.19 343 ARG B N 1
ATOM 6489 C CA . ARG B 1 343 ? 11.875 -37.812 -4.352 1 98.19 343 ARG B CA 1
ATOM 6490 C C . ARG B 1 343 ? 11.125 -37.656 -5.672 1 98.19 343 ARG B C 1
ATOM 6492 O O . ARG B 1 343 ? 11.742 -37.594 -6.738 1 98.19 343 ARG B O 1
ATOM 6499 N N . TYR B 1 344 ? 9.859 -37.594 -5.688 1 98.75 344 TYR B N 1
ATOM 6500 C CA . TYR B 1 344 ? 9.094 -37.719 -6.922 1 98.75 344 TYR B CA 1
ATOM 6501 C C . TYR B 1 344 ? 8.477 -36.375 -7.32 1 98.75 344 TYR B C 1
ATOM 6503 O O . TYR B 1 344 ? 8.016 -35.625 -6.461 1 98.75 344 TYR B O 1
ATOM 6511 N N . VAL B 1 345 ? 8.484 -36.094 -8.555 1 98.81 345 VAL B N 1
ATOM 6512 C CA . VAL B 1 345 ? 7.785 -34.969 -9.164 1 98.81 345 VAL B CA 1
ATOM 6513 C C . VAL B 1 345 ? 6.883 -35.469 -10.289 1 98.81 345 VAL B C 1
ATOM 6515 O O . VAL B 1 345 ? 7.293 -36.312 -11.102 1 98.81 345 VAL B O 1
ATOM 6518 N N . TYR B 1 346 ? 5.684 -35.062 -10.266 1 98.62 346 TYR B N 1
ATOM 6519 C CA . TYR B 1 346 ? 4.777 -35.281 -11.391 1 98.62 346 TYR B CA 1
ATOM 6520 C C . TYR B 1 346 ? 4.617 -34 -12.203 1 98.62 346 TYR B C 1
ATOM 6522 O O . TYR B 1 346 ? 4.746 -32.906 -11.664 1 98.62 346 TYR B O 1
ATOM 6530 N N . GLY B 1 347 ? 4.402 -34.094 -13.477 1 97 347 GLY B N 1
ATOM 6531 C CA . GLY B 1 347 ? 4.219 -32.938 -14.328 1 97 347 GLY B CA 1
ATOM 6532 C C . GLY B 1 347 ? 3.314 -33.188 -15.516 1 97 347 GLY B C 1
ATOM 6533 O O . GLY B 1 347 ? 2.885 -34.344 -15.734 1 97 347 GLY B O 1
ATOM 6534 N N . SER B 1 348 ? 2.998 -32.156 -16.172 1 95.81 348 SER B N 1
ATOM 6535 C CA . SER B 1 348 ? 2.213 -32.25 -17.391 1 95.81 348 SER B CA 1
ATOM 6536 C C . SER B 1 348 ? 3.109 -32.219 -18.625 1 95.81 348 SER B C 1
ATOM 6538 O O . SER B 1 348 ? 4.102 -31.484 -18.672 1 95.81 348 SER B O 1
ATOM 6540 N N . VAL B 1 349 ? 2.703 -33.031 -19.609 1 94.56 349 VAL B N 1
ATOM 6541 C CA . VAL B 1 349 ? 3.391 -33.062 -20.891 1 94.56 349 VAL B CA 1
ATOM 6542 C C . VAL B 1 349 ? 2.584 -32.281 -21.938 1 94.56 349 VAL B C 1
ATOM 6544 O O . VAL B 1 349 ? 1.379 -32.5 -22.078 1 94.56 349 VAL B O 1
ATOM 6547 N N . GLY B 1 350 ? 3.271 -31.375 -22.547 1 85.25 350 GLY B N 1
ATOM 6548 C CA . GLY B 1 350 ? 2.607 -30.609 -23.594 1 85.25 350 GLY B CA 1
ATOM 6549 C C . GLY B 1 350 ? 2.818 -29.125 -23.469 1 85.25 350 GLY B C 1
ATOM 6550 O O . GLY B 1 350 ? 3.361 -28.641 -22.469 1 85.25 350 GLY B O 1
ATOM 6551 N N . ASN B 1 351 ? 2.438 -28.375 -24.422 1 70.88 351 ASN B N 1
ATOM 6552 C CA . ASN B 1 351 ? 2.588 -26.922 -24.469 1 70.88 351 ASN B CA 1
ATOM 6553 C C . ASN B 1 351 ? 1.293 -26.219 -24.094 1 70.88 351 ASN B C 1
ATOM 6555 O O . ASN B 1 351 ? 0.797 -26.375 -22.969 1 70.88 351 ASN B O 1
ATOM 6559 N N . THR B 1 352 ? 0.545 -25.781 -25.047 1 69 352 THR B N 1
ATOM 6560 C CA . THR B 1 352 ? -0.714 -25.078 -24.844 1 69 352 THR B CA 1
ATOM 6561 C C . THR B 1 352 ? -1.796 -26.031 -24.344 1 69 352 THR B C 1
ATOM 6563 O O . THR B 1 352 ? -2.654 -25.656 -23.547 1 69 352 THR B O 1
ATOM 6566 N N . LYS B 1 353 ? -1.613 -27.297 -24.75 1 85.38 353 LYS B N 1
ATOM 6567 C CA . LYS B 1 353 ? -2.547 -28.344 -24.344 1 85.38 353 LYS B CA 1
ATOM 6568 C C . LYS B 1 353 ? -1.812 -29.516 -23.688 1 85.38 353 LYS B C 1
ATOM 6570 O O . LYS B 1 353 ? -0.788 -29.969 -24.188 1 85.38 353 LYS B O 1
ATOM 6575 N N . ILE B 1 354 ? -2.361 -29.969 -22.641 1 92.06 354 ILE B N 1
ATOM 6576 C CA . ILE B 1 354 ? -1.729 -31.047 -21.875 1 92.06 354 ILE B CA 1
ATOM 6577 C C . ILE B 1 354 ? -2.094 -32.406 -22.469 1 92.06 354 ILE B C 1
ATOM 6579 O O . ILE B 1 354 ? -3.266 -32.781 -22.5 1 92.06 354 ILE B O 1
ATOM 6583 N N . LYS B 1 355 ? -1.084 -33.188 -22.875 1 95 355 LYS B N 1
ATOM 6584 C CA . LYS B 1 355 ? -1.298 -34.438 -23.609 1 95 355 LYS B CA 1
ATOM 6585 C C . LYS B 1 355 ? -1.041 -35.656 -22.703 1 95 355 LYS B C 1
ATOM 6587 O O . LYS B 1 355 ? -1.336 -36.781 -23.094 1 95 355 LYS B O 1
ATOM 6592 N N . GLY B 1 356 ? -0.498 -35.375 -21.594 1 96.62 356 GLY B N 1
ATOM 6593 C CA . GLY B 1 356 ? -0.188 -36.469 -20.703 1 96.62 356 GLY B CA 1
ATOM 6594 C C . GLY B 1 356 ? 0.394 -36 -19.375 1 96.62 356 GLY B C 1
ATOM 6595 O O . GLY B 1 356 ? 0.564 -34.812 -19.141 1 96.62 356 GLY B O 1
ATOM 6596 N N . ILE B 1 357 ? 0.63 -37 -18.5 1 98.06 357 ILE B N 1
ATOM 6597 C CA . ILE B 1 357 ? 1.224 -36.812 -17.188 1 98.06 357 ILE B CA 1
ATOM 6598 C C . ILE B 1 357 ? 2.512 -37.625 -17.062 1 98.06 357 ILE B C 1
ATOM 6600 O O . ILE B 1 357 ? 2.566 -38.781 -17.484 1 98.06 357 ILE B O 1
ATOM 6604 N N . ILE B 1 358 ? 3.535 -37.031 -16.531 1 98.25 358 ILE B N 1
ATOM 6605 C CA . ILE B 1 358 ? 4.852 -37.656 -16.453 1 98.25 358 ILE B CA 1
ATOM 6606 C C . ILE B 1 358 ? 5.293 -37.719 -14.992 1 98.25 358 ILE B C 1
ATOM 6608 O O . ILE B 1 358 ? 4.965 -36.844 -14.18 1 98.25 358 ILE B O 1
ATOM 6612 N N . LYS B 1 359 ? 5.977 -38.781 -14.609 1 98.69 359 LYS B N 1
ATOM 6613 C CA . LYS B 1 359 ? 6.539 -39 -13.281 1 98.69 359 LYS B CA 1
ATOM 6614 C C . LYS B 1 359 ? 8.062 -39.031 -13.328 1 98.69 359 LYS B C 1
ATOM 6616 O O . LYS B 1 359 ? 8.656 -39.812 -14.039 1 98.69 359 LYS B O 1
ATOM 6621 N N . PHE B 1 360 ? 8.656 -38.188 -12.539 1 98.5 360 PHE B N 1
ATOM 6622 C CA . PHE B 1 360 ? 10.109 -38.125 -12.406 1 98.5 360 PHE B CA 1
ATOM 6623 C C . PHE B 1 360 ? 10.555 -38.688 -11.062 1 98.5 360 PHE B C 1
ATOM 6625 O O . PHE B 1 360 ? 9.883 -38.5 -10.047 1 98.5 360 PHE B O 1
ATOM 6632 N N . ASP B 1 361 ? 11.672 -39.344 -11.055 1 98.31 361 ASP B N 1
ATOM 6633 C CA . ASP B 1 361 ? 12.414 -39.781 -9.867 1 98.31 361 ASP B CA 1
ATOM 6634 C C . ASP B 1 361 ? 13.719 -39 -9.727 1 98.31 361 ASP B C 1
ATOM 6636 O O . ASP B 1 361 ? 14.688 -39.25 -10.438 1 98.31 361 ASP B O 1
ATOM 6640 N N . LEU B 1 362 ? 13.742 -38.125 -8.789 1 97.75 362 LEU B N 1
ATOM 6641 C CA . LEU B 1 362 ? 14.859 -37.219 -8.656 1 97.75 362 LEU B CA 1
ATOM 6642 C C . LEU B 1 362 ? 16.094 -37.938 -8.117 1 97.75 362 LEU B C 1
ATOM 6644 O O . LEU B 1 362 ? 17.203 -37.375 -8.148 1 97.75 362 LEU B O 1
ATOM 6648 N N . HIS B 1 363 ? 15.977 -39.125 -7.625 1 96.44 363 HIS B N 1
ATOM 6649 C CA . HIS B 1 363 ? 17.094 -39.906 -7.109 1 96.44 363 HIS B CA 1
ATOM 6650 C C . HIS B 1 363 ? 17.797 -40.656 -8.227 1 96.44 363 HIS B C 1
ATOM 6652 O O . HIS B 1 363 ? 18.844 -41.281 -8.008 1 96.44 363 HIS B O 1
ATOM 6658 N N . LYS B 1 364 ? 17.219 -40.625 -9.367 1 95.44 364 LYS B N 1
ATOM 6659 C CA . LYS B 1 364 ? 17.828 -41.281 -10.523 1 95.44 364 LYS B CA 1
ATOM 6660 C C . LYS B 1 364 ? 18.438 -40.25 -11.477 1 95.44 364 LYS B C 1
ATOM 6662 O O . LYS B 1 364 ? 18 -39.125 -11.547 1 95.44 364 LYS B O 1
ATOM 6667 N N . VAL B 1 365 ? 19.422 -40.688 -12.172 1 91.38 365 VAL B N 1
ATOM 6668 C CA . VAL B 1 365 ? 20.141 -39.812 -13.086 1 91.38 365 VAL B CA 1
ATOM 6669 C C . VAL B 1 365 ? 19.359 -39.656 -14.391 1 91.38 365 VAL B C 1
ATOM 6671 O O . VAL B 1 365 ? 18.828 -40.656 -14.914 1 91.38 365 VAL B O 1
ATOM 6674 N N . SER B 1 366 ? 19.312 -38.469 -14.805 1 87.81 366 SER B N 1
ATOM 6675 C CA . SER B 1 366 ? 18.656 -38.219 -16.078 1 87.81 366 SER B CA 1
ATOM 6676 C C . SER B 1 366 ? 19.469 -38.781 -17.234 1 87.81 366 SER B C 1
ATOM 6678 O O . SER B 1 366 ? 20.703 -38.781 -17.203 1 87.81 366 SER B O 1
ATOM 6680 N N . ASP B 1 367 ? 18.797 -39.469 -18.156 1 82.06 367 ASP B N 1
ATOM 6681 C CA . ASP B 1 367 ? 19.5 -40 -19.312 1 82.06 367 ASP B CA 1
ATOM 6682 C C . ASP B 1 367 ? 19.953 -38.906 -20.266 1 82.06 367 ASP B C 1
ATOM 6684 O O . ASP B 1 367 ? 19.125 -38.25 -20.906 1 82.06 367 ASP B O 1
ATOM 6688 N N . ALA B 1 368 ? 21.359 -38.906 -20.312 1 74.31 368 ALA B N 1
ATOM 6689 C CA . ALA B 1 368 ? 22 -37.906 -21.156 1 74.31 368 ALA B CA 1
ATOM 6690 C C . ALA B 1 368 ? 21.812 -38.219 -22.625 1 74.31 368 ALA B C 1
ATOM 6692 O O . ALA B 1 368 ? 21.797 -39.375 -23.031 1 74.31 368 ALA B O 1
ATOM 6693 N N . GLY B 1 369 ? 20.953 -37.5 -23.359 1 77.06 369 GLY B N 1
ATOM 6694 C CA . GLY B 1 369 ? 20.891 -37.719 -24.797 1 77.06 369 GLY B CA 1
ATOM 6695 C C . GLY B 1 369 ? 19.484 -37.844 -25.328 1 77.06 369 GLY B C 1
ATOM 6696 O O . GLY B 1 369 ? 19.281 -37.938 -26.547 1 77.06 369 GLY B O 1
ATOM 6697 N N . LYS B 1 370 ? 18.656 -37.938 -24.359 1 85.75 370 LYS B N 1
ATOM 6698 C CA . LYS B 1 370 ? 17.281 -38.062 -24.828 1 85.75 370 LYS B CA 1
ATOM 6699 C C . LYS B 1 370 ? 16.859 -36.781 -25.594 1 85.75 370 LYS B C 1
ATOM 6701 O O . LYS B 1 370 ? 17.172 -35.688 -25.172 1 85.75 370 LYS B O 1
ATOM 6706 N N . GLU B 1 371 ? 16.234 -37.031 -26.734 1 88.88 371 GLU B N 1
ATOM 6707 C CA . GLU B 1 371 ? 15.75 -35.938 -27.516 1 88.88 371 GLU B CA 1
ATOM 6708 C C . GLU B 1 371 ? 14.266 -35.688 -27.281 1 88.88 371 GLU B C 1
ATOM 6710 O O . GLU B 1 371 ? 13.734 -34.625 -27.656 1 88.88 371 GLU B O 1
ATOM 6715 N N . LYS B 1 372 ? 13.641 -36.719 -26.656 1 92.19 372 LYS B N 1
ATOM 6716 C CA . LYS B 1 372 ? 12.219 -36.594 -26.359 1 92.19 372 LYS B CA 1
ATOM 6717 C C . LYS B 1 372 ? 11.898 -37.188 -24.984 1 92.19 372 LYS B C 1
ATOM 6719 O O . LYS B 1 372 ? 12.719 -37.906 -24.406 1 92.19 372 LYS B O 1
ATOM 6724 N N . LEU B 1 373 ? 10.758 -36.906 -24.531 1 94.75 373 LEU B N 1
ATOM 6725 C CA . LEU B 1 373 ? 10.305 -37.469 -23.281 1 94.75 373 LEU B CA 1
ATOM 6726 C C . LEU B 1 373 ? 9.953 -38.938 -23.438 1 94.75 373 LEU B C 1
ATOM 6728 O O . LEU B 1 373 ? 9.031 -39.281 -24.188 1 94.75 373 LEU B O 1
ATOM 6732 N N . GLU B 1 374 ? 10.688 -39.781 -22.734 1 95.31 374 GLU B N 1
ATOM 6733 C CA . GLU B 1 374 ? 10.453 -41.219 -22.766 1 95.31 374 GLU B CA 1
ATOM 6734 C C . GLU B 1 374 ? 10.883 -41.875 -21.453 1 95.31 374 GLU B C 1
ATOM 6736 O O . GLU B 1 374 ? 11.805 -41.406 -20.781 1 95.31 374 GLU B O 1
ATOM 6741 N N . VAL B 1 375 ? 10.227 -42.875 -21.172 1 95.31 375 VAL B N 1
ATOM 6742 C CA . VAL B 1 375 ? 10.523 -43.594 -19.922 1 95.31 375 VAL B CA 1
ATOM 6743 C C . VAL B 1 375 ? 11.961 -44.094 -19.953 1 95.31 375 VAL B C 1
ATOM 6745 O O . VAL B 1 375 ? 12.422 -44.625 -20.969 1 95.31 375 VAL B O 1
ATOM 6748 N N . GLY B 1 376 ? 12.648 -44.062 -18.891 1 94.44 376 GLY B N 1
ATOM 6749 C CA . GLY B 1 376 ? 14.055 -44.375 -18.734 1 94.44 376 GLY B CA 1
ATOM 6750 C C . GLY B 1 376 ? 14.82 -43.344 -17.922 1 94.44 376 GLY B C 1
ATOM 6751 O O . GLY B 1 376 ? 14.555 -42.156 -18.031 1 94.44 376 GLY B O 1
ATOM 6752 N N . GLY B 1 377 ? 15.828 -43.781 -17.188 1 94.75 377 GLY B N 1
ATOM 6753 C CA . GLY B 1 377 ? 16.531 -42.875 -16.297 1 94.75 377 GLY B CA 1
ATOM 6754 C C . GLY B 1 377 ? 15.664 -42.344 -15.172 1 94.75 377 GLY B C 1
ATOM 6755 O O . GLY B 1 377 ? 15.047 -43.125 -14.438 1 94.75 377 GLY B O 1
ATOM 6756 N N . ASN B 1 378 ? 15.547 -41 -15.164 1 97.06 378 ASN B N 1
ATOM 6757 C CA . ASN B 1 378 ? 14.789 -40.406 -14.07 1 97.06 378 ASN B CA 1
ATOM 6758 C C . ASN B 1 378 ? 13.305 -40.344 -14.398 1 97.06 378 ASN B C 1
ATOM 6760 O O . ASN B 1 378 ? 12.5 -39.906 -13.562 1 97.06 378 ASN B O 1
ATOM 6764 N N . ILE B 1 379 ? 12.969 -40.625 -15.625 1 97.5 379 ILE B N 1
ATOM 6765 C CA . ILE B 1 379 ? 11.555 -40.688 -15.992 1 97.5 379 ILE B CA 1
ATOM 6766 C C . ILE B 1 379 ? 11.016 -42.094 -15.727 1 97.5 379 ILE B C 1
ATOM 6768 O O . ILE B 1 379 ? 11.383 -43.062 -16.406 1 97.5 379 ILE B O 1
ATOM 6772 N N . GLN B 1 380 ? 10.031 -42.188 -14.828 1 97.19 380 GLN B N 1
ATOM 6773 C CA . GLN B 1 380 ? 9.555 -43.5 -14.383 1 97.19 380 GLN B CA 1
ATOM 6774 C C . GLN B 1 380 ? 8.281 -43.906 -15.117 1 97.19 380 GLN B C 1
ATOM 6776 O O . GLN B 1 380 ? 7.938 -45.094 -15.18 1 97.19 380 GLN B O 1
ATOM 6781 N N . GLY B 1 381 ? 7.566 -42.906 -15.602 1 97.38 381 GLY B N 1
ATOM 6782 C CA . GLY B 1 381 ? 6.324 -43.219 -16.297 1 97.38 381 GLY B CA 1
ATOM 6783 C C . GLY B 1 381 ? 5.738 -42 -17 1 97.38 381 GLY B C 1
ATOM 6784 O O . GLY B 1 381 ? 5.957 -40.875 -16.594 1 97.38 381 GLY B O 1
ATOM 6785 N N . ILE B 1 382 ? 5.062 -42.281 -18.047 1 97.69 382 ILE B N 1
ATOM 6786 C CA . ILE B 1 382 ? 4.293 -41.281 -18.766 1 97.69 382 ILE B CA 1
ATOM 6787 C C . ILE B 1 382 ? 2.889 -41.812 -19.047 1 97.69 382 ILE B C 1
ATOM 6789 O O . ILE B 1 382 ? 2.73 -42.875 -19.672 1 97.69 382 ILE B O 1
ATOM 6793 N N . PHE B 1 383 ? 1.936 -41.188 -18.516 1 98.12 383 PHE B N 1
ATOM 6794 C CA . PHE B 1 383 ? 0.54 -41.469 -18.828 1 98.12 383 PHE B CA 1
ATOM 6795 C C . PHE B 1 383 ? 0.055 -40.625 -20 1 98.12 383 PHE B C 1
ATOM 6797 O O . PHE B 1 383 ? -0.136 -39.406 -19.875 1 98.12 383 PHE B O 1
ATOM 6804 N N . GLU B 1 384 ? -0.27 -41.219 -21.078 1 97 384 GLU B N 1
ATOM 6805 C CA . GLU B 1 384 ? -0.718 -40.5 -22.281 1 97 384 GLU B CA 1
ATOM 6806 C C . GLU B 1 384 ? -2.242 -40.469 -22.359 1 97 384 GLU B C 1
ATOM 6808 O O . GLU B 1 384 ? -2.902 -41.5 -22.172 1 97 384 GLU B O 1
ATOM 6813 N N . LEU B 1 385 ? -2.76 -39.375 -22.703 1 96.12 385 LEU B N 1
ATOM 6814 C CA . LEU B 1 385 ? -4.211 -39.219 -22.734 1 96.12 385 LEU B CA 1
ATOM 6815 C C . LEU B 1 385 ? -4.777 -39.719 -24.062 1 96.12 385 LEU B C 1
ATOM 6817 O O . LEU B 1 385 ? -5.961 -40.062 -24.141 1 96.12 385 LEU B O 1
ATOM 6821 N N . GLY B 1 386 ? -3.906 -39.75 -25.094 1 94.56 386 GLY B N 1
ATOM 6822 C CA . GLY B 1 386 ? -4.348 -40.219 -26.391 1 94.56 386 GLY B CA 1
ATOM 6823 C C . GLY B 1 386 ? -4.707 -39.062 -27.344 1 94.56 386 GLY B C 1
ATOM 6824 O O . GLY B 1 386 ? -4.789 -37.906 -26.922 1 94.56 386 GLY B O 1
ATOM 6825 N N . PRO B 1 387 ? -4.898 -39.406 -28.578 1 94.94 387 PRO B N 1
ATOM 6826 C CA . PRO B 1 387 ? -5.145 -38.375 -29.594 1 94.94 387 PRO B CA 1
ATOM 6827 C C . PRO B 1 387 ? -6.453 -37.625 -29.359 1 94.94 387 PRO B C 1
ATOM 6829 O O . PRO B 1 387 ? -7.496 -38.25 -29.141 1 94.94 387 PRO B O 1
ATOM 6832 N N . GLY B 1 388 ? -6.34 -36.312 -29.453 1 94.38 388 GLY B N 1
ATOM 6833 C CA . GLY B 1 388 ? -7.508 -35.438 -29.344 1 94.38 388 GLY B CA 1
ATOM 6834 C C . GLY B 1 388 ? -7.988 -35.281 -27.906 1 94.38 388 GLY B C 1
ATOM 6835 O O . GLY B 1 388 ? -9.047 -34.688 -27.672 1 94.38 388 GLY B O 1
ATOM 6836 N N . ARG B 1 389 ? -7.281 -35.844 -27.016 1 95.06 389 ARG B N 1
ATOM 6837 C CA . ARG B 1 389 ? -7.633 -35.719 -25.609 1 95.06 389 ARG B CA 1
ATOM 6838 C C . ARG B 1 389 ? -6.613 -34.875 -24.859 1 95.06 389 ARG B C 1
ATOM 6840 O O . ARG B 1 389 ? -5.406 -35.062 -25.016 1 95.06 389 ARG B O 1
ATOM 6847 N N . TYR B 1 390 ? -7.113 -33.875 -24.109 1 94.62 390 TYR B N 1
ATOM 6848 C CA . TYR B 1 390 ? -6.242 -32.938 -23.406 1 94.62 390 TYR B CA 1
ATOM 6849 C C . TYR B 1 390 ? -6.656 -32.812 -21.953 1 94.62 390 TYR B C 1
ATOM 6851 O O . TYR B 1 390 ? -7.852 -32.781 -21.641 1 94.62 390 TYR B O 1
ATOM 6859 N N . GLY B 1 391 ? -5.699 -32.719 -21.078 1 94.19 391 GLY B N 1
ATOM 6860 C CA . GLY B 1 391 ? -5.988 -32.75 -19.656 1 94.19 391 GLY B CA 1
ATOM 6861 C C . GLY B 1 391 ? -5.664 -31.438 -18.953 1 94.19 391 GLY B C 1
ATOM 6862 O O . GLY B 1 391 ? -5.246 -30.469 -19.578 1 94.19 391 GLY B O 1
ATOM 6863 N N . SER B 1 392 ? -5.98 -31.391 -17.719 1 93.94 392 SER B N 1
ATOM 6864 C CA . SER B 1 392 ? -5.508 -30.391 -16.781 1 93.94 392 SER B CA 1
ATOM 6865 C C . SER B 1 392 ? -4.238 -30.844 -16.062 1 93.94 392 SER B C 1
ATOM 6867 O O . SER B 1 392 ? -3.754 -31.953 -16.312 1 93.94 392 SER B O 1
ATOM 6869 N N . GLU B 1 393 ? -3.686 -29.938 -15.242 1 94.31 393 GLU B N 1
ATOM 6870 C CA . GLU B 1 393 ? -2.662 -30.406 -14.312 1 94.31 393 GLU B CA 1
ATOM 6871 C C . GLU B 1 393 ? -3.197 -31.531 -13.438 1 94.31 393 GLU B C 1
ATOM 6873 O O . GLU B 1 393 ? -4.402 -31.625 -13.188 1 94.31 393 GLU B O 1
ATOM 6878 N N . ALA B 1 394 ? -2.381 -32.438 -13.055 1 97 394 ALA B N 1
ATOM 6879 C CA . ALA B 1 394 ? -2.76 -33.531 -12.164 1 97 394 ALA B CA 1
ATOM 6880 C C . ALA B 1 394 ? -2.43 -33.188 -10.711 1 97 394 ALA B C 1
ATOM 6882 O O . ALA B 1 394 ? -1.364 -32.625 -10.422 1 97 394 ALA B O 1
ATOM 6883 N N . ILE B 1 395 ? -3.359 -33.5 -9.883 1 98 395 ILE B N 1
ATOM 6884 C CA . ILE B 1 395 ? -3.152 -33.25 -8.461 1 98 395 ILE B CA 1
ATOM 6885 C C . ILE B 1 395 ? -2.883 -34.562 -7.742 1 98 395 ILE B C 1
ATOM 6887 O O . ILE B 1 395 ? -3.627 -35.531 -7.91 1 98 395 ILE B O 1
ATOM 6891 N N . PHE B 1 396 ? -1.792 -34.594 -7.004 1 98.06 396 PHE B N 1
ATOM 6892 C CA . PHE B 1 396 ? -1.478 -35.781 -6.211 1 98.06 396 PHE B CA 1
ATOM 6893 C C . PHE B 1 396 ? -2.326 -35.844 -4.945 1 98.06 396 PHE B C 1
ATOM 6895 O O . PHE B 1 396 ? -2.375 -34.875 -4.188 1 98.06 396 PHE B O 1
ATOM 6902 N N . VAL B 1 397 ? -2.965 -36.938 -4.68 1 96.81 397 VAL B N 1
ATOM 6903 C CA . VAL B 1 397 ? -3.756 -37.188 -3.479 1 96.81 397 VAL B CA 1
ATOM 6904 C C . VAL B 1 397 ? -3.17 -38.375 -2.719 1 96.81 397 VAL B C 1
ATOM 6906 O O . VAL B 1 397 ? -3.283 -39.531 -3.162 1 96.81 397 VAL B O 1
ATOM 6909 N N . PRO B 1 398 ? -2.604 -38.125 -1.614 1 95.62 398 PRO B N 1
ATOM 6910 C CA . PRO B 1 398 ? -2.016 -39.219 -0.857 1 95.62 398 PRO B CA 1
ATOM 6911 C C . PRO B 1 398 ? -3.07 -40.156 -0.26 1 95.62 398 PRO B C 1
ATOM 6913 O O . PRO B 1 398 ? -4.145 -39.719 0.136 1 95.62 398 PRO B O 1
ATOM 6916 N N . CYS B 1 399 ? -2.799 -41.375 -0.128 1 91.06 399 CYS B N 1
ATOM 6917 C CA . CYS B 1 399 ? -3.721 -42.312 0.485 1 91.06 399 CYS B CA 1
ATOM 6918 C C . CYS B 1 399 ? -3.854 -42.062 1.981 1 91.06 399 CYS B C 1
ATOM 6920 O O . CYS B 1 399 ? -4.906 -42.312 2.568 1 91.06 399 CYS B O 1
ATOM 6922 N N . GLN B 1 400 ? -2.768 -41.688 2.59 1 87.38 400 GLN B N 1
ATOM 6923 C CA . GLN B 1 400 ? -2.752 -41.312 4 1 87.38 400 GLN B CA 1
ATOM 6924 C C . GLN B 1 400 ? -2.119 -39.938 4.199 1 87.38 400 GLN B C 1
ATOM 6926 O O . GLN B 1 400 ? -1.215 -39.562 3.457 1 87.38 400 GLN B O 1
ATOM 6931 N N . PRO B 1 401 ? -2.654 -39.312 5.211 1 83.5 401 PRO B N 1
ATOM 6932 C CA . PRO B 1 401 ? -2.043 -38.031 5.484 1 83.5 401 PRO B CA 1
ATOM 6933 C C . PRO B 1 401 ? -0.636 -38.125 6.066 1 83.5 401 PRO B C 1
ATOM 6935 O O . PRO B 1 401 ? -0.301 -39.156 6.676 1 83.5 401 PRO B O 1
ATOM 6938 N N . GLY B 1 402 ? 0.183 -37.125 5.785 1 85.44 402 GLY B N 1
ATOM 6939 C CA . GLY B 1 402 ? 1.497 -37.094 6.406 1 85.44 402 GLY B CA 1
ATOM 6940 C C . GLY B 1 402 ? 2.582 -37.719 5.555 1 85.44 402 GLY B C 1
ATOM 6941 O O . GLY B 1 402 ? 2.451 -37.781 4.332 1 85.44 402 GLY B O 1
ATOM 6942 N N . ILE B 1 403 ? 3.738 -38.062 6.242 1 87 403 ILE B N 1
ATOM 6943 C CA . ILE B 1 403 ? 4.902 -38.531 5.512 1 87 403 ILE B CA 1
ATOM 6944 C C . ILE B 1 403 ? 5.285 -39.938 6.016 1 87 403 ILE B C 1
ATOM 6946 O O . ILE B 1 403 ? 6.438 -40.344 5.891 1 87 403 ILE B O 1
ATOM 6950 N N . THR B 1 404 ? 4.301 -40.562 6.602 1 87.75 404 THR B N 1
ATOM 6951 C CA . THR B 1 404 ? 4.602 -41.844 7.203 1 87.75 404 THR B CA 1
ATOM 6952 C C . THR B 1 404 ? 4.543 -42.969 6.156 1 87.75 404 THR B C 1
ATOM 6954 O O . THR B 1 404 ? 5.145 -44.031 6.336 1 87.75 404 THR B O 1
ATOM 6957 N N . CYS B 1 405 ? 3.834 -42.75 5.148 1 89.31 405 CYS B N 1
ATOM 6958 C CA . CYS B 1 405 ? 3.754 -43.719 4.07 1 89.31 405 CYS B CA 1
ATOM 6959 C C . CYS B 1 405 ? 4.711 -43.375 2.939 1 89.31 405 CYS B C 1
ATOM 6961 O O . CYS B 1 405 ? 5.363 -42.344 2.973 1 89.31 405 CYS B O 1
ATOM 6963 N N . GLU B 1 406 ? 4.762 -44.312 1.982 1 95 406 GLU B N 1
ATOM 6964 C CA . GLU B 1 406 ? 5.613 -44 0.834 1 95 406 GLU B CA 1
ATOM 6965 C C . GLU B 1 406 ? 5.18 -42.719 0.129 1 95 406 GLU B C 1
ATOM 6967 O O . GLU B 1 406 ? 3.984 -42.469 -0.01 1 95 406 GLU B O 1
ATOM 6972 N N . GLU B 1 407 ? 6.145 -42.031 -0.32 1 97.12 407 GLU B N 1
ATOM 6973 C CA . GLU B 1 407 ? 5.926 -40.688 -0.862 1 97.12 407 GLU B CA 1
ATOM 6974 C C . GLU B 1 407 ? 4.953 -40.75 -2.037 1 97.12 407 GLU B C 1
ATOM 6976 O O . GLU B 1 407 ? 4.176 -39.812 -2.234 1 97.12 407 GLU B O 1
ATOM 6981 N N . ASP B 1 408 ? 5.031 -41.812 -2.814 1 97.5 408 ASP B N 1
ATOM 6982 C CA . ASP B 1 408 ? 4.23 -41.875 -4.031 1 97.5 408 ASP B CA 1
ATOM 6983 C C . ASP B 1 408 ? 3.008 -42.781 -3.846 1 97.5 408 ASP B C 1
ATOM 6985 O O . ASP B 1 408 ? 2.377 -43.188 -4.824 1 97.5 408 ASP B O 1
ATOM 6989 N N . ASP B 1 409 ? 2.762 -43.188 -2.59 1 96.06 409 ASP B N 1
ATOM 6990 C CA . ASP B 1 409 ? 1.532 -43.938 -2.309 1 96.06 409 ASP B CA 1
ATOM 6991 C C . ASP B 1 409 ? 0.315 -43 -2.373 1 96.06 409 ASP B C 1
ATOM 6993 O O . ASP B 1 409 ? -0.043 -42.375 -1.38 1 96.06 409 ASP B O 1
ATOM 6997 N N . GLY B 1 410 ? -0.31 -42.969 -3.506 1 96.5 410 GLY B N 1
ATOM 6998 C CA . GLY B 1 410 ? -1.458 -42.125 -3.748 1 96.5 410 GLY B CA 1
ATOM 6999 C C . GLY B 1 410 ? -1.916 -42.125 -5.195 1 96.5 410 GLY B C 1
ATOM 7000 O O . GLY B 1 410 ? -1.601 -43.062 -5.945 1 96.5 410 GLY B O 1
ATOM 7001 N N . TYR B 1 411 ? -2.721 -41.156 -5.5 1 97.19 411 TYR B N 1
ATOM 7002 C CA . TYR B 1 411 ? -3.332 -41.094 -6.824 1 97.19 411 TYR B CA 1
ATOM 7003 C C . TYR B 1 411 ? -3.164 -39.719 -7.438 1 97.19 411 TYR B C 1
ATOM 7005 O O . TYR B 1 411 ? -2.941 -38.719 -6.719 1 97.19 411 TYR B O 1
ATOM 7013 N N . LEU B 1 412 ? -3.191 -39.625 -8.742 1 97.94 412 LEU B N 1
ATOM 7014 C CA . LEU B 1 412 ? -3.252 -38.375 -9.5 1 97.94 412 LEU B CA 1
ATOM 7015 C C . LEU B 1 412 ? -4.641 -38.188 -10.094 1 97.94 412 LEU B C 1
ATOM 7017 O O . LEU B 1 412 ? -5.188 -39.062 -10.734 1 97.94 412 LEU B O 1
ATOM 7021 N N . VAL B 1 413 ? -5.195 -37.062 -9.836 1 97.5 413 VAL B N 1
ATOM 7022 C CA . VAL B 1 413 ? -6.535 -36.75 -10.328 1 97.5 413 VAL B CA 1
ATOM 7023 C C . VAL B 1 413 ? -6.461 -35.562 -11.297 1 97.5 413 VAL B C 1
ATOM 7025 O O . VAL B 1 413 ? -5.812 -34.562 -11.008 1 97.5 413 VAL B O 1
ATOM 7028 N N . LEU B 1 414 ? -7.125 -35.656 -12.484 1 97.25 414 LEU B N 1
ATOM 7029 C CA . LEU B 1 414 ? -7.086 -34.562 -13.453 1 97.25 414 LEU B CA 1
ATOM 7030 C C . LEU B 1 414 ? -8.352 -34.562 -14.305 1 97.25 414 LEU B C 1
ATOM 7032 O O . LEU B 1 414 ? -8.984 -35.594 -14.508 1 97.25 414 LEU B O 1
ATOM 7036 N N . PHE B 1 415 ? -8.703 -33.438 -14.766 1 96.38 415 PHE B N 1
ATOM 7037 C CA . PHE B 1 415 ? -9.75 -33.281 -15.773 1 96.38 415 PHE B CA 1
ATOM 7038 C C . PHE B 1 415 ? -9.219 -33.656 -17.156 1 96.38 415 PHE B C 1
ATOM 7040 O O . PHE B 1 415 ? -8.07 -33.344 -17.484 1 96.38 415 PHE B O 1
ATOM 7047 N N . VAL B 1 416 ? -10.094 -34.219 -17.984 1 96.25 416 VAL B N 1
ATOM 7048 C CA . VAL B 1 416 ? -9.766 -34.531 -19.359 1 96.25 416 VAL B CA 1
ATOM 7049 C C . VAL B 1 416 ? -10.906 -34.094 -20.281 1 96.25 416 VAL B C 1
ATOM 7051 O O . VAL B 1 416 ? -12.078 -34.375 -20 1 96.25 416 VAL B O 1
ATOM 7054 N N . HIS B 1 417 ? -10.508 -33.438 -21.25 1 94.69 417 HIS B N 1
ATOM 7055 C CA . HIS B 1 417 ? -11.453 -33.031 -22.297 1 94.69 417 HIS B CA 1
ATOM 7056 C C . HIS B 1 417 ? -11.18 -33.812 -23.594 1 94.69 417 HIS B C 1
ATOM 7058 O O . HIS B 1 417 ? -10.078 -33.75 -24.141 1 94.69 417 HIS B O 1
ATOM 7064 N N . ASP B 1 418 ? -12.195 -34.469 -24.078 1 94.75 418 ASP B N 1
ATOM 7065 C CA . ASP B 1 418 ? -12.117 -35.188 -25.344 1 94.75 418 ASP B CA 1
ATOM 7066 C C . ASP B 1 418 ? -12.719 -34.344 -26.484 1 94.75 418 ASP B C 1
ATOM 7068 O O . ASP B 1 418 ? -13.945 -34.25 -26.609 1 94.75 418 ASP B O 1
ATOM 7072 N N . GLU B 1 419 ? -11.867 -33.875 -27.266 1 93.25 419 GLU B N 1
ATOM 7073 C CA . GLU B 1 419 ? -12.336 -33 -28.328 1 93.25 419 GLU B CA 1
ATOM 7074 C C . GLU B 1 419 ? -13.039 -33.781 -29.438 1 93.25 419 GLU B C 1
ATOM 7076 O O . GLU B 1 419 ? -13.758 -33.219 -30.25 1 93.25 419 GLU B O 1
ATOM 7081 N N . ASN B 1 420 ? -12.781 -35.094 -29.531 1 93.38 420 ASN B N 1
ATOM 7082 C CA . ASN B 1 420 ? -13.469 -35.938 -30.5 1 93.38 420 ASN B CA 1
ATOM 7083 C C . ASN B 1 420 ? -14.953 -36.094 -30.172 1 93.38 420 ASN B C 1
ATOM 7085 O O . ASN B 1 420 ? -15.789 -36.062 -31.062 1 93.38 420 ASN B O 1
ATOM 7089 N N . THR B 1 421 ? -15.289 -36.188 -28.953 1 92 421 THR B N 1
ATOM 7090 C CA . THR B 1 421 ? -16.656 -36.406 -28.516 1 92 421 THR B CA 1
ATOM 7091 C C . THR B 1 421 ? -17.234 -35.156 -27.875 1 92 421 THR B C 1
ATOM 7093 O O . THR B 1 421 ? -18.453 -35.062 -27.641 1 92 421 THR B O 1
ATOM 7096 N N . ARG B 1 422 ? -16.375 -34.188 -27.516 1 91.19 422 ARG B N 1
ATOM 7097 C CA . ARG B 1 422 ? -16.734 -32.938 -26.844 1 91.19 422 ARG B CA 1
ATOM 7098 C C . ARG B 1 422 ? -17.234 -33.219 -25.422 1 91.19 422 ARG B C 1
ATOM 7100 O O . ARG B 1 422 ? -18.094 -32.5 -24.906 1 91.19 422 ARG B O 1
ATOM 7107 N N . LYS B 1 423 ? -16.781 -34.281 -24.891 1 92.94 423 LYS B N 1
ATOM 7108 C CA . LYS B 1 423 ? -17.109 -34.625 -23.516 1 92.94 423 LYS B CA 1
ATOM 7109 C C . LYS B 1 423 ? -15.914 -34.438 -22.594 1 92.94 423 LYS B C 1
ATOM 7111 O O . LYS B 1 423 ? -14.773 -34.406 -23.047 1 92.94 423 LYS B O 1
ATOM 7116 N N . SER B 1 424 ? -16.234 -34.25 -21.328 1 95.81 424 SER B N 1
ATOM 7117 C CA . SER B 1 424 ? -15.203 -34.156 -20.312 1 95.81 424 SER B CA 1
ATOM 7118 C C . SER B 1 424 ? -15.328 -35.25 -19.266 1 95.81 424 SER B C 1
ATOM 7120 O O . SER B 1 424 ? -16.422 -35.781 -19.062 1 95.81 424 SER B O 1
ATOM 7122 N N . GLU B 1 425 ? -14.281 -35.562 -18.703 1 96.56 425 GLU B N 1
ATOM 7123 C CA . GLU B 1 425 ? -14.234 -36.594 -17.656 1 96.56 425 GLU B CA 1
ATOM 7124 C C . GLU B 1 425 ? -13.125 -36.281 -16.641 1 96.56 425 GLU B C 1
ATOM 7126 O O . GLU B 1 425 ? -12.281 -35.406 -16.891 1 96.56 425 GLU B O 1
ATOM 7131 N N . VAL B 1 426 ? -13.156 -36.938 -15.508 1 96.62 426 VAL B N 1
ATOM 7132 C CA . VAL B 1 426 ? -12.078 -36.938 -14.531 1 96.62 426 VAL B CA 1
ATOM 7133 C C . VAL B 1 426 ? -11.406 -38.281 -14.484 1 96.62 426 VAL B C 1
ATOM 7135 O O . VAL B 1 426 ? -12.078 -39.312 -14.367 1 96.62 426 VAL B O 1
ATOM 7138 N N . ASN B 1 427 ? -10.094 -38.281 -14.633 1 97 427 ASN B N 1
ATOM 7139 C CA . ASN B 1 427 ? -9.305 -39.5 -14.539 1 97 427 ASN B CA 1
ATOM 7140 C C . ASN B 1 427 ? -8.578 -39.594 -13.203 1 97 427 ASN B C 1
ATOM 7142 O O . ASN B 1 427 ? -8.094 -38.594 -12.68 1 97 427 ASN B O 1
ATOM 7146 N N . VAL B 1 428 ? -8.531 -40.781 -12.688 1 96.62 428 VAL B N 1
ATOM 7147 C CA . VAL B 1 428 ? -7.727 -41.125 -11.523 1 96.62 428 VAL B CA 1
ATOM 7148 C C . VAL B 1 428 ? -6.66 -42.156 -11.906 1 96.62 428 VAL B C 1
ATOM 7150 O O . VAL B 1 428 ? -6.98 -43.25 -12.359 1 96.62 428 VAL B O 1
ATOM 7153 N N . ILE B 1 429 ? -5.398 -41.719 -11.688 1 97.12 429 ILE B N 1
ATOM 7154 C CA . ILE B 1 429 ? -4.262 -42.562 -12.07 1 97.12 429 ILE B CA 1
ATOM 7155 C C . ILE B 1 429 ? -3.486 -42.969 -10.828 1 97.12 429 ILE B C 1
ATOM 7157 O O . ILE B 1 429 ? -3.365 -42.219 -9.867 1 97.12 429 ILE B O 1
ATOM 7161 N N . ASP B 1 430 ? -3.068 -44.219 -10.852 1 97.12 430 ASP B N 1
ATOM 7162 C CA . ASP B 1 430 ? -2.178 -44.656 -9.773 1 97.12 430 ASP B CA 1
ATOM 7163 C C . ASP B 1 430 ? -0.829 -43.938 -9.859 1 97.12 430 ASP B C 1
ATOM 7165 O O . ASP B 1 430 ? -0.078 -44.156 -10.82 1 97.12 430 ASP B O 1
ATOM 7169 N N . ALA B 1 431 ? -0.474 -43.188 -8.852 1 97.81 431 ALA B N 1
ATOM 7170 C CA . ALA B 1 431 ? 0.706 -42.344 -8.906 1 97.81 431 ALA B CA 1
ATOM 7171 C C . ALA B 1 431 ? 1.988 -43.156 -8.836 1 97.81 431 ALA B C 1
ATOM 7173 O O . ALA B 1 431 ? 3.029 -42.75 -9.352 1 97.81 431 ALA B O 1
ATOM 7174 N N . LYS B 1 432 ? 1.913 -44.25 -8.164 1 96.69 432 LYS B N 1
ATOM 7175 C CA . LYS B 1 432 ? 3.092 -45.094 -7.977 1 96.69 432 LYS B CA 1
ATOM 7176 C C . LYS B 1 432 ? 3.449 -45.844 -9.266 1 96.69 432 LYS B C 1
ATOM 7178 O O . LYS B 1 432 ? 4.594 -45.781 -9.719 1 96.69 432 LYS B O 1
ATOM 7183 N N . THR B 1 433 ? 2.486 -46.406 -9.906 1 96.75 433 THR B N 1
ATOM 7184 C CA . THR B 1 433 ? 2.762 -47.281 -11.039 1 96.75 433 THR B CA 1
ATOM 7185 C C . THR B 1 433 ? 2.676 -46.531 -12.352 1 96.75 433 THR B C 1
ATOM 7187 O O . THR B 1 433 ? 3.264 -46.938 -13.359 1 96.75 433 THR B O 1
ATOM 7190 N N . MET B 1 434 ? 1.952 -45.5 -12.375 1 97.81 434 MET B N 1
ATOM 7191 C CA . MET B 1 434 ? 1.681 -44.781 -13.602 1 97.81 434 MET B CA 1
ATOM 7192 C C . MET B 1 434 ? 1.135 -45.688 -14.688 1 97.81 434 MET B C 1
ATOM 7194 O O . MET B 1 434 ? 1.486 -45.562 -15.859 1 97.81 434 MET B O 1
ATOM 7198 N N . SER B 1 435 ? 0.295 -46.531 -14.273 1 96.12 435 SER B N 1
ATOM 7199 C CA . SER B 1 435 ? -0.324 -47.438 -15.219 1 96.12 435 SER B CA 1
ATOM 7200 C C . SER B 1 435 ? -1.05 -46.688 -16.328 1 96.12 435 SER B C 1
ATOM 7202 O O . SER B 1 435 ? -1.674 -45.656 -16.094 1 96.12 435 SER B O 1
ATOM 7204 N N . SER B 1 436 ? -1.02 -47.281 -17.531 1 94.25 436 SER B N 1
ATOM 7205 C CA . SER B 1 436 ? -1.689 -46.688 -18.672 1 94.25 436 SER B CA 1
ATOM 7206 C C . SER B 1 436 ? -3.205 -46.719 -18.531 1 94.25 436 SER B C 1
ATOM 7208 O O . SER B 1 436 ? -3.93 -46 -19.219 1 94.25 436 SER B O 1
ATOM 7210 N N . GLU B 1 437 ? -3.637 -47.625 -17.703 1 94.5 437 GLU B N 1
ATOM 7211 C CA . GLU B 1 437 ? -5.066 -47.688 -17.422 1 94.5 437 GLU B CA 1
ATOM 7212 C C . GLU B 1 437 ? -5.418 -46.938 -16.156 1 94.5 437 GLU B C 1
ATOM 7214 O O . GLU B 1 437 ? -4.926 -47.25 -15.07 1 94.5 437 GLU B O 1
ATOM 7219 N N . PRO B 1 438 ? -6.227 -45.938 -16.297 1 95.25 438 PRO B N 1
ATOM 7220 C CA . PRO B 1 438 ? -6.641 -45.219 -15.086 1 95.25 438 PRO B CA 1
ATOM 7221 C C . PRO B 1 438 ? -7.352 -46.156 -14.086 1 95.25 438 PRO B C 1
ATOM 7223 O O . PRO B 1 438 ? -8 -47.125 -14.477 1 95.25 438 PRO B O 1
ATOM 7226 N N . VAL B 1 439 ? -7.266 -45.844 -12.852 1 93.94 439 VAL B N 1
ATOM 7227 C CA . VAL B 1 439 ? -7.922 -46.594 -11.797 1 93.94 439 VAL B CA 1
ATOM 7228 C C . VAL B 1 439 ? -9.422 -46.312 -11.805 1 93.94 439 VAL B C 1
ATOM 7230 O O . VAL B 1 439 ? -10.227 -47.156 -11.422 1 93.94 439 VAL B O 1
ATOM 7233 N N . ALA B 1 440 ? -9.797 -45.125 -12.219 1 94.31 440 ALA B N 1
ATOM 7234 C CA . ALA B 1 440 ? -11.195 -44.719 -12.328 1 94.31 440 ALA B CA 1
ATOM 7235 C C . ALA B 1 440 ? -11.367 -43.594 -13.352 1 94.31 440 ALA B C 1
ATOM 7237 O O . ALA B 1 440 ? -10.453 -42.812 -13.578 1 94.31 440 ALA B O 1
ATOM 7238 N N . VAL B 1 441 ? -12.484 -43.625 -13.992 1 95.44 441 VAL B N 1
ATOM 7239 C CA . VAL B 1 441 ? -12.914 -42.562 -14.898 1 95.44 441 VAL B CA 1
ATOM 7240 C C . VAL B 1 441 ? -14.328 -42.094 -14.547 1 95.44 441 VAL B C 1
ATOM 7242 O O . VAL B 1 441 ? -15.242 -42.938 -14.461 1 95.44 441 VAL B O 1
ATOM 7245 N N . VAL B 1 442 ? -14.5 -40.875 -14.258 1 95.12 442 VAL B N 1
ATOM 7246 C CA . VAL B 1 442 ? -15.812 -40.312 -13.977 1 95.12 442 VAL B CA 1
ATOM 7247 C C . VAL B 1 442 ? -16.266 -39.406 -15.141 1 95.12 442 VAL B C 1
ATOM 7249 O O . VAL B 1 442 ? -15.688 -38.344 -15.375 1 95.12 442 VAL B O 1
ATOM 7252 N N . GLU B 1 443 ? -17.312 -39.781 -15.812 1 94.38 443 GLU B N 1
ATOM 7253 C CA . GLU B 1 443 ? -17.844 -38.969 -16.891 1 94.38 443 GLU B CA 1
ATOM 7254 C C . GLU B 1 443 ? -18.625 -37.781 -16.359 1 94.38 443 GLU B C 1
ATOM 7256 O O . GLU B 1 443 ? -19.391 -37.906 -15.398 1 94.38 443 GLU B O 1
ATOM 7261 N N . LEU B 1 444 ? -18.406 -36.688 -16.984 1 94.12 444 LEU B N 1
ATOM 7262 C CA . LEU B 1 444 ? -19.094 -35.469 -16.547 1 94.12 444 LEU B CA 1
ATOM 7263 C C . LEU B 1 444 ? -20.25 -35.125 -17.484 1 94.12 444 LEU B C 1
ATOM 7265 O O . LEU B 1 444 ? -20.203 -35.5 -18.656 1 94.12 444 LEU B O 1
ATOM 7269 N N . PRO B 1 445 ? -21.266 -34.438 -17.016 1 89.25 445 PRO B N 1
ATOM 7270 C CA . PRO B 1 445 ? -22.453 -34.125 -17.812 1 89.25 445 PRO B CA 1
ATOM 7271 C C . PRO B 1 445 ? -22.219 -33 -18.797 1 89.25 445 PRO B C 1
ATOM 7273 O O . PRO B 1 445 ? -23.016 -32.812 -19.719 1 89.25 445 PRO B O 1
ATOM 7276 N N . SER B 1 446 ? -21.234 -32.219 -18.594 1 83.44 446 SER B N 1
ATOM 7277 C CA . SER B 1 446 ? -20.969 -31.047 -19.453 1 83.44 446 SER B CA 1
ATOM 7278 C C . SER B 1 446 ? -19.484 -30.922 -19.781 1 83.44 446 SER B C 1
ATOM 7280 O O . SER B 1 446 ? -18.641 -31.5 -19.094 1 83.44 446 SER B O 1
ATOM 7282 N N . ARG B 1 447 ? -19.312 -30.141 -20.828 1 84.81 447 ARG B N 1
ATOM 7283 C CA . ARG B 1 447 ? -17.938 -29.812 -21.188 1 84.81 447 ARG B CA 1
ATOM 7284 C C . ARG B 1 447 ? -17.297 -28.891 -20.156 1 84.81 447 ARG B C 1
ATOM 7286 O O . ARG B 1 447 ? -17.938 -27.938 -19.688 1 84.81 447 ARG B O 1
ATOM 7293 N N . VAL B 1 448 ? -16.078 -29.266 -19.797 1 84.56 448 VAL B N 1
ATOM 7294 C CA . VAL B 1 448 ? -15.281 -28.391 -18.938 1 84.56 448 VAL B CA 1
ATOM 7295 C C . VAL B 1 448 ? -14.211 -27.688 -19.75 1 84.56 448 VAL B C 1
ATOM 7297 O O . VAL B 1 448 ? -13.359 -28.344 -20.375 1 84.56 448 VAL B O 1
ATOM 7300 N N . PRO B 1 449 ? -14.242 -26.344 -19.781 1 81.62 449 PRO B N 1
ATOM 7301 C CA . PRO B 1 449 ? -13.211 -25.625 -20.516 1 81.62 449 PRO B CA 1
ATOM 7302 C C . PRO B 1 449 ? -11.82 -25.797 -19.922 1 81.62 449 PRO B C 1
ATOM 7304 O O . PRO B 1 449 ? -11.688 -26.25 -18.781 1 81.62 449 PRO B O 1
ATOM 7307 N N . TYR B 1 450 ? -10.836 -25.5 -20.75 1 79.38 450 TYR B N 1
ATOM 7308 C CA . TYR B 1 450 ? -9.477 -25.516 -20.219 1 79.38 450 TYR B CA 1
ATOM 7309 C C . TYR B 1 450 ? -9.32 -24.547 -19.062 1 79.38 450 TYR B C 1
ATOM 7311 O O . TYR B 1 450 ? -10.031 -23.531 -19 1 79.38 450 TYR B O 1
ATOM 7319 N N . GLY B 1 451 ? -8.477 -24.922 -18.141 1 78.62 451 GLY B N 1
ATOM 7320 C CA . GLY B 1 451 ? -8.281 -24.141 -16.938 1 78.62 451 GLY B CA 1
ATOM 7321 C C . GLY B 1 451 ? -6.836 -24.094 -16.469 1 78.62 451 GLY B C 1
ATOM 7322 O O . GLY B 1 451 ? -5.93 -24.469 -17.219 1 78.62 451 GLY B O 1
ATOM 7323 N N . PHE B 1 452 ? -6.777 -23.562 -15.289 1 88.94 452 PHE B N 1
ATOM 7324 C CA . PHE B 1 452 ? -5.426 -23.375 -14.773 1 88.94 452 PHE B CA 1
ATOM 7325 C C . PHE B 1 452 ? -5.133 -24.375 -13.656 1 88.94 452 PHE B C 1
ATOM 7327 O O . PHE B 1 452 ? -4.957 -25.562 -13.914 1 88.94 452 PHE B O 1
ATOM 7334 N N . HIS B 1 453 ? -5.152 -23.969 -12.469 1 94.81 453 HIS B N 1
ATOM 7335 C CA . HIS B 1 453 ? -4.676 -24.828 -11.391 1 94.81 453 HIS B CA 1
ATOM 7336 C C . HIS B 1 453 ? -5.836 -25.5 -10.664 1 94.81 453 HIS B C 1
ATOM 7338 O O . HIS B 1 453 ? -6.977 -25.047 -10.758 1 94.81 453 HIS B O 1
ATOM 7344 N N . ALA B 1 454 ? -5.5 -26.594 -10.031 1 97.44 454 ALA B N 1
ATOM 7345 C CA . ALA B 1 454 ? -6.488 -27.391 -9.305 1 97.44 454 ALA B CA 1
ATOM 7346 C C . ALA B 1 454 ? -6.055 -27.625 -7.863 1 97.44 454 ALA B C 1
ATOM 7348 O O . ALA B 1 454 ? -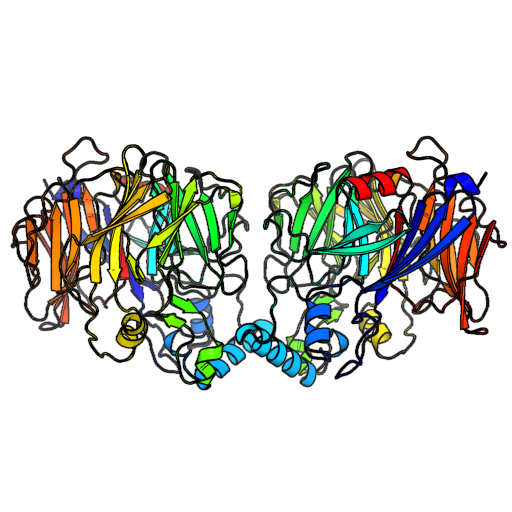4.945 -27.25 -7.473 1 97.44 454 ALA B O 1
ATOM 7349 N N . LEU B 1 455 ? -6.992 -28.125 -7.109 1 97.88 455 LEU B N 1
ATOM 7350 C CA . LEU B 1 455 ? -6.793 -28.422 -5.695 1 97.88 455 LEU B CA 1
ATOM 7351 C C . LEU B 1 455 ? -7.691 -29.562 -5.246 1 97.88 455 LEU B C 1
ATOM 7353 O O . LEU B 1 455 ? -8.797 -29.734 -5.766 1 97.88 455 LEU B O 1
ATOM 7357 N N . PHE B 1 456 ? -7.18 -30.391 -4.398 1 97.56 456 PHE B N 1
ATOM 7358 C CA . PHE B 1 456 ? -7.98 -31.422 -3.746 1 97.56 456 PHE B CA 1
ATOM 7359 C C . PHE B 1 456 ? -8.102 -31.141 -2.252 1 97.56 456 PHE B C 1
ATOM 7361 O O . PHE B 1 456 ? -7.098 -30.922 -1.572 1 97.56 456 PHE B O 1
ATOM 7368 N N . LEU B 1 457 ? -9.297 -31.125 -1.746 1 96.56 457 LEU B N 1
ATOM 7369 C CA . LEU B 1 457 ? -9.547 -31.047 -0.311 1 96.56 457 LEU B CA 1
ATOM 7370 C C . LEU B 1 457 ? -10.008 -32.406 0.232 1 96.56 457 LEU B C 1
ATOM 7372 O O . LEU B 1 457 ? -10.938 -33 -0.3 1 96.56 457 LEU B O 1
ATOM 7376 N N . ASN B 1 458 ? -9.375 -32.844 1.285 1 94.69 458 ASN B N 1
ATOM 7377 C CA . ASN B 1 458 ? -9.836 -34.062 1.92 1 94.69 458 ASN B CA 1
ATOM 7378 C C . ASN B 1 458 ? -11.055 -33.812 2.803 1 94.69 458 ASN B C 1
ATOM 7380 O O . ASN B 1 458 ? -11.484 -32.688 2.967 1 94.69 458 ASN B O 1
ATOM 7384 N N . GLU B 1 459 ? -11.547 -34.875 3.348 1 92.94 459 GLU B N 1
ATOM 7385 C CA . GLU B 1 459 ? -12.789 -34.781 4.105 1 92.94 459 GLU B CA 1
ATOM 7386 C C . GLU B 1 459 ? -12.625 -33.906 5.336 1 92.94 459 GLU B C 1
ATOM 7388 O O . GLU B 1 459 ? -13.531 -33.125 5.688 1 92.94 459 GLU B O 1
ATOM 7393 N N . GLU B 1 460 ? -11.562 -34 6 1 92.75 460 GLU B N 1
ATOM 7394 C CA . GLU B 1 460 ? -11.32 -33.188 7.188 1 92.75 460 GLU B CA 1
ATOM 7395 C C . GLU B 1 460 ? -11.281 -31.703 6.84 1 92.75 460 GLU B C 1
ATOM 7397 O O . GLU B 1 460 ? -11.867 -30.875 7.555 1 92.75 460 GLU B O 1
ATOM 7402 N N . GLN B 1 461 ? -10.633 -31.375 5.82 1 94.44 461 GLN B N 1
ATOM 7403 C CA . GLN B 1 461 ? -10.539 -29.984 5.375 1 94.44 461 GLN B CA 1
ATOM 7404 C C . GLN B 1 461 ? -11.906 -29.453 4.949 1 94.44 461 GLN B C 1
ATOM 7406 O O . GLN B 1 461 ? -12.234 -28.297 5.215 1 94.44 461 GLN B O 1
ATOM 7411 N N . LEU B 1 462 ? -12.633 -30.312 4.301 1 95.06 462 LEU B N 1
ATOM 7412 C CA . LEU B 1 462 ? -13.977 -29.922 3.885 1 95.06 462 LEU B CA 1
ATOM 7413 C C . LEU B 1 462 ? -14.852 -29.594 5.094 1 95.06 462 LEU B C 1
ATOM 7415 O O . LEU B 1 462 ? -15.562 -28.594 5.098 1 95.06 462 LEU B O 1
ATOM 7419 N N . GLN B 1 463 ? -14.742 -30.406 6.086 1 92.81 463 GLN B N 1
ATOM 7420 C CA . GLN B 1 463 ? -15.539 -30.203 7.293 1 92.81 463 GLN B CA 1
ATOM 7421 C C . GLN B 1 463 ? -15.102 -28.938 8.031 1 92.81 463 GLN B C 1
ATOM 7423 O O . GLN B 1 463 ? -15.93 -28.172 8.523 1 92.81 463 GLN B O 1
ATOM 7428 N N . ARG B 1 464 ? -13.867 -28.719 8.07 1 92.31 464 ARG B N 1
ATOM 7429 C CA . ARG B 1 464 ? -13.328 -27.578 8.797 1 92.31 464 ARG B CA 1
ATOM 7430 C C . ARG B 1 464 ? -13.727 -26.266 8.125 1 92.31 464 ARG B C 1
ATOM 7432 O O . ARG B 1 464 ? -14.109 -25.312 8.797 1 92.31 464 ARG B O 1
ATOM 7439 N N . GLN B 1 465 ? -13.594 -26.203 6.871 1 89.69 465 GLN B N 1
ATOM 7440 C CA . GLN B 1 465 ? -13.938 -24.953 6.188 1 89.69 465 GLN B CA 1
ATOM 7441 C C . GLN B 1 465 ? -15.43 -24.672 6.277 1 89.69 465 GLN B C 1
ATOM 7443 O O . GLN B 1 465 ? -15.852 -23.516 6.32 1 89.69 465 GLN B O 1
ATOM 7448 N N . GLN B 1 466 ? -16.25 -25.719 6.316 1 85.44 466 GLN B N 1
ATOM 7449 C CA . GLN B 1 466 ? -17.688 -25.531 6.477 1 85.44 466 GLN B CA 1
ATOM 7450 C C . GLN B 1 466 ? -18.016 -24.953 7.848 1 85.44 466 GLN B C 1
ATOM 7452 O O . GLN B 1 466 ? -18.953 -24.156 7.98 1 85.44 466 GLN B O 1
ATOM 7457 N N . ALA B 1 467 ? -17.188 -25.266 8.789 1 82.31 467 ALA B N 1
ATOM 7458 C CA . ALA B 1 467 ? -17.391 -24.797 10.156 1 82.31 467 ALA B CA 1
ATOM 7459 C C . ALA B 1 467 ? -16.875 -23.375 10.336 1 82.31 467 ALA B C 1
ATOM 7461 O O . ALA B 1 467 ? -17.453 -22.578 11.07 1 82.31 467 ALA B O 1
ATOM 7462 N N . ASP B 1 468 ? -15.844 -23.047 9.672 1 82.88 468 ASP B N 1
ATOM 7463 C CA . ASP B 1 468 ? -15.094 -21.828 9.953 1 82.88 468 ASP B CA 1
ATOM 7464 C C . ASP B 1 468 ? -15.594 -20.672 9.078 1 82.88 468 ASP B C 1
ATOM 7466 O O . ASP B 1 468 ? -15.328 -19.5 9.375 1 82.88 468 ASP B O 1
ATOM 7470 N N . VAL B 1 469 ? -16.172 -20.938 7.965 1 82.5 469 VAL B N 1
ATOM 7471 C CA . VAL B 1 469 ? -16.609 -19.906 7.043 1 82.5 4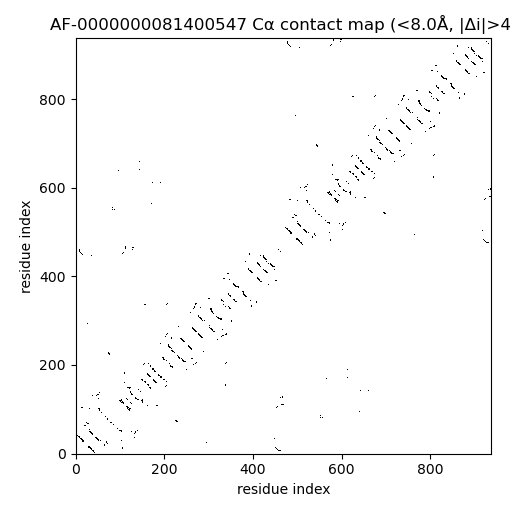69 VAL B CA 1
ATOM 7472 C C . VAL B 1 469 ? -18.109 -19.688 7.176 1 82.5 469 VAL B C 1
ATOM 7474 O O . VAL B 1 469 ? -18.875 -20.656 7.234 1 82.5 469 VAL B O 1
#